Protein AF-0000000073374929 (afdb_homodimer)

Structure (mmCIF, N/CA/C/O backbone):
data_AF-0000000073374929-model_v1
#
loop_
_entity.id
_entity.type
_entity.pdbx_description
1 polymer 'UDP-glucose 6-dehydrogenase'
#
loop_
_atom_site.group_PDB
_atom_site.id
_atom_site.type_symbol
_atom_site.label_atom_id
_atom_site.label_alt_id
_atom_site.label_comp_id
_atom_site.label_asym_id
_atom_site.label_entity_id
_atom_site.label_seq_id
_atom_site.pdbx_PDB_ins_code
_atom_site.Cartn_x
_atom_site.Cartn_y
_atom_site.Cartn_z
_atom_site.occupancy
_atom_site.B_iso_or_equiv
_atom_site.auth_seq_id
_atom_site.auth_comp_id
_atom_site.auth_asym_id
_atom_site.auth_atom_id
_atom_site.pdbx_PDB_model_num
ATOM 1 N N . MET A 1 1 ? -11.883 -34.406 -3.678 1 62.53 1 MET A N 1
ATOM 2 C CA . MET A 1 1 ? -11.078 -34.438 -4.895 1 62.53 1 MET A CA 1
ATOM 3 C C . MET A 1 1 ? -10.492 -33.062 -5.219 1 62.53 1 MET A C 1
ATOM 5 O O . MET A 1 1 ? -11.148 -32.062 -5.02 1 62.53 1 MET A O 1
ATOM 9 N N . VAL A 1 2 ? -9.18 -33.031 -5.332 1 60.06 2 VAL A N 1
ATOM 10 C CA . VAL A 1 2 ? -8.516 -31.828 -5.828 1 60.06 2 VAL A CA 1
ATOM 11 C C . VAL A 1 2 ? -8.133 -32 -7.293 1 60.06 2 VAL A C 1
ATOM 13 O O . VAL A 1 2 ? -7.438 -32.969 -7.641 1 60.06 2 VAL A O 1
ATOM 16 N N . ALA A 1 3 ? -8.836 -31.312 -8.32 1 54.78 3 ALA A N 1
ATOM 17 C CA . ALA A 1 3 ? -8.641 -31.453 -9.758 1 54.78 3 ALA A CA 1
ATOM 18 C C . ALA A 1 3 ? -7.633 -30.422 -10.273 1 54.78 3 ALA A C 1
ATOM 20 O O . ALA A 1 3 ? -7.688 -29.25 -9.891 1 54.78 3 ALA A O 1
ATOM 21 N N . ASN A 1 4 ? -6.879 -30.906 -11.359 1 54.06 4 ASN A N 1
ATOM 22 C CA . ASN A 1 4 ? -5.926 -30.25 -12.25 1 54.06 4 ASN A CA 1
ATOM 23 C C . ASN A 1 4 ? -4.953 -29.359 -11.484 1 54.06 4 ASN A C 1
ATOM 25 O O . ASN A 1 4 ? -5.281 -28.234 -11.141 1 54.06 4 ASN A O 1
ATOM 29 N N . LEU A 1 5 ? -3.771 -30.156 -11.102 1 54.91 5 LEU A N 1
ATOM 30 C CA . LEU A 1 5 ? -2.822 -29.734 -10.078 1 54.91 5 LEU A CA 1
ATOM 31 C C . LEU A 1 5 ? -1.786 -28.781 -10.641 1 54.91 5 LEU A C 1
ATOM 33 O O . LEU A 1 5 ? -1.072 -29.109 -11.594 1 54.91 5 LEU A O 1
ATOM 37 N N . PHE A 1 6 ? -2.154 -27.578 -10.641 1 56.44 6 PHE A N 1
ATOM 38 C CA . PHE A 1 6 ? -0.886 -26.859 -10.578 1 56.44 6 PHE A CA 1
ATOM 39 C C . PHE A 1 6 ? -0.188 -27.094 -9.25 1 56.44 6 PHE A C 1
ATOM 41 O O . PHE A 1 6 ? -0.757 -27.719 -8.344 1 56.44 6 PHE A O 1
ATOM 48 N N . ALA A 1 7 ? 1.102 -26.938 -9.164 1 60.97 7 ALA A N 1
ATOM 49 C CA . ALA A 1 7 ? 1.955 -27.125 -7.988 1 60.97 7 ALA A CA 1
ATOM 50 C C . ALA A 1 7 ? 1.206 -26.766 -6.707 1 60.97 7 ALA A C 1
ATOM 52 O O . ALA A 1 7 ? 1.24 -27.531 -5.734 1 60.97 7 ALA A O 1
ATOM 53 N N . GLN A 1 8 ? 0.268 -25.969 -6.855 1 74.12 8 GLN A N 1
ATOM 54 C CA . GLN A 1 8 ? -0.396 -25.484 -5.648 1 74.12 8 GLN A CA 1
ATOM 55 C C . GLN A 1 8 ? -1.536 -26.422 -5.242 1 74.12 8 GLN A C 1
ATOM 57 O O . GLN A 1 8 ? -1.802 -26.594 -4.051 1 74.12 8 GLN A O 1
ATOM 62 N N . GLY A 1 9 ? -2.096 -27.078 -6.215 1 85 9 GLY A N 1
ATOM 63 C CA . GLY A 1 9 ? -3.162 -28.016 -5.906 1 85 9 GLY A CA 1
ATOM 64 C C . GLY A 1 9 ? -2.688 -29.219 -5.117 1 85 9 GLY A C 1
ATOM 65 O O . GLY A 1 9 ? -3.363 -29.656 -4.188 1 85 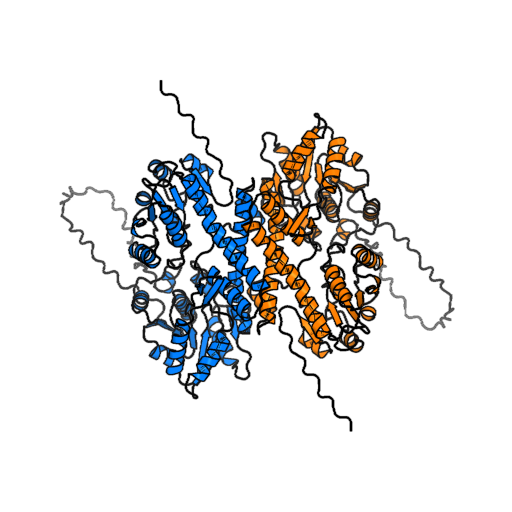9 GLY A O 1
ATOM 66 N N . GLY A 1 10 ? -1.527 -29.688 -5.484 1 88.06 10 GLY A N 1
ATOM 67 C CA . GLY A 1 10 ? -0.944 -30.797 -4.762 1 88.06 10 GLY A CA 1
ATOM 68 C C . GLY A 1 10 ? -0.639 -30.484 -3.311 1 88.06 10 GLY A C 1
ATOM 69 O O . GLY A 1 10 ? -0.947 -31.266 -2.414 1 88.06 10 GLY A O 1
ATOM 70 N N . LEU A 1 11 ? -0.112 -29.328 -3.1 1 90 11 LEU A N 1
ATOM 71 C CA . LEU A 1 11 ? 0.235 -28.906 -1.747 1 90 11 LEU A CA 1
ATOM 72 C C . LEU A 1 11 ? -1.017 -28.75 -0.891 1 90 11 LEU A C 1
ATOM 74 O O . LEU A 1 11 ? -1.04 -29.172 0.268 1 90 11 LEU A O 1
ATOM 78 N N . THR A 1 12 ? -2.029 -28.172 -1.515 1 92.25 12 THR A N 1
ATOM 79 C CA . THR A 1 12 ? -3.295 -27.984 -0.814 1 92.25 12 THR A CA 1
ATOM 80 C C . THR A 1 12 ? -3.893 -29.344 -0.413 1 92.25 12 THR A C 1
ATOM 82 O O . THR A 1 12 ? -4.316 -29.516 0.73 1 92.25 12 THR A O 1
ATOM 85 N N . ALA A 1 13 ? -3.887 -30.281 -1.309 1 93.19 13 ALA A N 1
ATOM 86 C CA . ALA A 1 13 ? -4.434 -31.609 -1.049 1 93.19 13 ALA A CA 1
ATOM 87 C C . ALA A 1 13 ? -3.672 -32.312 0.077 1 93.19 13 ALA A C 1
ATOM 89 O O . ALA A 1 13 ? -4.277 -32.938 0.95 1 93.19 13 ALA A O 1
ATOM 90 N N . LEU A 1 14 ? -2.389 -32.156 0.057 1 93.31 14 LEU A N 1
ATOM 91 C CA . LEU A 1 14 ? -1.547 -32.844 1.046 1 93.31 14 LEU A CA 1
ATOM 92 C C . LEU A 1 14 ? -1.808 -32.281 2.441 1 93.31 14 LEU A C 1
ATOM 94 O O . LEU A 1 14 ? -1.926 -33.031 3.404 1 93.31 14 LEU A O 1
ATOM 98 N N . VAL A 1 15 ? -1.903 -30.969 2.535 1 94.44 15 VAL A N 1
ATOM 99 C CA . VAL A 1 15 ? -2.131 -30.344 3.84 1 94.44 15 VAL A CA 1
ATOM 100 C C . VAL A 1 15 ? -3.537 -30.688 4.332 1 94.44 15 VAL A C 1
ATOM 102 O O . VAL A 1 15 ? -3.723 -31.062 5.492 1 94.44 15 VAL A O 1
ATOM 105 N N . LEU A 1 16 ? -4.547 -30.625 3.465 1 95.25 16 LEU A N 1
ATOM 106 C CA . LEU A 1 16 ? -5.906 -31 3.84 1 95.25 16 LEU A CA 1
ATOM 107 C C . LEU A 1 16 ? -5.973 -32.469 4.289 1 95.25 16 LEU A C 1
ATOM 109 O O . LEU A 1 16 ? -6.613 -32.781 5.293 1 95.25 16 LEU A O 1
ATOM 113 N N . ALA A 1 17 ? -5.32 -33.312 3.594 1 95.12 17 ALA A N 1
ATOM 114 C CA . ALA A 1 17 ? -5.312 -34.719 3.91 1 95.12 17 ALA A CA 1
ATOM 115 C C . ALA A 1 17 ? -4.648 -34.969 5.258 1 95.12 17 ALA A C 1
ATOM 117 O O . ALA A 1 17 ? -5.113 -35.812 6.039 1 95.12 17 ALA A O 1
ATOM 118 N N . SER A 1 18 ? -3.533 -34.25 5.477 1 95.62 18 SER A N 1
ATOM 119 C CA . SER A 1 18 ? -2.807 -34.438 6.73 1 95.62 18 SER A CA 1
ATOM 120 C C . SER A 1 18 ? -3.656 -34.031 7.926 1 95.62 18 SER A C 1
ATOM 122 O O . SER A 1 18 ? -3.504 -34.594 9.016 1 95.62 18 SER A O 1
ATOM 124 N N . GLN A 1 19 ? -4.578 -33.125 7.719 1 95.94 19 GLN A N 1
ATOM 125 C CA . GLN A 1 19 ? -5.398 -32.594 8.812 1 95.94 19 GLN A CA 1
ATOM 126 C C . GLN A 1 19 ? -6.738 -33.344 8.891 1 95.94 19 GLN A C 1
ATOM 128 O O . GLN A 1 19 ? -7.484 -33.188 9.852 1 95.94 19 GLN A O 1
ATOM 133 N N . ASN A 1 20 ? -7.043 -34.125 7.852 1 96.31 20 ASN A N 1
ATOM 134 C CA . ASN A 1 20 ? -8.281 -34.906 7.789 1 96.31 20 ASN A CA 1
ATOM 135 C C . ASN A 1 20 ? -8.008 -36.375 7.43 1 96.31 20 ASN A C 1
ATOM 137 O O . ASN A 1 20 ? -8.383 -36.812 6.352 1 96.31 20 ASN A O 1
ATOM 141 N N . PRO A 1 21 ? -7.551 -37.156 8.391 1 94.62 21 PRO A N 1
ATOM 142 C CA . PRO A 1 21 ? -7.129 -38.531 8.078 1 94.62 21 PRO A CA 1
ATOM 143 C C . PRO A 1 21 ? -8.297 -39.438 7.691 1 94.62 21 PRO A C 1
ATOM 145 O O . PRO A 1 21 ? -8.094 -40.469 7.047 1 94.62 21 PRO A O 1
ATOM 148 N N . HIS A 1 22 ? -9.492 -39.031 8 1 94.56 22 HIS A N 1
ATOM 149 C CA . HIS A 1 22 ? -10.656 -39.875 7.746 1 94.56 22 HIS A CA 1
ATOM 150 C C . HIS A 1 22 ? -11.266 -39.562 6.383 1 94.56 22 HIS A C 1
ATOM 152 O O . HIS A 1 22 ? -12.188 -40.25 5.945 1 94.56 22 HIS A O 1
ATOM 158 N N . ILE A 1 23 ? -10.797 -38.594 5.695 1 95.12 23 ILE A N 1
ATOM 159 C CA . ILE A 1 23 ? -11.312 -38.188 4.391 1 95.12 23 ILE A CA 1
ATOM 160 C C . ILE A 1 23 ? -10.344 -38.625 3.297 1 95.12 23 ILE A C 1
ATOM 162 O O . ILE A 1 23 ? -9.125 -38.5 3.451 1 95.12 23 ILE A O 1
ATOM 166 N N . GLN A 1 24 ? -10.852 -39.125 2.188 1 94.62 24 GLN A N 1
ATOM 167 C CA . GLN A 1 24 ? -10.031 -39.562 1.055 1 94.62 24 GLN A CA 1
ATOM 168 C C . GLN A 1 24 ? -9.844 -38.406 0.06 1 94.62 24 GLN A C 1
ATOM 170 O O . GLN A 1 24 ? -10.812 -37.719 -0.293 1 94.62 24 GLN A O 1
ATOM 175 N N . PHE A 1 25 ? -8.617 -38.219 -0.296 1 94.31 25 PHE A N 1
ATOM 176 C CA . PHE A 1 25 ? -8.297 -37.156 -1.255 1 94.31 25 PHE A CA 1
ATOM 177 C C . PHE A 1 25 ? -7.715 -37.75 -2.535 1 94.31 25 PHE A C 1
ATOM 179 O O . PHE A 1 25 ? -6.82 -38.594 -2.484 1 94.31 25 PHE A O 1
ATOM 186 N N . SER A 1 26 ? -8.266 -37.406 -3.65 1 92.81 26 SER A N 1
ATOM 187 C CA . SER A 1 26 ? -7.746 -37.781 -4.961 1 92.81 26 SER A CA 1
ATOM 188 C C . SER A 1 26 ? -7.246 -36.562 -5.727 1 92.81 26 SER A C 1
ATOM 190 O O . SER A 1 26 ? -8 -35.625 -5.965 1 92.81 26 SER A O 1
ATOM 192 N N . VAL A 1 27 ? -5.98 -36.594 -6.039 1 92.62 27 VAL A N 1
ATOM 193 C CA . VAL A 1 27 ? -5.383 -35.531 -6.816 1 92.62 27 VAL A CA 1
ATOM 194 C C . VAL A 1 27 ? -5.23 -35.969 -8.273 1 92.62 27 VAL A C 1
ATOM 196 O O . VAL A 1 27 ? -4.574 -36.969 -8.562 1 92.62 27 VAL A O 1
ATOM 199 N N . VAL A 1 28 ? -5.82 -35.188 -9.18 1 90.19 28 VAL A N 1
ATOM 200 C CA . VAL A 1 28 ? -5.836 -35.625 -10.57 1 90.19 28 VAL A CA 1
ATOM 201 C C . VAL A 1 28 ? -5.277 -34.531 -11.469 1 90.19 28 VAL A C 1
ATOM 203 O O . VAL A 1 28 ? -5.488 -33.344 -11.211 1 90.19 28 VAL A O 1
ATOM 206 N N . ASP A 1 29 ? -4.488 -34.906 -12.414 1 85.88 29 ASP A N 1
ATOM 207 C CA . ASP A 1 29 ? -3.943 -34.031 -13.461 1 85.88 29 ASP A CA 1
ATOM 208 C C . ASP A 1 29 ? -3.771 -34.812 -14.766 1 85.88 29 ASP A C 1
ATOM 210 O O . ASP A 1 29 ? -3.508 -36 -14.766 1 85.88 29 ASP A O 1
ATOM 214 N N . SER A 1 30 ? -3.934 -34.031 -15.867 1 82.44 30 SER A N 1
ATOM 215 C CA . SER A 1 30 ? -3.805 -34.688 -17.172 1 82.44 30 SER A CA 1
ATOM 216 C C . SER A 1 30 ? -2.346 -34.969 -17.5 1 82.44 30 SER A C 1
ATOM 218 O O . SER A 1 30 ? -2.051 -35.812 -18.359 1 82.44 30 SER A O 1
ATOM 220 N N . ASP A 1 31 ? -1.438 -34.344 -16.859 1 82.75 31 ASP A N 1
ATOM 221 C CA . ASP A 1 31 ? -0.01 -34.531 -17.094 1 82.75 31 ASP A CA 1
ATOM 222 C C . ASP A 1 31 ? 0.519 -35.75 -16.391 1 82.75 31 ASP A C 1
ATOM 224 O O . ASP A 1 31 ? 0.814 -35.719 -15.195 1 82.75 31 ASP A O 1
ATOM 228 N N . ALA A 1 32 ? 0.815 -36.781 -17.172 1 87.62 32 ALA A N 1
ATOM 229 C CA . ALA A 1 32 ? 1.256 -38.062 -16.625 1 87.62 32 ALA A CA 1
ATOM 230 C C . ALA A 1 32 ? 2.621 -37.938 -15.961 1 87.62 32 ALA A C 1
ATOM 232 O O . ALA A 1 32 ? 2.9 -38.594 -14.969 1 87.62 32 ALA A O 1
ATOM 233 N N . ARG A 1 33 ? 3.416 -37.062 -16.453 1 84.44 33 ARG A N 1
ATOM 234 C CA . ARG A 1 33 ? 4.746 -36.875 -15.883 1 84.44 33 ARG A CA 1
ATOM 235 C C . ARG A 1 33 ? 4.664 -36.25 -14.492 1 84.44 33 ARG A C 1
ATOM 237 O O . ARG A 1 33 ? 5.398 -36.656 -13.586 1 84.44 33 ARG A O 1
ATOM 244 N N . LEU A 1 34 ? 3.816 -35.344 -14.438 1 84.38 34 LEU A N 1
ATOM 245 C CA . LEU A 1 34 ? 3.625 -34.719 -13.148 1 84.38 34 LEU A CA 1
ATOM 246 C C . LEU A 1 34 ? 3.117 -35.688 -12.102 1 84.38 34 LEU A C 1
ATOM 248 O O . LEU A 1 34 ? 3.617 -35.719 -10.977 1 84.38 34 LEU A O 1
ATOM 252 N N . ILE A 1 35 ? 2.178 -36.5 -12.477 1 89.5 35 ILE A N 1
ATOM 253 C CA . ILE A 1 35 ? 1.595 -37.5 -11.57 1 89.5 35 ILE A CA 1
ATOM 254 C C . ILE A 1 35 ? 2.645 -38.531 -11.195 1 89.5 35 ILE A C 1
ATOM 256 O O . ILE A 1 35 ? 2.732 -38.938 -10.031 1 89.5 35 ILE A O 1
ATOM 260 N N . ALA A 1 36 ? 3.441 -38.875 -12.133 1 90.25 36 ALA A N 1
ATOM 261 C CA . ALA A 1 36 ? 4.512 -39.844 -11.859 1 90.25 36 ALA A CA 1
ATOM 262 C C . ALA A 1 36 ? 5.508 -39.281 -10.852 1 90.25 36 ALA A C 1
ATOM 264 O O . ALA A 1 36 ? 5.992 -40 -9.977 1 90.25 36 ALA A O 1
ATOM 265 N N . ALA A 1 37 ? 5.75 -38.031 -10.984 1 87 37 ALA A N 1
ATOM 266 C CA . ALA A 1 37 ? 6.664 -37.375 -10.062 1 87 37 ALA A CA 1
ATOM 267 C C . ALA A 1 37 ? 6.094 -37.344 -8.648 1 87 37 ALA A C 1
ATOM 269 O O . ALA A 1 37 ? 6.805 -37.625 -7.68 1 87 37 ALA A O 1
ATOM 270 N N . TRP A 1 38 ? 4.836 -37.125 -8.555 1 89 38 TRP A N 1
ATOM 271 C CA . TRP A 1 38 ? 4.18 -37.094 -7.254 1 89 38 TRP A CA 1
ATOM 272 C C . TRP A 1 38 ? 4.184 -38.469 -6.605 1 89 38 TRP A C 1
ATOM 274 O O . TRP A 1 38 ? 4.219 -38.594 -5.375 1 89 38 TRP A O 1
ATOM 284 N N . ASN A 1 39 ? 4.16 -39.469 -7.441 1 90.31 39 ASN A N 1
ATOM 285 C CA . ASN A 1 39 ? 4.145 -40.844 -6.941 1 90.31 39 ASN A CA 1
ATOM 286 C C . ASN A 1 39 ? 5.555 -41.375 -6.73 1 90.31 39 ASN A C 1
ATOM 288 O O . ASN A 1 39 ? 5.734 -42.5 -6.258 1 90.31 39 ASN A O 1
ATOM 292 N N . SER A 1 40 ? 6.52 -40.531 -7.004 1 90.31 40 SER A N 1
ATOM 293 C CA . SER A 1 40 ? 7.914 -40.938 -6.863 1 90.31 40 SER A CA 1
ATOM 294 C C . SER A 1 40 ? 8.508 -40.438 -5.555 1 90.31 40 SER A C 1
ATOM 296 O O . SER A 1 40 ? 7.816 -39.812 -4.762 1 90.31 40 SER A O 1
ATOM 298 N N . ASP A 1 41 ? 9.789 -40.75 -5.344 1 88.69 41 ASP A N 1
ATOM 299 C CA . ASP A 1 41 ? 10.508 -40.281 -4.16 1 88.69 41 ASP A CA 1
ATOM 300 C C . ASP A 1 41 ? 11.055 -38.875 -4.359 1 88.69 41 ASP A C 1
ATOM 302 O O . ASP A 1 41 ? 11.664 -38.312 -3.451 1 88.69 41 ASP A O 1
ATOM 306 N N . ARG A 1 42 ? 10.781 -38.406 -5.5 1 84.44 42 ARG A N 1
ATOM 307 C CA . ARG A 1 42 ? 11.203 -37.062 -5.832 1 84.44 42 ARG A CA 1
ATOM 308 C C . ARG A 1 42 ? 10.023 -36.188 -6.277 1 84.44 42 ARG A C 1
ATOM 310 O O . ARG A 1 42 ? 9.695 -36.156 -7.465 1 84.44 42 ARG A O 1
ATOM 317 N N . PRO A 1 43 ? 9.547 -35.469 -5.375 1 85.62 43 PRO A N 1
ATOM 318 C CA . PRO A 1 43 ? 8.375 -34.656 -5.719 1 85.62 43 PRO A CA 1
ATOM 319 C C . PRO A 1 43 ? 8.68 -33.594 -6.777 1 85.62 43 PRO A C 1
ATOM 321 O O . PRO A 1 43 ? 9.828 -33.188 -6.914 1 85.62 43 PRO A O 1
ATOM 324 N N . PRO A 1 44 ? 7.727 -33.219 -7.531 1 80 44 PRO A N 1
ATOM 325 C CA . PRO A 1 44 ? 7.922 -32.312 -8.664 1 80 44 PRO A CA 1
ATOM 326 C C . PRO A 1 44 ? 8.117 -30.844 -8.234 1 80 44 PRO A C 1
ATOM 328 O O . PRO A 1 44 ? 8.477 -30 -9.055 1 80 44 PRO A O 1
ATOM 331 N N . VAL A 1 45 ? 7.852 -30.5 -7.008 1 77.69 45 VAL A N 1
ATOM 332 C CA . VAL A 1 45 ? 7.992 -29.125 -6.551 1 77.69 45 VAL A CA 1
ATOM 333 C C . VAL A 1 45 ? 8.891 -29.078 -5.316 1 77.69 45 VAL A C 1
ATOM 335 O O . VAL A 1 45 ? 8.938 -30.031 -4.539 1 77.69 45 VAL A O 1
ATOM 338 N N . PHE A 1 46 ? 9.586 -27.969 -5.375 1 78 46 PHE A N 1
ATOM 339 C CA . PHE A 1 46 ? 10.375 -27.719 -4.172 1 78 46 PHE A CA 1
ATOM 340 C C . PHE A 1 46 ? 9.641 -26.75 -3.242 1 78 46 PHE A C 1
ATOM 342 O O . PHE A 1 46 ? 9.312 -25.625 -3.635 1 78 46 PHE A O 1
ATOM 349 N N . GLU A 1 47 ? 9.336 -27.203 -2.08 1 84.19 47 GLU A N 1
ATOM 350 C CA . GLU A 1 47 ? 8.672 -26.422 -1.043 1 84.19 47 GLU A CA 1
ATOM 351 C C . GLU A 1 47 ? 9.141 -26.828 0.349 1 84.19 47 GLU A C 1
ATOM 353 O O . GLU A 1 47 ? 9.102 -28.016 0.7 1 84.19 47 GLU A O 1
ATOM 358 N N . PRO A 1 48 ? 9.641 -25.797 1.039 1 86.12 48 PRO A N 1
ATOM 359 C CA . PRO A 1 48 ? 10.039 -26.156 2.404 1 86.12 48 PRO A CA 1
ATOM 360 C C . PRO A 1 48 ? 8.93 -26.859 3.176 1 86.12 48 PRO A C 1
ATOM 362 O O . PRO A 1 48 ? 7.793 -26.375 3.217 1 86.12 48 PRO A O 1
ATOM 365 N N . GLY A 1 49 ? 9.266 -28.078 3.717 1 89.94 49 GLY A N 1
ATOM 366 C CA . GLY A 1 49 ? 8.305 -28.812 4.516 1 89.94 49 GLY A CA 1
ATOM 367 C C . GLY A 1 49 ? 7.602 -29.906 3.742 1 89.94 49 GLY A C 1
ATOM 368 O O . GLY A 1 49 ? 6.922 -30.75 4.332 1 89.94 49 GLY A O 1
ATOM 369 N N . LEU A 1 50 ? 7.758 -29.953 2.486 1 90.31 50 LEU A N 1
ATOM 370 C CA . LEU A 1 50 ? 7.055 -30.922 1.646 1 90.31 50 LEU A CA 1
ATOM 371 C C . LEU A 1 50 ? 7.543 -32.344 1.925 1 90.31 50 LEU A C 1
ATOM 373 O O . LEU A 1 50 ? 6.734 -33.25 2.08 1 90.31 50 LEU A O 1
ATOM 377 N N . GLU A 1 51 ? 8.828 -32.469 2.059 1 88.69 51 GLU A N 1
ATOM 378 C CA . GLU A 1 51 ? 9.391 -33.812 2.309 1 88.69 51 GLU A CA 1
ATOM 379 C C . GLU A 1 51 ? 8.898 -34.375 3.633 1 88.69 51 GLU A C 1
ATOM 381 O O . GLU A 1 51 ? 8.562 -35.562 3.715 1 88.69 51 GLU A O 1
ATOM 386 N N . ASN A 1 52 ? 8.797 -33.469 4.574 1 90.5 52 ASN A N 1
ATOM 387 C CA . ASN A 1 52 ? 8.312 -33.906 5.887 1 90.5 52 ASN A CA 1
ATOM 388 C C . ASN A 1 52 ? 6.836 -34.281 5.852 1 90.5 52 ASN A C 1
ATOM 390 O O . ASN A 1 52 ? 6.383 -35.125 6.641 1 90.5 52 ASN A O 1
ATOM 394 N N . LEU A 1 53 ? 6.148 -33.75 4.945 1 91.19 53 LEU A N 1
ATOM 395 C CA . LEU A 1 53 ? 4.719 -34 4.816 1 91.19 53 LEU A CA 1
ATOM 396 C C . LEU A 1 53 ? 4.477 -35.312 4.055 1 91.19 53 LEU A C 1
ATOM 398 O O . LEU A 1 53 ? 3.516 -36.031 4.336 1 91.19 53 LEU A O 1
ATOM 402 N N . LEU A 1 54 ? 5.379 -35.656 3.16 1 91 54 LEU A N 1
ATOM 403 C CA . LEU A 1 54 ? 5.168 -36.75 2.238 1 91 54 LEU A CA 1
ATOM 404 C C . LEU A 1 54 ? 5.781 -38.031 2.785 1 91 54 LEU A C 1
ATOM 406 O O . LEU A 1 54 ? 5.242 -39.125 2.574 1 91 54 LEU A O 1
ATOM 410 N N . PHE A 1 55 ? 6.977 -37.875 3.467 1 92.12 55 PHE A N 1
ATOM 411 C CA . PHE A 1 55 ? 7.754 -39.094 3.764 1 92.12 55 PHE A CA 1
ATOM 412 C C . PHE A 1 55 ? 8 -39.219 5.262 1 92.12 55 PHE A C 1
ATOM 414 O O . PHE A 1 55 ? 8.078 -38.219 5.973 1 92.12 55 PHE A O 1
ATOM 421 N N . GLU A 1 56 ? 8.055 -40.438 5.695 1 89.06 56 GLU A N 1
ATOM 422 C CA . GLU A 1 56 ? 8.461 -40.719 7.066 1 89.06 56 GLU A CA 1
ATOM 423 C C . GLU A 1 56 ? 9.961 -40.5 7.258 1 89.06 56 GLU A C 1
ATOM 425 O O . GLU A 1 56 ? 10.742 -40.625 6.312 1 89.06 56 GLU A O 1
ATOM 430 N N . PRO A 1 57 ? 10.32 -39.938 8.43 1 79.12 57 PRO A N 1
ATOM 431 C CA . PRO A 1 57 ? 11.75 -39.75 8.672 1 79.12 57 PRO A CA 1
ATOM 432 C C . PRO A 1 57 ? 12.57 -41 8.508 1 79.12 57 PRO A C 1
ATOM 434 O O . PRO A 1 57 ? 12.086 -42.094 8.781 1 79.12 57 PRO A O 1
ATOM 437 N N . ASN A 1 58 ? 13.633 -41.031 7.645 1 61.75 58 ASN A N 1
ATOM 438 C CA . ASN A 1 58 ? 14.547 -42.156 7.535 1 61.75 58 ASN A CA 1
ATOM 439 C C . ASN A 1 58 ? 15.25 -42.438 8.859 1 61.75 58 ASN A C 1
ATOM 441 O O . ASN A 1 58 ? 16.125 -41.688 9.281 1 61.75 58 ASN A O 1
ATOM 445 N N . ASP A 1 59 ? 14.656 -42.594 9.875 1 53.03 59 ASP A N 1
ATOM 446 C CA . ASP A 1 59 ? 15.438 -42.906 11.07 1 53.03 59 ASP A CA 1
ATOM 447 C C . ASP A 1 59 ? 16.344 -44.125 10.812 1 53.03 59 ASP A C 1
ATOM 449 O O . ASP A 1 59 ? 15.875 -45.188 10.43 1 53.03 59 ASP A O 1
ATOM 453 N N . PRO A 1 60 ? 17.531 -43.969 10.438 1 46.94 60 PRO A N 1
ATOM 454 C CA . PRO A 1 60 ? 18.344 -45.188 10.586 1 46.94 60 PRO A CA 1
ATOM 455 C C . PRO A 1 60 ? 18.078 -45.906 11.891 1 46.94 60 PRO A C 1
ATOM 457 O O . PRO A 1 60 ? 17.688 -45.281 12.883 1 46.94 60 PRO A O 1
ATOM 460 N N . PRO A 1 61 ? 17.688 -47.188 11.891 1 37.16 61 PRO A N 1
ATOM 461 C CA . PRO A 1 61 ? 17.609 -47.812 13.219 1 37.16 61 PRO A CA 1
ATOM 462 C C . PRO A 1 61 ? 18.734 -47.344 14.141 1 37.16 61 PRO A C 1
ATOM 464 O O . PRO A 1 61 ? 19.844 -47.062 13.68 1 37.16 61 PRO A O 1
ATOM 467 N N . ALA A 1 62 ? 18.297 -46.688 15.227 1 39.59 62 ALA A N 1
ATOM 468 C CA . ALA A 1 62 ? 19.344 -46.438 16.219 1 39.59 62 ALA A CA 1
ATOM 469 C C . ALA A 1 62 ? 20.344 -47.594 16.297 1 39.59 62 ALA A C 1
ATOM 471 O O . ALA A 1 62 ? 19.969 -48.719 16.594 1 39.59 62 ALA A O 1
ATOM 472 N N . LEU A 1 63 ? 21.344 -47.562 15.438 1 36.22 63 LEU A N 1
ATOM 473 C CA . LEU A 1 63 ? 22.359 -48.562 15.719 1 36.22 63 LEU A CA 1
ATOM 474 C C . LEU A 1 63 ? 22.562 -48.719 17.219 1 36.22 63 LEU A C 1
ATOM 476 O O . LEU A 1 63 ? 22.609 -47.75 17.953 1 36.22 63 LEU A O 1
ATOM 480 N N . PRO A 1 64 ? 22.156 -49.844 17.812 1 37.72 64 PRO A N 1
ATOM 481 C CA . PRO A 1 64 ? 22.469 -50 19.234 1 37.72 64 PRO A CA 1
ATOM 482 C C . PRO A 1 64 ? 23.875 -49.531 19.594 1 37.72 64 PRO A C 1
ATOM 484 O O . PRO A 1 64 ? 24.812 -49.719 18.812 1 37.72 64 PRO A O 1
ATOM 487 N N . THR A 1 65 ? 23.844 -48.312 20.219 1 38.91 65 THR A N 1
ATOM 488 C CA . THR A 1 65 ? 25.141 -47.844 20.734 1 38.91 65 THR A CA 1
ATOM 489 C C . THR A 1 65 ? 25.953 -49 21.281 1 38.91 65 THR A C 1
ATOM 491 O O . THR A 1 65 ? 25.484 -49.719 22.172 1 38.91 65 THR A O 1
ATOM 494 N N . PRO A 1 66 ? 26.781 -49.531 20.5 1 35.19 66 PRO A N 1
ATOM 495 C CA . PRO A 1 66 ? 27.594 -50.625 21.078 1 35.19 66 PRO A CA 1
ATOM 496 C C . PRO A 1 66 ? 28.094 -50.281 22.484 1 35.19 66 PRO A C 1
ATOM 498 O O . PRO A 1 66 ? 28.297 -49.125 22.812 1 35.19 66 PRO A O 1
ATOM 501 N N . SER A 1 67 ? 27.609 -51 23.5 1 35.47 67 SER A N 1
ATOM 502 C CA . SER A 1 67 ? 28.141 -50.906 24.859 1 35.47 67 SER A CA 1
ATOM 503 C C . SER A 1 67 ? 29.656 -50.688 24.844 1 35.47 67 SER A C 1
ATOM 505 O O . SER A 1 67 ? 30.359 -51.344 24.094 1 35.47 67 SER A O 1
ATOM 507 N N . PRO A 1 68 ? 30.031 -49.438 25.344 1 33.78 68 PRO A N 1
ATOM 508 C CA . PRO A 1 68 ? 31.469 -49.125 25.328 1 33.78 68 PRO A CA 1
ATOM 509 C C . PRO A 1 68 ? 32.312 -50.281 25.859 1 33.78 68 PRO A C 1
ATOM 511 O O . PRO A 1 68 ? 32.094 -50.75 26.984 1 33.78 68 PRO A O 1
ATOM 514 N N . SER A 1 69 ? 32.594 -51.219 25.062 1 31.73 69 SER A N 1
ATOM 515 C CA . SER A 1 69 ? 33.5 -52.25 25.547 1 31.73 69 SER A CA 1
ATOM 516 C C . SER A 1 69 ? 34.688 -51.656 26.281 1 31.73 69 SER A C 1
ATOM 518 O O . SER A 1 69 ? 35.188 -50.594 25.906 1 31.73 69 SER A O 1
ATOM 520 N N . PRO A 1 70 ? 34.938 -52.062 27.562 1 31.08 70 PRO A N 1
ATOM 521 C CA . PRO A 1 70 ? 36.062 -51.625 28.406 1 31.08 70 PRO A CA 1
ATOM 522 C C . PRO A 1 70 ? 37.375 -51.469 27.625 1 31.08 70 PRO A C 1
ATOM 524 O O . PRO A 1 70 ? 37.562 -52.156 26.609 1 31.08 70 PRO A O 1
ATOM 527 N N . LYS A 1 71 ? 38.031 -50.281 27.969 1 29.5 71 LYS A N 1
ATOM 528 C CA . LYS A 1 71 ? 39.281 -49.844 27.359 1 29.5 71 LYS A CA 1
ATOM 529 C C . LYS A 1 71 ? 40.344 -50.938 27.359 1 29.5 71 LYS A C 1
ATOM 531 O O . LYS A 1 71 ? 40.75 -51.406 28.422 1 29.5 71 LYS A O 1
ATOM 536 N N . PRO A 1 72 ? 40.281 -51.938 26.438 1 26.42 72 PRO A N 1
ATOM 537 C CA . PRO A 1 72 ? 41.344 -52.906 26.688 1 26.42 72 PRO A CA 1
ATOM 538 C C . PRO A 1 72 ? 42.719 -52.25 26.719 1 26.42 72 PRO A C 1
ATOM 540 O O . PRO A 1 72 ? 42.938 -51.188 26.125 1 26.42 72 PRO A O 1
ATOM 543 N N . GLU A 1 73 ? 43.438 -52.312 27.922 1 27.31 73 GLU A N 1
ATOM 544 C CA . GLU A 1 73 ? 44.844 -51.969 28.094 1 27.31 73 GLU A CA 1
ATOM 545 C C . GLU A 1 73 ? 45.656 -52.312 26.828 1 27.31 73 GLU A C 1
ATOM 547 O O . GLU A 1 73 ? 45.375 -53.312 26.172 1 27.31 73 GLU A O 1
ATOM 552 N N . ALA A 1 74 ? 46.438 -51.312 26.5 1 26.42 74 ALA A N 1
ATOM 553 C CA . ALA A 1 74 ? 47.219 -51.125 25.266 1 26.42 74 ALA A CA 1
ATOM 554 C C . ALA A 1 74 ? 48.156 -52.312 25.031 1 26.42 74 ALA A C 1
ATOM 556 O O . ALA A 1 74 ? 49.25 -52.375 25.594 1 26.42 74 ALA A O 1
ATOM 557 N N . SER A 1 75 ? 47.719 -53.594 25.391 1 21.34 75 SER A N 1
ATOM 558 C CA . SER A 1 75 ? 48.875 -54.469 25.219 1 21.34 75 SER A CA 1
ATOM 559 C C . SER A 1 75 ? 49.531 -54.25 23.859 1 21.34 75 SER A C 1
ATOM 561 O O . SER A 1 75 ? 49 -53.562 23 1 21.34 75 SER A O 1
ATOM 563 N N . GLN A 1 76 ? 50.281 -55.281 23.375 1 23.36 76 GLN A N 1
ATOM 564 C CA . GLN A 1 76 ? 51.406 -55.938 22.75 1 23.36 76 GLN A CA 1
ATOM 565 C C . GLN A 1 76 ? 51.281 -55.969 21.219 1 23.36 76 GLN A C 1
ATOM 567 O O . GLN A 1 76 ? 52.156 -56.469 20.516 1 23.36 76 GLN A O 1
ATOM 572 N N . ASP A 1 77 ? 50.094 -55.656 20.578 1 21.44 77 ASP A N 1
ATOM 573 C CA . ASP A 1 77 ? 49.75 -56.594 19.516 1 21.44 77 ASP A CA 1
ATOM 574 C C . ASP A 1 77 ? 50.656 -56.406 18.297 1 21.44 77 ASP A C 1
ATOM 576 O O . ASP A 1 77 ? 51.281 -55.344 18.141 1 21.44 77 ASP A O 1
ATOM 580 N N . GLU A 1 78 ? 50.562 -57.406 17.297 1 22.19 78 GLU A N 1
ATOM 581 C CA . GLU A 1 78 ? 50.969 -58.219 16.141 1 22.19 78 GLU A CA 1
ATOM 582 C C . GLU A 1 78 ? 51.031 -57.375 14.875 1 22.19 78 GLU A C 1
ATOM 584 O O . GLU A 1 78 ? 50.25 -56.406 14.734 1 22.19 78 GLU A O 1
ATOM 589 N N . ASP A 1 79 ? 52.188 -57.406 14.211 1 24.59 79 ASP A N 1
ATOM 590 C CA . ASP A 1 79 ? 52.75 -56.938 12.953 1 24.59 79 ASP A CA 1
ATOM 591 C C . ASP A 1 79 ? 51.75 -57.031 11.82 1 24.59 79 ASP A C 1
ATOM 593 O O . ASP A 1 79 ? 51.5 -58.125 11.297 1 24.59 79 ASP A O 1
ATOM 597 N N . CYS A 1 80 ? 50.469 -56.5 12.102 1 21.59 80 CYS A N 1
ATOM 598 C CA . CYS A 1 80 ? 49.406 -56.781 11.117 1 21.59 80 CYS A CA 1
ATOM 599 C C . CYS A 1 80 ? 49.844 -56.344 9.719 1 21.59 80 CYS A C 1
ATOM 601 O O . CYS A 1 80 ? 50.188 -55.156 9.516 1 21.59 80 CYS A O 1
ATOM 603 N N . LEU A 1 81 ? 50.625 -57.281 9.086 1 22.45 81 LEU A N 1
ATOM 604 C CA . LEU A 1 81 ? 50.906 -57.219 7.656 1 22.45 81 LEU A CA 1
ATOM 605 C C . LEU A 1 81 ? 49.656 -56.812 6.879 1 22.45 81 LEU A C 1
ATOM 607 O O . LEU A 1 81 ? 48.625 -57.469 6.941 1 22.45 81 LEU A O 1
ATOM 611 N N . GLU A 1 82 ? 49.375 -55.5 6.965 1 24.69 82 GLU A N 1
ATOM 612 C CA . GLU A 1 82 ? 48.219 -54.938 6.293 1 24.69 82 GLU A CA 1
ATOM 613 C C . GLU A 1 82 ? 48.125 -55.375 4.836 1 24.69 82 GLU A C 1
ATOM 615 O O . GLU A 1 82 ? 49.062 -55.094 4.051 1 24.69 82 GLU A O 1
ATOM 620 N N . ASN A 1 83 ? 47.812 -56.719 4.668 1 21.47 83 ASN A N 1
ATOM 621 C CA . ASN A 1 83 ? 47.5 -57.156 3.309 1 21.47 83 ASN A CA 1
ATOM 622 C C . ASN A 1 83 ? 46.562 -56.156 2.615 1 21.47 83 ASN A C 1
ATOM 624 O O . ASN A 1 83 ? 45.625 -55.656 3.234 1 21.47 83 ASN A O 1
ATOM 628 N N . SER A 1 84 ? 47.094 -55.469 1.643 1 24.27 84 SER A N 1
ATOM 629 C CA . SER A 1 84 ? 46.531 -54.562 0.643 1 24.27 84 SER A CA 1
ATOM 630 C C . SER A 1 84 ? 45.25 -55.125 0.029 1 24.27 84 SER A C 1
ATOM 632 O O . SER A 1 84 ? 45.156 -55.219 -1.194 1 24.27 84 SER A O 1
ATOM 634 N N . SER A 1 85 ? 44.438 -55.969 0.861 1 23.72 85 SER A N 1
ATOM 635 C CA . SER A 1 85 ? 43.375 -56.5 0.04 1 23.72 85 SER A CA 1
ATOM 636 C C . SER A 1 85 ? 42.594 -55.375 -0.632 1 23.72 85 SER A C 1
ATOM 638 O O . SER A 1 85 ? 42.438 -54.312 -0.071 1 23.72 85 SER A O 1
ATOM 640 N N . ASN A 1 86 ? 42.562 -55.438 -1.928 1 25.42 86 ASN A N 1
ATOM 641 C CA . ASN A 1 86 ? 41.781 -54.812 -2.98 1 25.42 86 ASN A CA 1
ATOM 642 C C . ASN A 1 86 ? 40.281 -54.719 -2.609 1 25.42 86 ASN A C 1
ATOM 644 O O . ASN A 1 86 ? 39.562 -55.719 -2.734 1 25.42 86 ASN A O 1
ATOM 648 N N . SER A 1 87 ? 39.969 -54.281 -1.353 1 26.62 87 SER A N 1
ATOM 649 C CA . SER A 1 87 ? 38.531 -54.219 -1.068 1 26.62 87 SER A CA 1
ATOM 650 C C . SER A 1 87 ? 37.781 -53.5 -2.172 1 26.62 87 SER A C 1
ATOM 652 O O . SER A 1 87 ? 38.094 -52.312 -2.465 1 26.62 87 SER A O 1
ATOM 654 N N . THR A 1 88 ? 37.438 -54.281 -3.184 1 27.66 88 THR A N 1
ATOM 655 C CA . THR A 1 88 ? 36.406 -53.875 -4.129 1 27.66 88 THR A CA 1
ATOM 656 C C . THR A 1 88 ? 35.25 -53.188 -3.412 1 27.66 88 THR A C 1
ATOM 658 O O . THR A 1 88 ? 34.625 -53.719 -2.5 1 27.66 88 THR A O 1
ATOM 661 N N . ASN A 1 89 ? 35.469 -51.938 -3.104 1 27.44 89 ASN A N 1
ATOM 662 C CA . ASN A 1 89 ? 34.438 -51.031 -2.658 1 27.44 89 ASN A CA 1
ATOM 663 C C . ASN A 1 89 ? 33.125 -51.281 -3.379 1 27.44 89 ASN A C 1
ATOM 665 O O . ASN A 1 89 ? 32.969 -50.938 -4.559 1 27.44 89 ASN A O 1
ATOM 669 N N . HIS A 1 90 ? 32.656 -52.562 -3.275 1 26.8 90 HIS A N 1
ATOM 670 C CA . HIS A 1 90 ? 31.266 -52.656 -3.688 1 26.8 90 HIS A CA 1
ATOM 671 C C . HIS A 1 90 ? 30.422 -51.531 -3.102 1 26.8 90 HIS A C 1
ATOM 673 O O . HIS A 1 90 ? 30.109 -51.531 -1.908 1 26.8 90 HIS A O 1
ATOM 679 N N . GLY A 1 91 ? 30.781 -50.312 -3.385 1 30.42 91 GLY A N 1
ATOM 680 C CA . GLY A 1 91 ? 29.75 -49.312 -3.137 1 30.42 91 GLY A CA 1
ATOM 681 C C . GLY A 1 91 ? 28.344 -49.875 -3.252 1 30.42 91 GLY A C 1
ATOM 682 O O . GLY A 1 91 ? 27.922 -50.281 -4.34 1 30.42 91 GLY A O 1
ATOM 683 N N . GLU A 1 92 ? 28.031 -50.812 -2.332 1 31.94 92 GLU A N 1
ATOM 684 C CA . GLU A 1 92 ? 26.688 -51.344 -2.195 1 31.94 92 GLU A CA 1
ATOM 685 C C . GLU A 1 92 ? 25.641 -50.344 -2.65 1 31.94 92 GLU A C 1
ATOM 687 O O . GLU A 1 92 ? 25.703 -49.156 -2.285 1 31.94 92 GLU A O 1
ATOM 692 N N . LEU A 1 93 ? 25.219 -50.562 -3.809 1 35.09 93 LEU A N 1
ATOM 693 C CA . LEU A 1 93 ? 23.922 -50.125 -4.285 1 35.09 93 LEU A CA 1
ATOM 694 C C . LEU A 1 93 ? 22.891 -50.125 -3.152 1 35.09 93 LEU A C 1
ATOM 696 O O . LEU A 1 93 ? 22.375 -51.188 -2.789 1 35.09 93 LEU A O 1
ATOM 700 N N . ILE A 1 94 ? 23.219 -49.719 -2.047 1 35.12 94 ILE A N 1
ATOM 701 C CA . ILE A 1 94 ? 22.047 -49.594 -1.18 1 35.12 94 ILE A CA 1
ATOM 702 C C . ILE A 1 94 ? 20.844 -49.125 -2.002 1 35.12 94 ILE A C 1
ATOM 704 O O . ILE A 1 94 ? 20.844 -48.031 -2.553 1 35.12 94 ILE A O 1
ATOM 708 N N . ALA A 1 95 ? 20.328 -50 -2.721 1 39.06 95 ALA A N 1
ATOM 709 C CA . ALA A 1 95 ? 19 -49.781 -3.273 1 39.06 95 ALA A CA 1
ATOM 710 C C . ALA A 1 95 ? 18.156 -48.875 -2.385 1 39.06 95 ALA A C 1
ATOM 712 O O . ALA A 1 95 ? 17.875 -49.188 -1.229 1 39.06 95 ALA A O 1
ATOM 713 N N . LEU A 1 96 ? 18.297 -47.594 -2.465 1 45.38 96 LEU A N 1
ATOM 714 C CA . LEU A 1 96 ? 17.469 -46.625 -1.742 1 45.38 96 LEU A CA 1
ATOM 715 C C . LEU A 1 96 ? 16.047 -47.156 -1.564 1 45.38 96 LEU A C 1
ATOM 717 O O . LEU A 1 96 ? 15.367 -47.438 -2.547 1 45.38 96 LEU A O 1
ATOM 721 N N . LEU A 1 97 ? 15.812 -48 -0.66 1 51.12 97 LEU A N 1
ATOM 722 C CA . LEU A 1 97 ? 14.453 -48.406 -0.295 1 51.12 97 LEU A CA 1
ATOM 723 C C . LEU A 1 97 ? 13.477 -47.25 -0.511 1 51.12 97 LEU A C 1
ATOM 725 O O . LEU A 1 97 ? 13.805 -46.094 -0.231 1 51.12 97 LEU A O 1
ATOM 729 N N . PRO A 1 98 ? 12.484 -47.625 -1.364 1 69.12 98 PRO A N 1
ATOM 730 C CA . PRO A 1 98 ? 11.461 -46.594 -1.579 1 69.12 98 PRO A CA 1
ATOM 731 C C . PRO A 1 98 ? 11.023 -45.938 -0.283 1 69.12 98 PRO A C 1
ATOM 733 O O . PRO A 1 98 ? 10.891 -46.594 0.751 1 69.12 98 PRO A O 1
ATOM 736 N N . ARG A 1 99 ? 11.141 -44.625 -0.184 1 80.25 99 ARG A N 1
ATOM 737 C CA . ARG A 1 99 ? 10.711 -43.844 0.965 1 80.25 99 ARG A CA 1
ATOM 738 C C . ARG A 1 99 ? 9.258 -44.156 1.321 1 80.25 99 ARG A C 1
ATOM 740 O O . ARG A 1 99 ? 8.414 -44.312 0.435 1 80.25 99 ARG A O 1
ATOM 747 N N . ARG A 1 100 ? 9.055 -44.5 2.559 1 85.19 100 ARG A N 1
ATOM 748 C CA . ARG A 1 100 ? 7.691 -44.75 3.01 1 85.19 100 ARG A CA 1
ATOM 749 C C . ARG A 1 100 ? 6.883 -43.469 3.059 1 85.19 100 ARG A C 1
ATOM 751 O O . ARG A 1 100 ? 7.324 -42.469 3.637 1 85.19 100 ARG A O 1
ATOM 758 N N . ARG A 1 101 ? 5.664 -43.5 2.48 1 90.06 101 ARG A N 1
ATOM 759 C CA . ARG A 1 101 ? 4.797 -42.344 2.428 1 90.06 101 ARG A CA 1
ATOM 760 C C . ARG A 1 101 ? 3.961 -42.219 3.697 1 90.06 101 ARG A C 1
ATOM 762 O O . ARG A 1 101 ? 3.502 -43.219 4.242 1 90.06 101 ARG A O 1
ATOM 769 N N . LYS A 1 102 ? 3.791 -41.031 4.176 1 89.56 102 LYS A N 1
ATOM 770 C CA . LYS A 1 102 ? 3.08 -40.75 5.422 1 89.56 102 LYS A CA 1
ATOM 771 C C . LYS A 1 102 ? 1.569 -40.75 5.199 1 89.56 102 LYS A C 1
ATOM 773 O O . LYS A 1 102 ? 0.807 -41.25 6.031 1 89.56 102 LYS A O 1
ATOM 778 N N . LEU A 1 103 ? 1.074 -40.25 4.094 1 92.44 103 LEU A N 1
ATOM 779 C CA . LEU A 1 103 ? -0.35 -40 3.896 1 92.44 103 LEU A CA 1
ATOM 780 C C . LEU A 1 103 ? -0.986 -41.125 3.061 1 92.44 103 LEU A C 1
ATOM 782 O O . LEU A 1 103 ? -0.86 -41.125 1.833 1 92.44 103 LEU A O 1
ATOM 786 N N . ALA A 1 104 ? -1.7 -41.969 3.703 1 91.88 104 ALA A N 1
ATOM 787 C CA . ALA A 1 104 ? -2.326 -43.094 3.033 1 91.88 104 ALA A CA 1
ATOM 788 C C . ALA A 1 104 ? -3.641 -42.688 2.377 1 91.88 104 ALA A C 1
ATOM 790 O O . ALA A 1 104 ? -4.176 -43.438 1.54 1 91.88 104 ALA A O 1
ATOM 791 N N . ASN A 1 105 ? -4.133 -41.562 2.779 1 94.88 105 ASN A N 1
ATOM 792 C CA . ASN A 1 105 ? -5.449 -41.156 2.299 1 94.88 105 ASN A CA 1
ATOM 793 C C . ASN A 1 105 ? -5.344 -40.25 1.089 1 94.88 105 ASN A C 1
ATOM 795 O O . ASN A 1 105 ? -6.305 -39.562 0.75 1 94.88 105 ASN A O 1
ATOM 799 N N . VAL A 1 106 ? -4.184 -40.156 0.452 1 93.5 106 VAL A N 1
ATOM 800 C CA . VAL A 1 106 ? -4.016 -39.312 -0.745 1 93.5 106 VAL A CA 1
ATOM 801 C C . VAL A 1 106 ? -3.605 -40.219 -1.921 1 93.5 106 VAL A C 1
ATOM 803 O O . VAL A 1 106 ? -2.717 -41.062 -1.79 1 93.5 106 VAL A O 1
ATOM 806 N N . ASN A 1 107 ? -4.258 -40 -3.004 1 92.12 107 ASN A N 1
ATOM 807 C CA . ASN A 1 107 ? -3.934 -40.719 -4.234 1 92.12 107 ASN A CA 1
ATOM 808 C C . ASN A 1 107 ? -3.742 -39.75 -5.406 1 92.12 107 ASN A C 1
ATOM 810 O O . ASN A 1 107 ? -4.484 -38.781 -5.539 1 92.12 107 ASN A O 1
ATOM 814 N N . PHE A 1 108 ? -2.707 -40.031 -6.18 1 92.62 108 PHE A N 1
ATOM 815 C CA . PHE A 1 108 ? -2.441 -39.25 -7.383 1 92.62 108 PHE A CA 1
ATOM 816 C C . PHE A 1 108 ? -2.758 -40.062 -8.633 1 92.62 108 PHE A C 1
ATOM 818 O O . PHE A 1 108 ? -2.309 -41.219 -8.773 1 92.62 108 PHE A O 1
ATOM 825 N N . SER A 1 109 ? -3.537 -39.469 -9.531 1 91.88 109 SER A N 1
ATOM 826 C CA . SER A 1 109 ? -3.959 -40.219 -10.711 1 91.88 109 SER A CA 1
ATOM 827 C C . SER A 1 109 ? -4.152 -39.281 -11.906 1 91.88 109 SER A C 1
ATOM 829 O O . SER A 1 109 ? -4.191 -38.062 -11.758 1 91.88 109 SER A O 1
ATOM 831 N N . THR A 1 110 ? -4.207 -39.875 -13.062 1 90.75 110 THR A N 1
ATOM 832 C CA . THR A 1 110 ? -4.492 -39.125 -14.281 1 90.75 110 THR A CA 1
ATOM 833 C C . THR A 1 110 ? -5.953 -39.281 -14.688 1 90.75 110 THR A C 1
ATOM 835 O O . THR A 1 110 ? -6.414 -38.656 -15.641 1 90.75 110 THR A O 1
ATOM 838 N N . ASN A 1 111 ? -6.637 -40.094 -13.953 1 88.81 111 ASN A N 1
ATOM 839 C CA . ASN A 1 111 ? -8.016 -40.438 -14.305 1 88.81 111 ASN A CA 1
ATOM 840 C C . ASN A 1 111 ? -8.992 -39.438 -13.695 1 88.81 111 ASN A C 1
ATOM 842 O O . ASN A 1 111 ? -9.523 -39.656 -12.609 1 88.81 111 ASN A O 1
ATOM 846 N N . MET A 1 112 ? -9.375 -38.531 -14.469 1 86.94 112 MET A N 1
ATOM 847 C CA . MET A 1 112 ? -10.25 -37.438 -14.016 1 86.94 112 MET A CA 1
ATOM 848 C C . MET A 1 112 ? -11.68 -37.938 -13.828 1 86.94 112 MET A C 1
ATOM 850 O O . MET A 1 112 ? -12.336 -37.625 -12.836 1 86.94 112 MET A O 1
ATOM 854 N N . HIS A 1 113 ? -12.148 -38.75 -14.664 1 87.62 113 HIS A N 1
ATOM 855 C CA . HIS A 1 113 ? -13.531 -39.219 -14.656 1 87.62 113 HIS A CA 1
ATOM 856 C C . HIS A 1 113 ? -13.836 -40.031 -13.406 1 87.62 113 HIS A C 1
ATOM 858 O O . HIS A 1 113 ? -14.836 -39.781 -12.727 1 87.62 113 HIS A O 1
ATOM 864 N N . GLU A 1 114 ? -12.977 -40.875 -13.148 1 89.5 114 GLU A N 1
ATOM 865 C CA . GLU A 1 114 ? -13.18 -41.75 -11.984 1 89.5 114 GLU A CA 1
ATOM 866 C C . GLU A 1 114 ? -13.133 -40.938 -10.688 1 89.5 114 GLU A C 1
ATOM 868 O O . GLU A 1 114 ? -13.945 -41.156 -9.789 1 89.5 114 GLU A O 1
ATOM 873 N N . ALA A 1 115 ? -12.227 -40.062 -10.609 1 90.12 115 ALA A N 1
ATOM 874 C CA . ALA A 1 115 ? -12.047 -39.25 -9.398 1 90.12 115 ALA A CA 1
ATOM 875 C C . ALA A 1 115 ? -13.234 -38.344 -9.172 1 90.12 115 ALA A C 1
ATOM 877 O O . ALA A 1 115 ? -13.719 -38.219 -8.039 1 90.12 115 ALA A O 1
ATOM 878 N N . VAL A 1 116 ? -13.734 -37.75 -10.219 1 89.94 116 VAL A N 1
ATOM 879 C CA . VAL A 1 116 ? -14.852 -36.812 -10.109 1 89.94 116 VAL A CA 1
ATOM 880 C C . VAL A 1 116 ? -16.125 -37.562 -9.727 1 89.94 116 VAL A C 1
ATOM 882 O O . VAL A 1 116 ? -16.906 -37.094 -8.883 1 89.94 116 VAL A O 1
ATOM 885 N N . ALA A 1 117 ? -16.312 -38.688 -10.312 1 89.12 117 ALA A N 1
ATOM 886 C CA . ALA A 1 117 ? -17.5 -39.469 -10.039 1 89.12 117 ALA A CA 1
ATOM 887 C C . ALA A 1 117 ? -17.578 -39.844 -8.562 1 89.12 117 ALA A C 1
ATOM 889 O O . ALA A 1 117 ? -18.656 -39.844 -7.969 1 89.12 117 ALA A O 1
ATOM 890 N N . ALA A 1 118 ? -16.5 -40.062 -8 1 90.12 118 ALA A N 1
ATOM 891 C CA . ALA A 1 118 ? -16.453 -40.562 -6.629 1 90.12 118 ALA A CA 1
ATOM 892 C C . ALA A 1 118 ? -16.469 -39.406 -5.629 1 90.12 118 ALA A C 1
ATOM 894 O O . ALA A 1 118 ? -16.797 -39.594 -4.457 1 90.12 118 ALA A O 1
ATOM 895 N N . ALA A 1 119 ? -16.203 -38.219 -6.035 1 92.5 119 ALA A N 1
ATOM 896 C CA . ALA A 1 119 ? -15.953 -37.125 -5.125 1 92.5 119 ALA A CA 1
ATOM 897 C C . ALA A 1 119 ? -17.25 -36.438 -4.719 1 92.5 119 ALA A C 1
ATOM 899 O O . ALA A 1 119 ? -18.156 -36.281 -5.539 1 92.5 119 ALA A O 1
ATOM 900 N N . ASP A 1 120 ? -17.344 -36.031 -3.439 1 92.75 120 ASP A N 1
ATOM 901 C CA . ASP A 1 120 ? -18.422 -35.188 -2.945 1 92.75 120 ASP A CA 1
ATOM 902 C C . ASP A 1 120 ? -18.094 -33.688 -3.127 1 92.75 120 ASP A C 1
ATOM 904 O O . ASP A 1 120 ? -19 -32.875 -3.271 1 92.75 120 ASP A O 1
ATOM 908 N N . MET A 1 121 ? -16.828 -33.5 -3.094 1 94.25 121 MET A N 1
ATOM 909 C CA . MET A 1 121 ? -16.312 -32.125 -3.229 1 94.25 121 MET A CA 1
ATOM 910 C C . MET A 1 121 ? -15.133 -32.094 -4.195 1 94.25 121 MET A C 1
ATOM 912 O O . MET A 1 121 ? -14.266 -32.969 -4.172 1 94.25 121 MET A O 1
ATOM 916 N N . VAL A 1 122 ? -15.164 -31.109 -5.086 1 93.62 122 VAL A N 1
ATOM 917 C CA . VAL A 1 122 ? -14.117 -30.984 -6.098 1 93.62 122 VAL A CA 1
ATOM 918 C C . VAL A 1 122 ? -13.461 -29.609 -6.004 1 93.62 122 VAL A C 1
ATOM 920 O O . VAL A 1 122 ? -14.117 -28.578 -6.191 1 93.62 122 VAL A O 1
ATOM 923 N N . PHE A 1 123 ? -12.148 -29.578 -5.676 1 94.25 123 PHE A N 1
ATOM 924 C CA . PHE A 1 123 ? -11.352 -28.359 -5.688 1 94.25 123 PHE A CA 1
ATOM 925 C C . PHE A 1 123 ? -10.773 -28.094 -7.074 1 94.25 123 PHE A C 1
ATOM 927 O O . PHE A 1 123 ? -10.078 -28.953 -7.629 1 94.25 123 PHE A O 1
ATOM 934 N N . LEU A 1 124 ? -11.094 -26.969 -7.602 1 91.31 124 LEU A N 1
ATOM 935 C CA . LEU A 1 124 ? -10.523 -26.578 -8.891 1 91.31 124 LEU A CA 1
ATOM 936 C C . LEU A 1 124 ? -9.273 -25.734 -8.695 1 91.31 124 LEU A C 1
ATOM 938 O O . LEU A 1 124 ? -9.352 -24.578 -8.25 1 91.31 124 LEU A O 1
ATOM 942 N N . CYS A 1 125 ? -8.133 -26.281 -8.953 1 88.75 125 CYS A N 1
ATOM 943 C CA . CYS A 1 125 ? -6.844 -25.594 -8.844 1 88.75 125 CYS A CA 1
ATOM 944 C C . CYS A 1 125 ? -6.188 -25.453 -10.219 1 88.75 125 CYS A C 1
ATOM 946 O O . CYS A 1 125 ? -5.098 -25.969 -10.445 1 88.75 125 CYS A O 1
ATOM 948 N N . VAL A 1 126 ? -6.875 -24.75 -11.094 1 79.19 126 VAL A N 1
ATOM 949 C CA . VAL A 1 126 ? -6.398 -24.578 -12.461 1 79.19 126 VAL A CA 1
ATOM 950 C C . VAL A 1 126 ? -5.98 -23.125 -12.688 1 79.19 126 VAL A C 1
ATOM 952 O O . VAL A 1 126 ? -6.684 -22.203 -12.281 1 79.19 126 VAL A O 1
ATOM 955 N N . ASP A 1 127 ? -4.824 -22.938 -13.203 1 70.81 127 ASP A N 1
ATOM 956 C CA . ASP A 1 127 ? -4.328 -21.578 -13.469 1 70.81 127 ASP A CA 1
ATOM 957 C C . ASP A 1 127 ? -5.055 -20.953 -14.656 1 70.81 127 ASP A C 1
ATOM 959 O O . ASP A 1 127 ? -5.445 -21.656 -15.594 1 70.81 127 ASP A O 1
ATOM 963 N N . ALA A 1 128 ? -5.363 -19.781 -14.492 1 72.25 128 ALA A N 1
ATOM 964 C CA . ALA A 1 128 ? -5.863 -18.984 -15.602 1 72.25 128 ALA A CA 1
ATOM 965 C C . ALA A 1 128 ? -4.844 -17.922 -16.016 1 72.25 128 ALA A C 1
ATOM 967 O O . ALA A 1 128 ? -4.926 -16.766 -15.586 1 72.25 128 ALA A O 1
ATOM 968 N N . PRO A 1 129 ? -3.871 -18.359 -16.844 1 69.44 129 PRO A N 1
ATOM 969 C CA . PRO A 1 129 ? -2.834 -17.391 -17.219 1 69.44 129 PRO A CA 1
ATOM 970 C C . PRO A 1 129 ? -3.393 -16.188 -17.984 1 69.44 129 PRO A C 1
ATOM 972 O O . PRO A 1 129 ? -4.395 -16.312 -18.688 1 69.44 129 PRO A O 1
ATOM 975 N N . SER A 1 130 ? -2.898 -15.031 -17.562 1 64.88 130 SER A N 1
ATOM 976 C CA . SER A 1 130 ? -3.293 -13.812 -18.25 1 64.88 130 SER A CA 1
ATOM 977 C C . SER A 1 130 ? -2.168 -13.281 -19.125 1 64.88 130 SER A C 1
ATOM 979 O O . SER A 1 130 ? -0.989 -13.477 -18.828 1 64.88 130 SER A O 1
ATOM 981 N N . SER A 1 131 ? -2.496 -13.031 -20.406 1 58.91 131 SER A N 1
ATOM 982 C CA . SER A 1 131 ? -1.492 -12.445 -21.297 1 58.91 131 SER A CA 1
ATOM 983 C C . SER A 1 131 ? -1.891 -11.047 -21.75 1 58.91 131 SER A C 1
ATOM 985 O O . SER A 1 131 ? -3.078 -10.719 -21.797 1 58.91 131 SER A O 1
ATOM 987 N N . ILE A 1 132 ? -0.865 -10.109 -21.625 1 54 132 ILE A N 1
ATOM 988 C CA . ILE A 1 132 ? -1.078 -8.797 -22.219 1 54 132 ILE A CA 1
ATOM 989 C C . ILE A 1 132 ? -0.981 -8.891 -23.734 1 54 132 ILE A C 1
ATOM 991 O O . ILE A 1 132 ? -0.017 -9.445 -24.266 1 54 132 ILE A O 1
ATOM 995 N N . MET A 1 133 ? -2.115 -8.867 -24.391 1 48.56 133 MET A N 1
ATOM 996 C CA . MET A 1 133 ? -2.018 -8.82 -25.844 1 48.56 133 MET A CA 1
ATOM 997 C C . MET A 1 133 ? -1.625 -7.426 -26.328 1 48.56 133 MET A C 1
ATOM 999 O O . MET A 1 133 ? -1.606 -6.477 -25.547 1 48.56 133 MET A O 1
ATOM 1003 N N . ASN A 1 134 ? -1.322 -7.312 -27.641 1 48.91 134 ASN A N 1
ATOM 1004 C CA . ASN A 1 134 ? -1.014 -6.047 -28.297 1 48.91 134 ASN A CA 1
ATOM 1005 C C . ASN A 1 134 ? -2.059 -4.98 -27.969 1 48.91 134 ASN A C 1
ATOM 1007 O O . ASN A 1 134 ? -3.26 -5.258 -28 1 48.91 134 ASN A O 1
ATOM 1011 N N . GLY A 1 135 ? -1.698 -3.658 -27.578 1 44.75 135 GLY A N 1
ATOM 1012 C CA . GLY A 1 135 ? -2.516 -2.467 -27.406 1 44.75 135 GLY A CA 1
ATOM 1013 C C . GLY A 1 135 ? -3.262 -2.443 -26.094 1 44.75 135 GLY A C 1
ATOM 1014 O O . GLY A 1 135 ? -4.422 -2.025 -26.031 1 44.75 135 GLY A O 1
ATOM 1015 N N . ASP A 1 136 ? -2.746 -2.967 -24.922 1 55.41 136 ASP A N 1
ATOM 1016 C CA . ASP A 1 136 ? -3.242 -2.803 -23.562 1 55.41 136 ASP A CA 1
ATOM 1017 C C . ASP A 1 136 ? -4.398 -3.76 -23.281 1 55.41 136 ASP A C 1
ATOM 1019 O O . ASP A 1 136 ? -5.121 -3.598 -22.297 1 55.41 136 ASP A O 1
ATOM 1023 N N . LYS A 1 137 ? -4.707 -4.555 -24.375 1 56.88 137 LYS A N 1
ATOM 1024 C CA . LYS A 1 137 ? -5.812 -5.48 -24.141 1 56.88 137 LYS A CA 1
ATOM 1025 C C . LYS A 1 137 ? -5.34 -6.742 -23.438 1 56.88 137 LYS A C 1
ATOM 1027 O O . LYS A 1 137 ? -4.258 -7.254 -23.719 1 56.88 137 LYS A O 1
ATOM 1032 N N . SER A 1 138 ? -5.934 -6.961 -22.25 1 62.62 138 SER A N 1
ATOM 1033 C CA . SER A 1 138 ? -5.613 -8.148 -21.453 1 62.62 138 SER A CA 1
ATOM 1034 C C . SER A 1 138 ? -6.562 -9.297 -21.766 1 62.62 138 SER A C 1
ATOM 1036 O O . SER A 1 138 ? -7.746 -9.078 -22.031 1 62.62 138 SER A O 1
ATOM 1038 N N . ASP A 1 139 ? -5.91 -10.445 -22.188 1 69.12 139 ASP A N 1
ATOM 1039 C CA . ASP A 1 139 ? -6.73 -11.641 -22.359 1 69.12 139 ASP A CA 1
ATOM 1040 C C . ASP A 1 139 ? -6.43 -12.68 -21.281 1 69.12 139 ASP A C 1
ATOM 1042 O O . ASP A 1 139 ? -5.293 -12.789 -20.812 1 69.12 139 ASP A O 1
ATOM 1046 N N . ILE A 1 140 ? -7.523 -13.18 -20.656 1 73 140 ILE A N 1
ATOM 1047 C CA . ILE A 1 140 ? -7.406 -14.242 -19.672 1 73 140 ILE A CA 1
ATOM 1048 C C . ILE A 1 140 ? -7.789 -15.578 -20.312 1 73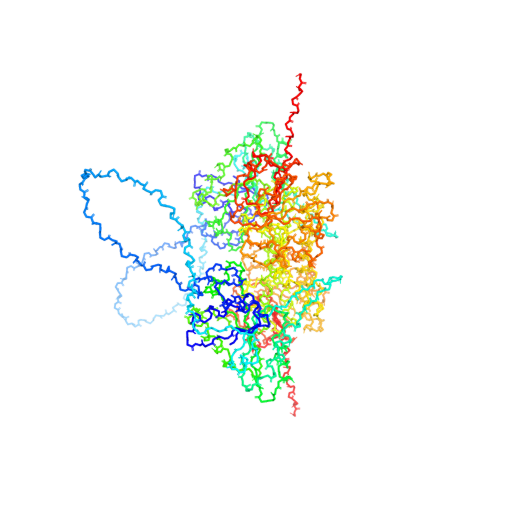 140 ILE A C 1
ATOM 1050 O O . ILE A 1 140 ? -8.852 -15.703 -20.922 1 73 140 ILE A O 1
ATOM 1054 N N . ASP A 1 141 ? -6.863 -16.531 -20.25 1 78.5 141 ASP A N 1
ATOM 1055 C CA . ASP A 1 141 ? -7.094 -17.859 -20.812 1 78.5 141 ASP A CA 1
ATOM 1056 C C . ASP A 1 141 ? -7.84 -18.75 -19.812 1 78.5 141 ASP A C 1
ATOM 1058 O O . ASP A 1 141 ? -7.254 -19.219 -18.844 1 78.5 141 ASP A O 1
ATOM 1062 N N . LEU A 1 142 ? -9.148 -19.016 -20.188 1 80.69 142 LEU A N 1
ATOM 1063 C CA . LEU A 1 142 ? -9.969 -19.828 -19.297 1 80.69 142 LEU A CA 1
ATOM 1064 C C . LEU A 1 142 ? -10.164 -21.234 -19.859 1 80.69 142 LEU A C 1
ATOM 1066 O O . LEU A 1 142 ? -10.984 -22 -19.359 1 80.69 142 LEU A O 1
ATOM 1070 N N . SER A 1 143 ? -9.375 -21.578 -20.828 1 82.75 143 SER A N 1
ATOM 1071 C CA . SER A 1 143 ? -9.586 -22.844 -21.531 1 82.75 143 SER A CA 1
ATOM 1072 C C . SER A 1 143 ? -9.43 -24.031 -20.594 1 82.75 143 SER A C 1
ATOM 1074 O O . SER A 1 143 ? -10.234 -24.969 -20.625 1 82.75 143 SER A O 1
ATOM 1076 N N . ARG A 1 144 ? -8.445 -23.984 -19.766 1 80.56 144 ARG A N 1
ATOM 1077 C CA . ARG A 1 144 ? -8.203 -25.109 -18.859 1 80.56 144 ARG A CA 1
ATOM 1078 C C . ARG A 1 144 ? -9.336 -25.25 -17.859 1 80.56 144 ARG A C 1
ATOM 1080 O O . ARG A 1 144 ? -9.719 -26.375 -17.5 1 80.56 144 ARG A O 1
ATOM 1087 N N . LEU A 1 145 ? -9.836 -24.188 -17.422 1 84.81 145 LEU A N 1
ATOM 1088 C CA . LEU A 1 145 ? -10.961 -24.219 -16.5 1 84.81 145 LEU A CA 1
ATOM 1089 C C . LEU A 1 145 ? -12.219 -24.75 -17.172 1 84.81 145 LEU A C 1
ATOM 1091 O O . LEU A 1 145 ? -12.961 -25.531 -16.594 1 84.81 145 LEU A O 1
ATOM 1095 N N . GLU A 1 146 ? -12.414 -24.391 -18.375 1 84.44 146 GLU A N 1
ATOM 1096 C CA . GLU A 1 146 ? -13.578 -24.859 -19.125 1 84.44 146 GLU A CA 1
ATOM 1097 C C . GLU A 1 146 ? -13.516 -26.359 -19.359 1 84.44 146 GLU A C 1
ATOM 1099 O O . GLU A 1 146 ? -14.539 -27.047 -19.266 1 84.44 146 GLU A O 1
ATOM 1104 N N . ILE A 1 147 ? -12.375 -26.797 -19.594 1 84.06 147 ILE A N 1
ATOM 1105 C CA . ILE A 1 147 ? -12.188 -28.234 -19.797 1 84.06 147 ILE A CA 1
ATOM 1106 C C . ILE A 1 147 ? -12.508 -28.984 -18.516 1 84.06 147 ILE A C 1
ATOM 1108 O O . ILE A 1 147 ? -13.18 -30.016 -18.547 1 84.06 147 ILE A O 1
ATOM 1112 N N . ALA A 1 148 ? -12.062 -28.5 -17.484 1 85.62 148 ALA A N 1
ATOM 1113 C CA . ALA A 1 148 ? -12.328 -29.125 -16.188 1 85.62 148 ALA A CA 1
ATOM 1114 C C . ALA A 1 148 ? -13.82 -29.141 -15.883 1 85.62 148 ALA A C 1
ATOM 1116 O O . ALA A 1 148 ? -14.359 -30.156 -15.422 1 85.62 148 ALA A O 1
ATOM 1117 N N . ILE A 1 149 ? -14.484 -28.109 -16.172 1 88.81 149 ILE A N 1
ATOM 1118 C CA . ILE A 1 149 ? -15.914 -27.969 -15.898 1 88.81 149 ILE A CA 1
ATOM 1119 C C . ILE A 1 149 ? -16.703 -28.938 -16.766 1 88.81 149 ILE A C 1
ATOM 1121 O O . ILE A 1 149 ? -17.672 -29.547 -16.312 1 88.81 149 ILE A O 1
ATOM 1125 N N . GLN A 1 150 ? -16.297 -29.047 -17.984 1 88.31 150 GLN A N 1
ATOM 1126 C CA . GLN A 1 150 ? -16.953 -29.984 -18.891 1 88.31 150 GLN A CA 1
ATOM 1127 C C . GLN A 1 150 ? -16.797 -31.422 -18.406 1 88.31 150 GLN A C 1
ATOM 1129 O O . GLN A 1 150 ? -17.75 -32.188 -18.453 1 88.31 150 GLN A O 1
ATOM 1134 N N . ALA A 1 151 ? -15.656 -31.688 -17.969 1 87.19 151 ALA A N 1
ATOM 1135 C CA . ALA A 1 151 ? -15.398 -33.031 -17.453 1 87.19 151 ALA A CA 1
ATOM 1136 C C . ALA A 1 151 ? -16.25 -33.312 -16.234 1 87.19 151 ALA A C 1
ATOM 1138 O O . ALA A 1 151 ? -16.797 -34.438 -16.078 1 87.19 151 ALA A O 1
ATOM 1139 N N . ILE A 1 152 ? -16.422 -32.375 -15.398 1 91.31 152 ILE A N 1
ATOM 1140 C CA . ILE A 1 152 ? -17.203 -32.531 -14.18 1 91.31 152 ILE A CA 1
ATOM 1141 C C . ILE A 1 152 ? -18.672 -32.719 -14.539 1 91.31 152 ILE A C 1
ATOM 1143 O O . ILE A 1 152 ? -19.359 -33.594 -14.008 1 91.31 152 ILE A O 1
ATOM 1147 N N . ALA A 1 153 ? -19.125 -31.891 -15.406 1 91.38 153 ALA A N 1
ATOM 1148 C CA . ALA A 1 153 ? -20.516 -31.922 -15.812 1 91.38 153 ALA A CA 1
ATOM 1149 C C . ALA A 1 153 ? -20.875 -33.281 -16.438 1 91.38 153 ALA A C 1
ATOM 1151 O O . ALA A 1 153 ? -21.969 -33.781 -16.203 1 91.38 153 ALA A O 1
ATOM 1152 N N . GLN A 1 154 ? -19.984 -33.812 -17.125 1 88.31 154 GLN A N 1
ATOM 1153 C CA . GLN A 1 154 ? -20.25 -35.031 -17.875 1 88.31 154 GLN A CA 1
ATOM 1154 C C . GLN A 1 154 ? -20.375 -36.25 -16.953 1 88.31 154 GLN A C 1
ATOM 1156 O O . GLN A 1 154 ? -21.156 -37.156 -17.219 1 88.31 154 GLN A O 1
ATOM 1161 N N . VAL A 1 155 ? -19.719 -36.156 -15.914 1 88.56 155 VAL A N 1
ATOM 1162 C CA . VAL A 1 155 ? -19.609 -37.375 -15.117 1 88.56 155 VAL A CA 1
ATOM 1163 C C . VAL A 1 155 ? -20.469 -37.25 -13.859 1 88.56 155 VAL A C 1
ATOM 1165 O O . VAL A 1 155 ? -20.766 -38.25 -13.211 1 88.56 155 VAL A O 1
ATOM 1168 N N . SER A 1 156 ? -20.812 -36.094 -13.531 1 88 156 SER A N 1
ATOM 1169 C CA . SER A 1 156 ? -21.5 -35.875 -12.258 1 88 156 SER A CA 1
ATOM 1170 C C . SER A 1 156 ? -22.938 -36.375 -12.312 1 88 156 SER A C 1
ATOM 1172 O O . SER A 1 156 ? -23.641 -36.156 -13.289 1 88 156 SER A O 1
ATOM 1174 N N . THR A 1 157 ? -23.109 -37.281 -11.18 1 84.5 157 THR A N 1
ATOM 1175 C CA . THR A 1 157 ? -24.469 -37.719 -10.906 1 84.5 157 THR A CA 1
ATOM 1176 C C . THR A 1 157 ? -24.906 -37.312 -9.5 1 84.5 157 THR A C 1
ATOM 1178 O O . THR A 1 157 ? -24.141 -37.438 -8.547 1 84.5 157 THR A O 1
ATOM 1181 N N . GLY A 1 158 ? -25.875 -36.469 -9.336 1 88.25 158 GLY A N 1
ATOM 1182 C CA . GLY A 1 158 ? -26.328 -36.031 -8.031 1 88.25 158 GLY A CA 1
ATOM 1183 C C . GLY A 1 158 ? -25.781 -34.656 -7.637 1 88.25 158 GLY A C 1
ATOM 1184 O O . GLY A 1 158 ? -25.5 -33.812 -8.5 1 88.25 158 GLY A O 1
ATOM 1185 N N . HIS A 1 159 ? -25.594 -34.594 -6.262 1 91.25 159 HIS A N 1
ATOM 1186 C CA . HIS A 1 159 ? -25.156 -33.281 -5.754 1 91.25 159 HIS A CA 1
ATOM 1187 C C . HIS A 1 159 ? -23.641 -33.281 -5.52 1 91.25 159 HIS A C 1
ATOM 1189 O O . HIS A 1 159 ? -23.094 -34.219 -4.961 1 91.25 159 HIS A O 1
ATOM 1195 N N . LYS A 1 160 ? -22.953 -32.219 -5.988 1 92.56 160 LYS A N 1
ATOM 1196 C CA . LYS A 1 160 ? -21.531 -32.031 -5.766 1 92.56 160 LYS A CA 1
ATOM 1197 C C . LYS A 1 160 ? -21.219 -30.594 -5.375 1 92.56 160 LYS A C 1
ATOM 1199 O O . LYS A 1 160 ? -21.891 -29.672 -5.812 1 92.56 160 LYS A O 1
ATOM 1204 N N . ILE A 1 161 ? -20.234 -30.453 -4.539 1 94.06 161 ILE A N 1
ATOM 1205 C CA . ILE A 1 161 ? -19.734 -29.141 -4.156 1 94.06 161 ILE A CA 1
ATOM 1206 C C . ILE A 1 161 ? -18.453 -28.828 -4.934 1 94.06 161 ILE A C 1
ATOM 1208 O O . ILE A 1 161 ? -17.484 -29.578 -4.859 1 94.06 161 ILE A O 1
ATOM 1212 N N . ILE A 1 162 ? -18.531 -27.766 -5.703 1 93.94 162 ILE A N 1
ATOM 1213 C CA . ILE A 1 162 ? -17.375 -27.328 -6.473 1 93.94 162 ILE A CA 1
ATOM 1214 C C . ILE A 1 162 ? -16.703 -26.141 -5.77 1 93.94 162 ILE A C 1
ATOM 1216 O O . ILE A 1 162 ? -17.375 -25.156 -5.449 1 93.94 162 ILE A O 1
ATOM 1220 N N . VAL A 1 163 ? -15.406 -26.281 -5.488 1 94.75 163 VAL A N 1
ATOM 1221 C CA . VAL A 1 163 ? -14.672 -25.219 -4.805 1 94.75 163 VAL A CA 1
ATOM 1222 C C . VAL A 1 163 ? -13.633 -24.625 -5.75 1 94.75 163 VAL A C 1
ATOM 1224 O O . VAL A 1 163 ? -12.656 -25.281 -6.105 1 94.75 163 VAL A O 1
ATOM 1227 N N . GLN A 1 164 ? -13.875 -23.422 -6.141 1 93.31 164 GLN A N 1
ATOM 1228 C CA . GLN A 1 164 ? -12.906 -22.703 -6.969 1 93.31 164 GLN A CA 1
ATOM 1229 C C . GLN A 1 164 ? -11.766 -22.156 -6.125 1 93.31 164 GLN A C 1
ATOM 1231 O O . GLN A 1 164 ? -11.961 -21.219 -5.344 1 93.31 164 GLN A O 1
ATOM 1236 N N . LYS A 1 165 ? -10.578 -22.641 -6.359 1 91.5 165 LYS A N 1
ATOM 1237 C CA . LYS A 1 165 ? -9.438 -22.328 -5.508 1 91.5 165 LYS A CA 1
ATOM 1238 C C . LYS A 1 165 ? -8.469 -21.391 -6.223 1 91.5 165 LYS A C 1
ATOM 1240 O O . LYS A 1 165 ? -7.91 -20.469 -5.613 1 91.5 165 LYS A O 1
ATOM 1245 N N . SER A 1 166 ? -8.273 -21.594 -7.441 1 83 166 SER A N 1
ATOM 1246 C CA . SER A 1 166 ? -7.285 -20.828 -8.203 1 83 166 SER A CA 1
ATOM 1247 C C . SER A 1 166 ? -7.812 -19.438 -8.555 1 83 166 SER A C 1
ATOM 1249 O O . SER A 1 166 ? -9.023 -19.219 -8.578 1 83 166 SER A O 1
ATOM 1251 N N . THR A 1 167 ? -6.867 -18.594 -8.742 1 78.81 167 THR A N 1
ATOM 1252 C CA . THR A 1 167 ? -7.25 -17.234 -9.117 1 78.81 167 THR A CA 1
ATOM 1253 C C . THR A 1 167 ? -7.824 -17.203 -10.531 1 78.81 167 THR A C 1
ATOM 1255 O O . THR A 1 167 ? -7.312 -17.875 -11.43 1 78.81 167 THR A O 1
ATOM 1258 N N . ALA A 1 168 ? -8.93 -16.578 -10.688 1 82.12 168 ALA A N 1
ATOM 1259 C CA . ALA A 1 168 ? -9.633 -16.359 -11.953 1 82.12 168 ALA A CA 1
ATOM 1260 C C . ALA A 1 168 ? -10.289 -14.984 -11.984 1 82.12 168 ALA A C 1
ATOM 1262 O O . ALA A 1 168 ? -10.328 -14.281 -10.969 1 82.12 168 ALA A O 1
ATOM 1263 N N . PRO A 1 169 ? -10.633 -14.609 -13.203 1 83.5 169 PRO A N 1
ATOM 1264 C CA . PRO A 1 169 ? -11.289 -13.297 -13.258 1 83.5 169 PRO A CA 1
ATOM 1265 C C . PRO A 1 169 ? -12.531 -13.227 -12.367 1 83.5 169 PRO A C 1
ATOM 1267 O O . PRO A 1 169 ? -13.234 -14.227 -12.203 1 83.5 169 PRO A O 1
ATOM 1270 N N . CYS A 1 170 ? -12.727 -12.07 -11.867 1 88 170 CYS A N 1
ATOM 1271 C CA . CYS A 1 170 ? -13.875 -11.859 -11 1 88 170 CYS A CA 1
ATOM 1272 C C . CYS A 1 170 ? -15.172 -12.219 -11.711 1 88 170 CYS A C 1
ATOM 1274 O O . CYS A 1 170 ? -15.344 -11.914 -12.891 1 88 170 CYS A O 1
ATOM 1276 N N . GLY A 1 171 ? -16.047 -12.891 -10.969 1 88.88 171 GLY A N 1
ATOM 1277 C CA . GLY A 1 171 ? -17.312 -13.344 -11.539 1 88.88 171 GLY A CA 1
ATOM 1278 C C . GLY A 1 171 ? -17.266 -14.781 -12.031 1 88.88 171 GLY A C 1
ATOM 1279 O O . GLY A 1 171 ? -18.25 -15.305 -12.539 1 88.88 171 GLY A O 1
ATOM 1280 N N . ILE A 1 172 ? -16.219 -15.406 -11.805 1 89 172 ILE A N 1
ATOM 1281 C CA . ILE A 1 172 ? -16.016 -16.75 -12.344 1 89 172 ILE A CA 1
ATOM 1282 C C . ILE A 1 172 ? -16.938 -17.734 -11.625 1 89 172 ILE A C 1
ATOM 1284 O O . ILE A 1 172 ? -17.453 -18.672 -12.242 1 89 172 ILE A O 1
ATOM 1288 N N . VAL A 1 173 ? -17.156 -17.547 -10.383 1 91.94 173 VAL A N 1
ATOM 1289 C CA . VAL A 1 173 ? -17.953 -18.484 -9.594 1 91.94 173 VAL A CA 1
ATOM 1290 C C . VAL A 1 173 ? -19.391 -18.516 -10.109 1 91.94 173 VAL A C 1
ATOM 1292 O O . VAL A 1 173 ? -19.922 -19.578 -10.438 1 91.94 173 VAL A O 1
ATOM 1295 N N . PRO A 1 174 ? -20.047 -17.359 -10.195 1 89.56 174 PRO A N 1
ATOM 1296 C CA . PRO A 1 174 ? -21.375 -17.406 -10.789 1 89.56 174 PRO A CA 1
ATOM 1297 C C . PRO A 1 174 ? -21.375 -17.953 -12.211 1 89.56 174 PRO A C 1
ATOM 1299 O O . PRO A 1 174 ? -22.312 -18.641 -12.617 1 89.56 174 PRO A O 1
ATOM 1302 N N . ARG A 1 175 ? -20.359 -17.703 -12.938 1 89.06 175 ARG A N 1
ATOM 1303 C CA . ARG A 1 175 ? -20.25 -18.203 -14.305 1 89.06 175 ARG A CA 1
ATOM 1304 C C . ARG A 1 175 ? -20.141 -19.719 -14.312 1 89.06 175 ARG A C 1
ATOM 1306 O O . ARG A 1 175 ? -20.781 -20.406 -15.125 1 89.06 175 ARG A O 1
ATOM 1313 N N . LEU A 1 176 ? -19.344 -20.234 -13.445 1 90.69 176 LEU A N 1
ATOM 1314 C CA . LEU A 1 176 ? -19.172 -21.688 -13.336 1 90.69 176 LEU A CA 1
ATOM 1315 C C . LEU A 1 176 ? -20.484 -22.359 -12.938 1 90.69 176 LEU A C 1
ATOM 1317 O O . LEU A 1 176 ? -20.828 -23.422 -13.469 1 90.69 176 LEU A O 1
ATOM 1321 N N . LYS A 1 177 ? -21.125 -21.75 -12.016 1 90.5 177 LYS A N 1
ATOM 1322 C CA . LYS A 1 177 ? -22.406 -22.297 -11.586 1 90.5 177 LYS A CA 1
ATOM 1323 C C . LYS A 1 177 ? -23.391 -22.375 -12.75 1 90.5 177 LYS A C 1
ATOM 1325 O O . LYS A 1 177 ? -24.062 -23.406 -12.938 1 90.5 177 LYS A O 1
ATOM 1330 N N . LYS A 1 178 ? -23.469 -21.375 -13.508 1 89.94 178 LYS A N 1
ATOM 1331 C CA . LYS A 1 178 ? -24.359 -21.328 -14.672 1 89.94 178 LYS A CA 1
ATOM 1332 C C . LYS A 1 178 ? -23.953 -22.359 -15.711 1 89.94 178 LYS A C 1
ATOM 1334 O O . LYS A 1 178 ? -24.797 -23.078 -16.25 1 89.94 178 LYS A O 1
ATOM 1339 N N . LEU A 1 179 ? -22.672 -22.484 -15.992 1 90.75 179 LEU A N 1
ATOM 1340 C CA . LEU A 1 179 ? -22.156 -23.422 -17 1 90.75 179 LEU A CA 1
ATOM 1341 C C . LEU A 1 179 ? -22.438 -24.859 -16.594 1 90.75 179 LEU A C 1
ATOM 1343 O O . LEU A 1 179 ? -22.812 -25.688 -17.422 1 90.75 179 LEU A O 1
ATOM 1347 N N . LEU A 1 180 ? -22.266 -25.125 -15.32 1 92.31 180 LEU A N 1
ATOM 1348 C CA . LEU A 1 180 ? -22.516 -26.469 -14.82 1 92.31 180 LEU A CA 1
ATOM 1349 C C . LEU A 1 180 ? -24 -26.828 -14.914 1 92.31 180 LEU A C 1
ATOM 1351 O O . LEU A 1 180 ? -24.344 -27.938 -15.297 1 92.31 180 LEU A O 1
ATOM 1355 N N . LYS A 1 181 ? -24.812 -25.859 -14.586 1 88.75 181 LYS A N 1
ATOM 1356 C CA . LYS A 1 181 ? -26.25 -26.078 -14.656 1 88.75 181 LYS A CA 1
ATOM 1357 C C . LYS A 1 181 ? -26.703 -26.344 -16.094 1 88.75 181 LYS A C 1
ATOM 1359 O O . LYS A 1 181 ? -27.578 -27.172 -16.328 1 88.75 181 LYS A O 1
ATOM 1364 N N . GLU A 1 182 ? -26.062 -25.734 -17.031 1 90.62 182 GLU A N 1
ATOM 1365 C CA . GLU A 1 182 ? -26.453 -25.828 -18.422 1 90.62 182 GLU A CA 1
ATOM 1366 C C . GLU A 1 182 ? -25.906 -27.094 -19.078 1 90.62 182 GLU A C 1
ATOM 1368 O O . GLU A 1 182 ? -26.5 -27.641 -20.016 1 90.62 182 GLU A O 1
ATOM 1373 N N . THR A 1 183 ? -24.797 -27.562 -18.609 1 90.75 183 THR A N 1
ATOM 1374 C CA . THR A 1 183 ? -24.078 -28.625 -19.297 1 90.75 183 THR A CA 1
ATOM 1375 C C . THR A 1 183 ? -24.344 -29.969 -18.656 1 90.75 183 THR A C 1
ATOM 1377 O O . THR A 1 183 ? -24.359 -31 -19.328 1 90.75 183 THR A O 1
ATOM 1380 N N . ALA A 1 184 ? -24.609 -29.953 -17.375 1 91.06 184 ALA A N 1
ATOM 1381 C CA . ALA A 1 184 ? -24.734 -31.219 -16.656 1 91.06 184 ALA A CA 1
ATOM 1382 C C . ALA A 1 184 ? -26.141 -31.797 -16.781 1 91.06 184 ALA A C 1
ATOM 1384 O O . ALA A 1 184 ? -27.047 -31.125 -17.266 1 91.06 184 ALA A O 1
ATOM 1385 N N . SER A 1 185 ? -26.203 -33.062 -16.438 1 88.56 185 SER A N 1
ATOM 1386 C CA . SER A 1 185 ? -27.484 -33.75 -16.422 1 88.56 185 SER A CA 1
ATOM 1387 C C . SER A 1 185 ? -28.469 -33.062 -15.461 1 88.56 185 SER A C 1
ATOM 1389 O O . SER A 1 185 ? -28.047 -32.531 -14.438 1 88.56 185 SER A O 1
ATOM 1391 N N . PRO A 1 186 ? -29.734 -33.062 -15.727 1 87 186 PRO A N 1
ATOM 1392 C CA . PRO A 1 186 ? -30.734 -32.469 -14.836 1 87 186 PRO A CA 1
ATOM 1393 C C . PRO A 1 186 ? -30.75 -33.125 -13.453 1 87 186 PRO A C 1
ATOM 1395 O O . PRO A 1 186 ? -31.281 -32.562 -12.508 1 87 186 PRO A O 1
ATOM 1398 N N . SER A 1 187 ? -30.219 -34.312 -13.438 1 87.88 187 SER A N 1
ATOM 1399 C CA . SER A 1 187 ? -30.188 -35 -12.164 1 87.88 187 SER A CA 1
ATOM 1400 C C . SER A 1 187 ? -29.047 -34.531 -11.281 1 87.88 187 SER A C 1
ATOM 1402 O O . SER A 1 187 ? -29 -34.844 -10.094 1 87.88 187 SER A O 1
ATOM 1404 N N . ALA A 1 188 ? -28.203 -33.75 -11.898 1 90.12 188 ALA A N 1
ATOM 1405 C CA . ALA A 1 188 ? -27.047 -33.281 -11.156 1 90.12 188 ALA A CA 1
ATOM 1406 C C . ALA A 1 188 ? -27.297 -31.875 -10.594 1 90.12 188 ALA A C 1
ATOM 1408 O O . ALA A 1 188 ? -28.031 -31.078 -11.195 1 90.12 188 ALA A O 1
ATOM 1409 N N . SER A 1 189 ? -26.844 -31.594 -9.375 1 90.56 189 SER A N 1
ATOM 1410 C CA . SER A 1 189 ? -26.906 -30.266 -8.766 1 90.56 189 SER A CA 1
ATOM 1411 C C . SER A 1 189 ? -25.547 -29.859 -8.188 1 90.56 189 SER A C 1
ATOM 1413 O O . SER A 1 189 ? -24.781 -30.719 -7.738 1 90.56 189 SER A O 1
ATOM 1415 N N . PHE A 1 190 ? -25.328 -28.578 -8.25 1 92.06 190 PHE A N 1
ATOM 1416 C CA . PHE A 1 190 ? -24 -28.125 -7.875 1 92.06 190 PHE A CA 1
ATOM 1417 C C . PHE A 1 190 ? -24.078 -26.891 -6.977 1 92.06 190 PHE A C 1
ATOM 1419 O O . PHE A 1 190 ? -24.891 -26 -7.211 1 92.06 190 PHE A O 1
ATOM 1426 N N . ASP A 1 191 ? -23.312 -26.891 -5.926 1 92.88 191 ASP A N 1
ATOM 1427 C CA . ASP A 1 191 ? -22.938 -25.672 -5.223 1 92.88 191 ASP A CA 1
ATOM 1428 C C . ASP A 1 191 ? -21.516 -25.25 -5.578 1 92.88 191 ASP A C 1
ATOM 1430 O O . ASP A 1 191 ? -20.594 -26.094 -5.598 1 92.88 191 ASP A O 1
ATOM 1434 N N . VAL A 1 192 ? -21.422 -24.047 -5.984 1 93.75 192 VAL A N 1
ATOM 1435 C CA . VAL A 1 192 ? -20.094 -23.547 -6.344 1 93.75 192 VAL A CA 1
ATOM 1436 C C . VAL A 1 192 ? -19.641 -22.5 -5.332 1 93.75 192 VAL A C 1
ATOM 1438 O O . VAL A 1 192 ? -20.344 -21.516 -5.082 1 93.75 192 VAL A O 1
ATOM 1441 N N . LEU A 1 193 ? -18.484 -22.766 -4.691 1 95.19 193 LEU A N 1
ATOM 1442 C CA . LEU A 1 193 ? -17.922 -21.891 -3.668 1 95.19 193 LEU A CA 1
ATOM 1443 C C . LEU A 1 193 ? -16.578 -21.328 -4.113 1 95.19 193 LEU A C 1
ATOM 1445 O O . LEU A 1 193 ? -15.867 -21.953 -4.902 1 95.19 193 LEU A O 1
ATOM 1449 N N . SER A 1 194 ? -16.297 -20.109 -3.691 1 95.62 194 SER A N 1
ATOM 1450 C CA . SER A 1 194 ? -14.969 -19.531 -3.85 1 95.62 194 SER A CA 1
ATOM 1451 C C . SER A 1 194 ? -14.117 -19.75 -2.605 1 95.62 194 SER A C 1
ATOM 1453 O O . SER A 1 194 ? -14.586 -19.562 -1.481 1 95.62 194 SER A O 1
ATOM 1455 N N . ASN A 1 195 ? -12.898 -20.203 -2.789 1 95.81 195 ASN A N 1
ATOM 1456 C CA . ASN A 1 195 ? -11.945 -20.406 -1.699 1 95.81 195 ASN A CA 1
ATOM 1457 C C . ASN A 1 195 ? -10.523 -20.031 -2.113 1 95.81 195 ASN A C 1
ATOM 1459 O O . ASN A 1 195 ? -9.656 -20.891 -2.203 1 95.81 195 ASN A O 1
ATOM 1463 N N . PRO A 1 196 ? -10.367 -18.734 -2.244 1 93 196 PRO A N 1
ATOM 1464 C CA . PRO A 1 196 ? -9.062 -18.297 -2.742 1 93 196 PRO A CA 1
ATOM 1465 C C . PRO A 1 196 ? -7.926 -18.578 -1.76 1 93 196 PRO A C 1
ATOM 1467 O O . PRO A 1 196 ? -8.156 -18.641 -0.549 1 93 196 PRO A O 1
ATOM 1470 N N . ASP A 1 197 ? -6.754 -18.766 -2.332 1 85.38 197 ASP A N 1
ATOM 1471 C CA . ASP A 1 197 ? -5.578 -18.969 -1.489 1 85.38 197 ASP A CA 1
ATOM 1472 C C . ASP A 1 197 ? -4.645 -17.766 -1.547 1 85.38 197 ASP A C 1
ATOM 1474 O O . ASP A 1 197 ? -4.586 -17.062 -2.561 1 85.38 197 ASP A O 1
ATOM 1478 N N . PHE A 1 198 ? -4.016 -17.516 -0.486 1 86.62 198 PHE A N 1
ATOM 1479 C CA . PHE A 1 198 ? -3.047 -16.438 -0.369 1 86.62 198 PHE A CA 1
ATOM 1480 C C . PHE A 1 198 ? -1.646 -16.984 -0.125 1 86.62 198 PHE A C 1
ATOM 1482 O O . PHE A 1 198 ? -0.928 -16.5 0.752 1 86.62 198 PHE A O 1
ATOM 1489 N N . LEU A 1 199 ? -1.314 -17.969 -0.97 1 84.88 199 LEU A N 1
ATOM 1490 C CA . LEU A 1 199 ? -0.06 -18.672 -0.739 1 84.88 199 LEU A CA 1
ATOM 1491 C C . LEU A 1 199 ? 1.114 -17.922 -1.34 1 84.88 199 LEU A C 1
ATOM 1493 O O . LEU A 1 199 ? 0.993 -17.328 -2.418 1 84.88 199 LEU A O 1
ATOM 1497 N N . VAL A 1 200 ? 2.152 -17.906 -0.641 1 79.31 200 VAL A N 1
ATOM 1498 C CA . VAL A 1 200 ? 3.422 -17.391 -1.136 1 79.31 200 VAL A CA 1
ATOM 1499 C C . VAL A 1 200 ? 4.355 -18.547 -1.475 1 79.31 200 VAL A C 1
ATOM 1501 O O . VAL A 1 200 ? 4.672 -19.375 -0.611 1 79.31 200 VAL A O 1
ATOM 1504 N N . PRO A 1 201 ? 4.68 -18.594 -2.758 1 76.62 201 PRO A N 1
ATOM 1505 C CA . PRO A 1 201 ? 5.637 -19.641 -3.088 1 76.62 201 PRO A CA 1
ATOM 1506 C C . PRO A 1 201 ? 6.887 -19.609 -2.209 1 76.62 201 PRO A C 1
ATOM 1508 O O . PRO A 1 201 ? 7.43 -18.531 -1.952 1 76.62 201 PRO A O 1
ATOM 1511 N N . GLY A 1 202 ? 7.336 -20.719 -1.7 1 78.06 202 GLY A N 1
ATOM 1512 C CA . GLY A 1 202 ? 8.43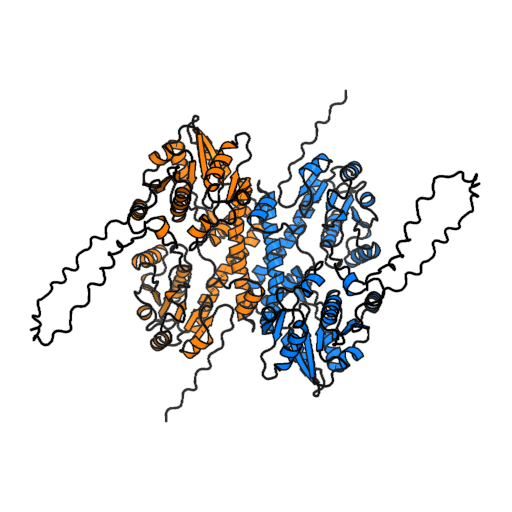8 -20.812 -0.761 1 78.06 202 GLY A CA 1
ATOM 1513 C C . GLY A 1 202 ? 7.988 -20.906 0.685 1 78.06 202 GLY A C 1
ATOM 1514 O O . GLY A 1 202 ? 8.766 -21.297 1.558 1 78.06 202 GLY A O 1
ATOM 1515 N N . ALA A 1 203 ? 6.746 -20.547 0.824 1 85.69 203 ALA A N 1
ATOM 1516 C CA . ALA A 1 203 ? 6.156 -20.625 2.158 1 85.69 203 ALA A CA 1
ATOM 1517 C C . ALA A 1 203 ? 4.738 -21.188 2.096 1 85.69 203 ALA A C 1
ATOM 1519 O O . ALA A 1 203 ? 3.922 -20.922 2.984 1 85.69 203 ALA A O 1
ATOM 1520 N N . ALA A 1 204 ? 4.484 -21.906 1.06 1 88.19 204 ALA A N 1
ATOM 1521 C CA . ALA A 1 204 ? 3.119 -22.344 0.787 1 88.19 204 ALA A CA 1
ATOM 1522 C C . ALA A 1 204 ? 2.619 -23.281 1.871 1 88.19 204 ALA A C 1
ATOM 1524 O O . ALA A 1 204 ? 1.49 -23.156 2.348 1 88.19 204 ALA A O 1
ATOM 1525 N N . ILE A 1 205 ? 3.414 -24.266 2.279 1 91.81 205 ILE A N 1
ATOM 1526 C CA . ILE A 1 205 ? 3.004 -25.234 3.285 1 91.81 205 ILE A CA 1
ATOM 1527 C C . ILE A 1 205 ? 2.746 -24.531 4.613 1 91.81 205 ILE A C 1
ATOM 1529 O O . ILE A 1 205 ? 1.739 -24.797 5.277 1 91.81 205 ILE A O 1
ATOM 1533 N N . ARG A 1 206 ? 3.645 -23.641 4.918 1 92.94 206 ARG A N 1
ATOM 1534 C CA . ARG A 1 206 ? 3.445 -22.859 6.133 1 92.94 206 ARG A CA 1
ATOM 1535 C C . ARG A 1 206 ? 2.148 -22.062 6.059 1 92.94 206 ARG A C 1
ATOM 1537 O O . ARG A 1 206 ? 1.378 -22.031 7.023 1 92.94 206 ARG A O 1
ATOM 1544 N N . ASP A 1 207 ? 1.906 -21.469 4.918 1 92.81 207 ASP A N 1
ATOM 1545 C CA . ASP A 1 207 ? 0.716 -20.656 4.73 1 92.81 207 ASP A CA 1
ATOM 1546 C C . ASP A 1 207 ? -0.555 -21.5 4.824 1 92.81 207 ASP A C 1
ATOM 1548 O O . ASP A 1 207 ? -1.594 -21.016 5.281 1 92.81 207 ASP A O 1
ATOM 1552 N N . LEU A 1 208 ? -0.463 -22.672 4.387 1 93.69 208 LEU A N 1
ATOM 1553 C CA . LEU A 1 208 ? -1.616 -23.578 4.426 1 93.69 208 LEU A CA 1
ATOM 1554 C C . LEU A 1 208 ? -1.855 -24.094 5.84 1 93.69 208 LEU A C 1
ATOM 1556 O O . LEU A 1 208 ? -3.004 -24.266 6.254 1 93.69 208 LEU A O 1
ATOM 1560 N N . LEU A 1 209 ? -0.798 -24.312 6.562 1 94.88 209 LEU A N 1
ATOM 1561 C CA . LEU A 1 209 ? -0.904 -24.859 7.914 1 94.88 209 LEU A CA 1
ATOM 1562 C C . LEU A 1 209 ? -1.297 -23.766 8.898 1 94.88 209 LEU A C 1
ATOM 1564 O O . LEU A 1 209 ? -1.979 -24.031 9.891 1 94.88 209 LEU A O 1
ATOM 1568 N N . TYR A 1 210 ? -0.813 -22.578 8.594 1 94.31 210 TYR A N 1
ATOM 1569 C CA . TYR A 1 210 ? -1.091 -21.469 9.484 1 94.31 210 TYR A CA 1
ATOM 1570 C C . TYR A 1 210 ? -1.648 -20.266 8.711 1 94.31 210 TYR A C 1
ATOM 1572 O O . TYR A 1 210 ? -1.067 -19.188 8.734 1 94.31 210 TYR A O 1
ATOM 1580 N N . PRO A 1 211 ? -2.822 -20.484 8.148 1 93.56 211 PRO A N 1
ATOM 1581 C CA . PRO A 1 211 ? -3.389 -19.375 7.387 1 93.56 211 PRO A CA 1
ATOM 1582 C C . PRO A 1 211 ? -3.891 -18.234 8.281 1 93.56 211 PRO A C 1
ATOM 1584 O O . PRO A 1 211 ? -4.539 -18.5 9.305 1 93.56 211 PRO A O 1
ATOM 1587 N N . PRO A 1 212 ? -3.557 -17 7.973 1 90.31 212 PRO A N 1
ATOM 1588 C CA . PRO A 1 212 ? -4.121 -15.891 8.75 1 90.31 212 PRO A CA 1
ATOM 1589 C C . PRO A 1 212 ? -5.645 -15.812 8.641 1 90.31 212 PRO A C 1
ATOM 1591 O O . PRO A 1 212 ? -6.312 -15.391 9.586 1 90.31 212 PRO A O 1
ATOM 1594 N N . ARG A 1 213 ? -6.105 -16.234 7.469 1 92.81 213 ARG A N 1
ATOM 1595 C CA . ARG A 1 213 ? -7.547 -16.297 7.238 1 92.81 213 ARG A CA 1
ATOM 1596 C C . ARG A 1 213 ? -7.879 -17.281 6.117 1 92.81 213 ARG A C 1
ATOM 1598 O O . ARG A 1 213 ? -7.086 -17.469 5.195 1 92.81 213 ARG A O 1
ATOM 1605 N N . VAL A 1 214 ? -9.062 -17.906 6.254 1 95.81 214 VAL A N 1
ATOM 1606 C CA . VAL A 1 214 ? -9.648 -18.734 5.207 1 95.81 214 VAL A CA 1
ATOM 1607 C C . VAL A 1 214 ? -10.961 -18.125 4.73 1 95.81 214 VAL A C 1
ATOM 1609 O O . VAL A 1 214 ? -11.891 -17.953 5.52 1 95.81 214 VAL A O 1
ATOM 1612 N N . ILE A 1 215 ? -11.008 -17.797 3.451 1 96.44 215 ILE A N 1
ATOM 1613 C CA . ILE A 1 215 ? -12.18 -17.109 2.914 1 96.44 215 ILE A CA 1
ATOM 1614 C C . ILE A 1 215 ? -13.039 -18.109 2.133 1 96.44 215 ILE A C 1
ATOM 1616 O O . ILE A 1 215 ? -12.531 -18.875 1.317 1 96.44 215 ILE A O 1
ATOM 1620 N N . ILE A 1 216 ? -14.273 -18.109 2.438 1 96.25 216 ILE A N 1
ATOM 1621 C CA . ILE A 1 216 ? -15.25 -18.906 1.697 1 96.25 216 ILE A CA 1
ATOM 1622 C C . ILE A 1 216 ? -16.328 -17.984 1.122 1 96.25 216 ILE A C 1
ATOM 1624 O O . ILE A 1 216 ? -17.062 -17.344 1.869 1 96.25 216 ILE A O 1
ATOM 1628 N N . GLY A 1 217 ? -16.312 -17.922 -0.213 1 95.31 217 GLY A N 1
ATOM 1629 C CA . GLY A 1 217 ? -17.312 -17.125 -0.912 1 95.31 217 GLY A CA 1
ATOM 1630 C C . GLY A 1 217 ? -18.438 -17.953 -1.498 1 95.31 217 GLY A C 1
ATOM 1631 O O . GLY A 1 217 ? -18.203 -19.047 -2.012 1 95.31 217 GLY A O 1
ATOM 1632 N N . HIS A 1 218 ? -19.672 -17.438 -1.349 1 93 218 HIS A N 1
ATOM 1633 C CA . HIS A 1 218 ? -20.828 -18.172 -1.881 1 93 218 HIS A CA 1
ATOM 1634 C C . HIS A 1 218 ? -21.766 -17.234 -2.629 1 93 218 HIS A C 1
ATOM 1636 O O . HIS A 1 218 ? -21.703 -16.016 -2.453 1 93 218 HIS A O 1
ATOM 1642 N N . VAL A 1 219 ? -22.469 -17.766 -3.586 1 88.12 219 VAL A N 1
ATOM 1643 C CA . VAL A 1 219 ? -23.484 -17 -4.305 1 88.12 219 VAL A CA 1
ATOM 1644 C C . VAL A 1 219 ? -24.797 -17.031 -3.525 1 88.12 219 VAL A C 1
ATOM 1646 O O . VAL A 1 219 ? -25.312 -18.109 -3.193 1 88.12 219 VAL A O 1
ATOM 1649 N N . PHE A 1 220 ? -25.203 -15.82 -3.156 1 75.94 220 PHE A N 1
ATOM 1650 C CA . PHE A 1 220 ? -26.484 -15.758 -2.467 1 75.94 220 PHE A CA 1
ATOM 1651 C C . PHE A 1 220 ? -27.641 -15.992 -3.439 1 75.94 220 PHE A C 1
ATOM 1653 O O . PHE A 1 220 ? -27.875 -15.18 -4.344 1 75.94 220 PHE A O 1
ATOM 1660 N N . SER A 1 221 ? -27.984 -17.188 -3.631 1 71.62 221 SER A N 1
ATOM 1661 C CA . SER A 1 221 ? -29.125 -17.516 -4.465 1 71.62 221 SER A CA 1
ATOM 1662 C C . SER A 1 221 ? -30.125 -18.406 -3.709 1 71.62 221 SER A C 1
ATOM 1664 O O . SER A 1 221 ? -29.797 -18.938 -2.641 1 71.62 221 SER A O 1
ATOM 1666 N N . GLU A 1 222 ? -31.281 -18.312 -4.223 1 61.75 222 GLU A N 1
ATOM 1667 C CA . GLU A 1 222 ? -32.344 -19.125 -3.615 1 61.75 222 GLU A CA 1
ATOM 1668 C C . GLU A 1 222 ? -31.922 -20.594 -3.553 1 61.75 222 GLU A C 1
ATOM 1670 O O . GLU A 1 222 ? -32.312 -21.328 -2.631 1 61.75 222 GLU A O 1
ATOM 1675 N N . ASP A 1 223 ? -31.078 -20.969 -4.418 1 65.81 223 ASP A N 1
ATOM 1676 C CA . ASP A 1 223 ? -30.734 -22.375 -4.512 1 65.81 223 ASP A CA 1
ATOM 1677 C C . ASP A 1 223 ? -29.453 -22.672 -3.734 1 65.81 223 ASP A C 1
ATOM 1679 O O . ASP A 1 223 ? -28.922 -23.797 -3.795 1 65.81 223 ASP A O 1
ATOM 1683 N N . MET A 1 224 ? -29.094 -21.656 -3.031 1 68.44 224 MET A N 1
ATOM 1684 C CA . MET A 1 224 ? -27.875 -21.906 -2.268 1 68.44 224 MET A CA 1
ATOM 1685 C C . MET A 1 224 ? -28.156 -22.766 -1.044 1 68.44 224 MET A C 1
ATOM 1687 O O . MET A 1 224 ? -29.172 -22.578 -0.37 1 68.44 224 MET A O 1
ATOM 1691 N N . SER A 1 225 ? -27.281 -23.812 -0.888 1 73.31 225 SER A N 1
ATOM 1692 C CA . SER A 1 225 ? -27.406 -24.688 0.266 1 73.31 225 SER A CA 1
ATOM 1693 C C . SER A 1 225 ? -26.422 -24.328 1.361 1 73.31 225 SER A C 1
ATOM 1695 O O . SER A 1 225 ? -25.203 -24.312 1.128 1 73.31 225 SER A O 1
ATOM 1697 N N . PRO A 1 226 ? -26.844 -23.953 2.465 1 86.5 226 PRO A N 1
ATOM 1698 C CA . PRO A 1 226 ? -25.953 -23.719 3.602 1 86.5 226 PRO A CA 1
ATOM 1699 C C . PRO A 1 226 ? -25.078 -24.922 3.922 1 86.5 226 PRO A C 1
ATOM 1701 O O . PRO A 1 226 ? -24.031 -24.781 4.551 1 86.5 226 PRO A O 1
ATOM 1704 N N . GLU A 1 227 ? -25.547 -26.031 3.369 1 89.88 227 GLU A N 1
ATOM 1705 C CA . GLU A 1 227 ? -24.828 -27.266 3.646 1 89.88 227 GLU A CA 1
ATOM 1706 C C . GLU A 1 227 ? -23.453 -27.281 2.979 1 89.88 227 GLU A C 1
ATOM 1708 O O . GLU A 1 227 ? -22.5 -27.812 3.533 1 89.88 227 GLU A O 1
ATOM 1713 N N . ALA A 1 228 ? -23.391 -26.734 1.823 1 92.69 228 ALA A N 1
ATOM 1714 C CA . ALA A 1 228 ? -22.125 -26.688 1.105 1 92.69 228 ALA A CA 1
ATOM 1715 C C . ALA A 1 228 ? -21.094 -25.859 1.866 1 92.69 228 ALA A C 1
ATOM 1717 O O . ALA A 1 228 ? -19.938 -26.25 1.977 1 92.69 228 ALA A O 1
ATOM 1718 N N . LEU A 1 229 ? -21.547 -24.781 2.463 1 93.25 229 LEU A N 1
ATOM 1719 C CA . LEU A 1 229 ? -20.688 -23.906 3.262 1 93.25 229 LEU A CA 1
ATOM 1720 C C . LEU A 1 229 ? -20.188 -24.641 4.504 1 93.25 229 LEU A C 1
ATOM 1722 O O . LEU A 1 229 ? -19 -24.578 4.824 1 93.25 229 LEU A O 1
ATOM 1726 N N . THR A 1 230 ? -21.062 -25.281 5.074 1 94.44 230 THR A N 1
ATOM 1727 C CA . THR A 1 230 ? -20.734 -26.016 6.297 1 94.44 230 THR A CA 1
ATOM 1728 C C . THR A 1 230 ? -19.734 -27.125 6.008 1 94.44 230 THR A C 1
ATOM 1730 O O . THR A 1 230 ? -18.812 -27.359 6.785 1 94.44 230 THR A O 1
ATOM 1733 N N . ALA A 1 231 ? -20.016 -27.797 4.906 1 94.88 231 ALA A N 1
ATOM 1734 C CA . ALA A 1 231 ? -19.125 -28.906 4.527 1 94.88 231 ALA A CA 1
ATOM 1735 C C . ALA A 1 231 ? -17.703 -28.406 4.293 1 94.88 231 ALA A C 1
ATOM 1737 O O . ALA A 1 231 ? -16.75 -29.016 4.77 1 94.88 231 ALA A O 1
ATOM 1738 N N . LEU A 1 232 ? -17.562 -27.328 3.584 1 95.88 232 LEU A N 1
ATOM 1739 C CA . LEU A 1 232 ? -16.234 -26.781 3.318 1 95.88 232 LEU A CA 1
ATOM 1740 C C . LEU A 1 232 ? -15.586 -26.281 4.602 1 95.88 232 LEU A C 1
ATOM 1742 O O . LEU A 1 232 ? -14.391 -26.484 4.824 1 95.88 232 LEU A O 1
ATOM 1746 N N . LYS A 1 233 ? -16.328 -25.656 5.453 1 95.81 233 LYS A N 1
ATOM 1747 C CA . LYS A 1 233 ? -15.812 -25.188 6.738 1 95.81 233 LYS A CA 1
ATOM 1748 C C . LYS A 1 233 ? -15.281 -26.344 7.578 1 95.81 233 LYS A C 1
ATOM 1750 O O . LYS A 1 233 ? -14.242 -26.219 8.227 1 95.81 233 LYS A O 1
ATOM 1755 N N . ARG A 1 234 ? -15.984 -27.438 7.523 1 95.5 234 ARG A N 1
ATOM 1756 C CA . ARG A 1 234 ? -15.617 -28.609 8.305 1 95.5 234 ARG A CA 1
ATOM 1757 C C . ARG A 1 234 ? -14.273 -29.172 7.852 1 95.5 234 ARG A C 1
ATOM 1759 O O . ARG A 1 234 ? -13.531 -29.75 8.648 1 95.5 234 ARG A O 1
ATOM 1766 N N . LEU A 1 235 ? -14.008 -28.969 6.648 1 95.56 235 LEU A N 1
ATOM 1767 C CA . LEU A 1 235 ? -12.727 -29.453 6.125 1 95.56 235 LEU A CA 1
ATOM 1768 C C . LEU A 1 235 ? -11.57 -28.688 6.746 1 95.56 235 LEU A C 1
ATOM 1770 O O . LEU A 1 235 ? -10.477 -29.234 6.926 1 95.56 235 LEU A O 1
ATOM 1774 N N . TYR A 1 236 ? -11.742 -27.359 7.125 1 96.94 236 TYR A N 1
ATOM 1775 C CA . TYR A 1 236 ? -10.672 -26.531 7.648 1 96.94 236 TYR A CA 1
ATOM 1776 C C . TYR A 1 236 ? -10.688 -26.516 9.172 1 96.94 236 TYR A C 1
ATOM 1778 O O . TYR A 1 236 ? -9.664 -26.234 9.805 1 96.94 236 TYR A O 1
ATOM 1786 N N . SER A 1 237 ? -11.703 -26.875 9.805 1 96.25 237 SER A N 1
ATOM 1787 C CA . SER A 1 237 ? -11.961 -26.672 11.227 1 96.25 237 SER A CA 1
ATOM 1788 C C . SER A 1 237 ? -10.992 -27.484 12.086 1 96.25 237 SER A C 1
ATOM 1790 O O . SER A 1 237 ? -10.742 -27.125 13.242 1 96.25 237 SER A O 1
ATOM 1792 N N . PRO A 1 238 ? -10.508 -28.625 11.602 1 96.38 238 PRO A N 1
ATOM 1793 C CA . PRO A 1 238 ? -9.617 -29.406 12.453 1 96.38 238 PRO A CA 1
ATOM 1794 C C . PRO A 1 238 ? -8.391 -28.625 12.906 1 96.38 238 PRO A C 1
ATOM 1796 O O . PRO A 1 238 ? -7.848 -28.875 13.984 1 96.38 238 PRO A O 1
ATOM 1799 N N . TRP A 1 239 ? -7.891 -27.625 12.086 1 96.56 239 TRP A N 1
ATOM 1800 C CA . TRP A 1 239 ? -6.645 -26.984 12.492 1 96.56 239 TRP A CA 1
ATOM 1801 C C . TRP A 1 239 ? -6.754 -25.453 12.391 1 96.56 239 TRP A C 1
ATOM 1803 O O . TRP A 1 239 ? -5.914 -24.734 12.93 1 96.56 239 TRP A O 1
ATOM 1813 N N . VAL A 1 240 ? -7.762 -24.969 11.703 1 96.75 240 VAL A N 1
ATOM 1814 C CA . VAL A 1 240 ? -7.941 -23.531 11.57 1 96.75 240 VAL A CA 1
ATOM 1815 C C . VAL A 1 240 ? -9 -23.047 12.547 1 96.75 240 VAL A C 1
ATOM 1817 O O . VAL A 1 240 ? -10.141 -23.516 12.523 1 96.75 240 VAL A O 1
ATOM 1820 N N . PRO A 1 241 ? -8.648 -22.125 13.375 1 96.06 241 PRO A N 1
ATOM 1821 C CA . PRO A 1 241 ? -9.641 -21.562 14.289 1 96.06 241 PRO A CA 1
ATOM 1822 C C . PRO A 1 241 ? -10.844 -20.969 13.555 1 96.06 241 PRO A C 1
ATOM 1824 O O . PRO A 1 241 ? -10.68 -20.359 12.5 1 96.06 241 PRO A O 1
ATOM 1827 N N . ASP A 1 242 ? -12 -21.078 14.164 1 94.38 242 ASP A N 1
ATOM 1828 C CA . ASP A 1 242 ? -13.258 -20.672 13.555 1 94.38 242 ASP A CA 1
ATOM 1829 C C . ASP A 1 242 ? -13.258 -19.188 13.234 1 94.38 242 ASP A C 1
ATOM 1831 O O . ASP A 1 242 ? -13.836 -18.766 12.227 1 94.38 242 ASP A O 1
ATOM 1835 N N . ASP A 1 243 ? -12.602 -18.422 14.055 1 92.81 243 ASP A N 1
ATOM 1836 C CA . ASP A 1 243 ? -12.625 -16.984 13.883 1 92.81 243 ASP A CA 1
ATOM 1837 C C . ASP A 1 243 ? -11.773 -16.562 12.688 1 92.81 243 ASP A C 1
ATOM 1839 O O . ASP A 1 243 ? -11.852 -15.414 12.242 1 92.81 243 ASP A O 1
ATOM 1843 N N . ARG A 1 244 ? -11.023 -17.469 12.133 1 94.56 244 ARG A N 1
ATOM 1844 C CA . ARG A 1 244 ? -10.188 -17.172 10.977 1 94.56 244 ARG A CA 1
ATOM 1845 C C . ARG A 1 244 ? -10.844 -17.656 9.688 1 94.56 244 ARG A C 1
ATOM 1847 O O . ARG A 1 244 ? -10.336 -17.391 8.594 1 94.56 244 ARG A O 1
ATOM 1854 N N . ILE A 1 245 ? -11.977 -18.312 9.852 1 95.69 245 ILE A N 1
ATOM 1855 C CA . ILE A 1 245 ? -12.742 -18.734 8.688 1 95.69 245 ILE A CA 1
ATOM 1856 C C . ILE A 1 245 ? -13.852 -17.719 8.406 1 95.69 245 ILE A C 1
ATOM 1858 O O . ILE A 1 245 ? -14.82 -17.625 9.156 1 95.69 245 ILE A O 1
ATOM 1862 N N . VAL A 1 246 ? -13.688 -16.984 7.363 1 94.31 246 VAL A N 1
ATOM 1863 C CA . VAL A 1 246 ? -14.578 -15.867 7.055 1 94.31 246 VAL A CA 1
ATOM 1864 C C . VAL A 1 246 ? -15.453 -16.219 5.855 1 94.31 246 VAL A C 1
ATOM 1866 O O . VAL A 1 246 ? -14.945 -16.641 4.812 1 94.31 246 VAL A O 1
ATOM 1869 N N . THR A 1 247 ? -16.75 -16.078 6.023 1 94.12 247 THR A N 1
ATOM 1870 C CA . THR A 1 247 ? -17.688 -16.312 4.93 1 94.12 247 THR A CA 1
ATOM 1871 C C . THR A 1 247 ? -18.188 -15 4.348 1 94.12 247 THR A C 1
ATOM 1873 O O . THR A 1 247 ? -18.422 -14.039 5.078 1 94.12 247 THR A O 1
ATOM 1876 N N . MET A 1 248 ? -18.344 -14.977 3.016 1 94.56 248 MET A N 1
ATOM 1877 C CA . MET A 1 248 ? -18.812 -13.789 2.318 1 94.56 248 MET A CA 1
ATOM 1878 C C . MET A 1 248 ? -19.391 -14.148 0.95 1 94.56 248 MET A C 1
ATOM 1880 O O . MET A 1 248 ? -19.484 -15.328 0.604 1 94.56 248 MET A O 1
ATOM 1884 N N . ASP A 1 249 ? -19.844 -13.117 0.258 1 93.69 249 ASP A N 1
ATOM 1885 C CA . ASP A 1 249 ? -20.328 -13.367 -1.099 1 93.69 249 ASP A CA 1
ATOM 1886 C C . ASP A 1 249 ? -19.156 -13.703 -2.033 1 93.69 249 ASP A C 1
ATOM 1888 O O . ASP A 1 249 ? -18.031 -13.258 -1.812 1 93.69 249 ASP A O 1
ATOM 1892 N N . ALA A 1 250 ? -19.469 -14.43 -3.1 1 94.5 250 ALA A N 1
ATOM 1893 C CA . ALA A 1 250 ? -18.453 -14.922 -4.02 1 94.5 250 ALA A CA 1
ATOM 1894 C C . ALA A 1 250 ? -17.719 -13.773 -4.711 1 94.5 250 ALA A C 1
ATOM 1896 O O . ALA A 1 250 ? -16.516 -13.828 -4.926 1 94.5 250 ALA A O 1
ATOM 1897 N N . TRP A 1 251 ? -18.453 -12.75 -5.039 1 94.38 251 TRP A N 1
ATOM 1898 C CA . TRP A 1 251 ? -17.859 -11.602 -5.723 1 94.38 251 TRP A CA 1
ATOM 1899 C C . TRP A 1 251 ? -16.797 -10.938 -4.855 1 94.38 251 TRP A C 1
ATOM 1901 O O . TRP A 1 251 ? -15.688 -10.656 -5.324 1 94.38 251 TRP A O 1
ATOM 1911 N N . SER A 1 252 ? -17.109 -10.734 -3.605 1 95.88 252 SER A N 1
ATOM 1912 C CA . SER A 1 252 ? -16.172 -10.117 -2.674 1 95.88 252 SER A CA 1
ATOM 1913 C C . SER A 1 252 ? -14.953 -11.016 -2.441 1 95.88 252 SER A C 1
ATOM 1915 O O . SER A 1 252 ? -13.82 -10.523 -2.348 1 95.88 252 SER A O 1
ATOM 1917 N N . SER A 1 253 ? -15.227 -12.258 -2.35 1 95.94 253 SER A N 1
ATOM 1918 C CA . SER A 1 253 ? -14.156 -13.227 -2.158 1 95.94 253 SER A CA 1
ATOM 1919 C C . SER A 1 253 ? -13.164 -13.195 -3.32 1 95.94 253 SER A C 1
ATOM 1921 O O . SER A 1 253 ? -11.953 -13.094 -3.109 1 95.94 253 SER A O 1
ATOM 1923 N N . GLU A 1 254 ? -13.703 -13.242 -4.504 1 94.81 254 GLU A N 1
ATOM 1924 C CA . GLU A 1 254 ? -12.875 -13.25 -5.707 1 94.81 254 GLU A CA 1
ATOM 1925 C C . GLU A 1 254 ? -12.125 -11.93 -5.863 1 94.81 254 GLU A C 1
ATOM 1927 O O . GLU A 1 254 ? -10.914 -11.914 -6.102 1 94.81 254 GLU A O 1
ATOM 1932 N N . LEU A 1 255 ? -12.836 -10.859 -5.684 1 95.56 255 LEU A N 1
ATOM 1933 C CA . LEU A 1 255 ? -12.227 -9.539 -5.84 1 95.56 255 LEU A CA 1
ATOM 1934 C C . LEU A 1 255 ? -11.18 -9.289 -4.758 1 95.56 255 LEU A C 1
ATOM 1936 O O . LEU A 1 255 ? -10.141 -8.68 -5.02 1 95.56 255 LEU A O 1
ATOM 1940 N N . GLY A 1 256 ? -11.461 -9.75 -3.557 1 95.06 256 GLY A N 1
ATOM 1941 C CA . GLY A 1 256 ? -10.516 -9.594 -2.463 1 95.06 256 GLY A CA 1
ATOM 1942 C C . GLY A 1 256 ? -9.164 -10.234 -2.748 1 95.06 256 GLY A C 1
ATOM 1943 O O . GLY A 1 256 ? -8.125 -9.648 -2.455 1 95.06 256 GLY A O 1
ATOM 1944 N N . LYS A 1 257 ? -9.172 -11.383 -3.312 1 93.56 257 LYS A N 1
ATOM 1945 C CA . LYS A 1 257 ? -7.938 -12.078 -3.654 1 93.56 257 LYS A CA 1
ATOM 1946 C C . LYS A 1 257 ? -7.152 -11.312 -4.719 1 93.56 257 LYS A C 1
ATOM 1948 O O . LYS A 1 257 ? -5.945 -11.109 -4.574 1 93.56 257 LYS A O 1
ATOM 1953 N N . ILE A 1 258 ? -7.859 -10.977 -5.762 1 93.25 258 ILE A N 1
ATOM 1954 C CA . ILE A 1 258 ? -7.223 -10.242 -6.848 1 93.25 258 ILE A CA 1
ATOM 1955 C C . ILE A 1 258 ? -6.668 -8.922 -6.316 1 93.25 258 ILE A C 1
ATOM 1957 O O . ILE A 1 258 ? -5.535 -8.547 -6.625 1 93.25 258 ILE A O 1
ATOM 1961 N N . ALA A 1 259 ? -7.43 -8.281 -5.477 1 95.5 259 ALA A N 1
ATOM 1962 C CA . ALA A 1 259 ? -7.035 -6.996 -4.906 1 95.5 259 ALA A CA 1
ATOM 1963 C C . ALA A 1 259 ? -5.805 -7.145 -4.016 1 95.5 259 ALA A C 1
ATOM 1965 O O . ALA A 1 259 ? -4.934 -6.273 -3.996 1 95.5 259 ALA A O 1
ATOM 1966 N N . ALA A 1 260 ? -5.734 -8.203 -3.271 1 93.75 260 ALA A N 1
ATOM 1967 C CA . ALA A 1 260 ? -4.586 -8.438 -2.396 1 93.75 260 ALA A CA 1
ATOM 1968 C C . ALA A 1 260 ? -3.285 -8.461 -3.193 1 93.75 260 ALA A C 1
ATOM 1970 O O . ALA A 1 260 ? -2.322 -7.777 -2.842 1 93.75 260 ALA A O 1
ATOM 1971 N N . ASN A 1 261 ? -3.268 -9.18 -4.242 1 91.25 261 ASN A N 1
ATOM 1972 C CA . ASN A 1 261 ? -2.076 -9.266 -5.078 1 91.25 261 ASN A CA 1
ATOM 1973 C C . ASN A 1 261 ? -1.829 -7.965 -5.836 1 91.25 261 ASN A C 1
ATOM 1975 O O . ASN A 1 261 ? -0.68 -7.574 -6.043 1 91.25 261 ASN A O 1
ATOM 1979 N N . ALA A 1 262 ? -2.891 -7.367 -6.242 1 94 262 ALA A N 1
ATOM 198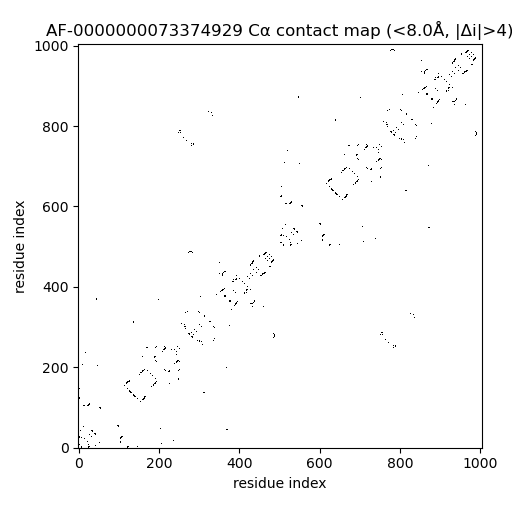0 C CA . ALA A 1 262 ? -2.748 -6.098 -6.949 1 94 262 ALA A CA 1
ATOM 1981 C C . ALA A 1 262 ? -2.133 -5.031 -6.047 1 94 262 ALA A C 1
ATOM 1983 O O . ALA A 1 262 ? -1.311 -4.227 -6.496 1 94 262 ALA A O 1
ATOM 1984 N N . LEU A 1 263 ? -2.541 -4.984 -4.801 1 94.5 263 LEU A N 1
ATOM 1985 C CA . LEU A 1 263 ? -1.982 -4.02 -3.861 1 94.5 263 LEU A CA 1
ATOM 1986 C C . LEU A 1 263 ? -0.507 -4.305 -3.6 1 94.5 263 LEU A C 1
ATOM 1988 O O . LEU A 1 263 ? 0.286 -3.381 -3.416 1 94.5 263 LEU A O 1
ATOM 1992 N N . LEU A 1 264 ? -0.131 -5.578 -3.559 1 91.25 264 LEU A N 1
ATOM 1993 C CA . LEU A 1 264 ? 1.277 -5.934 -3.426 1 91.25 264 LEU A CA 1
ATOM 1994 C C . LEU A 1 264 ? 2.078 -5.453 -4.629 1 91.25 264 LEU A C 1
ATOM 1996 O O . LEU A 1 264 ? 3.166 -4.895 -4.477 1 91.25 264 LEU A O 1
ATOM 2000 N N . ALA A 1 265 ? 1.536 -5.723 -5.805 1 92.56 265 ALA A N 1
ATOM 2001 C CA . ALA A 1 265 ? 2.166 -5.219 -7.023 1 92.56 265 ALA A CA 1
ATOM 2002 C C . ALA A 1 265 ? 2.322 -3.703 -6.973 1 92.56 265 ALA A C 1
ATOM 2004 O O . ALA A 1 265 ? 3.365 -3.166 -7.355 1 92.56 265 ALA A O 1
ATOM 2005 N N . GLN A 1 266 ? 1.289 -3.045 -6.539 1 94.69 266 GLN A N 1
ATOM 2006 C CA . GLN A 1 266 ? 1.294 -1.592 -6.414 1 94.69 266 GLN A CA 1
ATOM 2007 C C . GLN A 1 266 ? 2.377 -1.127 -5.445 1 94.69 266 GLN A C 1
ATOM 2009 O O . GLN A 1 266 ? 3.064 -0.137 -5.703 1 94.69 266 GLN A O 1
ATOM 2014 N N . GLN A 1 267 ? 2.51 -1.742 -4.359 1 92.94 267 GLN A N 1
ATOM 2015 C CA . GLN A 1 267 ? 3.545 -1.406 -3.387 1 92.94 267 GLN A CA 1
ATOM 2016 C C . GLN A 1 267 ? 4.938 -1.521 -4.004 1 92.94 267 GLN A C 1
ATOM 2018 O O . GLN A 1 267 ? 5.789 -0.654 -3.791 1 92.94 267 GLN A O 1
ATOM 2023 N N . ILE A 1 268 ? 5.172 -2.568 -4.719 1 91.94 268 ILE A N 1
ATOM 2024 C CA . ILE A 1 268 ? 6.453 -2.775 -5.387 1 91.94 268 ILE A CA 1
ATOM 2025 C C . ILE A 1 268 ? 6.707 -1.646 -6.383 1 91.94 268 ILE A C 1
ATOM 2027 O O . ILE A 1 268 ? 7.797 -1.073 -6.414 1 91.94 268 ILE A O 1
ATOM 2031 N N . SER A 1 269 ? 5.699 -1.326 -7.156 1 95 269 SER A N 1
ATOM 2032 C CA . SER A 1 269 ? 5.84 -0.262 -8.141 1 95 269 SER A CA 1
ATOM 2033 C C . SER A 1 269 ? 6.098 1.084 -7.477 1 95 269 SER A C 1
ATOM 2035 O O . SER A 1 269 ? 6.844 1.912 -8 1 95 269 SER A O 1
ATOM 2037 N N . SER A 1 270 ? 5.43 1.311 -6.344 1 95.31 270 SER A N 1
ATOM 2038 C CA . SER A 1 270 ? 5.691 2.533 -5.594 1 95.31 270 SER A CA 1
ATOM 2039 C C . SER A 1 270 ? 7.141 2.59 -5.121 1 95.31 270 SER A C 1
ATOM 2041 O O . SER A 1 270 ? 7.797 3.629 -5.234 1 95.31 270 SER A O 1
ATOM 2043 N N . LEU A 1 271 ? 7.613 1.51 -4.609 1 93.5 271 LEU A N 1
ATOM 2044 C CA . LEU A 1 271 ? 9.008 1.453 -4.184 1 93.5 271 LEU A CA 1
ATOM 2045 C C . LEU A 1 271 ? 9.945 1.659 -5.363 1 93.5 271 LEU A C 1
ATOM 2047 O O . LEU A 1 271 ? 10.984 2.312 -5.23 1 93.5 271 LEU A O 1
ATOM 2051 N N . ASN A 1 272 ? 9.562 1.071 -6.531 1 93.69 272 ASN A N 1
ATOM 2052 C CA . ASN A 1 272 ? 10.344 1.294 -7.742 1 93.69 272 ASN A CA 1
ATOM 2053 C C . ASN A 1 272 ? 10.414 2.777 -8.094 1 93.69 272 ASN A C 1
ATOM 2055 O O . ASN A 1 272 ? 11.484 3.283 -8.438 1 93.69 272 ASN A O 1
ATOM 2059 N N . SER A 1 273 ? 9.32 3.416 -7.988 1 96.06 273 SER A N 1
ATOM 2060 C CA . SER A 1 273 ? 9.281 4.848 -8.273 1 96.06 273 SER A CA 1
ATOM 2061 C C . SER A 1 273 ? 10.18 5.625 -7.316 1 96.06 273 SER A C 1
ATOM 2063 O O . SER A 1 273 ? 10.883 6.547 -7.734 1 96.06 273 SER A O 1
ATOM 2065 N N . LEU A 1 274 ? 10.18 5.25 -6.066 1 95.56 274 LEU A N 1
ATOM 2066 C CA . LEU A 1 274 ? 11.016 5.914 -5.066 1 95.56 274 LEU A CA 1
ATOM 2067 C C . LEU A 1 274 ? 12.484 5.605 -5.293 1 95.56 274 LEU A C 1
ATOM 2069 O O . LEU A 1 274 ? 13.344 6.457 -5.055 1 95.56 274 LEU A O 1
ATOM 2073 N N . SER A 1 275 ? 12.719 4.363 -5.766 1 94.06 275 SER A N 1
ATOM 2074 C CA . SER A 1 275 ? 14.102 3.994 -6.051 1 94.06 275 SER A CA 1
ATOM 2075 C C . SER A 1 275 ? 14.695 4.879 -7.145 1 94.06 275 SER A C 1
ATOM 2077 O O . SER A 1 275 ? 15.859 5.262 -7.078 1 94.06 275 SER A O 1
ATOM 2079 N N . VAL A 1 276 ? 13.914 5.207 -8.141 1 94.62 276 VAL A N 1
ATOM 2080 C CA . VAL A 1 276 ? 14.344 6.086 -9.219 1 94.62 276 VAL A CA 1
ATOM 2081 C C . VAL A 1 276 ? 14.68 7.469 -8.664 1 94.62 276 VAL A C 1
ATOM 2083 O O . VAL A 1 276 ? 15.703 8.055 -9.023 1 94.62 276 VAL A O 1
ATOM 2086 N N . LEU A 1 277 ? 13.867 7.926 -7.766 1 95.38 277 LEU A N 1
ATOM 2087 C CA . LEU A 1 277 ? 14.094 9.227 -7.145 1 95.38 277 LEU A CA 1
ATOM 2088 C C . LEU A 1 277 ? 15.375 9.219 -6.316 1 95.38 277 LEU A C 1
ATOM 2090 O O . LEU A 1 277 ? 16.156 10.172 -6.371 1 95.38 277 LEU A O 1
ATOM 2094 N N . CYS A 1 278 ? 15.562 8.148 -5.602 1 94.38 278 CYS A N 1
ATOM 2095 C CA . CYS A 1 278 ? 16.766 8.031 -4.785 1 94.38 278 CYS A CA 1
ATOM 2096 C C . CYS A 1 278 ? 18.016 8.047 -5.652 1 94.38 278 CYS A C 1
ATOM 2098 O O . CYS A 1 278 ? 19 8.719 -5.324 1 94.38 278 CYS A O 1
ATOM 2100 N N . GLU A 1 279 ? 18 7.352 -6.734 1 93.06 279 GLU A N 1
ATOM 2101 C CA . GLU A 1 279 ? 19.156 7.285 -7.637 1 93.06 279 GLU A CA 1
ATOM 2102 C C . GLU A 1 279 ? 19.469 8.648 -8.234 1 93.06 279 GLU A C 1
ATOM 2104 O O . GLU A 1 279 ? 20.609 8.922 -8.617 1 93.06 279 GLU A O 1
ATOM 2109 N N . SER A 1 280 ? 18.453 9.438 -8.344 1 93.62 280 SER A N 1
ATOM 2110 C CA . SER A 1 280 ? 18.594 10.75 -8.977 1 93.62 280 SER A CA 1
ATOM 2111 C C . SER A 1 280 ? 18.844 11.836 -7.938 1 93.62 280 SER A C 1
ATOM 2113 O O . SER A 1 280 ? 18.953 13.016 -8.281 1 93.62 280 SER A O 1
ATOM 2115 N N . THR A 1 281 ? 18.891 11.453 -6.711 1 93.12 281 THR A N 1
ATOM 2116 C CA . THR A 1 281 ? 19.203 12.336 -5.594 1 93.12 281 THR A CA 1
ATOM 2117 C C . THR A 1 281 ? 20.266 11.711 -4.695 1 93.12 281 THR A C 1
ATOM 2119 O O . THR A 1 281 ? 20.953 10.766 -5.098 1 93.12 281 THR A O 1
ATOM 2122 N N . ASN A 1 282 ? 20.484 12.266 -3.498 1 90.56 282 ASN A N 1
ATOM 2123 C CA . ASN A 1 282 ? 21.453 11.695 -2.566 1 90.56 282 ASN A CA 1
ATOM 2124 C C . ASN A 1 282 ? 20.781 10.828 -1.512 1 90.56 282 ASN A C 1
ATOM 2126 O O . ASN A 1 282 ? 21.391 10.508 -0.484 1 90.56 282 ASN A O 1
ATOM 2130 N N . ALA A 1 283 ? 19.547 10.492 -1.861 1 94.06 283 ALA A N 1
ATOM 2131 C CA . ALA A 1 283 ? 18.812 9.617 -0.94 1 94.06 283 ALA A CA 1
ATOM 2132 C C . ALA A 1 283 ? 19.188 8.156 -1.161 1 94.06 283 ALA A C 1
ATOM 2134 O O . ALA A 1 283 ? 19.828 7.816 -2.152 1 94.06 283 ALA A O 1
ATOM 2135 N N . ASN A 1 284 ? 18.906 7.395 -0.182 1 92.69 284 ASN A N 1
ATOM 2136 C CA . ASN A 1 284 ? 19.156 5.957 -0.159 1 92.69 284 ASN A CA 1
ATOM 2137 C C . ASN A 1 284 ? 17.859 5.172 0.085 1 92.69 284 ASN A C 1
ATOM 2139 O O . ASN A 1 284 ? 17.234 5.316 1.133 1 92.69 284 ASN A O 1
ATOM 2143 N N . ILE A 1 285 ? 17.516 4.266 -0.855 1 93.38 285 ILE A N 1
ATOM 2144 C CA . ILE A 1 285 ? 16.234 3.559 -0.817 1 93.38 285 ILE A CA 1
ATOM 2145 C C . ILE A 1 285 ? 16.172 2.688 0.434 1 93.38 285 ILE A C 1
ATOM 2147 O O . ILE A 1 285 ? 15.086 2.439 0.966 1 93.38 285 ILE A O 1
ATOM 2151 N N . ASN A 1 286 ? 17.297 2.221 0.923 1 90.94 286 ASN A N 1
ATOM 2152 C CA . ASN A 1 286 ? 17.312 1.387 2.121 1 90.94 286 ASN A CA 1
ATOM 2153 C C . ASN A 1 286 ? 16.812 2.156 3.342 1 90.94 286 ASN A C 1
ATOM 2155 O O . ASN A 1 286 ? 16.031 1.626 4.141 1 90.94 286 ASN A O 1
ATOM 2159 N N . TYR A 1 287 ? 17.234 3.398 3.434 1 92.69 287 TYR A N 1
ATOM 2160 C CA . TYR A 1 287 ? 16.781 4.238 4.535 1 92.69 287 TYR A CA 1
ATOM 2161 C C . TYR A 1 287 ? 15.312 4.609 4.367 1 92.69 287 TYR A C 1
ATOM 2163 O O . TYR A 1 287 ? 14.547 4.602 5.332 1 92.69 287 TYR A O 1
ATOM 2171 N N . VAL A 1 288 ? 14.953 4.906 3.135 1 94 288 VAL A N 1
ATOM 2172 C CA . VAL A 1 288 ? 13.57 5.27 2.852 1 94 288 VAL A CA 1
ATOM 2173 C C . VAL A 1 288 ? 12.648 4.09 3.172 1 94 288 VAL A C 1
ATOM 2175 O O . VAL A 1 288 ? 11.633 4.254 3.846 1 94 288 VAL A O 1
ATOM 2178 N N . SER A 1 289 ? 13.031 2.896 2.705 1 92.5 289 SER A N 1
ATOM 2179 C CA . SER A 1 289 ? 12.234 1.701 2.957 1 92.5 289 SER A CA 1
ATOM 2180 C C . SER A 1 289 ? 12.141 1.4 4.449 1 92.5 289 SER A C 1
ATOM 2182 O O . SER A 1 289 ? 11.102 0.935 4.93 1 92.5 289 SER A O 1
ATOM 2184 N N . GLU A 1 290 ? 13.211 1.637 5.121 1 90.19 290 GLU A N 1
ATOM 2185 C CA . GLU A 1 290 ? 13.211 1.468 6.574 1 90.19 290 GLU A CA 1
ATOM 2186 C C . GLU A 1 290 ? 12.203 2.396 7.238 1 90.19 290 GLU A C 1
ATOM 2188 O O . GLU A 1 290 ? 11.445 1.974 8.117 1 90.19 290 GLU A O 1
ATOM 2193 N N . THR A 1 291 ? 12.195 3.592 6.801 1 91.62 291 THR A N 1
ATOM 2194 C CA . THR A 1 291 ? 11.25 4.574 7.316 1 91.62 291 THR A CA 1
ATOM 2195 C C . THR A 1 291 ? 9.812 4.133 7.062 1 91.62 291 THR A C 1
ATOM 2197 O O . THR A 1 291 ? 8.945 4.309 7.918 1 91.62 291 THR A O 1
ATOM 2200 N N . LEU A 1 292 ? 9.617 3.475 5.965 1 91.44 292 LEU A N 1
ATOM 2201 C CA . LEU A 1 292 ? 8.281 3.072 5.543 1 91.44 292 LEU A CA 1
ATOM 2202 C C . LEU A 1 292 ? 7.895 1.735 6.164 1 91.44 292 LEU A C 1
ATOM 2204 O O . LEU A 1 292 ? 6.723 1.351 6.133 1 91.44 292 LEU A O 1
ATOM 2208 N N . GLY A 1 293 ? 8.859 1.02 6.711 1 87.12 293 GLY A N 1
ATOM 2209 C CA . GLY A 1 293 ? 8.602 -0.312 7.234 1 87.12 293 GLY A CA 1
ATOM 2210 C C . GLY A 1 293 ? 8.375 -1.347 6.145 1 87.12 293 GLY A C 1
ATOM 2211 O O . GLY A 1 293 ? 7.582 -2.271 6.316 1 87.12 293 GLY A O 1
ATOM 2212 N N . LEU A 1 294 ? 8.945 -1.116 5.027 1 85.5 294 LEU A N 1
ATOM 2213 C CA . LEU A 1 294 ? 8.789 -2.021 3.895 1 85.5 294 LEU A CA 1
ATOM 2214 C C . LEU A 1 294 ? 10.109 -2.727 3.58 1 85.5 294 LEU A C 1
ATOM 2216 O O . LEU A 1 294 ? 11.18 -2.172 3.807 1 85.5 294 LEU A O 1
ATOM 2220 N N . SER A 1 295 ? 10.016 -3.967 3.35 1 72.19 295 SER A N 1
ATOM 2221 C CA . SER A 1 295 ? 11.211 -4.703 2.965 1 72.19 295 SER A CA 1
ATOM 2222 C C . SER A 1 295 ? 11.555 -4.473 1.496 1 72.19 295 SER A C 1
ATOM 2224 O O . SER A 1 295 ? 10.664 -4.289 0.667 1 72.19 295 SER A O 1
ATOM 2226 N N . GLN A 1 296 ? 12.836 -4.012 1.136 1 61.44 296 GLN A N 1
ATOM 2227 C CA . GLN A 1 296 ? 13.305 -3.658 -0.2 1 61.44 296 GLN A CA 1
ATOM 2228 C C . GLN A 1 296 ? 13.25 -4.863 -1.137 1 61.44 296 GLN A C 1
ATOM 2230 O O . GLN A 1 296 ? 14.039 -5.801 -0.996 1 61.44 296 GLN A O 1
ATOM 2235 N N . ARG A 1 297 ? 12.008 -5.379 -1.625 1 57.31 297 ARG A N 1
ATOM 2236 C CA . ARG A 1 297 ? 12.062 -6.582 -2.451 1 57.31 297 ARG A CA 1
ATOM 2237 C C . ARG A 1 297 ? 11.859 -6.242 -3.924 1 57.31 297 ARG A C 1
ATOM 2239 O O . ARG A 1 297 ? 11.766 -7.137 -4.766 1 57.31 297 ARG A O 1
ATOM 2246 N N . SER A 1 298 ? 12.328 -5.109 -4.445 1 63 298 SER A N 1
ATOM 2247 C CA . SER A 1 298 ? 11.688 -5.234 -5.746 1 63 298 SER A CA 1
ATOM 2248 C C . SER A 1 298 ? 12.711 -5.434 -6.859 1 63 298 SER A C 1
ATOM 2250 O O . SER A 1 298 ? 12.367 -5.414 -8.039 1 63 298 SER A O 1
ATOM 2252 N N . GLY A 1 299 ? 13.906 -5.84 -6.582 1 71.31 299 GLY A N 1
ATOM 2253 C CA . GLY A 1 299 ? 14.844 -6.203 -7.633 1 71.31 299 GLY A CA 1
ATOM 2254 C C . GLY A 1 299 ? 14.477 -5.629 -8.984 1 71.31 299 GLY A C 1
ATOM 2255 O O . GLY A 1 299 ? 14.406 -4.41 -9.148 1 71.31 299 GLY A O 1
ATOM 2256 N N . LEU A 1 300 ? 14.195 -6.391 -9.992 1 78.12 300 LEU A N 1
ATOM 2257 C CA . LEU A 1 300 ? 13.844 -6.039 -11.359 1 78.12 300 LEU A CA 1
ATOM 2258 C C . LEU A 1 300 ? 12.328 -5.891 -11.516 1 78.12 300 LEU A C 1
ATOM 2260 O O . LEU A 1 300 ? 11.828 -5.762 -12.633 1 78.12 300 LEU A O 1
ATOM 2264 N N . GLY A 1 301 ? 11.672 -5.707 -10.352 1 79.88 301 GLY A N 1
ATOM 2265 C CA . GLY A 1 301 ? 10.227 -5.621 -10.422 1 79.88 301 GLY A CA 1
ATOM 2266 C C . GLY A 1 301 ? 9.539 -6.965 -10.281 1 79.88 301 GLY A C 1
ATOM 2267 O O . GLY A 1 301 ? 10.18 -7.969 -9.969 1 79.88 301 GLY A O 1
ATOM 2268 N N . PHE A 1 302 ? 8.227 -6.922 -10.367 1 77.69 302 PHE A N 1
ATOM 2269 C CA . PHE A 1 302 ? 7.484 -8.172 -10.258 1 77.69 302 PHE A CA 1
ATOM 2270 C C . PHE A 1 302 ? 7.188 -8.742 -11.641 1 77.69 302 PHE A C 1
ATOM 2272 O O . PHE A 1 302 ? 7.051 -7.996 -12.609 1 77.69 302 PHE A O 1
ATOM 2279 N N . GLY A 1 303 ? 7.566 -10 -11.906 1 64.75 303 GLY A N 1
ATOM 2280 C CA . GLY A 1 303 ? 7.375 -10.625 -13.203 1 64.75 303 GLY A CA 1
ATOM 2281 C C . GLY A 1 303 ? 6.352 -11.742 -13.188 1 64.75 303 GLY A C 1
ATOM 2282 O O . GLY A 1 303 ? 6.094 -12.336 -12.141 1 64.75 303 GLY A O 1
ATOM 2283 N N . GLY A 1 304 ? 5.754 -11.883 -14.562 1 57.59 304 GLY A N 1
ATOM 2284 C CA . GLY A 1 304 ? 4.941 -13 -15.023 1 57.59 304 GLY A CA 1
ATOM 2285 C C . GLY A 1 304 ? 4.258 -13.742 -13.891 1 57.59 304 GLY A C 1
ATOM 2286 O O . GLY A 1 304 ? 3.59 -14.758 -14.117 1 57.59 304 GLY A O 1
ATOM 2287 N N . SER A 1 305 ? 4.375 -13.055 -12.688 1 61 305 SER A N 1
ATOM 2288 C CA . SER A 1 305 ? 3.91 -13.672 -11.445 1 61 305 SER A CA 1
ATOM 2289 C C . SER A 1 305 ? 2.41 -13.469 -11.258 1 61 305 SER A C 1
ATOM 2291 O O . SER A 1 305 ? 1.743 -12.891 -12.117 1 61 305 SER A O 1
ATOM 2293 N N . SER A 1 306 ? 1.963 -14.148 -10.484 1 74.62 306 SER A N 1
ATOM 2294 C CA . SER A 1 306 ? 0.586 -14 -10.023 1 74.62 306 SER A CA 1
ATOM 2295 C C . SER A 1 306 ? 0.244 -12.539 -9.766 1 74.62 306 SER A C 1
ATOM 2297 O O . SER A 1 306 ? -0.906 -12.125 -9.93 1 74.62 306 SER A O 1
ATOM 2299 N N . LEU A 1 307 ? 1.295 -11.695 -9.711 1 84.56 307 LEU A N 1
ATOM 2300 C CA . LEU A 1 307 ? 1.001 -10.305 -9.383 1 84.56 307 LEU A CA 1
ATOM 2301 C C . LEU A 1 307 ? 0.568 -9.539 -10.625 1 84.56 307 LEU A C 1
ATOM 2303 O O . LEU A 1 307 ? -0.448 -8.836 -10.609 1 84.56 307 LEU A O 1
ATOM 2307 N N . GLN A 1 308 ? 1.362 -9.734 -11.688 1 85.69 308 GLN A N 1
ATOM 2308 C CA . GLN A 1 308 ? 1.014 -9.047 -12.93 1 85.69 308 GLN A CA 1
ATOM 2309 C C . GLN A 1 308 ? -0.334 -9.523 -13.461 1 85.69 308 GLN A C 1
ATOM 2311 O O . GLN A 1 308 ? -1.157 -8.719 -13.898 1 85.69 308 GLN A O 1
ATOM 2316 N N . SER A 1 309 ? -0.508 -10.766 -13.414 1 83.19 309 SER A N 1
ATOM 2317 C CA . SER A 1 309 ? -1.75 -11.352 -13.898 1 83.19 309 SER A CA 1
ATOM 2318 C C . SER A 1 309 ? -2.955 -10.82 -13.133 1 83.19 309 SER A C 1
ATOM 2320 O O . SER A 1 309 ? -3.992 -10.516 -13.727 1 83.19 309 SER A O 1
ATOM 2322 N N . ASP A 1 310 ? -2.859 -10.727 -11.844 1 88.25 310 ASP A N 1
ATOM 2323 C CA . ASP A 1 310 ? -3.982 -10.273 -11.031 1 88.25 310 ASP A CA 1
ATOM 2324 C C . ASP A 1 310 ? -4.281 -8.797 -11.273 1 88.25 310 ASP A C 1
ATOM 2326 O O . ASP A 1 310 ? -5.441 -8.383 -11.258 1 88.25 310 ASP A O 1
ATOM 2330 N N . VAL A 1 311 ? -3.242 -7.973 -11.484 1 92.12 311 VAL A N 1
ATOM 2331 C CA . VAL A 1 311 ? -3.479 -6.578 -11.852 1 92.12 311 VAL A CA 1
ATOM 2332 C C . VAL A 1 311 ? -4.215 -6.512 -13.188 1 92.12 311 VAL A C 1
ATOM 2334 O O . VAL A 1 311 ? -5.148 -5.723 -13.344 1 92.12 311 VAL A O 1
ATOM 2337 N N . LEU A 1 312 ? -3.797 -7.352 -14.078 1 88.44 312 LEU A N 1
ATOM 2338 C CA . LEU A 1 312 ? -4.434 -7.379 -15.391 1 88.44 312 LEU A CA 1
ATOM 2339 C C . LEU A 1 312 ? -5.887 -7.832 -15.281 1 88.44 312 LEU A C 1
ATOM 2341 O O . LEU A 1 312 ? -6.742 -7.371 -16.047 1 88.44 312 LEU A O 1
ATOM 2345 N N . CYS A 1 313 ? -6.156 -8.711 -14.328 1 88.19 313 CYS A N 1
ATOM 2346 C CA . CYS A 1 313 ? -7.531 -9.125 -14.078 1 88.19 313 CYS A CA 1
ATOM 2347 C C . CYS A 1 313 ? -8.391 -7.941 -13.656 1 88.19 313 CYS A C 1
ATOM 2349 O O . CYS A 1 313 ? -9.539 -7.816 -14.078 1 88.19 313 CYS A O 1
ATOM 2351 N N . LEU A 1 314 ? -7.875 -7.051 -12.836 1 92.44 314 LEU A N 1
ATOM 2352 C CA . LEU A 1 314 ? -8.602 -5.852 -12.43 1 92.44 314 LEU A CA 1
ATOM 2353 C C . LEU A 1 314 ? -8.836 -4.93 -13.625 1 92.44 314 LEU A C 1
ATOM 2355 O O . LEU A 1 314 ? -9.938 -4.391 -13.781 1 92.44 314 LEU A O 1
ATOM 2359 N N . VAL A 1 315 ? -7.785 -4.809 -14.422 1 92.88 315 VAL A N 1
ATOM 2360 C CA . VAL A 1 315 ? -7.883 -3.949 -15.594 1 92.88 315 VAL A CA 1
ATOM 2361 C C . VAL A 1 315 ? -8.953 -4.488 -16.547 1 92.88 315 VAL A C 1
ATOM 2363 O O . VAL A 1 315 ? -9.781 -3.73 -17.047 1 92.88 315 VAL A O 1
ATOM 2366 N N . TYR A 1 316 ? -8.898 -5.773 -16.688 1 87.94 316 TYR A N 1
ATOM 2367 C CA . TYR A 1 316 ? -9.883 -6.43 -17.547 1 87.94 316 TYR A CA 1
ATOM 2368 C C . TYR A 1 316 ? -11.297 -6.176 -17.047 1 87.94 316 TYR A C 1
ATOM 2370 O O . TYR A 1 316 ? -12.172 -5.77 -17.812 1 87.94 316 TYR A O 1
ATOM 2378 N N . LEU A 1 317 ? -11.516 -6.422 -15.789 1 90.69 317 LEU A N 1
ATOM 2379 C CA . LEU A 1 317 ? -12.836 -6.215 -15.195 1 90.69 317 LEU A CA 1
ATOM 2380 C C . LEU A 1 317 ? -13.273 -4.762 -15.344 1 90.69 317 LEU A C 1
ATOM 2382 O O . LEU A 1 317 ? -14.414 -4.488 -15.734 1 90.69 317 LEU A O 1
ATOM 2386 N N . ALA A 1 318 ? -12.406 -3.836 -15.062 1 95.31 318 ALA A N 1
ATOM 2387 C CA . ALA A 1 318 ? -12.719 -2.412 -15.156 1 95.31 318 ALA A CA 1
ATOM 2388 C C . ALA A 1 318 ? -13.094 -2.025 -16.578 1 95.31 318 ALA A C 1
ATOM 2390 O O . ALA A 1 318 ? -14.023 -1.241 -16.797 1 95.31 318 ALA A O 1
ATOM 2391 N N . ARG A 1 319 ? -12.406 -2.562 -17.531 1 92.06 319 ARG A N 1
ATOM 2392 C CA . ARG A 1 319 ? -12.695 -2.285 -18.938 1 92.06 319 ARG A CA 1
ATOM 2393 C C . ARG A 1 319 ? -14.07 -2.814 -19.328 1 92.06 319 ARG A C 1
ATOM 2395 O O . ARG A 1 319 ? -14.844 -2.125 -20 1 92.06 319 ARG A O 1
ATOM 2402 N N . GLU A 1 320 ? -14.344 -4.012 -18.906 1 89.31 320 GLU A N 1
ATOM 2403 C CA . GLU A 1 320 ? -15.641 -4.613 -19.203 1 89.31 320 GLU A CA 1
ATOM 2404 C C . GLU A 1 320 ? -16.781 -3.781 -18.609 1 89.31 320 GLU A C 1
ATOM 2406 O O . GLU A 1 320 ? -17.875 -3.721 -19.188 1 89.31 320 GLU A O 1
ATOM 2411 N N . LEU A 1 321 ? -16.531 -3.127 -17.547 1 94 321 LEU A N 1
ATOM 2412 C CA . LEU A 1 321 ? -17.547 -2.357 -16.844 1 94 321 LEU A CA 1
ATOM 2413 C C . LEU A 1 321 ? -17.547 -0.906 -17.312 1 94 321 LEU A C 1
ATOM 2415 O O . LEU A 1 321 ? -18.359 -0.098 -16.844 1 94 321 LEU A O 1
ATOM 2419 N N . GLY A 1 322 ? -16.625 -0.536 -18.203 1 95.25 322 GLY A N 1
ATOM 2420 C CA . GLY A 1 322 ? -16.547 0.81 -18.75 1 95.25 322 GLY A CA 1
ATOM 2421 C C . GLY A 1 322 ? -15.992 1.825 -17.781 1 95.25 322 GLY A C 1
ATOM 2422 O O . GLY A 1 322 ? -16.344 3.004 -17.828 1 95.25 322 GLY A O 1
ATOM 2423 N N . LEU A 1 323 ? -15.203 1.419 -16.859 1 96.56 323 LEU A N 1
ATOM 2424 C CA . LEU A 1 323 ? -14.625 2.285 -15.844 1 96.56 323 LEU A CA 1
ATOM 2425 C C . LEU A 1 323 ? -13.211 2.703 -16.219 1 96.56 323 LEU A C 1
ATOM 2427 O O . LEU A 1 323 ? -12.234 2.221 -15.641 1 96.56 323 LEU A O 1
ATOM 2431 N N . GLN A 1 324 ? -13.047 3.707 -17.016 1 96.75 324 GLN A N 1
ATOM 2432 C CA . GLN A 1 324 ? -11.781 4.082 -17.625 1 96.75 324 GLN A CA 1
ATOM 2433 C C . GLN A 1 324 ? -10.797 4.609 -16.594 1 96.75 324 GLN A C 1
ATOM 2435 O O . GLN A 1 324 ? -9.594 4.344 -16.672 1 96.75 324 GLN A O 1
ATOM 2440 N N . GLU A 1 325 ? -11.273 5.383 -15.625 1 96.62 325 GLU A N 1
ATOM 2441 C CA . GLU A 1 325 ? -10.383 5.926 -14.609 1 96.62 325 GLU A CA 1
ATOM 2442 C C . GLU A 1 325 ? -9.719 4.812 -13.805 1 96.62 325 GLU A C 1
ATOM 2444 O O . GLU A 1 325 ? -8.547 4.922 -13.438 1 96.62 325 GLU A O 1
ATOM 2449 N N . VAL A 1 326 ? -10.477 3.746 -13.562 1 97.31 326 VAL A N 1
ATOM 2450 C CA . VAL A 1 326 ? -9.953 2.604 -12.828 1 97.31 326 VAL A CA 1
ATOM 2451 C C . VAL A 1 326 ? -8.938 1.855 -13.68 1 97.31 326 VAL A C 1
ATOM 2453 O O . VAL A 1 326 ? -7.891 1.434 -13.188 1 97.31 326 VAL A O 1
ATOM 2456 N N . VAL A 1 327 ? -9.203 1.752 -14.992 1 96.5 327 VAL A N 1
ATOM 2457 C CA . VAL A 1 327 ? -8.273 1.128 -15.93 1 96.5 327 VAL A CA 1
ATOM 2458 C C . VAL A 1 327 ? -6.941 1.87 -15.906 1 96.5 327 VAL A C 1
ATOM 2460 O O . VAL A 1 327 ? -5.887 1.261 -15.711 1 96.5 327 VAL A O 1
ATOM 2463 N N . ASP A 1 328 ? -7.008 3.174 -16.031 1 96.94 328 ASP A N 1
ATOM 2464 C CA . ASP A 1 328 ? -5.809 4 -16.094 1 96.94 328 ASP A CA 1
ATOM 2465 C C . ASP A 1 328 ? -5 3.896 -14.797 1 96.94 328 ASP A C 1
ATOM 2467 O O . ASP A 1 328 ? -3.768 3.859 -14.836 1 96.94 328 ASP A O 1
ATOM 2471 N N . TYR A 1 329 ? -5.648 3.857 -13.758 1 97.56 329 TYR A N 1
ATOM 2472 C CA . TYR A 1 329 ? -5 3.791 -12.453 1 97.56 329 TYR A CA 1
ATOM 2473 C C . TYR A 1 329 ? -4.168 2.521 -12.32 1 97.56 329 TYR A C 1
ATOM 2475 O O . TYR A 1 329 ? -2.977 2.58 -12 1 97.56 329 TYR A O 1
ATOM 2483 N N . TRP A 1 330 ? -4.75 1.372 -12.617 1 97.38 330 TRP A N 1
ATOM 2484 C CA . TRP A 1 330 ? -4.062 0.099 -12.43 1 97.38 330 TRP A CA 1
ATOM 2485 C C . TRP A 1 330 ? -3.047 -0.14 -13.539 1 97.38 330 TRP A C 1
ATOM 2487 O O . TRP A 1 330 ? -2.016 -0.78 -13.32 1 97.38 330 TRP A O 1
ATOM 2497 N N . MET A 1 331 ? -3.281 0.417 -14.727 1 96 331 MET A N 1
ATOM 2498 C CA . MET A 1 331 ? -2.295 0.325 -15.797 1 96 331 MET A CA 1
ATOM 2499 C C . MET A 1 331 ? -1.019 1.073 -15.43 1 96 331 MET A C 1
ATOM 2501 O O . MET A 1 331 ? 0.076 0.688 -15.844 1 96 331 MET A O 1
ATOM 2505 N N . ALA A 1 332 ? -1.154 2.18 -14.672 1 97.06 332 ALA A N 1
ATOM 2506 C CA . ALA A 1 332 ? 0.016 2.932 -14.227 1 97.06 332 ALA A CA 1
ATOM 2507 C C . ALA A 1 332 ? 0.947 2.055 -13.391 1 97.06 332 ALA A C 1
ATOM 2509 O O . ALA A 1 332 ? 2.17 2.201 -13.453 1 97.06 332 ALA A O 1
ATOM 2510 N N . VAL A 1 333 ? 0.4 1.109 -12.602 1 96.12 333 VAL A N 1
ATOM 2511 C CA . VAL A 1 333 ? 1.181 0.182 -11.789 1 96.12 333 VAL A CA 1
ATOM 2512 C C . VAL A 1 333 ? 2.037 -0.701 -12.695 1 96.12 333 VAL A C 1
ATOM 2514 O O . VAL A 1 333 ? 3.234 -0.872 -12.453 1 96.12 333 VAL A O 1
ATOM 2517 N N . LEU A 1 334 ? 1.431 -1.204 -13.781 1 93 334 LEU A N 1
ATOM 2518 C CA . LEU A 1 334 ? 2.125 -2.08 -14.719 1 93 334 LEU A CA 1
ATOM 2519 C C . LEU A 1 334 ? 3.191 -1.313 -15.492 1 93 334 LEU A C 1
ATOM 2521 O O . LEU A 1 334 ? 4.301 -1.814 -15.695 1 93 334 LEU A O 1
ATOM 2525 N N . ARG A 1 335 ? 2.895 -0.091 -15.883 1 95.19 335 ARG A N 1
ATOM 2526 C CA . ARG A 1 335 ? 3.842 0.725 -16.625 1 95.19 335 ARG A CA 1
ATOM 2527 C C . ARG A 1 335 ? 5.07 1.053 -15.789 1 95.19 335 ARG A C 1
ATOM 2529 O O . ARG A 1 335 ? 6.195 1.036 -16.297 1 95.19 335 ARG A O 1
ATOM 2536 N N . MET A 1 336 ? 4.844 1.363 -14.523 1 95.5 336 MET A N 1
ATOM 2537 C CA . MET A 1 336 ? 5.961 1.66 -13.633 1 95.5 336 MET A CA 1
ATOM 2538 C C . MET A 1 336 ? 6.863 0.44 -13.461 1 95.5 336 MET A C 1
ATOM 2540 O O . MET A 1 336 ? 8.086 0.571 -13.406 1 95.5 336 MET A O 1
ATOM 2544 N N . ASN A 1 337 ? 6.258 -0.721 -13.375 1 92.38 337 ASN A N 1
ATOM 2545 C CA . ASN A 1 337 ? 7.023 -1.959 -13.266 1 92.38 337 ASN A CA 1
ATOM 2546 C C . ASN A 1 337 ? 7.848 -2.227 -14.523 1 92.38 337 ASN A C 1
ATOM 2548 O O . ASN A 1 337 ? 9.008 -2.621 -14.43 1 92.38 337 ASN A O 1
ATOM 2552 N N . GLU A 1 338 ? 7.215 -2.039 -15.625 1 90.69 338 GLU A N 1
ATOM 2553 C CA . GLU A 1 338 ? 7.922 -2.201 -16.891 1 90.69 338 GLU A CA 1
ATOM 2554 C C . GLU A 1 338 ? 9.078 -1.211 -17.016 1 90.69 338 GLU A C 1
ATOM 2556 O O . GLU A 1 338 ? 10.172 -1.571 -17.453 1 90.69 338 GLU A O 1
ATOM 2561 N N . TYR A 1 339 ? 8.82 -0.018 -16.641 1 93.44 339 TYR A N 1
ATOM 2562 C CA . TYR A 1 339 ? 9.852 1.012 -16.641 1 93.44 339 TYR A CA 1
ATOM 2563 C C . TYR A 1 339 ? 11.047 0.588 -15.789 1 93.44 339 TYR A C 1
ATOM 2565 O O . TYR A 1 339 ? 12.195 0.751 -16.188 1 93.44 339 TYR A O 1
ATOM 2573 N N . GLN A 1 340 ? 10.75 0.081 -14.594 1 92.19 340 GLN A N 1
ATOM 2574 C CA . GLN A 1 340 ? 11.797 -0.383 -13.688 1 92.19 340 GLN A CA 1
ATOM 2575 C C . GLN A 1 340 ? 12.664 -1.451 -14.352 1 92.19 340 GLN A C 1
ATOM 2577 O O . GLN A 1 340 ? 13.898 -1.39 -14.281 1 92.19 340 GLN A O 1
ATOM 2582 N N . ARG A 1 341 ? 12.07 -2.377 -14.977 1 88.62 341 ARG A N 1
ATOM 2583 C CA . ARG A 1 341 ? 12.789 -3.467 -15.625 1 88.62 341 ARG A CA 1
ATOM 2584 C C . ARG A 1 341 ? 13.734 -2.934 -16.703 1 88.62 341 ARG A C 1
ATOM 2586 O O . ARG A 1 341 ? 14.906 -3.297 -16.734 1 88.62 341 ARG A O 1
ATOM 2593 N N . HIS A 1 342 ? 13.25 -2.041 -17.438 1 90.06 342 HIS A N 1
ATOM 2594 C CA . HIS A 1 342 ? 14.023 -1.495 -18.547 1 90.06 342 HIS A CA 1
ATOM 2595 C C . HIS A 1 342 ? 15.141 -0.59 -18.047 1 90.06 342 HIS A C 1
ATOM 2597 O O . HIS A 1 342 ? 16.281 -0.674 -18.531 1 90.06 342 HIS A O 1
ATOM 2603 N N . ARG A 1 343 ? 14.805 0.179 -17.109 1 91.06 343 ARG A N 1
ATOM 2604 C CA . ARG A 1 343 ? 15.766 1.172 -16.656 1 91.06 343 ARG A CA 1
ATOM 2605 C C . ARG A 1 343 ? 16.969 0.502 -15.984 1 91.06 343 ARG A C 1
ATOM 2607 O O . ARG A 1 343 ? 18.109 0.932 -16.172 1 91.06 343 ARG A O 1
ATOM 2614 N N . VAL A 1 344 ? 16.719 -0.494 -15.234 1 91.62 344 VAL A N 1
ATOM 2615 C CA . VAL A 1 344 ? 17.797 -1.164 -14.508 1 91.62 344 VAL A CA 1
ATOM 2616 C C . VAL A 1 344 ? 18.75 -1.832 -15.5 1 91.62 344 VAL A C 1
ATOM 2618 O O . VAL A 1 344 ? 19.969 -1.705 -15.375 1 91.62 344 VAL A O 1
ATOM 2621 N N . VAL A 1 345 ? 18.234 -2.477 -16.484 1 91.38 345 VAL A N 1
ATOM 2622 C CA . VAL A 1 345 ? 19.062 -3.143 -17.484 1 91.38 345 VAL A CA 1
ATOM 2623 C C . VAL A 1 345 ? 19.812 -2.102 -18.312 1 91.38 345 VAL A C 1
ATOM 2625 O O . VAL A 1 345 ? 20.969 -2.293 -18.656 1 91.38 345 VAL A O 1
ATOM 2628 N N . LYS A 1 346 ? 19.125 -1.033 -18.594 1 91.38 346 LYS A N 1
ATOM 2629 C CA . LYS A 1 346 ? 19.766 0.049 -19.344 1 91.38 346 LYS A CA 1
ATOM 2630 C C . LYS A 1 346 ? 20.953 0.619 -18.578 1 91.38 346 LYS A C 1
ATOM 2632 O O . LYS A 1 346 ? 21.984 0.954 -19.188 1 91.38 346 LYS A O 1
ATOM 2637 N N . ARG A 1 347 ? 20.828 0.74 -17.328 1 91 347 ARG A N 1
ATOM 2638 C CA . ARG A 1 347 ? 21.938 1.211 -16.5 1 91 347 ARG A CA 1
ATOM 2639 C C . ARG A 1 347 ? 23.125 0.273 -16.594 1 91 347 ARG A C 1
ATOM 2641 O O . ARG A 1 347 ? 24.281 0.726 -16.656 1 91 347 ARG A O 1
ATOM 2648 N N . LEU A 1 348 ? 22.859 -0.983 -16.609 1 93.56 348 LEU A N 1
ATOM 2649 C CA . LEU A 1 348 ? 23.922 -1.98 -16.75 1 93.56 348 LEU A CA 1
ATOM 2650 C C . LEU A 1 348 ? 24.594 -1.858 -18.109 1 93.56 348 LEU A C 1
ATOM 2652 O O . LEU A 1 348 ? 25.828 -1.802 -18.188 1 93.56 348 LEU A O 1
ATOM 2656 N N . ILE A 1 349 ? 23.828 -1.727 -19.125 1 93.69 349 ILE A N 1
ATOM 2657 C CA . ILE A 1 349 ? 24.344 -1.653 -20.484 1 93.69 349 ILE A CA 1
ATOM 2658 C C . ILE A 1 349 ? 25.188 -0.391 -20.656 1 93.69 349 ILE A C 1
ATOM 2660 O O . ILE A 1 349 ? 26.25 -0.423 -21.281 1 93.69 349 ILE A O 1
ATOM 2664 N N . THR A 1 350 ? 24.672 0.679 -20.078 1 91.94 350 THR A N 1
ATOM 2665 C CA . THR A 1 350 ? 25.391 1.947 -20.156 1 91.94 350 THR A CA 1
ATOM 2666 C C . THR A 1 350 ? 26.766 1.832 -19.484 1 91.94 350 THR A C 1
ATOM 2668 O O . THR A 1 350 ? 27.75 2.377 -19.984 1 91.94 350 THR A O 1
ATOM 2671 N N . ARG A 1 351 ? 26.875 1.096 -18.453 1 92.12 351 ARG A N 1
ATOM 2672 C CA . ARG A 1 351 ? 28.141 0.937 -17.734 1 92.12 351 ARG A CA 1
ATOM 2673 C C . ARG A 1 351 ? 29.078 0.012 -18.484 1 92.12 351 ARG A C 1
ATOM 2675 O O . ARG A 1 351 ? 30.312 0.139 -18.359 1 92.12 351 ARG A O 1
ATOM 2682 N N . LEU A 1 352 ? 28.531 -0.881 -19.219 1 93.25 352 LEU A N 1
ATOM 2683 C CA . LEU A 1 352 ? 29.328 -1.811 -20 1 93.25 352 LEU A CA 1
ATOM 2684 C C . LEU A 1 352 ? 30.016 -1.094 -21.156 1 93.25 352 LEU A C 1
ATOM 2686 O O . LEU A 1 352 ? 31.078 -1.509 -21.609 1 93.25 352 LEU A O 1
ATOM 2690 N N . GLY A 1 353 ? 29.453 -0.008 -21.641 1 89.38 353 GLY A N 1
ATOM 2691 C CA . GLY A 1 353 ? 30 0.703 -22.781 1 89.38 353 GLY A CA 1
ATOM 2692 C C . GLY A 1 353 ? 29.734 0 -24.109 1 89.38 353 GLY A C 1
ATOM 2693 O O . GLY A 1 353 ? 28.594 -0.304 -24.438 1 89.38 353 GLY A O 1
ATOM 2694 N N . ASP A 1 354 ? 30.844 -0.263 -24.812 1 87 354 ASP A N 1
ATOM 2695 C CA . ASP A 1 354 ? 30.719 -1.02 -26.062 1 87 354 ASP A CA 1
ATOM 2696 C C . ASP A 1 354 ? 30.406 -2.486 -25.781 1 87 354 ASP A C 1
ATOM 2698 O O . ASP A 1 354 ? 31.25 -3.223 -25.266 1 87 354 ASP A O 1
ATOM 2702 N N . VAL A 1 355 ? 29.25 -2.863 -26.172 1 85.38 355 VAL A N 1
ATOM 2703 C CA . VAL A 1 355 ? 28.719 -4.148 -25.734 1 85.38 355 VAL A CA 1
ATOM 2704 C C . VAL A 1 355 ? 29.109 -5.238 -26.719 1 85.38 355 VAL A C 1
ATOM 2706 O O . VAL A 1 355 ? 28.875 -6.426 -26.484 1 85.38 355 VAL A O 1
ATOM 2709 N N . LYS A 1 356 ? 29.766 -4.789 -27.703 1 83.88 356 LYS A N 1
ATOM 2710 C CA . LYS A 1 356 ? 30.141 -5.797 -28.688 1 83.88 356 LYS A CA 1
ATOM 2711 C C . LYS A 1 356 ? 31.047 -6.859 -28.062 1 83.88 356 LYS A C 1
ATOM 2713 O O . LYS A 1 356 ? 32.062 -6.535 -27.438 1 83.88 356 LYS A O 1
ATOM 2718 N N . GLU A 1 357 ? 30.719 -8.086 -28.094 1 83.06 357 GLU A N 1
ATOM 2719 C CA . GLU A 1 357 ? 31.453 -9.281 -27.672 1 83.06 357 GLU A CA 1
ATOM 2720 C C . GLU A 1 357 ? 31.531 -9.367 -26.141 1 83.06 357 GLU A C 1
ATOM 2722 O O . GLU A 1 357 ? 32.344 -10.117 -25.609 1 83.06 357 GLU A O 1
ATOM 2727 N N . LYS A 1 358 ? 30.859 -8.539 -25.422 1 94.19 358 LYS A N 1
ATOM 2728 C CA . LYS A 1 358 ? 30.875 -8.633 -23.953 1 94.19 358 LYS A CA 1
ATOM 2729 C C . LYS A 1 358 ? 29.922 -9.719 -23.469 1 94.19 358 LYS A C 1
ATOM 2731 O O . LYS A 1 358 ? 28.938 -10.039 -24.141 1 94.19 358 LYS A O 1
ATOM 2736 N N . ARG A 1 359 ? 30.328 -10.25 -22.328 1 96.94 359 ARG A N 1
ATOM 2737 C CA . ARG A 1 359 ? 29.531 -11.297 -21.688 1 96.94 359 ARG A CA 1
ATOM 2738 C C . ARG A 1 359 ? 29.047 -10.852 -20.312 1 96.94 359 ARG A C 1
ATOM 2740 O O . ARG A 1 359 ? 29.781 -10.195 -19.578 1 96.94 359 ARG A O 1
ATOM 2747 N N . VAL A 1 360 ? 27.859 -11.211 -20.047 1 98.12 360 VAL A N 1
ATOM 2748 C CA . VAL A 1 360 ? 27.266 -10.914 -18.75 1 98.12 360 VAL A CA 1
ATOM 2749 C C . VAL A 1 360 ? 26.797 -12.211 -18.094 1 98.12 360 VAL A C 1
ATOM 2751 O O . VAL A 1 360 ? 26.156 -13.047 -18.734 1 98.12 360 VAL A O 1
ATOM 2754 N N . ALA A 1 361 ? 27.156 -12.398 -16.844 1 98.44 361 ALA A N 1
ATOM 2755 C CA . ALA A 1 361 ? 26.688 -13.547 -16.078 1 98.44 361 ALA A CA 1
ATOM 2756 C C . ALA A 1 361 ? 25.406 -13.219 -15.328 1 98.44 361 ALA A C 1
ATOM 2758 O O . ALA A 1 361 ? 25.297 -12.172 -14.68 1 98.44 361 ALA A O 1
ATOM 2759 N N . VAL A 1 362 ? 24.406 -14.062 -15.477 1 97.62 362 VAL A N 1
ATOM 2760 C CA . VAL A 1 362 ? 23.156 -13.945 -14.734 1 97.62 362 VAL A CA 1
ATOM 2761 C C . VAL A 1 362 ? 23.078 -15.07 -13.703 1 97.62 362 VAL A C 1
ATOM 2763 O O . VAL A 1 362 ? 22.969 -16.25 -14.062 1 97.62 362 VAL A O 1
ATOM 2766 N N . LEU A 1 363 ? 23.125 -14.672 -12.469 1 97.06 363 LEU A N 1
ATOM 2767 C CA . LEU A 1 363 ? 23.047 -15.641 -11.383 1 97.06 363 LEU A CA 1
ATOM 2768 C C . LEU A 1 363 ? 21.609 -15.797 -10.891 1 97.06 363 LEU A C 1
ATOM 2770 O O . LEU A 1 363 ? 21.062 -14.883 -10.266 1 97.06 363 LEU A O 1
ATOM 2774 N N . GLY A 1 364 ? 21.109 -16.938 -11.18 1 94.5 364 GLY A N 1
ATOM 2775 C CA . GLY A 1 364 ? 19.703 -17.203 -10.883 1 94.5 364 GLY A CA 1
ATOM 2776 C C . GLY A 1 364 ? 18.797 -17.047 -12.094 1 94.5 364 GLY A C 1
ATOM 2777 O O . GLY A 1 364 ? 18.938 -16.094 -12.867 1 94.5 364 GLY A O 1
ATOM 2778 N N . PHE A 1 365 ? 17.875 -17.984 -12.25 1 92.06 365 PHE A N 1
ATOM 2779 C CA . PHE A 1 365 ? 17 -17.984 -13.406 1 92.06 365 PHE A CA 1
ATOM 2780 C C . PHE A 1 365 ? 15.539 -17.812 -12.984 1 92.06 365 PHE A C 1
ATOM 2782 O O . PHE A 1 365 ? 14.719 -17.297 -13.734 1 92.06 365 PHE A O 1
ATOM 2789 N N . VAL A 1 366 ? 15.273 -18.203 -11.75 1 86.06 366 VAL A N 1
ATOM 2790 C CA . VAL A 1 366 ? 13.914 -18.031 -11.234 1 86.06 366 VAL A CA 1
ATOM 2791 C C . VAL A 1 366 ? 13.781 -16.656 -10.594 1 86.06 366 VAL A C 1
ATOM 2793 O O . VAL A 1 366 ? 14.781 -15.984 -10.328 1 86.06 366 VAL A O 1
ATOM 2796 N N . SER A 1 367 ? 12.562 -16.266 -10.352 1 79.31 367 SER A N 1
ATOM 2797 C CA . SER A 1 367 ? 12.32 -14.883 -9.938 1 79.31 367 SER A CA 1
ATOM 2798 C C . SER A 1 367 ? 12.75 -14.648 -8.492 1 79.31 367 SER A C 1
ATOM 2800 O O . SER A 1 367 ? 13.164 -13.547 -8.133 1 79.31 367 SER A O 1
ATOM 2802 N N . LYS A 1 368 ? 12.492 -15.562 -7.691 1 78.94 368 LYS A N 1
ATOM 2803 C CA . LYS A 1 368 ? 12.82 -15.461 -6.27 1 78.94 368 LYS A CA 1
ATOM 2804 C C . LYS A 1 368 ? 13.281 -16.812 -5.719 1 78.94 368 LYS A C 1
ATOM 2806 O O . LYS A 1 368 ? 12.906 -17.859 -6.238 1 78.94 368 LYS A O 1
ATOM 2811 N N . GLY A 1 369 ? 14.094 -16.656 -4.703 1 75.94 369 GLY A N 1
ATOM 2812 C CA . GLY A 1 369 ? 14.508 -17.891 -4.051 1 75.94 369 GLY A CA 1
ATOM 2813 C C . GLY A 1 369 ? 13.352 -18.766 -3.635 1 75.94 369 GLY A C 1
ATOM 2814 O O . GLY A 1 369 ? 12.32 -18.266 -3.17 1 75.94 369 GLY A O 1
ATOM 2815 N N . ASN A 1 370 ? 13.422 -20.016 -3.971 1 72.69 370 ASN A N 1
ATOM 2816 C CA . ASN A 1 370 ? 12.484 -21.047 -3.555 1 72.69 370 ASN A CA 1
ATOM 2817 C C . ASN A 1 370 ? 11.211 -21.016 -4.402 1 72.69 370 ASN A C 1
ATOM 2819 O O . ASN A 1 370 ? 10.203 -21.641 -4.043 1 72.69 370 ASN A O 1
ATOM 2823 N N . VAL A 1 371 ? 11.234 -20.203 -5.43 1 71.75 371 VAL A N 1
ATOM 2824 C CA . VAL A 1 371 ? 10.156 -20.219 -6.414 1 71.75 371 VAL A CA 1
ATOM 2825 C C . VAL A 1 371 ? 10.648 -20.875 -7.703 1 71.75 371 VAL A C 1
ATOM 2827 O O . VAL A 1 371 ? 11.5 -20.328 -8.406 1 71.75 371 VAL A O 1
ATOM 2830 N N . MET A 1 372 ? 10.102 -21.938 -8.039 1 70.62 372 MET A N 1
ATOM 2831 C CA . MET A 1 372 ? 10.695 -22.766 -9.086 1 70.62 372 MET A CA 1
ATOM 2832 C C . MET A 1 372 ? 9.992 -22.531 -10.422 1 70.62 372 MET A C 1
ATOM 2834 O O . MET A 1 372 ? 10.32 -23.188 -11.414 1 70.62 372 MET A O 1
ATOM 2838 N N . ASP A 1 373 ? 9.219 -21.531 -10.492 1 72.94 373 ASP A N 1
ATOM 2839 C CA . ASP A 1 373 ? 8.539 -21.25 -11.75 1 72.94 373 ASP A CA 1
ATOM 2840 C C . ASP A 1 373 ? 9.461 -20.516 -12.719 1 72.94 373 ASP A C 1
ATOM 2842 O O . ASP A 1 373 ? 9.906 -19.391 -12.438 1 72.94 373 ASP A O 1
ATOM 2846 N N . THR A 1 374 ? 9.75 -21.156 -13.867 1 76.44 374 THR A N 1
ATOM 2847 C CA . THR A 1 374 ? 10.664 -20.562 -14.836 1 76.44 374 THR A CA 1
ATOM 2848 C C . THR A 1 374 ? 9.891 -19.891 -15.969 1 76.44 374 THR A C 1
ATOM 2850 O O . THR A 1 374 ? 10.469 -19.156 -16.781 1 76.44 374 THR A O 1
ATOM 2853 N N . ARG A 1 375 ? 8.648 -20.047 -15.992 1 70.19 375 ARG A N 1
ATOM 2854 C CA . ARG A 1 375 ? 7.859 -19.562 -17.125 1 70.19 375 ARG A CA 1
ATOM 2855 C C . ARG A 1 375 ? 7.559 -18.078 -17 1 70.19 375 ARG A C 1
ATOM 2857 O O . ARG A 1 375 ? 7.387 -17.375 -18 1 70.19 375 ARG A O 1
ATOM 2864 N N . THR A 1 376 ? 7.523 -17.609 -15.836 1 73.75 376 THR A N 1
ATOM 2865 C CA . THR A 1 376 ? 7.133 -16.219 -15.617 1 73.75 376 THR A CA 1
ATOM 2866 C C . THR A 1 376 ? 8.258 -15.453 -14.93 1 73.75 376 THR A C 1
ATOM 2868 O O . THR A 1 376 ? 8.008 -14.43 -14.281 1 73.75 376 THR A O 1
ATOM 2871 N N . THR A 1 377 ? 9.414 -15.945 -15.141 1 80.62 377 THR A N 1
ATOM 2872 C CA . THR A 1 377 ? 10.547 -15.32 -14.469 1 80.62 377 THR A CA 1
ATOM 2873 C C . THR A 1 377 ? 10.938 -14.016 -15.156 1 80.62 377 THR A C 1
ATOM 2875 O O . THR A 1 377 ? 10.844 -13.906 -16.375 1 80.62 377 THR A O 1
ATOM 2878 N N . THR A 1 378 ? 11.391 -13.07 -14.375 1 84.81 378 THR A N 1
ATOM 2879 C CA . THR A 1 378 ? 11.859 -11.789 -14.891 1 84.81 378 THR A CA 1
ATOM 2880 C C . THR A 1 378 ? 13.203 -11.953 -15.586 1 84.81 378 THR A C 1
ATOM 2882 O O . THR A 1 378 ? 13.641 -11.062 -16.328 1 84.81 378 THR A O 1
ATOM 2885 N N . ALA A 1 379 ? 13.859 -13.102 -15.43 1 89.81 379 ALA A N 1
ATOM 2886 C CA . ALA A 1 379 ? 15.133 -13.367 -16.094 1 89.81 379 ALA A CA 1
ATOM 2887 C C . ALA A 1 379 ? 14.977 -13.359 -17.609 1 89.81 379 ALA A C 1
ATOM 2889 O O . ALA A 1 379 ? 15.898 -12.984 -18.328 1 89.81 379 ALA A O 1
ATOM 2890 N N . LEU A 1 380 ? 13.836 -13.766 -18.047 1 88.75 380 LEU A N 1
ATOM 2891 C CA . LEU A 1 380 ? 13.594 -13.828 -19.484 1 88.75 380 LEU A CA 1
ATOM 2892 C C . LEU A 1 380 ? 13.68 -12.445 -20.109 1 88.75 380 LEU A C 1
ATOM 2894 O O . LEU A 1 380 ? 14.344 -12.258 -21.141 1 88.75 380 LEU A O 1
ATOM 2898 N N . GLY A 1 381 ? 13.023 -11.5 -19.438 1 87.31 381 GLY A N 1
ATOM 2899 C CA . GLY A 1 381 ? 13.109 -10.141 -19.922 1 87.31 381 GLY A CA 1
ATOM 2900 C C . GLY A 1 381 ? 14.516 -9.57 -19.875 1 87.31 381 GLY A C 1
ATOM 2901 O O . GLY A 1 381 ? 14.938 -8.867 -20.797 1 87.31 381 GLY A O 1
ATOM 2902 N N . LEU A 1 382 ? 15.203 -9.875 -18.844 1 92.62 382 LEU A N 1
ATOM 2903 C CA . LEU A 1 382 ? 16.578 -9.438 -18.688 1 92.62 382 LEU A CA 1
ATOM 2904 C C . LEU A 1 382 ? 17.469 -9.992 -19.797 1 92.62 382 LEU A C 1
ATOM 2906 O O . LEU A 1 382 ? 18.188 -9.234 -20.469 1 92.62 382 LEU A O 1
ATOM 2910 N N . VAL A 1 383 ? 17.391 -11.289 -20.031 1 94.19 383 VAL A N 1
ATOM 2911 C CA . VAL A 1 383 ? 18.203 -11.969 -21.031 1 94.19 383 VAL A CA 1
ATOM 2912 C C . VAL A 1 383 ? 17.875 -11.438 -22.422 1 94.19 383 VAL A C 1
ATOM 2914 O O . VAL A 1 383 ? 18.766 -11.141 -23.219 1 94.19 383 VAL A O 1
ATOM 2917 N N . ARG A 1 384 ? 16.625 -11.281 -22.641 1 92.56 384 ARG A N 1
ATOM 2918 C CA . ARG A 1 384 ? 16.188 -10.789 -23.953 1 92.56 384 ARG A CA 1
ATOM 2919 C C . ARG A 1 384 ? 16.734 -9.398 -24.219 1 92.56 384 ARG A C 1
ATOM 2921 O O . ARG A 1 384 ? 17.203 -9.117 -25.328 1 92.56 384 ARG A O 1
ATOM 2928 N N . THR A 1 385 ? 16.656 -8.547 -23.234 1 91.12 385 THR A N 1
ATOM 2929 C CA . THR A 1 385 ? 17.141 -7.18 -23.406 1 91.12 385 THR A CA 1
ATOM 2930 C C . THR A 1 385 ? 18.656 -7.168 -23.625 1 91.12 385 THR A C 1
ATOM 2932 O O . THR A 1 385 ? 19.156 -6.453 -24.5 1 91.12 385 THR A O 1
ATOM 2935 N N . LEU A 1 386 ? 19.375 -7.945 -22.938 1 94.19 386 LEU A N 1
ATOM 2936 C CA . LEU A 1 386 ? 20.828 -8.008 -23.062 1 94.19 386 LEU A CA 1
ATOM 2937 C C . LEU A 1 386 ? 21.234 -8.555 -24.422 1 94.19 386 LEU A C 1
ATOM 2939 O O . LEU A 1 386 ? 22.047 -7.957 -25.125 1 94.19 386 LEU A O 1
ATOM 2943 N N . THR A 1 387 ? 20.594 -9.656 -24.812 1 94 387 THR A N 1
ATOM 2944 C CA . THR A 1 387 ? 20.969 -10.305 -26.062 1 94 387 THR A CA 1
ATOM 2945 C C . THR A 1 387 ? 20.562 -9.453 -27.266 1 94 387 THR A C 1
ATOM 2947 O O . THR A 1 387 ? 21.266 -9.43 -28.281 1 94 387 THR A O 1
ATOM 2950 N N . SER A 1 388 ? 19.469 -8.75 -27.125 1 91.88 388 SER A N 1
ATOM 2951 C CA . SER A 1 388 ? 19.016 -7.863 -28.188 1 91.88 388 SER A CA 1
ATOM 2952 C C . SER A 1 388 ? 20 -6.707 -28.391 1 91.88 388 SER A C 1
ATOM 2954 O O . SER A 1 388 ? 20.031 -6.105 -29.469 1 91.88 388 SER A O 1
ATOM 2956 N N . ASN A 1 389 ? 20.75 -6.43 -27.422 1 91.94 389 ASN A N 1
ATOM 2957 C CA . ASN A 1 389 ? 21.75 -5.379 -27.516 1 91.94 389 ASN A CA 1
ATOM 2958 C C . ASN A 1 389 ? 23.125 -5.941 -27.875 1 91.94 389 ASN A C 1
ATOM 2960 O O . ASN A 1 389 ? 24.125 -5.23 -27.812 1 91.94 389 ASN A O 1
ATOM 2964 N N . GLY A 1 390 ? 23.156 -7.215 -28.156 1 91.75 390 GLY A N 1
ATOM 2965 C CA . GLY A 1 390 ? 24.375 -7.836 -28.641 1 91.75 390 GLY A CA 1
ATOM 2966 C C . GLY A 1 390 ? 25.25 -8.414 -27.547 1 91.75 390 GLY A C 1
ATOM 2967 O O . GLY A 1 390 ? 26.391 -8.812 -27.781 1 91.75 390 GLY A O 1
ATOM 2968 N N . VAL A 1 391 ? 24.781 -8.516 -26.344 1 95.06 391 VAL A N 1
ATOM 2969 C CA . VAL A 1 391 ? 25.516 -9.039 -25.219 1 95.06 391 VAL A CA 1
ATOM 2970 C C . VAL A 1 391 ? 25.297 -10.547 -25.109 1 95.06 391 VAL A C 1
ATOM 2972 O O . VAL A 1 391 ? 24.188 -11.031 -25.281 1 95.06 391 VAL A O 1
ATOM 2975 N N . ARG A 1 392 ? 26.375 -11.266 -24.938 1 96.38 392 ARG A N 1
ATOM 2976 C CA . ARG A 1 392 ? 26.25 -12.695 -24.641 1 96.38 392 ARG A CA 1
ATOM 2977 C C . ARG A 1 392 ? 25.984 -12.93 -23.156 1 96.38 392 ARG A C 1
ATOM 2979 O O . ARG A 1 392 ? 26.469 -12.195 -22.312 1 96.38 392 ARG A O 1
ATOM 2986 N N . VAL A 1 393 ? 25.188 -13.992 -22.906 1 97.56 393 VAL A N 1
ATOM 2987 C CA . VAL A 1 393 ? 24.734 -14.172 -21.531 1 97.56 393 VAL A CA 1
ATOM 2988 C C . VAL A 1 393 ? 25.078 -15.578 -21.047 1 97.56 393 VAL A C 1
ATOM 2990 O O . VAL A 1 393 ? 24.859 -16.562 -21.766 1 97.56 393 VAL A O 1
ATOM 2993 N N . ASN A 1 394 ? 25.734 -15.672 -19.875 1 97.94 394 ASN A N 1
ATOM 2994 C CA . ASN A 1 394 ? 25.891 -16.922 -19.141 1 97.94 394 ASN A CA 1
ATOM 2995 C C . ASN A 1 394 ? 24.906 -17 -17.969 1 97.94 394 ASN A C 1
ATOM 2997 O O . ASN A 1 394 ? 24.766 -16.047 -17.203 1 97.94 394 ASN A O 1
ATOM 3001 N N . ILE A 1 395 ? 24.203 -18.125 -17.875 1 97.69 395 ILE A N 1
ATOM 3002 C CA . ILE A 1 395 ? 23.219 -18.281 -16.812 1 97.69 395 ILE A CA 1
ATOM 3003 C C . ILE A 1 395 ? 23.641 -19.438 -15.898 1 97.69 395 ILE A C 1
ATOM 3005 O O . ILE A 1 395 ? 24.062 -20.5 -16.375 1 97.69 395 ILE A O 1
ATOM 3009 N N . TYR A 1 396 ? 23.594 -19.141 -14.641 1 97.06 396 TYR A N 1
ATOM 3010 C CA . TYR A 1 396 ? 23.75 -20.203 -13.648 1 97.06 396 TYR A CA 1
ATOM 3011 C C . TYR A 1 396 ? 22.672 -20.125 -12.578 1 97.06 396 TYR A C 1
ATOM 3013 O O . TYR A 1 396 ? 22.484 -19.078 -11.969 1 97.06 396 TYR A O 1
ATOM 3021 N N . ASP A 1 397 ? 21.984 -21.172 -12.422 1 94.5 397 ASP A N 1
ATOM 3022 C CA . ASP A 1 397 ? 21.047 -21.359 -11.32 1 94.5 397 ASP A CA 1
ATOM 3023 C C . ASP A 1 397 ? 21.266 -22.688 -10.617 1 94.5 397 ASP A C 1
ATOM 3025 O O . ASP A 1 397 ? 21.156 -23.75 -11.242 1 94.5 397 ASP A O 1
ATOM 3029 N N . PRO A 1 398 ? 21.5 -22.672 -9.32 1 91.75 398 PRO A N 1
ATOM 3030 C CA . PRO A 1 398 ? 21.844 -23.906 -8.625 1 91.75 398 PRO A CA 1
ATOM 3031 C C . PRO A 1 398 ? 20.656 -24.859 -8.484 1 91.75 398 PRO A C 1
ATOM 3033 O O . PRO A 1 398 ? 20.844 -26.047 -8.234 1 91.75 398 PRO A O 1
ATOM 3036 N N . HIS A 1 399 ? 19.5 -24.359 -8.633 1 85.94 399 HIS A N 1
ATOM 3037 C CA . HIS A 1 399 ? 18.344 -25.188 -8.328 1 85.94 399 HIS A CA 1
ATOM 3038 C C . HIS A 1 399 ? 17.5 -25.453 -9.57 1 85.94 399 HIS A C 1
ATOM 3040 O O . HIS A 1 399 ? 16.469 -26.125 -9.5 1 85.94 399 HIS A O 1
ATOM 3046 N N . VAL A 1 400 ? 17.844 -24.938 -10.68 1 87.69 400 VAL A N 1
ATOM 3047 C CA . VAL A 1 400 ? 17.125 -25.172 -11.93 1 87.69 400 VAL A CA 1
ATOM 3048 C C . VAL A 1 400 ? 18 -26 -12.875 1 87.69 400 VAL A C 1
ATOM 3050 O O . VAL A 1 400 ? 19.141 -25.625 -13.156 1 87.69 400 VAL A O 1
ATOM 3053 N N . GLN A 1 401 ? 17.453 -27.047 -13.305 1 85 401 GLN A N 1
ATOM 3054 C CA . GLN A 1 401 ? 18.188 -27.906 -14.227 1 85 401 GLN A CA 1
ATOM 3055 C C . GLN A 1 401 ? 18.469 -27.188 -15.539 1 85 401 GLN A C 1
ATOM 3057 O O . GLN A 1 401 ? 17.641 -26.422 -16.031 1 85 401 GLN A O 1
ATOM 3062 N N . ALA A 1 402 ? 19.594 -27.516 -16.078 1 89.56 402 ALA A N 1
ATOM 3063 C CA . ALA A 1 402 ? 20.047 -26.859 -17.312 1 89.56 402 ALA A CA 1
ATOM 3064 C C . ALA A 1 402 ? 19.047 -27.078 -18.438 1 89.56 402 ALA A C 1
ATOM 3066 O O . ALA A 1 402 ? 18.734 -26.141 -19.188 1 89.56 402 ALA A O 1
ATOM 3067 N N . ASP A 1 403 ? 18.547 -28.25 -18.484 1 87.12 403 ASP A N 1
ATOM 3068 C CA . ASP A 1 403 ? 17.609 -28.578 -19.562 1 87.12 403 ASP A CA 1
ATOM 3069 C C . ASP A 1 403 ? 16.344 -27.734 -19.469 1 87.12 403 ASP A C 1
ATOM 3071 O O . ASP A 1 403 ? 15.797 -27.312 -20.5 1 87.12 403 ASP A O 1
ATOM 3075 N N . ARG A 1 404 ? 15.914 -27.547 -18.312 1 84.56 404 ARG A N 1
ATOM 3076 C CA . ARG A 1 404 ? 14.711 -26.734 -18.094 1 84.56 404 ARG A CA 1
ATOM 3077 C C . ARG A 1 404 ? 14.945 -25.281 -18.484 1 84.56 404 ARG A C 1
ATOM 3079 O O . ARG A 1 404 ? 14.094 -24.656 -19.125 1 84.56 404 ARG A O 1
ATOM 3086 N N . SER A 1 405 ? 16.062 -24.766 -18.078 1 89.94 405 SER A N 1
ATOM 3087 C CA . SER A 1 405 ? 16.406 -23.391 -18.438 1 89.94 405 SER A CA 1
ATOM 3088 C C . SER A 1 405 ? 16.516 -23.219 -19.953 1 89.94 405 SER A C 1
ATOM 3090 O O . SER A 1 405 ? 15.969 -22.281 -20.516 1 89.94 405 SER A O 1
ATOM 3092 N N . GLU A 1 406 ? 17.141 -24.188 -20.594 1 91.12 406 GLU A N 1
ATOM 3093 C CA . GLU A 1 406 ? 17.328 -24.125 -22.031 1 91.12 406 GLU A CA 1
ATOM 3094 C C . GLU A 1 406 ? 16 -24.219 -22.781 1 91.12 406 GLU A C 1
ATOM 3096 O O . GLU A 1 406 ? 15.773 -23.484 -23.734 1 91.12 406 GLU A O 1
ATOM 3101 N N . SER A 1 407 ? 15.25 -25.094 -22.281 1 87.81 407 SER A N 1
ATOM 3102 C CA . SER A 1 407 ? 13.938 -25.266 -22.906 1 87.81 407 SER A CA 1
ATOM 3103 C C . SER A 1 407 ? 13.102 -23.984 -22.781 1 87.81 407 SER A C 1
ATOM 3105 O O . SER A 1 407 ? 12.43 -23.594 -23.734 1 87.81 407 SER A O 1
ATOM 3107 N N . THR A 1 408 ? 13.156 -23.406 -21.625 1 86.31 408 THR A N 1
ATOM 3108 C CA . THR A 1 408 ? 12.398 -22.188 -21.391 1 86.31 408 THR A CA 1
ATOM 3109 C C . THR A 1 408 ? 12.914 -21.047 -22.266 1 86.31 408 THR A C 1
ATOM 3111 O O . THR A 1 408 ? 12.133 -20.297 -22.859 1 86.31 408 THR A O 1
ATOM 3114 N N . LEU A 1 409 ? 14.148 -20.938 -22.406 1 90.25 409 LEU A N 1
ATOM 3115 C CA . LEU A 1 409 ? 14.773 -19.906 -23.219 1 90.25 409 LEU A CA 1
ATOM 3116 C C . LEU A 1 409 ? 14.391 -20.062 -24.688 1 90.25 409 LEU A C 1
ATOM 3118 O O . LEU A 1 409 ? 14.164 -19.062 -25.375 1 90.25 409 LEU A O 1
ATOM 3122 N N . ARG A 1 410 ? 14.32 -21.266 -25.109 1 88.06 410 ARG A N 1
ATOM 3123 C CA . ARG A 1 410 ? 13.922 -21.547 -26.484 1 88.06 410 ARG A CA 1
ATOM 3124 C C . ARG A 1 410 ? 12.453 -21.203 -26.703 1 88.06 410 ARG A C 1
ATOM 3126 O O . ARG A 1 410 ? 12.094 -20.578 -27.703 1 88.06 410 ARG A O 1
ATOM 3133 N N . LEU A 1 411 ? 11.703 -21.562 -25.766 1 80.75 411 LEU A N 1
ATOM 3134 C CA . LEU A 1 411 ? 10.258 -21.375 -25.844 1 80.75 411 LEU A CA 1
ATOM 3135 C C . LEU A 1 411 ? 9.922 -19.891 -25.922 1 80.75 411 LEU A C 1
ATOM 3137 O O . LEU A 1 411 ? 8.969 -19.5 -26.609 1 80.75 411 LEU A O 1
ATOM 3141 N N . TYR A 1 412 ? 10.664 -19.094 -25.281 1 81 412 TYR A N 1
ATOM 3142 C CA . TYR A 1 412 ? 10.32 -17.672 -25.188 1 81 412 TYR A CA 1
ATOM 3143 C C . TYR A 1 412 ? 11.211 -16.828 -26.078 1 81 412 TYR A C 1
ATOM 3145 O O . TYR A 1 412 ? 11.258 -15.609 -25.953 1 81 412 TYR A O 1
ATOM 3153 N N . ASP A 1 413 ? 11.891 -17.359 -26.938 1 81.81 413 ASP A N 1
ATOM 3154 C CA . ASP A 1 413 ? 12.695 -16.734 -27.984 1 81.81 413 ASP A CA 1
ATOM 3155 C C . ASP A 1 413 ? 13.648 -15.695 -27.406 1 81.81 413 ASP A C 1
ATOM 3157 O O . ASP A 1 413 ? 13.648 -14.539 -27.812 1 81.81 413 ASP A O 1
ATOM 3161 N N . CYS A 1 414 ? 14.414 -16.125 -26.484 1 86.56 414 CYS A N 1
ATOM 3162 C CA . CYS A 1 414 ? 15.414 -15.266 -25.859 1 86.56 414 CYS A CA 1
ATOM 3163 C C . CYS A 1 414 ? 16.781 -15.445 -26.531 1 86.56 414 CYS A C 1
ATOM 3165 O O . CYS A 1 414 ? 17.797 -15.578 -25.844 1 86.56 414 CYS A O 1
ATOM 3167 N N . HIS A 1 415 ? 16.844 -15.578 -27.859 1 89.12 415 HIS A N 1
ATOM 3168 C CA . HIS A 1 415 ? 18.078 -15.758 -28.625 1 89.12 415 HIS A CA 1
ATOM 3169 C C . HIS A 1 415 ? 18.938 -16.859 -28 1 89.12 415 HIS A C 1
ATOM 3171 O O . HIS A 1 415 ? 20.078 -16.594 -27.594 1 89.12 415 HIS A O 1
ATOM 3177 N N . PRO A 1 416 ? 18.484 -18.016 -27.984 1 89.69 416 PRO A N 1
ATOM 3178 C CA . PRO A 1 416 ? 19.172 -19.109 -27.297 1 89.69 416 PRO A CA 1
ATOM 3179 C C . PRO A 1 416 ? 20.609 -19.297 -27.781 1 89.69 416 PRO A C 1
ATOM 3181 O O . PRO A 1 416 ? 21.453 -19.812 -27.031 1 89.69 416 PRO A O 1
ATOM 3184 N N . GLU A 1 417 ? 20.969 -18.828 -28.938 1 91.88 417 GLU A N 1
ATOM 3185 C CA . GLU A 1 417 ? 22.312 -18.969 -29.469 1 91.88 417 GLU A CA 1
ATOM 3186 C C . GLU A 1 417 ? 23.297 -18.062 -28.734 1 91.88 417 GLU A C 1
ATOM 3188 O O . GLU A 1 417 ? 24.5 -18.297 -28.75 1 91.88 417 GLU A O 1
ATOM 3193 N N . MET A 1 418 ? 22.828 -17.047 -28.125 1 95 418 MET A N 1
ATOM 3194 C CA . MET A 1 418 ? 23.672 -16.078 -27.406 1 95 418 MET A CA 1
ATOM 3195 C C . MET A 1 418 ? 23.703 -16.391 -25.922 1 95 418 MET A C 1
ATOM 3197 O O . MET A 1 418 ? 24.312 -15.641 -25.141 1 95 418 MET A O 1
ATOM 3201 N N . VAL A 1 419 ? 23.062 -17.453 -25.516 1 96.44 419 VAL A N 1
ATOM 3202 C CA . VAL A 1 419 ? 22.938 -17.75 -24.094 1 96.44 419 VAL A CA 1
ATOM 3203 C C . VAL A 1 419 ? 23.578 -19.109 -23.797 1 96.44 419 VAL A C 1
ATOM 3205 O O . VAL A 1 419 ? 23.406 -20.062 -24.562 1 96.44 419 VAL A O 1
ATOM 3208 N N . THR A 1 420 ? 24.375 -19.203 -22.781 1 96.31 420 THR A N 1
ATOM 3209 C CA . THR A 1 420 ? 24.969 -20.453 -22.312 1 96.31 420 THR A CA 1
ATOM 3210 C C . THR A 1 420 ? 24.578 -20.734 -20.875 1 96.31 420 THR A C 1
ATOM 3212 O O . THR A 1 420 ? 24.75 -19.891 -20 1 96.31 420 THR A O 1
ATOM 3215 N N . VAL A 1 421 ? 24 -21.891 -20.641 1 96.75 421 VAL A N 1
ATOM 3216 C CA . VAL A 1 421 ? 23.688 -22.328 -19.281 1 96.75 421 VAL A CA 1
ATOM 3217 C C . VAL A 1 421 ? 24.891 -23.062 -18.688 1 96.75 421 VAL A C 1
ATOM 3219 O O . VAL A 1 421 ? 25.406 -24 -19.312 1 96.75 421 VAL A O 1
ATOM 3222 N N . THR A 1 422 ? 25.328 -22.594 -17.531 1 96.38 422 THR A N 1
ATOM 3223 C CA . THR A 1 422 ? 26.562 -23.125 -16.969 1 96.38 422 THR A CA 1
ATOM 3224 C C . THR A 1 422 ? 26.266 -23.969 -15.727 1 96.38 422 THR A C 1
ATOM 3226 O O . THR A 1 422 ? 25.141 -24 -15.242 1 96.38 422 THR A O 1
ATOM 3229 N N . GLU A 1 423 ? 27.344 -24.625 -15.18 1 93.62 423 GLU A N 1
ATOM 3230 C CA . GLU A 1 423 ? 27.141 -25.578 -14.102 1 93.62 423 GLU A CA 1
ATOM 3231 C C . GLU A 1 423 ? 27.672 -25.047 -12.773 1 93.62 423 GLU A C 1
ATOM 3233 O O . GLU A 1 423 ? 27.469 -25.656 -11.727 1 93.62 423 GLU A O 1
ATOM 3238 N N . SER A 1 424 ? 28.328 -23.953 -12.828 1 95.5 424 SER A N 1
ATOM 3239 C CA . SER A 1 424 ? 28.859 -23.375 -11.602 1 95.5 424 SER A CA 1
ATOM 3240 C C . SER A 1 424 ? 28.922 -21.859 -11.688 1 95.5 424 SER A C 1
ATOM 3242 O O . SER A 1 424 ? 28.828 -21.281 -12.773 1 95.5 424 SER A O 1
ATOM 3244 N N . ILE A 1 425 ? 29.109 -21.25 -10.523 1 96.62 425 ILE A N 1
ATOM 3245 C CA . ILE A 1 425 ? 29.172 -19.797 -10.461 1 96.62 425 ILE A CA 1
ATOM 3246 C C . ILE A 1 425 ? 30.453 -19.312 -11.141 1 96.62 425 ILE A C 1
ATOM 3248 O O . ILE A 1 425 ? 30.438 -18.281 -11.828 1 96.62 425 ILE A O 1
ATOM 3252 N N . GLU A 1 426 ? 31.578 -20.031 -11.023 1 96.69 426 GLU A N 1
ATOM 3253 C CA . GLU A 1 426 ? 32.844 -19.656 -11.625 1 96.69 426 GLU A CA 1
ATOM 3254 C C . GLU A 1 426 ? 32.781 -19.672 -13.148 1 96.69 426 GLU A C 1
ATOM 3256 O O . GLU A 1 426 ? 33.156 -18.703 -13.805 1 96.69 426 GLU A O 1
ATOM 3261 N N . THR A 1 427 ? 32.219 -20.766 -13.609 1 96.75 427 THR A N 1
ATOM 3262 C CA . THR A 1 427 ? 32.125 -20.891 -15.062 1 96.75 427 THR A CA 1
ATOM 3263 C C . THR A 1 427 ? 31.188 -19.828 -15.633 1 96.75 427 THR A C 1
ATOM 3265 O O . THR A 1 427 ? 31.359 -19.391 -16.766 1 96.75 427 THR A O 1
ATOM 3268 N N . ALA A 1 428 ? 30.234 -19.406 -14.859 1 97.81 428 ALA A N 1
ATOM 3269 C CA . ALA A 1 428 ? 29.297 -18.391 -15.305 1 97.81 428 ALA A CA 1
ATOM 3270 C C . ALA A 1 428 ? 29.938 -17.016 -15.352 1 97.81 428 ALA A C 1
ATOM 3272 O O . ALA A 1 428 ? 29.688 -16.219 -16.266 1 97.81 428 ALA A O 1
ATOM 3273 N N . CYS A 1 429 ? 30.812 -16.719 -14.43 1 97.88 429 CYS A N 1
ATOM 3274 C CA . CYS A 1 429 ? 31.266 -15.359 -14.211 1 97.88 429 CYS A CA 1
ATOM 3275 C C . CYS A 1 429 ? 32.625 -15.109 -14.883 1 97.88 429 CYS A C 1
ATOM 3277 O O . CYS A 1 429 ? 32.938 -13.977 -15.25 1 97.88 429 CYS A O 1
ATOM 3279 N N . PHE A 1 430 ? 33.438 -16.188 -14.992 1 96.75 430 PHE A N 1
ATOM 3280 C CA . PHE A 1 430 ? 34.781 -16 -15.516 1 96.75 430 PHE A CA 1
ATOM 3281 C C . PHE A 1 430 ? 34.719 -15.453 -16.938 1 96.75 430 PHE A C 1
ATOM 3283 O O . PHE A 1 430 ? 34.031 -16 -17.797 1 96.75 430 PHE A O 1
ATOM 3290 N N . GLY A 1 431 ? 35.438 -14.375 -17.125 1 96.56 431 GLY A N 1
ATOM 3291 C CA . GLY A 1 431 ? 35.562 -13.758 -18.438 1 96.56 431 GLY A CA 1
ATOM 3292 C C . GLY A 1 431 ? 34.406 -12.797 -18.734 1 96.56 431 GLY A C 1
ATOM 3293 O O . GLY A 1 431 ? 34.406 -12.117 -19.75 1 96.56 431 GLY A O 1
ATOM 3294 N N . CYS A 1 432 ? 33.469 -12.664 -17.844 1 97.88 432 CYS A N 1
ATOM 3295 C CA . CYS A 1 432 ? 32.344 -11.773 -18.047 1 97.88 432 CYS A CA 1
ATOM 3296 C C . CYS A 1 432 ? 32.688 -10.352 -17.625 1 97.88 432 CYS A C 1
ATOM 3298 O O . CYS A 1 432 ? 33.5 -10.141 -16.75 1 97.88 432 CYS A O 1
ATOM 3300 N N . SER A 1 433 ? 32.094 -9.453 -18.281 1 97.62 433 SER A N 1
ATOM 3301 C CA . SER A 1 433 ? 32.312 -8.039 -17.984 1 97.62 433 SER A CA 1
ATOM 3302 C C . SER A 1 433 ? 31.391 -7.551 -16.891 1 97.62 433 SER A C 1
ATOM 3304 O O . SER A 1 433 ? 31.609 -6.5 -16.281 1 97.62 433 SER A O 1
ATOM 3306 N N . ALA A 1 434 ? 30.328 -8.289 -16.688 1 98 434 ALA A N 1
ATOM 3307 C CA . ALA A 1 434 ? 29.359 -7.938 -15.648 1 98 434 ALA A CA 1
ATOM 3308 C C . ALA A 1 434 ? 28.672 -9.18 -15.094 1 98 434 ALA A C 1
ATOM 3310 O O . ALA A 1 434 ? 28.703 -10.242 -15.711 1 98 434 ALA A O 1
ATOM 3311 N N . LEU A 1 435 ? 28.203 -8.984 -13.93 1 97.5 435 LEU A N 1
ATOM 3312 C CA . LEU A 1 435 ? 27.438 -10.016 -13.242 1 97.5 435 LEU A CA 1
ATOM 3313 C C . LEU A 1 435 ? 26.172 -9.438 -12.641 1 97.5 435 LEU A C 1
ATOM 3315 O O . LEU A 1 435 ? 26.172 -8.328 -12.102 1 97.5 435 LEU A O 1
ATOM 3319 N N . VAL A 1 436 ? 25.031 -10.188 -12.859 1 97.06 436 VAL A N 1
ATOM 3320 C CA . VAL A 1 436 ? 23.734 -9.773 -12.312 1 97.06 436 VAL A CA 1
ATOM 3321 C C . VAL A 1 436 ? 23.25 -10.805 -11.297 1 97.06 436 VAL A C 1
ATOM 3323 O O . VAL A 1 436 ? 23.094 -11.984 -11.625 1 97.06 436 VAL A O 1
ATOM 3326 N N . LEU A 1 437 ? 23.062 -10.375 -10.086 1 95.5 437 LEU A N 1
ATOM 3327 C CA . LEU A 1 437 ? 22.391 -11.234 -9.125 1 95.5 437 LEU A CA 1
ATOM 3328 C C . LEU A 1 437 ? 20.875 -11.172 -9.305 1 95.5 437 LEU A C 1
ATOM 3330 O O . LEU A 1 437 ? 20.203 -10.336 -8.695 1 95.5 437 LEU A O 1
ATOM 3334 N N . HIS A 1 438 ? 20.375 -12.07 -10.055 1 93.44 438 HIS A N 1
ATOM 3335 C CA . HIS A 1 438 ? 18.969 -12.023 -10.414 1 93.44 438 HIS A CA 1
ATOM 3336 C C . HIS A 1 438 ? 18.094 -12.656 -9.328 1 93.44 438 HIS A C 1
ATOM 3338 O O . HIS A 1 438 ? 17.062 -12.117 -8.961 1 93.44 438 HIS A O 1
ATOM 3344 N N . THR A 1 439 ? 18.484 -13.828 -8.898 1 90.94 439 THR A N 1
ATOM 3345 C CA . THR A 1 439 ? 17.734 -14.523 -7.863 1 90.94 439 THR A CA 1
ATOM 3346 C C . THR A 1 439 ? 18.484 -14.492 -6.531 1 90.94 439 THR A C 1
ATOM 3348 O O . THR A 1 439 ? 19.688 -14.766 -6.484 1 90.94 439 THR A O 1
ATOM 3351 N N . ASP A 1 440 ? 17.797 -14.203 -5.449 1 88.06 440 ASP A N 1
ATOM 3352 C CA . ASP A 1 440 ? 18.438 -14.078 -4.137 1 88.06 440 ASP A CA 1
ATOM 3353 C C . ASP A 1 440 ? 18.531 -15.438 -3.439 1 88.06 440 ASP A C 1
ATOM 3355 O O . ASP A 1 440 ? 18.125 -15.57 -2.283 1 88.06 440 ASP A O 1
ATOM 3359 N N . TRP A 1 441 ? 19.219 -16.359 -4.078 1 89.25 441 TRP A N 1
ATOM 3360 C CA . TRP A 1 441 ? 19.469 -17.656 -3.461 1 89.25 441 TRP A CA 1
ATOM 3361 C C . TRP A 1 441 ? 20.453 -17.531 -2.301 1 89.25 441 TRP A C 1
ATOM 3363 O O . TRP A 1 441 ? 21.391 -16.734 -2.363 1 89.25 441 TRP A O 1
ATOM 3373 N N . GLU A 1 442 ? 20.266 -18.375 -1.283 1 88.06 442 GLU A N 1
ATOM 3374 C CA . GLU A 1 442 ? 21.203 -18.406 -0.164 1 88.06 442 GLU A CA 1
ATOM 3375 C C . GLU A 1 442 ? 22.609 -18.734 -0.634 1 88.06 442 GLU A C 1
ATOM 3377 O O . GLU A 1 442 ? 23.594 -18.234 -0.073 1 88.06 442 GLU A O 1
ATOM 3382 N N . GLU A 1 443 ? 22.734 -19.453 -1.684 1 91.94 443 GLU A N 1
ATOM 3383 C CA . GLU A 1 443 ? 24 -19.906 -2.248 1 91.94 443 GLU A CA 1
ATOM 3384 C C . GLU A 1 443 ? 24.797 -18.734 -2.812 1 91.94 443 GLU A C 1
ATOM 3386 O O . GLU A 1 443 ? 26.016 -18.828 -3.002 1 91.94 443 GLU A O 1
ATOM 3391 N N . PHE A 1 444 ? 24.156 -17.609 -3.09 1 94.44 444 PHE A N 1
ATOM 3392 C CA . PHE A 1 444 ? 24.828 -16.484 -3.717 1 94.44 444 PHE A CA 1
ATOM 3393 C C . PHE A 1 444 ? 25.172 -15.406 -2.686 1 94.44 444 PHE A C 1
ATOM 3395 O O . PHE A 1 444 ? 25.703 -14.352 -3.029 1 94.44 444 PHE A O 1
ATOM 3402 N N . ARG A 1 445 ? 24.906 -15.641 -1.436 1 92.06 445 ARG A N 1
ATOM 3403 C CA . ARG A 1 445 ? 25.156 -14.648 -0.39 1 92.06 445 ARG A CA 1
ATOM 3404 C C . ARG A 1 445 ? 26.625 -14.289 -0.307 1 92.06 445 ARG A C 1
ATOM 3406 O O . ARG A 1 445 ? 27.484 -15.047 -0.764 1 92.06 445 ARG A O 1
ATOM 3413 N N . GLN A 1 446 ? 26.906 -13.211 0.25 1 89.75 446 GLN A N 1
ATOM 3414 C CA . GLN A 1 446 ? 28.234 -12.617 0.286 1 89.75 446 GLN A CA 1
ATOM 3415 C C . GLN A 1 446 ? 29.219 -13.547 0.986 1 89.75 446 GLN A C 1
ATOM 3417 O O . GLN A 1 446 ? 30.406 -13.594 0.618 1 89.75 446 GLN A O 1
ATOM 3422 N N . ASP A 1 447 ? 28.719 -14.344 1.941 1 90.94 447 ASP A N 1
ATOM 3423 C CA . ASP A 1 447 ? 29.594 -15.188 2.738 1 90.94 447 ASP A CA 1
ATOM 3424 C C . ASP A 1 447 ? 29.672 -16.609 2.17 1 90.94 447 ASP A C 1
ATOM 3426 O O . ASP A 1 447 ? 30.438 -17.438 2.66 1 90.94 447 ASP A O 1
ATOM 3430 N N . GLN A 1 448 ? 28.984 -16.891 1.085 1 92.31 448 GLN A N 1
ATOM 3431 C CA . GLN A 1 448 ? 28.891 -18.25 0.561 1 92.31 448 GLN A CA 1
ATOM 3432 C C . GLN A 1 448 ? 29.766 -18.422 -0.684 1 92.31 448 GLN A C 1
ATOM 3434 O O . GLN A 1 448 ? 30.016 -19.547 -1.124 1 92.31 448 GLN A O 1
ATOM 3439 N N . VAL A 1 449 ? 30.188 -17.281 -1.24 1 94.88 449 VAL A N 1
ATOM 3440 C CA . VAL A 1 449 ? 30.953 -17.312 -2.479 1 94.88 449 VAL A CA 1
ATOM 3441 C C . VAL A 1 449 ? 32.25 -16.516 -2.299 1 94.88 449 VAL A C 1
ATOM 3443 O O . VAL A 1 449 ? 32.281 -15.5 -1.594 1 94.88 449 VAL A O 1
ATOM 3446 N N . ARG A 1 450 ? 33.344 -16.969 -2.887 1 95.44 450 ARG A N 1
ATOM 3447 C CA . ARG A 1 450 ? 34.594 -16.219 -2.9 1 95.44 450 ARG A CA 1
ATOM 3448 C C . ARG A 1 450 ? 34.562 -15.117 -3.957 1 95.44 450 ARG A C 1
ATOM 3450 O O . ARG A 1 450 ? 35.219 -15.219 -4.98 1 95.44 450 ARG A O 1
ATOM 3457 N N . TRP A 1 451 ? 33.938 -14.07 -3.676 1 97 451 TRP A N 1
ATOM 3458 C CA . TRP A 1 451 ? 33.656 -13 -4.617 1 97 451 TRP A CA 1
ATOM 3459 C C . TRP A 1 451 ? 34.938 -12.305 -5.082 1 97 451 TRP A C 1
ATOM 3461 O O . TRP A 1 451 ? 35 -11.852 -6.227 1 97 451 TRP A O 1
ATOM 3471 N N . GLN A 1 452 ? 35.875 -12.203 -4.25 1 95.81 452 GLN A N 1
ATOM 3472 C CA . GLN A 1 452 ? 37.156 -11.586 -4.648 1 95.81 452 GLN A CA 1
ATOM 3473 C C . GLN A 1 452 ? 37.781 -12.367 -5.785 1 95.81 452 GLN A C 1
ATOM 3475 O O . GLN A 1 452 ? 38.344 -11.773 -6.719 1 95.81 452 GLN A O 1
ATOM 3480 N N . ARG A 1 453 ? 37.75 -13.672 -5.668 1 96.25 453 ARG A N 1
ATOM 3481 C CA . ARG A 1 453 ? 38.281 -14.523 -6.727 1 96.25 453 ARG A CA 1
ATOM 3482 C C . ARG A 1 453 ? 37.5 -14.352 -8.016 1 96.25 453 ARG A C 1
ATOM 3484 O O . ARG A 1 453 ? 38.062 -14.297 -9.102 1 96.25 453 ARG A O 1
ATOM 3491 N N . ILE A 1 454 ? 36.25 -14.273 -7.859 1 97.5 454 ILE A N 1
ATOM 3492 C CA . ILE A 1 454 ? 35.375 -14.109 -9.023 1 97.5 454 ILE A CA 1
ATOM 3493 C C . ILE A 1 454 ? 35.719 -12.812 -9.75 1 97.5 454 ILE A C 1
ATOM 3495 O O . ILE A 1 454 ? 36 -12.82 -10.953 1 97.5 454 ILE A O 1
ATOM 3499 N N . SER A 1 455 ? 35.75 -11.734 -9 1 97.12 455 SER A N 1
ATOM 3500 C CA . SER A 1 455 ? 36.062 -10.438 -9.594 1 97.12 455 SER A CA 1
ATOM 3501 C C . SER A 1 455 ? 37.438 -10.453 -10.281 1 97.12 455 SER A C 1
ATOM 3503 O O . SER A 1 455 ? 37.625 -9.836 -11.336 1 97.12 455 SER A O 1
ATOM 3505 N N . GLY A 1 456 ? 38.344 -11.172 -9.75 1 96.62 456 GLY A N 1
ATOM 3506 C CA . GLY A 1 456 ? 39.688 -11.25 -10.297 1 96.62 456 GLY A CA 1
ATOM 3507 C C . GLY A 1 456 ? 39.75 -11.93 -11.648 1 96.62 456 GLY A C 1
ATOM 3508 O O . GLY A 1 456 ? 40.719 -11.727 -12.406 1 96.62 456 GLY A O 1
ATOM 3509 N N . HIS A 1 457 ? 38.781 -12.75 -11.922 1 97.75 457 HIS A N 1
ATOM 3510 C CA . HIS A 1 457 ? 38.812 -13.5 -13.172 1 97.75 457 HIS A CA 1
ATOM 3511 C C . HIS A 1 457 ? 37.781 -12.93 -14.164 1 97.75 457 HIS A C 1
ATOM 3513 O O . HIS A 1 457 ? 37.594 -13.5 -15.242 1 97.75 457 HIS A O 1
ATOM 3519 N N . MET A 1 458 ? 37.156 -11.82 -13.789 1 97.56 458 MET A N 1
ATOM 3520 C CA . MET A 1 458 ? 36.188 -11.164 -14.688 1 97.56 458 MET A CA 1
ATOM 3521 C C . MET A 1 458 ? 36.906 -10.164 -15.594 1 97.56 458 MET A C 1
ATOM 3523 O O . MET A 1 458 ? 38.031 -9.766 -15.32 1 97.56 458 MET A O 1
ATOM 3527 N N . ALA A 1 459 ? 36.344 -9.891 -16.656 1 96 459 ALA A N 1
ATOM 3528 C CA . ALA A 1 459 ? 36.844 -8.852 -17.547 1 96 459 ALA A CA 1
ATOM 3529 C C . ALA A 1 459 ? 36.344 -7.473 -17.109 1 96 459 ALA A C 1
ATOM 3531 O O . ALA A 1 459 ? 35.312 -7.355 -16.453 1 96 459 ALA A O 1
ATOM 3532 N N . SER A 1 460 ? 37.094 -6.461 -17.438 1 93.38 460 SER A N 1
ATOM 3533 C CA . SER A 1 460 ? 36.688 -5.094 -17.172 1 93.38 460 SER A CA 1
ATOM 3534 C C . SER A 1 460 ? 35.344 -4.781 -17.859 1 93.38 460 SER A C 1
ATOM 3536 O O . SER A 1 460 ? 35.094 -5.25 -18.969 1 93.38 460 SER A O 1
ATOM 3538 N N . PRO A 1 461 ? 34.438 -4.07 -17.188 1 94.75 461 PRO A N 1
ATOM 3539 C CA . PRO A 1 461 ? 34.625 -3.205 -16.031 1 94.75 461 PRO A CA 1
ATOM 3540 C C . PRO A 1 461 ? 34.188 -3.883 -14.727 1 94.75 461 PRO A C 1
ATOM 3542 O O . PRO A 1 461 ? 34.219 -3.252 -13.664 1 94.75 461 PRO A O 1
ATOM 3545 N N . ARG A 1 462 ? 33.812 -5.137 -14.742 1 96.81 462 ARG A N 1
ATOM 3546 C CA . ARG A 1 462 ? 33.469 -5.961 -13.586 1 96.81 462 ARG A CA 1
ATOM 3547 C C . ARG A 1 462 ? 32.281 -5.383 -12.828 1 96.81 462 ARG A C 1
ATOM 3549 O O . ARG A 1 462 ? 32.344 -5.215 -11.609 1 96.81 462 ARG A O 1
ATOM 3556 N N . VAL A 1 463 ? 31.281 -5.09 -13.578 1 96.69 463 VAL A N 1
ATOM 3557 C CA . VAL A 1 463 ? 30.078 -4.488 -13 1 96.69 463 VAL A CA 1
ATOM 3558 C C . VAL A 1 463 ? 29.266 -5.559 -12.273 1 96.69 463 VAL A C 1
ATOM 3560 O O . VAL A 1 463 ? 29.031 -6.645 -12.812 1 96.69 463 VAL A O 1
ATOM 3563 N N . LEU A 1 464 ? 28.938 -5.297 -11.055 1 96.81 464 LEU A N 1
ATOM 3564 C CA . LEU A 1 464 ? 28.016 -6.129 -10.289 1 96.81 464 LEU A CA 1
ATOM 3565 C C . LEU A 1 464 ? 26.672 -5.426 -10.109 1 96.81 464 LEU A C 1
ATOM 3567 O O . LEU A 1 464 ? 26.594 -4.426 -9.391 1 96.81 464 LEU A O 1
ATOM 3571 N N . LEU A 1 465 ? 25.703 -5.945 -10.773 1 95.69 465 LEU A N 1
ATOM 3572 C CA . LEU A 1 465 ? 24.359 -5.445 -10.586 1 95.69 465 LEU A CA 1
ATOM 3573 C C . LEU A 1 465 ? 23.625 -6.238 -9.508 1 95.69 465 LEU A C 1
ATOM 3575 O O . LEU A 1 465 ? 23.391 -7.438 -9.664 1 95.69 465 LEU A O 1
ATOM 3579 N N . ASP A 1 466 ? 23.266 -5.551 -8.445 1 92.75 466 ASP A N 1
ATOM 3580 C CA . ASP A 1 466 ? 22.562 -6.121 -7.305 1 92.75 466 ASP A CA 1
ATOM 3581 C C . ASP A 1 466 ? 21.172 -5.5 -7.148 1 92.75 466 ASP A C 1
ATOM 3583 O O . ASP A 1 466 ? 20.984 -4.602 -6.328 1 92.75 466 ASP A O 1
ATOM 3587 N N . PRO A 1 467 ? 20.234 -6.07 -7.891 1 90.38 467 PRO A N 1
ATOM 3588 C CA . PRO A 1 467 ? 18.906 -5.449 -7.871 1 90.38 467 PRO A CA 1
ATOM 3589 C C . PRO A 1 467 ? 18.219 -5.586 -6.516 1 90.38 467 PRO A C 1
ATOM 3591 O O . PRO A 1 467 ? 17.312 -4.805 -6.199 1 90.38 467 PRO A O 1
ATOM 3594 N N . HIS A 1 468 ? 18.625 -6.512 -5.648 1 87.25 468 HIS A N 1
ATOM 3595 C CA . HIS A 1 468 ? 17.969 -6.773 -4.375 1 87.25 468 HIS A CA 1
ATOM 3596 C C . HIS A 1 468 ? 18.641 -6.02 -3.238 1 87.25 468 HIS A C 1
ATOM 3598 O O . HIS A 1 468 ? 18.094 -5.922 -2.137 1 87.25 468 HIS A O 1
ATOM 3604 N N . GLY A 1 469 ? 19.781 -5.574 -3.463 1 86.56 469 GLY A N 1
ATOM 3605 C CA . GLY A 1 469 ? 20.547 -4.875 -2.436 1 86.56 469 GLY A CA 1
ATOM 3606 C C . GLY A 1 469 ? 21.016 -5.789 -1.317 1 86.56 469 GLY A C 1
ATOM 3607 O O . GLY A 1 469 ? 21.031 -5.387 -0.152 1 86.56 469 GLY A O 1
ATOM 3608 N N . VAL A 1 470 ? 21.391 -6.93 -1.661 1 86.81 470 VAL A N 1
ATOM 3609 C CA . VAL A 1 470 ? 21.719 -7.91 -0.63 1 86.81 470 VAL A CA 1
ATOM 3610 C C . VAL A 1 470 ? 23.203 -7.805 -0.27 1 86.81 470 VAL A C 1
ATOM 3612 O O . VAL A 1 470 ? 23.609 -8.234 0.809 1 86.81 470 VAL A O 1
ATOM 3615 N N . PHE A 1 471 ? 23.984 -7.191 -1.13 1 91.75 471 PHE A N 1
ATOM 3616 C CA . PHE A 1 471 ? 25.422 -7.121 -0.9 1 91.75 471 PHE A CA 1
ATOM 3617 C C . PHE A 1 471 ? 25.781 -5.844 -0.15 1 91.75 471 PHE A C 1
ATOM 3619 O O . PHE A 1 471 ? 25.109 -4.82 -0.288 1 91.75 471 PHE A O 1
ATOM 3626 N N . ASP A 1 472 ? 26.828 -6.012 0.629 1 91.62 472 ASP A N 1
ATOM 3627 C CA . ASP A 1 472 ? 27.5 -4.82 1.138 1 91.62 472 ASP A CA 1
ATOM 3628 C C . ASP A 1 472 ? 28.281 -4.117 0.03 1 91.62 472 ASP A C 1
ATOM 3630 O O . ASP A 1 472 ? 29.344 -4.59 -0.383 1 91.62 472 ASP A O 1
ATOM 3634 N N . GLY A 1 473 ? 27.812 -3.055 -0.403 1 89.5 473 GLY A N 1
ATOM 3635 C CA . GLY A 1 473 ? 28.375 -2.344 -1.541 1 89.5 473 GLY A CA 1
ATOM 3636 C C . GLY A 1 473 ? 29.828 -1.964 -1.352 1 89.5 473 GLY A C 1
ATOM 3637 O O . GLY A 1 473 ? 30.641 -2.098 -2.273 1 89.5 473 GLY A O 1
ATOM 3638 N N . PHE A 1 474 ? 30.172 -1.525 -0.21 1 89.12 474 PHE A N 1
ATOM 3639 C CA . PHE A 1 474 ? 31.531 -1.093 0.076 1 89.12 474 PHE A CA 1
ATOM 3640 C C . PHE A 1 474 ? 32.5 -2.275 0.037 1 89.12 474 PHE A C 1
ATOM 3642 O O . PHE A 1 474 ? 33.562 -2.186 -0.553 1 89.12 474 PHE A O 1
ATOM 3649 N N . LYS A 1 475 ? 32.125 -3.324 0.562 1 92.75 475 LYS A N 1
ATOM 3650 C CA . LYS A 1 475 ? 32.969 -4.52 0.578 1 92.75 475 LYS A CA 1
ATOM 3651 C C . LYS A 1 475 ? 33.156 -5.074 -0.83 1 92.75 475 LYS A C 1
ATOM 3653 O O . LYS A 1 475 ? 34.25 -5.473 -1.198 1 92.75 475 LYS A O 1
ATOM 3658 N N . MET A 1 476 ? 32.094 -5.07 -1.563 1 94.69 476 MET A N 1
ATOM 3659 C CA . MET A 1 476 ? 32.188 -5.586 -2.928 1 94.69 476 MET A CA 1
ATOM 3660 C C . MET A 1 476 ? 33.094 -4.707 -3.785 1 94.69 476 MET A C 1
ATOM 3662 O O . MET A 1 476 ? 33.812 -5.211 -4.641 1 94.69 476 MET A O 1
ATOM 3666 N N . GLN A 1 477 ? 33.062 -3.439 -3.486 1 93.62 477 GLN A N 1
ATOM 3667 C CA . GLN A 1 477 ? 33.938 -2.516 -4.195 1 93.62 477 GLN A CA 1
ATOM 3668 C C . GLN A 1 477 ? 35.406 -2.768 -3.844 1 93.62 477 GLN A C 1
ATOM 3670 O O . GLN A 1 477 ? 36.281 -2.717 -4.715 1 93.62 477 GLN A O 1
ATOM 3675 N N . GLN A 1 478 ? 35.594 -3.09 -2.637 1 93.88 478 GLN A N 1
ATOM 3676 C CA . GLN A 1 478 ? 36.938 -3.406 -2.189 1 93.88 478 GLN A CA 1
ATOM 3677 C C . GLN A 1 478 ? 37.469 -4.664 -2.873 1 93.88 478 GLN A C 1
ATOM 3679 O O . GLN A 1 478 ? 38.656 -4.801 -3.1 1 93.88 478 GLN A O 1
ATOM 3684 N N . TRP A 1 479 ? 36.562 -5.465 -3.227 1 94.88 479 TRP A N 1
ATOM 3685 C CA . TRP A 1 479 ? 36.938 -6.723 -3.863 1 94.88 479 TRP A CA 1
ATOM 3686 C C . TRP A 1 479 ? 37.094 -6.547 -5.375 1 94.88 479 TRP A C 1
ATOM 3688 O O . TRP A 1 479 ? 37.344 -7.516 -6.098 1 94.88 479 TRP A O 1
ATOM 3698 N N . GLY A 1 480 ? 36.812 -5.316 -5.875 1 94.31 480 GLY A N 1
ATOM 3699 C CA . GLY A 1 480 ? 37.156 -5.016 -7.258 1 94.31 480 GLY A CA 1
ATOM 3700 C C . GLY A 1 480 ? 35.938 -4.844 -8.148 1 94.31 480 GLY A C 1
ATOM 3701 O O . GLY A 1 480 ? 36.062 -4.605 -9.344 1 94.31 480 GLY A O 1
ATOM 3702 N N . PHE A 1 481 ? 34.781 -4.867 -7.59 1 96.38 481 PHE A N 1
ATOM 3703 C CA . PHE A 1 481 ? 33.562 -4.723 -8.391 1 96.38 481 PHE A CA 1
ATOM 3704 C C . PHE A 1 481 ? 33.188 -3.256 -8.531 1 96.38 481 PHE A C 1
ATOM 3706 O O . PHE A 1 481 ? 33.438 -2.451 -7.637 1 96.38 481 PHE A O 1
ATOM 3713 N N . GLU A 1 482 ? 32.656 -2.932 -9.641 1 95.25 482 GLU A N 1
ATOM 3714 C CA . GLU A 1 482 ? 31.812 -1.754 -9.734 1 95.25 482 GLU A CA 1
ATOM 3715 C C . GLU A 1 482 ? 30.359 -2.098 -9.398 1 95.25 482 GLU A C 1
ATOM 3717 O O . GLU A 1 482 ? 29.656 -2.73 -10.195 1 95.25 482 GLU A O 1
ATOM 3722 N N . VAL A 1 483 ? 29.938 -1.59 -8.312 1 94.69 483 VAL A N 1
ATOM 3723 C CA . VAL A 1 483 ? 28.656 -2.068 -7.781 1 94.69 483 VAL A CA 1
ATOM 3724 C C . VAL A 1 483 ? 27.531 -1.141 -8.227 1 94.69 483 VAL A C 1
ATOM 3726 O O . VAL A 1 483 ? 27.625 0.079 -8.07 1 94.69 483 VAL A O 1
ATOM 3729 N N . LEU A 1 484 ? 26.562 -1.726 -8.82 1 93.25 484 LEU A N 1
ATOM 3730 C CA . LEU A 1 484 ? 25.312 -1.053 -9.156 1 93.25 484 LEU A CA 1
ATOM 3731 C C . LEU A 1 484 ? 24.156 -1.612 -8.336 1 93.25 484 LEU A C 1
ATOM 3733 O O . LEU A 1 484 ? 23.828 -2.795 -8.445 1 93.25 484 LEU A O 1
ATOM 3737 N N . GLN A 1 485 ? 23.625 -0.771 -7.492 1 91.81 485 GLN A N 1
ATOM 3738 C CA . GLN A 1 485 ? 22.469 -1.146 -6.691 1 91.81 485 GLN A CA 1
ATOM 3739 C C . GLN A 1 485 ? 21.266 -0.257 -7.012 1 91.81 485 GLN A C 1
ATOM 3741 O O . GLN A 1 485 ? 21.422 0.935 -7.285 1 91.81 485 GLN A O 1
ATOM 3746 N N . VAL A 1 486 ? 20.141 -0.884 -6.926 1 91.25 486 VAL A N 1
ATOM 3747 C CA . VAL A 1 486 ? 18.906 -0.152 -7.211 1 91.25 486 VAL A CA 1
ATOM 3748 C C . VAL A 1 486 ? 18.594 0.797 -6.059 1 91.25 486 VAL A C 1
ATOM 3750 O O . VAL A 1 486 ? 18.656 0.409 -4.891 1 91.25 486 VAL A O 1
ATOM 3753 N N . GLY A 1 487 ? 18.266 2.043 -6.359 1 91.75 487 GLY A N 1
ATOM 3754 C CA . GLY A 1 487 ? 17.828 3.012 -5.367 1 91.75 487 GLY A CA 1
ATOM 3755 C C . GLY A 1 487 ? 18.984 3.709 -4.664 1 91.75 487 GLY A C 1
ATOM 3756 O O . GLY A 1 487 ? 18.781 4.395 -3.662 1 91.75 487 GLY A O 1
ATOM 3757 N N . ILE A 1 488 ? 20.172 3.463 -5.152 1 90.12 488 ILE A N 1
ATOM 3758 C CA . ILE A 1 488 ? 21.359 4.129 -4.633 1 90.12 488 ILE A CA 1
ATOM 3759 C C . ILE A 1 488 ? 22.141 4.773 -5.781 1 90.12 488 ILE A C 1
ATOM 3761 O O . ILE A 1 488 ? 22.344 4.152 -6.824 1 90.12 488 ILE A O 1
ATOM 3765 N N . ARG A 1 489 ? 22.5 6.008 -5.594 1 87.25 489 ARG A N 1
ATOM 3766 C CA . ARG A 1 489 ? 23.266 6.707 -6.621 1 87.25 489 ARG A CA 1
ATOM 3767 C C . ARG A 1 489 ? 24.641 6.07 -6.797 1 87.25 489 ARG A C 1
ATOM 3769 O O . ARG A 1 489 ? 25.297 5.707 -5.816 1 87.25 489 ARG A O 1
ATOM 3776 N N . SER A 1 490 ? 25.031 5.805 -8.086 1 77.56 490 SER A N 1
ATOM 3777 C CA . SER A 1 490 ? 26.297 5.16 -8.375 1 77.56 490 SER A CA 1
ATOM 3778 C C . SER A 1 490 ? 27.469 6.117 -8.172 1 77.56 490 SER A C 1
ATOM 3780 O O . SER A 1 490 ? 27.391 7.289 -8.555 1 77.56 490 SER A O 1
ATOM 3782 N N . THR A 1 491 ? 28.359 5.789 -7.203 1 63.12 491 THR A N 1
ATOM 3783 C CA . THR A 1 491 ? 29.578 6.586 -7.059 1 63.12 491 THR A CA 1
ATOM 3784 C C . THR A 1 491 ? 30.594 6.223 -8.141 1 63.12 491 THR A C 1
ATOM 3786 O O . THR A 1 491 ? 30.781 5.043 -8.453 1 63.12 491 THR A O 1
ATOM 3789 N N . LYS A 1 492 ? 30.859 7.039 -9.203 1 54.34 492 LYS A N 1
ATOM 3790 C CA . LYS A 1 492 ? 31.938 6.719 -10.141 1 54.34 492 LYS A CA 1
ATOM 3791 C C . LYS A 1 492 ? 33.219 6.352 -9.406 1 54.34 492 LYS A C 1
ATOM 3793 O O . LYS A 1 492 ? 33.625 7.055 -8.484 1 54.34 492 LYS A O 1
ATOM 3798 N N . VAL A 1 493 ? 33.562 5.137 -9.383 1 46.28 493 VAL A N 1
ATOM 3799 C CA . VAL A 1 493 ? 34.906 4.801 -8.922 1 46.28 493 VAL A CA 1
ATOM 3800 C C . VAL A 1 493 ? 35.938 5.594 -9.719 1 46.28 493 VAL A C 1
ATOM 3802 O O . VAL A 1 493 ? 35.938 5.57 -10.945 1 46.28 493 VAL A O 1
ATOM 3805 N N . LEU A 1 494 ? 36.469 6.664 -9.258 1 38.12 494 LEU A N 1
ATOM 3806 C CA . LEU A 1 494 ? 37.656 7.281 -9.844 1 38.12 494 LEU A CA 1
ATOM 3807 C C . LEU A 1 494 ? 38.688 6.23 -10.195 1 38.12 494 LEU A C 1
ATOM 3809 O O . LEU A 1 494 ? 39 5.355 -9.383 1 38.12 494 LEU A O 1
ATOM 3813 N N . SER A 1 495 ? 38.844 5.879 -11.43 1 41.19 495 SER A N 1
ATOM 3814 C CA . SER A 1 495 ? 39.969 5.082 -11.922 1 41.19 495 SER A CA 1
ATOM 3815 C C . SER A 1 495 ? 41.25 5.406 -11.164 1 41.19 495 SER A C 1
ATOM 3817 O O . SER A 1 495 ? 41.531 6.57 -10.867 1 41.19 495 SER A O 1
ATOM 3819 N N . ALA A 1 496 ? 41.969 4.492 -10.547 1 36.94 496 ALA A N 1
ATOM 3820 C CA . ALA A 1 496 ? 43.344 4.695 -10.07 1 36.94 496 ALA A CA 1
ATOM 3821 C C . ALA A 1 496 ? 44.188 5.398 -11.125 1 36.94 496 ALA A C 1
ATOM 3823 O O . ALA A 1 496 ? 44.094 5.094 -12.32 1 36.94 496 ALA A O 1
ATOM 3824 N N . PRO A 1 497 ? 44.906 6.449 -10.812 1 35.38 497 PRO A N 1
ATOM 3825 C CA . PRO A 1 497 ? 45.844 7.02 -11.789 1 35.38 497 PRO A CA 1
ATOM 3826 C C . PRO A 1 497 ? 46.719 5.961 -12.445 1 35.38 497 PRO A C 1
ATOM 3828 O O . PRO A 1 497 ? 47.094 4.965 -11.812 1 35.38 497 PRO A O 1
ATOM 3831 N N . LYS A 1 498 ? 46.719 5.785 -13.727 1 35.78 498 LYS A N 1
ATOM 3832 C CA . LYS A 1 498 ? 47.75 5.082 -14.469 1 35.78 498 LYS A CA 1
ATOM 3833 C C . LYS A 1 498 ? 49.156 5.504 -14.008 1 35.78 498 LYS A C 1
ATOM 3835 O O . LYS A 1 498 ? 49.5 6.684 -14.094 1 35.78 498 LYS A O 1
ATOM 3840 N N . GLY A 1 499 ? 49.781 4.895 -12.984 1 30.45 499 GLY A N 1
ATOM 3841 C CA . GLY A 1 499 ? 51.219 5.082 -12.797 1 30.45 499 GLY A CA 1
ATOM 3842 C C . GLY A 1 499 ? 52 5.039 -14.102 1 30.45 499 GLY A C 1
ATOM 3843 O O . GLY A 1 499 ? 51.688 4.223 -14.977 1 30.45 499 GLY A O 1
ATOM 3844 N N . HIS A 1 500 ? 52.438 6.211 -14.648 1 33.34 500 HIS A N 1
ATOM 3845 C CA . HIS A 1 500 ? 53.5 6.375 -15.664 1 33.34 500 HIS A CA 1
ATOM 3846 C C . HIS A 1 500 ? 54.625 5.391 -15.445 1 33.34 500 HIS A C 1
ATOM 3848 O O . HIS A 1 500 ? 55.25 5.379 -14.375 1 33.34 500 HIS A O 1
ATOM 3854 N N . GLY A 1 501 ? 54.625 4.156 -15.859 1 24.39 501 GLY A N 1
ATOM 3855 C CA . GLY A 1 501 ? 55.906 3.453 -16.047 1 24.39 501 GLY A CA 1
ATOM 3856 C C . GLY A 1 501 ? 56.969 4.301 -16.719 1 24.39 501 GLY A C 1
ATOM 3857 O O . GLY A 1 501 ? 56.719 4.863 -17.797 1 24.39 501 GLY A O 1
ATOM 3858 N N . GLN A 1 502 ? 57.969 4.906 -15.914 1 21.41 502 GLN A N 1
ATOM 3859 C CA . GLN A 1 502 ? 59.344 4.914 -16.375 1 21.41 502 GLN A CA 1
ATOM 3860 C C . GLN A 1 502 ? 59.844 3.496 -16.656 1 21.41 502 GLN A C 1
ATOM 3862 O O . GLN A 1 502 ? 59.562 2.572 -15.891 1 21.41 502 GLN A O 1
ATOM 3867 N N . MET B 1 1 ? 14.117 26.375 21.094 1 66.69 1 MET B N 1
ATOM 3868 C CA . MET B 1 1 ? 13.094 27.234 20.5 1 66.69 1 MET B CA 1
ATOM 3869 C C . MET B 1 1 ? 12.344 26.531 19.391 1 66.69 1 MET B C 1
ATOM 3871 O O . MET B 1 1 ? 12.945 25.766 18.625 1 66.69 1 MET B O 1
ATOM 3875 N N . VAL B 1 2 ? 11.039 26.484 19.5 1 62.97 2 VAL B N 1
ATOM 3876 C CA . VAL B 1 2 ? 10.195 26 18.422 1 62.97 2 VAL B CA 1
ATOM 3877 C C . VAL B 1 2 ? 9.555 27.188 17.703 1 62.97 2 VAL B C 1
ATOM 3879 O O . VAL B 1 2 ? 8.891 28.016 18.328 1 62.97 2 VAL B O 1
ATOM 3882 N N . ALA B 1 3 ? 9.992 27.531 16.406 1 54.81 3 ALA B N 1
ATOM 3883 C CA . ALA B 1 3 ? 9.539 28.688 15.633 1 54.81 3 ALA B CA 1
ATOM 3884 C C . ALA B 1 3 ? 8.383 28.297 14.719 1 54.81 3 ALA B C 1
ATOM 3886 O O . ALA B 1 3 ? 8.422 27.266 14.055 1 54.81 3 ALA B O 1
ATOM 3887 N N . ASN B 1 4 ? 7.477 29.344 14.547 1 54.28 4 ASN B N 1
ATOM 3888 C CA . ASN B 1 4 ? 6.332 29.5 13.656 1 54.28 4 ASN B CA 1
ATOM 3889 C C . ASN B 1 4 ? 5.449 28.266 13.656 1 54.28 4 ASN B C 1
ATOM 3891 O O . ASN B 1 4 ? 5.742 27.281 12.961 1 54.28 4 ASN B O 1
ATOM 3895 N N . LEU B 1 5 ? 4.434 28.406 14.688 1 55.06 5 LEU B N 1
ATOM 3896 C CA . LEU B 1 5 ? 3.639 27.297 15.203 1 55.06 5 LEU B CA 1
ATOM 3897 C C . LEU B 1 5 ? 2.455 27 14.289 1 55.06 5 LEU B C 1
ATOM 3899 O O . LEU B 1 5 ? 1.646 27.891 14.008 1 55.06 5 LEU B O 1
ATOM 3903 N N . PHE B 1 6 ? 2.729 26.234 13.336 1 56.5 6 PHE B N 1
ATOM 3904 C CA . PHE B 1 6 ? 1.43 25.609 13.086 1 56.5 6 PHE B CA 1
ATOM 3905 C C . PHE B 1 6 ? 1.021 24.719 14.25 1 56.5 6 PHE B C 1
ATOM 3907 O O . PHE B 1 6 ? 1.798 24.516 15.18 1 56.5 6 PHE B O 1
ATOM 3914 N N . ALA B 1 7 ? -0.234 24.438 14.422 1 60.81 7 ALA B N 1
ATOM 3915 C CA . ALA B 1 7 ? -0.83 23.594 15.469 1 60.81 7 ALA B CA 1
ATOM 3916 C C . ALA B 1 7 ? 0.118 22.484 15.883 1 60.81 7 ALA B C 1
ATOM 3918 O O . ALA B 1 7 ? 0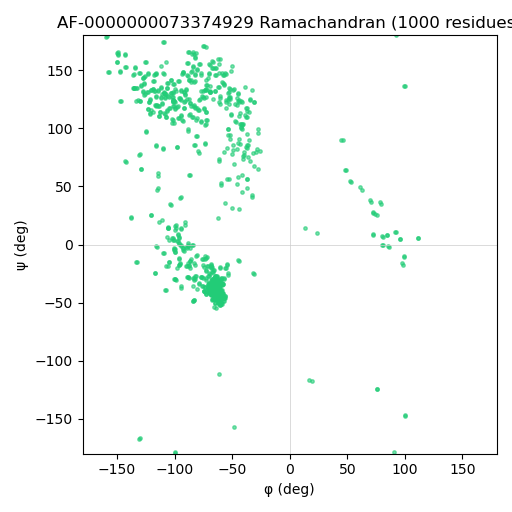.333 22.25 17.078 1 60.81 7 ALA B O 1
ATOM 3919 N N . GLN B 1 8 ? 0.947 22.141 15.016 1 74 8 GLN B N 1
ATOM 3920 C CA . GLN B 1 8 ? 1.782 20.984 15.305 1 74 8 GLN B CA 1
ATOM 3921 C C . GLN B 1 8 ? 3.049 21.391 16.047 1 74 8 GLN B C 1
ATOM 3923 O O . GLN B 1 8 ? 3.543 20.641 16.891 1 74 8 GLN B O 1
ATOM 3928 N N . GLY B 1 9 ? 3.465 22.594 15.812 1 84.88 9 GLY B N 1
ATOM 3929 C CA . GLY B 1 9 ? 4.645 23.062 16.516 1 84.88 9 GLY B CA 1
ATOM 3930 C C . GLY B 1 9 ? 4.426 23.219 18.016 1 84.88 9 GLY B C 1
ATOM 3931 O O . GLY B 1 9 ? 5.293 22.875 18.812 1 84.88 9 GLY B O 1
ATOM 3932 N N . GLY B 1 10 ? 3.258 23.719 18.344 1 87.88 10 GLY B N 1
ATOM 3933 C CA . GLY B 1 10 ? 2.912 23.875 19.734 1 87.88 10 GLY B CA 1
ATOM 3934 C C . GLY B 1 10 ? 2.85 22.547 20.484 1 87.88 10 GLY B C 1
ATOM 3935 O O . GLY B 1 10 ? 3.383 22.422 21.578 1 87.88 10 GLY B O 1
ATOM 3936 N N . LEU B 1 11 ? 2.287 21.578 19.844 1 89.88 11 LEU B N 1
ATOM 3937 C CA . LEU B 1 11 ? 2.158 20.266 20.453 1 89.88 11 LEU B CA 1
ATOM 3938 C C . LEU B 1 11 ? 3.527 19.625 20.656 1 89.88 11 LEU B C 1
ATOM 3940 O O . LEU B 1 11 ? 3.795 19.031 21.703 1 89.88 11 LEU B O 1
ATOM 3944 N N . THR B 1 12 ? 4.352 19.797 19.641 1 92.19 12 THR B N 1
ATOM 3945 C CA . THR B 1 12 ? 5.703 19.266 19.719 1 92.19 12 THR B CA 1
ATOM 3946 C C . THR B 1 12 ? 6.473 19.906 20.875 1 92.19 12 THR B C 1
ATOM 3948 O O . THR B 1 12 ? 7.113 19.203 21.672 1 92.19 12 THR B O 1
ATOM 3951 N N . ALA B 1 13 ? 6.387 21.188 21.016 1 93.12 13 ALA B N 1
ATOM 3952 C CA . ALA B 1 13 ? 7.078 21.922 22.078 1 93.12 13 ALA B CA 1
ATOM 3953 C C . ALA B 1 13 ? 6.594 21.469 23.453 1 93.12 13 ALA B C 1
ATOM 3955 O O . ALA B 1 13 ? 7.398 21.281 24.375 1 93.12 13 ALA B O 1
ATOM 3956 N N . LEU B 1 14 ? 5.324 21.281 23.578 1 93.31 14 LEU B N 1
ATOM 3957 C CA . LEU B 1 14 ? 4.734 20.906 24.859 1 93.31 14 LEU B CA 1
ATOM 3958 C C . LEU B 1 14 ? 5.199 19.516 25.297 1 93.31 14 LEU B C 1
ATOM 3960 O O . LEU B 1 14 ? 5.551 19.312 26.453 1 93.31 14 LEU B O 1
ATOM 3964 N N . VAL B 1 15 ? 5.203 18.594 24.344 1 94.5 15 VAL B N 1
ATOM 3965 C CA . VAL B 1 15 ? 5.609 17.234 24.688 1 94.5 15 VAL B CA 1
ATOM 3966 C C . VAL B 1 15 ? 7.105 17.203 25 1 94.5 15 VAL B C 1
ATOM 3968 O O . VAL B 1 15 ? 7.531 16.594 25.984 1 94.5 15 VAL B O 1
ATOM 3971 N N . LEU B 1 16 ? 7.926 17.891 24.203 1 95.25 16 LEU B N 1
ATOM 3972 C CA . LEU B 1 16 ? 9.359 17.969 24.469 1 95.25 16 LEU B CA 1
ATOM 3973 C C . LEU B 1 16 ? 9.617 18.594 25.844 1 95.25 16 LEU B C 1
ATOM 3975 O O . LEU B 1 16 ? 10.461 18.109 26.594 1 95.25 16 LEU B O 1
ATOM 3979 N N . ALA B 1 17 ? 8.93 19.625 26.156 1 95.19 17 ALA B N 1
ATOM 3980 C CA . ALA B 1 17 ? 9.094 20.328 27.422 1 95.19 17 ALA B CA 1
ATOM 3981 C C . ALA B 1 17 ? 8.711 19.438 28.594 1 95.19 17 ALA B C 1
ATOM 3983 O O . ALA B 1 17 ? 9.375 19.438 29.625 1 95.19 17 ALA B O 1
ATOM 3984 N N . SER B 1 18 ? 7.602 18.688 28.391 1 95.62 18 SER B N 1
ATOM 3985 C CA . SER B 1 18 ? 7.133 17.812 29.453 1 95.62 18 SER B CA 1
ATOM 3986 C C . SER B 1 18 ? 8.148 16.719 29.766 1 95.62 18 SER B C 1
ATOM 3988 O O . SER B 1 18 ? 8.242 16.266 30.906 1 95.62 18 SER B O 1
ATOM 3990 N N . GLN B 1 19 ? 8.945 16.359 28.781 1 95.94 19 GLN B N 1
ATOM 3991 C CA . GLN B 1 19 ? 9.898 15.273 28.938 1 95.94 19 GLN B CA 1
ATOM 3992 C C . GLN B 1 19 ? 11.289 15.812 29.297 1 95.94 19 GLN B C 1
ATOM 3994 O O . GLN B 1 19 ? 12.18 15.039 29.656 1 95.94 19 GLN B O 1
ATOM 3999 N N . ASN B 1 20 ? 11.453 17.141 29.172 1 96.25 20 ASN B N 1
ATOM 4000 C CA . ASN B 1 20 ? 12.719 17.797 29.484 1 96.25 20 ASN B CA 1
ATOM 4001 C C . ASN B 1 20 ? 12.516 19 30.391 1 96.25 20 ASN B C 1
ATOM 4003 O O . ASN B 1 20 ? 12.719 20.141 29.984 1 96.25 20 ASN B O 1
ATOM 4007 N N . PRO B 1 21 ? 12.297 18.766 31.688 1 94.69 21 PRO B N 1
ATOM 4008 C CA . PRO B 1 21 ? 11.945 19.859 32.594 1 94.69 21 PRO B CA 1
ATOM 4009 C C . PRO B 1 21 ? 13.094 20.844 32.812 1 94.69 21 PRO B C 1
ATOM 4011 O O . PRO B 1 21 ? 12.859 21.984 33.188 1 94.69 21 PRO B O 1
ATOM 4014 N N . HIS B 1 22 ? 14.297 20.453 32.5 1 94.62 22 HIS B N 1
ATOM 4015 C CA . HIS B 1 22 ? 15.461 21.297 32.75 1 94.62 22 HIS B CA 1
ATOM 4016 C C . HIS B 1 22 ? 15.781 22.172 31.531 1 94.62 22 HIS B C 1
ATOM 4018 O O . HIS B 1 22 ? 16.672 23.031 31.609 1 94.62 22 HIS B O 1
ATOM 4024 N N . ILE B 1 23 ? 15.102 22 30.453 1 95.12 23 ILE B N 1
ATOM 4025 C CA . ILE B 1 23 ? 15.344 22.75 29.234 1 95.12 23 ILE B CA 1
ATOM 4026 C C . ILE B 1 23 ? 14.227 23.781 29.031 1 95.12 23 ILE B C 1
ATOM 4028 O O . ILE B 1 23 ? 13.047 23.469 29.25 1 95.12 23 ILE B O 1
ATOM 4032 N N . GLN B 1 24 ? 14.57 24.984 28.609 1 94.69 24 GLN B N 1
ATOM 4033 C CA . GLN B 1 24 ? 13.586 26.031 28.359 1 94.69 24 GLN B CA 1
ATOM 4034 C C . GLN B 1 24 ? 13.133 26.016 26.891 1 94.69 24 GLN B C 1
ATOM 4036 O O . GLN B 1 24 ? 13.961 25.906 25.984 1 94.69 24 GLN B O 1
ATOM 4041 N N . PHE B 1 25 ? 11.852 26.047 26.75 1 94.38 25 PHE B N 1
ATOM 4042 C CA . PHE B 1 25 ? 11.273 26.047 25.406 1 94.38 25 PHE B CA 1
ATOM 4043 C C . PHE B 1 25 ? 10.523 27.344 25.141 1 94.38 25 PHE B C 1
ATOM 4045 O O . PHE B 1 25 ? 9.727 27.797 25.969 1 94.38 25 PHE B O 1
ATOM 4052 N N . SER B 1 26 ? 10.828 28 24.047 1 92.88 26 SER B N 1
ATOM 4053 C CA . SER B 1 26 ? 10.109 29.188 23.594 1 92.88 26 SER B CA 1
ATOM 4054 C C . SER B 1 26 ? 9.383 28.922 22.281 1 92.88 26 SER B C 1
ATOM 4056 O O . SER B 1 26 ? 10.008 28.547 21.281 1 92.88 26 SER B O 1
ATOM 4058 N N . VAL B 1 27 ? 8.086 29.062 22.328 1 92.62 27 VAL B N 1
ATOM 4059 C CA . VAL B 1 27 ? 7.27 28.875 21.141 1 92.62 27 VAL B CA 1
ATOM 4060 C C . VAL B 1 27 ? 6.887 30.234 20.562 1 92.62 27 VAL B C 1
ATOM 4062 O O . VAL B 1 27 ? 6.266 31.062 21.25 1 92.62 27 VAL B O 1
ATOM 4065 N N . VAL B 1 28 ? 7.246 30.453 19.297 1 90.19 28 VAL B N 1
ATOM 4066 C CA . VAL B 1 28 ? 7.043 31.797 18.734 1 90.19 28 VAL B CA 1
ATOM 4067 C C . VAL B 1 28 ? 6.238 31.703 17.438 1 90.19 28 VAL B C 1
ATOM 4069 O O . VAL B 1 28 ? 6.391 30.734 16.688 1 90.19 28 VAL B O 1
ATOM 4072 N N . ASP B 1 29 ? 5.332 32.594 17.266 1 85.81 29 ASP B N 1
ATOM 4073 C CA . ASP B 1 29 ? 4.539 32.75 16.062 1 85.81 29 ASP B CA 1
ATOM 4074 C C . ASP B 1 29 ? 4.195 34.219 15.82 1 85.81 29 ASP B C 1
ATOM 4076 O O . ASP B 1 29 ? 4.035 35 16.781 1 85.81 29 ASP B O 1
ATOM 4080 N N . SER B 1 30 ? 4.09 34.562 14.523 1 82.31 30 SER B N 1
ATOM 4081 C CA . SER B 1 30 ? 3.779 35.938 14.195 1 82.31 30 SER B CA 1
ATOM 4082 C C . SER B 1 30 ? 2.312 36.281 14.469 1 82.31 30 SER B C 1
ATOM 4084 O O . SER B 1 30 ? 1.937 37.438 14.602 1 82.31 30 SER B O 1
ATOM 4086 N N . ASP B 1 31 ? 1.499 35.281 14.57 1 82.69 31 ASP B N 1
ATOM 4087 C CA . ASP B 1 31 ? 0.07 35.469 14.812 1 82.69 31 ASP B CA 1
ATOM 4088 C C . ASP B 1 31 ? -0.216 35.719 16.297 1 82.69 31 ASP B C 1
ATOM 4090 O O . ASP B 1 31 ? -0.308 34.75 17.078 1 82.69 31 ASP B O 1
ATOM 4094 N N . ALA B 1 32 ? -0.58 36.938 16.594 1 87.5 32 ALA B N 1
ATOM 4095 C CA . ALA B 1 32 ? -0.807 37.344 17.984 1 87.5 32 ALA B CA 1
ATOM 4096 C C . ALA B 1 32 ? -2.033 36.625 18.562 1 87.5 32 ALA B C 1
ATOM 4098 O O . ALA B 1 32 ? -2.07 36.312 19.75 1 87.5 32 ALA B O 1
ATOM 4099 N N . ARG B 1 33 ? -2.967 36.375 17.734 1 84.19 33 ARG B N 1
ATOM 4100 C CA . ARG B 1 33 ? -4.184 35.688 18.203 1 84.19 33 ARG B CA 1
ATOM 4101 C C . ARG B 1 33 ? -3.898 34.25 18.625 1 84.19 33 ARG B C 1
ATOM 4103 O O . ARG B 1 33 ? -4.422 33.781 19.641 1 84.19 33 ARG B O 1
ATOM 4110 N N . LEU B 1 34 ? -3.139 33.719 17.828 1 84.31 34 LEU B N 1
ATOM 4111 C CA . LEU B 1 34 ? -2.77 32.312 18.141 1 84.31 34 LEU B CA 1
ATOM 4112 C C . LEU B 1 34 ? -2.002 32.25 19.453 1 84.31 34 LEU B C 1
ATOM 4114 O O . LEU B 1 34 ? -2.279 31.375 20.281 1 84.31 34 LEU B O 1
ATOM 4118 N N . ILE B 1 35 ? -1.072 33.125 19.641 1 89.38 35 ILE B N 1
ATOM 4119 C CA . ILE B 1 35 ? -0.253 33.156 20.859 1 89.38 35 ILE B CA 1
ATOM 4120 C C . ILE B 1 35 ? -1.126 33.469 22.062 1 89.38 35 ILE B C 1
ATOM 4122 O O . ILE B 1 35 ? -0.966 32.875 23.125 1 89.38 35 ILE B O 1
ATOM 4126 N N . ALA B 1 36 ? -2.055 34.344 21.875 1 90.12 36 ALA B N 1
ATOM 4127 C CA . ALA B 1 36 ? -2.977 34.656 22.953 1 90.12 36 ALA B CA 1
ATOM 4128 C C . ALA B 1 36 ? -3.814 33.469 23.359 1 90.12 36 ALA B C 1
ATOM 4130 O O . ALA B 1 36 ? -4.07 33.25 24.547 1 90.12 36 ALA B O 1
ATOM 4131 N N . ALA B 1 37 ? -4.176 32.719 22.406 1 86.94 37 ALA B N 1
ATOM 4132 C CA . ALA B 1 37 ? -4.961 31.531 22.672 1 86.94 37 ALA B CA 1
ATOM 4133 C C . ALA B 1 37 ? -4.145 30.5 23.453 1 86.94 37 ALA B C 1
ATOM 4135 O O . ALA B 1 37 ? -4.645 29.891 24.406 1 86.94 37 ALA B O 1
ATOM 4136 N N . TRP B 1 38 ? -2.914 30.375 23.094 1 88.81 38 TRP B N 1
ATOM 4137 C CA . TRP B 1 38 ? -2.035 29.438 23.781 1 88.81 38 TRP B CA 1
ATOM 4138 C C . TRP B 1 38 ? -1.806 29.859 25.234 1 88.81 38 TRP B C 1
ATOM 4140 O O . TRP B 1 38 ? -1.605 29.016 26.109 1 88.81 38 TRP B O 1
ATOM 4150 N N . ASN B 1 39 ? -1.853 31.141 25.438 1 90.06 39 ASN B N 1
ATOM 4151 C CA . ASN B 1 39 ? -1.632 31.688 26.781 1 90.06 39 ASN B CA 1
ATOM 4152 C C . ASN B 1 39 ? -2.932 31.766 27.578 1 90.06 39 ASN B C 1
ATOM 4154 O O . ASN B 1 39 ? -2.926 32.125 28.75 1 90.06 39 ASN B O 1
ATOM 4158 N N . SER B 1 40 ? -4.004 31.344 26.953 1 90.12 40 SER B N 1
ATOM 4159 C CA . SER B 1 40 ? -5.309 31.391 27.609 1 90.12 40 SER B CA 1
ATOM 4160 C C . SER B 1 40 ? -5.695 30.031 28.172 1 90.12 40 SER B C 1
ATOM 4162 O O . SER B 1 40 ? -4.922 29.078 28.078 1 90.12 40 SER B O 1
ATOM 4164 N N . ASP B 1 41 ? -6.879 29.953 28.766 1 88.56 41 ASP B N 1
ATOM 4165 C CA . ASP B 1 41 ? -7.402 28.703 29.312 1 88.56 41 ASP B CA 1
ATOM 4166 C C . ASP B 1 41 ? -8.094 27.875 28.234 1 88.56 41 ASP B C 1
ATOM 4168 O O . ASP B 1 41 ? -8.578 26.781 28.5 1 88.56 41 ASP B O 1
ATOM 4172 N N . ARG B 1 42 ? -8.07 28.453 27.094 1 84.44 42 ARG B N 1
ATOM 4173 C CA . ARG B 1 42 ? -8.664 27.766 25.938 1 84.44 42 ARG B CA 1
ATOM 4174 C C . ARG B 1 42 ? -7.656 27.641 24.812 1 84.44 42 ARG B C 1
ATOM 4176 O O . ARG B 1 42 ? -7.566 28.516 23.953 1 84.44 42 ARG B O 1
ATOM 4183 N N . PRO B 1 43 ? -7.078 26.531 24.75 1 85.5 43 PRO B N 1
ATOM 4184 C CA . PRO B 1 43 ? -6.062 26.344 23.719 1 85.5 43 PRO B CA 1
ATOM 4185 C C . PRO B 1 43 ? -6.645 26.422 22.297 1 85.5 43 PRO B C 1
ATOM 4187 O O . PRO B 1 43 ? -7.832 26.141 22.109 1 85.5 43 PRO B O 1
ATOM 4190 N N . PRO B 1 44 ? -5.883 26.812 21.344 1 79.88 44 PRO B N 1
ATOM 4191 C CA . PRO B 1 44 ? -6.359 27.031 19.984 1 79.88 44 PRO B CA 1
ATOM 4192 C C . PRO B 1 44 ? -6.59 25.734 19.219 1 79.88 44 PRO B C 1
ATOM 4194 O O . PRO B 1 44 ? -7.164 25.766 18.125 1 79.88 44 PRO B O 1
ATOM 4197 N N . VAL B 1 45 ? -6.141 24.609 19.688 1 77.69 45 VAL B N 1
ATOM 4198 C CA . VAL B 1 45 ? -6.301 23.344 18.969 1 77.69 45 VAL B CA 1
ATOM 4199 C C . VAL B 1 45 ? -6.961 22.312 19.891 1 77.69 45 VAL B C 1
ATOM 4201 O O . VAL B 1 45 ? -6.785 22.359 21.109 1 77.69 45 VAL B O 1
ATOM 4204 N N . PHE B 1 46 ? -7.742 21.578 19.156 1 77.94 46 PHE B N 1
ATOM 4205 C CA . PHE B 1 46 ? -8.312 20.438 19.875 1 77.94 46 PHE B CA 1
ATOM 4206 C C . PHE B 1 46 ? -7.504 19.172 19.609 1 77.94 46 PHE B C 1
ATOM 4208 O O . PHE B 1 46 ? -7.352 18.75 18.453 1 77.94 46 PHE B O 1
ATOM 4215 N N . GLU B 1 47 ? -6.965 18.625 20.641 1 84 47 GLU B N 1
ATOM 4216 C CA . GLU B 1 47 ? -6.191 17.391 20.594 1 84 47 GLU B CA 1
ATOM 4217 C C . GLU B 1 47 ? -6.363 16.578 21.875 1 84 47 GLU B C 1
ATOM 4219 O O . GLU B 1 47 ? -6.156 17.094 22.969 1 84 47 GLU B O 1
ATOM 4224 N N . PRO B 1 48 ? -6.805 15.352 21.625 1 86.06 48 PRO B N 1
ATOM 4225 C CA . PRO B 1 48 ? -6.918 14.531 22.844 1 86.06 48 PRO B CA 1
ATOM 4226 C C . PRO B 1 48 ? -5.629 14.508 23.656 1 86.06 48 PRO B C 1
ATOM 4228 O O . PRO B 1 48 ? -4.551 14.25 23.125 1 86.06 48 PRO B O 1
ATOM 4231 N N . GLY B 1 49 ? -5.766 14.875 24.969 1 89.75 49 GLY B N 1
ATOM 4232 C CA . GLY B 1 49 ? -4.613 14.836 25.859 1 89.75 49 GLY B CA 1
ATOM 4233 C C . GLY B 1 49 ? -3.977 16.203 26.062 1 89.75 49 GLY B C 1
ATOM 4234 O O . GLY B 1 49 ? -3.135 16.375 26.953 1 89.75 49 GLY B O 1
ATOM 4235 N N . LEU B 1 50 ? -4.352 17.156 25.312 1 90.25 50 LEU B N 1
ATOM 4236 C CA . LEU B 1 50 ? -3.738 18.484 25.375 1 90.25 50 LEU B CA 1
ATOM 4237 C C . LEU B 1 50 ? -4.047 19.172 26.703 1 90.25 50 LEU B C 1
ATOM 4239 O O . LEU B 1 50 ? -3.152 19.719 27.344 1 90.25 50 LEU B O 1
ATOM 4243 N N . GLU B 1 51 ? -5.262 19.047 27.125 1 88.62 51 GLU B N 1
ATOM 4244 C CA . GLU B 1 51 ? -5.668 19.672 28.375 1 88.62 51 GLU B CA 1
ATOM 4245 C C . GLU B 1 51 ? -4.891 19.109 29.562 1 88.62 51 GLU B C 1
ATOM 4247 O O . GLU B 1 51 ? -4.449 19.859 30.438 1 88.62 51 GLU B O 1
ATOM 4252 N N . ASN B 1 52 ? -4.699 17.828 29.469 1 90.44 52 ASN B N 1
ATOM 4253 C CA . ASN B 1 52 ? -3.955 17.156 30.547 1 90.44 52 ASN B CA 1
ATOM 4254 C C . ASN B 1 52 ? -2.482 17.562 30.531 1 90.44 52 ASN B C 1
ATOM 4256 O O . ASN B 1 52 ? -1.827 17.562 31.578 1 90.44 52 ASN B O 1
ATOM 4260 N N . LEU B 1 53 ? -2.023 17.938 29.422 1 91.19 53 LEU B N 1
ATOM 4261 C CA . LEU B 1 53 ? -0.626 18.328 29.281 1 91.19 53 LEU B CA 1
ATOM 4262 C C . LEU B 1 53 ? -0.418 19.766 29.719 1 91.19 53 LEU B C 1
ATOM 4264 O O . LEU B 1 53 ? 0.635 20.109 30.266 1 91.19 53 LEU B O 1
ATOM 4268 N N . LEU B 1 54 ? -1.436 20.594 29.562 1 90.94 54 LEU B N 1
ATOM 4269 C CA . LEU B 1 54 ? -1.301 22.031 29.766 1 90.94 54 LEU B CA 1
ATOM 4270 C C . LEU B 1 54 ? -1.698 22.422 31.188 1 90.94 54 LEU B C 1
ATOM 4272 O O . LEU B 1 54 ? -1.12 23.344 31.766 1 90.94 54 LEU B O 1
ATOM 4276 N N . PHE B 1 55 ? -2.75 21.703 31.734 1 92.06 55 PHE B N 1
ATOM 4277 C CA . PHE B 1 55 ? -3.361 22.203 32.938 1 92.06 55 PHE B CA 1
ATOM 4278 C C . PHE B 1 55 ? -3.33 21.156 34.062 1 92.06 55 PHE B C 1
ATOM 4280 O O . PHE B 1 55 ? -3.361 19.953 33.75 1 92.06 55 PHE B O 1
ATOM 4287 N N . GLU B 1 56 ? -3.209 21.641 35.25 1 89.06 56 GLU B N 1
ATOM 4288 C CA . GLU B 1 56 ? -3.344 20.766 36.438 1 89.06 56 GLU B CA 1
ATOM 4289 C C . GLU B 1 56 ? -4.793 20.344 36.625 1 89.06 56 GLU B C 1
ATOM 4291 O O . GLU B 1 56 ? -5.719 21.078 36.281 1 89.06 56 GLU B O 1
ATOM 4296 N N . PRO B 1 57 ? -4.984 19.078 37.062 1 79.19 57 PRO B N 1
ATOM 4297 C CA . PRO B 1 57 ? -6.359 18.641 37.312 1 79.19 57 PRO B CA 1
ATOM 4298 C C . PRO B 1 57 ? -7.094 19.547 38.281 1 79.19 57 PRO B C 1
ATOM 4300 O O . PRO B 1 57 ? -6.469 20.094 39.219 1 79.19 57 PRO B O 1
ATOM 4303 N N . ASN B 1 58 ? -8.273 20.125 37.938 1 61.62 58 ASN B N 1
ATOM 4304 C CA . ASN B 1 58 ? -9.094 20.875 38.875 1 61.62 58 ASN B CA 1
ATOM 4305 C C . ASN B 1 58 ? -9.516 20.016 40.062 1 61.62 58 ASN B C 1
ATOM 4307 O O . ASN B 1 58 ? -10.391 19.156 39.938 1 61.62 58 ASN B O 1
ATOM 4311 N N . ASP B 1 59 ? -8.742 19.375 40.719 1 52.91 59 ASP B N 1
ATOM 4312 C CA . ASP B 1 59 ? -9.258 18.656 41.875 1 52.91 59 ASP B CA 1
ATOM 4313 C C . ASP B 1 59 ? -10.07 19.578 42.781 1 52.91 59 ASP B C 1
ATOM 4315 O O . ASP B 1 59 ? -9.562 20.594 43.25 1 52.91 59 ASP B O 1
ATOM 4319 N N . PRO B 1 60 ? -11.328 19.656 42.656 1 46.94 60 PRO B N 1
ATOM 4320 C CA . PRO B 1 60 ? -11.969 20.312 43.812 1 46.94 60 PRO B CA 1
ATOM 4321 C C . PRO B 1 60 ? -11.367 19.875 45.156 1 46.94 60 PRO B C 1
ATOM 4323 O O . PRO B 1 60 ? -10.852 18.75 45.25 1 46.94 60 PRO B O 1
ATOM 4326 N N . PRO B 1 61 ? -10.852 20.781 46 1 36.84 61 PRO B N 1
ATOM 4327 C CA . PRO B 1 61 ? -10.445 20.234 47.281 1 36.84 61 PRO B CA 1
ATOM 4328 C C . PRO B 1 61 ? -11.391 19.141 47.781 1 36.84 61 PRO B C 1
ATOM 4330 O O . PRO B 1 61 ? -12.602 19.203 47.531 1 36.84 61 PRO B O 1
ATOM 4333 N N . ALA B 1 62 ? -10.805 17.953 47.906 1 40.31 62 ALA B N 1
ATOM 4334 C CA . ALA B 1 62 ? -11.633 16.953 48.562 1 40.31 62 ALA B CA 1
ATOM 4335 C C . ALA B 1 62 ? -12.461 17.578 49.688 1 40.31 62 ALA B C 1
ATOM 4337 O O . ALA B 1 62 ? -11.914 18.141 50.625 1 40.31 62 ALA B O 1
ATOM 4338 N N . LEU B 1 63 ? -13.633 18.125 49.312 1 36 63 LEU B N 1
ATOM 4339 C CA . LEU B 1 63 ? -14.445 18.531 50.438 1 36 63 LEU B CA 1
ATOM 4340 C C . LEU B 1 63 ? -14.305 17.531 51.594 1 36 63 LEU B C 1
ATOM 4342 O O . LEU B 1 63 ? -14.328 16.328 51.375 1 36 63 LEU B O 1
ATOM 4346 N N . PRO B 1 64 ? -13.633 17.938 52.688 1 37.97 64 PRO B N 1
ATOM 4347 C CA . PRO B 1 64 ? -13.609 17 53.781 1 37.97 64 PRO B CA 1
ATOM 4348 C C . PRO B 1 64 ? -14.953 16.297 54 1 37.97 64 PRO B C 1
ATOM 4350 O O . PRO B 1 64 ? -16 16.922 53.844 1 37.97 64 PRO B O 1
ATOM 4353 N N . THR B 1 65 ? -14.938 15.055 53.531 1 39.25 65 THR B N 1
ATOM 4354 C CA . THR B 1 65 ? -16.125 14.25 53.812 1 39.25 65 THR B CA 1
ATOM 4355 C C . THR B 1 65 ? -16.703 14.586 55.188 1 39.25 65 THR B C 1
ATOM 4357 O O . THR B 1 65 ? -16 14.492 56.188 1 39.25 65 THR B O 1
ATOM 4360 N N . PRO B 1 66 ? -17.594 15.555 55.156 1 35.12 66 PRO B N 1
ATOM 4361 C CA . PRO B 1 66 ? -18.156 15.867 56.469 1 35.12 66 PRO B CA 1
ATOM 4362 C C . PRO B 1 66 ? -18.406 14.617 57.312 1 35.12 66 PRO B C 1
ATOM 4364 O O . PRO B 1 66 ? -18.656 13.539 56.781 1 35.12 66 PRO B O 1
ATOM 4367 N N . SER B 1 67 ? -17.625 14.469 58.375 1 35.06 67 SER B N 1
ATOM 4368 C CA . SER B 1 67 ? -17.875 13.406 59.344 1 35.06 67 SER B CA 1
ATOM 4369 C C . SER B 1 67 ? -19.359 13.172 59.562 1 35.06 67 SER B C 1
ATOM 4371 O O . SER B 1 67 ? -20.141 14.125 59.625 1 35.06 67 SER B O 1
ATOM 4373 N N . PRO B 1 68 ? -19.828 11.961 59.156 1 35.88 68 PRO B N 1
ATOM 4374 C CA . PRO B 1 68 ? -21.234 11.617 59.25 1 35.88 68 PRO B CA 1
ATOM 4375 C C . PRO B 1 68 ? -21.891 12.102 60.562 1 35.88 68 PRO B C 1
ATOM 4377 O O . PRO B 1 68 ? -21.453 11.711 61.625 1 35.88 68 PRO B O 1
ATOM 4380 N N . SER B 1 69 ? -22.125 13.453 60.625 1 32.06 69 SER B N 1
ATOM 4381 C CA . SER B 1 69 ? -22.766 13.867 61.875 1 32.06 69 SER B CA 1
ATOM 4382 C C . SER B 1 69 ? -23.938 12.945 62.25 1 32.06 69 SER B C 1
ATOM 4384 O O . SER B 1 69 ? -24.656 12.492 61.344 1 32.06 69 SER B O 1
ATOM 4386 N N . PRO B 1 70 ? -23.875 12.406 63.5 1 32.5 70 PRO B N 1
ATOM 4387 C CA . PRO B 1 70 ? -24.906 11.469 63.938 1 32.5 70 PRO B CA 1
ATOM 4388 C C . PRO B 1 70 ? -26.312 12.008 63.719 1 32.5 70 PRO B C 1
ATOM 4390 O O . PRO B 1 70 ? -26.578 13.18 64 1 32.5 70 PRO B O 1
ATOM 4393 N N . LYS B 1 71 ? -27.047 11.391 62.781 1 31.33 71 LYS B N 1
ATOM 4394 C CA . LYS B 1 71 ? -28.391 11.773 62.344 1 31.33 71 LYS B CA 1
ATOM 4395 C C . LYS B 1 71 ? -29.328 11.93 63.531 1 31.33 71 LYS B C 1
ATOM 4397 O O . LYS B 1 71 ? -29.516 11 64.312 1 31.33 71 LYS B O 1
ATOM 4402 N N . PRO B 1 72 ? -29.359 13.297 64.062 1 28.23 72 PRO B N 1
ATOM 4403 C CA . PRO B 1 72 ? -30.312 13.453 65.125 1 28.23 72 PRO B CA 1
ATOM 4404 C C . PRO B 1 72 ? -31.703 12.938 64.812 1 28.23 72 PRO B C 1
ATOM 4406 O O . PRO B 1 72 ? -32.062 12.828 63.625 1 28.23 72 PRO B O 1
ATOM 4409 N N . GLU B 1 73 ? -32.438 12.539 65.938 1 24.41 73 GLU B N 1
ATOM 4410 C CA . GLU B 1 73 ? -33.781 11.961 66.062 1 24.41 73 GLU B CA 1
ATOM 4411 C C . GLU B 1 73 ? -34.812 12.781 65.312 1 24.41 73 GLU B C 1
ATOM 4413 O O . GLU B 1 73 ? -34.656 13.992 65.188 1 24.41 73 GLU B O 1
ATOM 4418 N N . ALA B 1 74 ? -35.875 12.07 64.812 1 26.69 74 ALA B N 1
ATOM 4419 C CA . ALA B 1 74 ? -36.969 12.219 63.844 1 26.69 74 ALA B CA 1
ATOM 4420 C C . ALA B 1 74 ? -37.906 13.367 64.25 1 26.69 74 ALA B C 1
ATOM 4422 O O . ALA B 1 74 ? -39 13.469 63.719 1 26.69 74 ALA B O 1
ATOM 4423 N N . SER B 1 75 ? -37.438 14.445 65.125 1 22.94 75 SER B N 1
ATOM 4424 C CA . SER B 1 75 ? -38.656 15.047 65.625 1 22.94 75 SER B CA 1
ATOM 4425 C C . SER B 1 75 ? -39.5 15.625 64.5 1 22.94 75 SER B C 1
ATOM 4427 O O . SER B 1 75 ? -39 15.953 63.438 1 22.94 75 SER B O 1
ATOM 4429 N N . GLN B 1 76 ? -40.875 15.711 64.812 1 22.14 76 GLN B N 1
ATOM 4430 C CA . GLN B 1 76 ? -42.156 15.742 64.188 1 22.14 76 GLN B CA 1
ATOM 4431 C C . GLN B 1 76 ? -42.281 16.969 63.25 1 22.14 76 GLN B C 1
ATOM 4433 O O . GLN B 1 76 ? -42.594 16.844 62.062 1 22.14 76 GLN B O 1
ATOM 4438 N N . ASP B 1 77 ? -43.125 17.875 63.656 1 22.73 77 ASP B N 1
ATOM 4439 C CA . ASP B 1 77 ? -44.344 18.375 63.031 1 22.73 77 ASP B CA 1
ATOM 4440 C C . ASP B 1 77 ? -44.094 19.672 62.281 1 22.73 77 ASP B C 1
ATOM 4442 O O . ASP B 1 77 ? -45 20.266 61.688 1 22.73 77 ASP B O 1
ATOM 4446 N N . GLU B 1 78 ? -42.969 20.406 62.625 1 22.52 78 GLU B N 1
ATOM 4447 C CA . GLU B 1 78 ? -43.344 21.812 62.562 1 22.52 78 GLU B CA 1
ATOM 4448 C C . GLU B 1 78 ? -43.594 22.25 61.125 1 22.52 78 GLU B C 1
ATOM 4450 O O . GLU B 1 78 ? -43.031 21.688 60.188 1 22.52 78 GLU B O 1
ATOM 4455 N N . ASP B 1 79 ? -44.688 23.016 60.938 1 24.55 79 ASP B N 1
ATOM 4456 C CA . ASP B 1 79 ? -45.469 23.688 59.906 1 24.55 79 ASP B CA 1
ATOM 4457 C C . ASP B 1 79 ? -44.625 24.625 59.062 1 24.55 79 ASP B C 1
ATOM 4459 O O . ASP B 1 79 ? -44.188 25.672 59.562 1 24.55 79 ASP B O 1
ATOM 4463 N N . CYS B 1 80 ? -43.531 24.016 58.438 1 21.8 80 CYS B N 1
ATOM 4464 C CA . CYS B 1 80 ? -42.531 24.875 57.844 1 21.8 80 CYS B CA 1
ATOM 4465 C C . CYS B 1 80 ? -43.156 25.797 56.812 1 21.8 80 CYS B C 1
ATOM 4467 O O . CYS B 1 80 ? -43.75 25.344 55.844 1 21.8 80 CYS B O 1
ATOM 4469 N N . LEU B 1 81 ? -43.812 26.922 57.375 1 22.5 81 LEU B N 1
ATOM 4470 C CA . LEU B 1 81 ? -44.25 28.047 56.531 1 22.5 81 LEU B CA 1
ATOM 4471 C C . LEU B 1 81 ? -43.156 28.422 55.531 1 22.5 81 LEU B C 1
ATOM 4473 O O . LEU B 1 81 ? -42.031 28.688 55.906 1 22.5 81 LEU B O 1
ATOM 4477 N N . GLU B 1 82 ? -43.219 27.781 54.344 1 24 82 GLU B N 1
ATOM 4478 C CA . GLU B 1 82 ? -42.344 27.891 53.188 1 24 82 GLU B CA 1
ATOM 4479 C C . GLU B 1 82 ? -42.188 29.328 52.75 1 24 82 GLU B C 1
ATOM 4481 O O . GLU B 1 82 ? -43.156 29.922 52.25 1 24 82 GLU B O 1
ATOM 4486 N N . ASN B 1 83 ? -41.719 30.219 53.719 1 22.17 83 ASN B N 1
ATOM 4487 C CA . ASN B 1 83 ? -41.531 31.562 53.156 1 22.17 83 ASN B CA 1
ATOM 4488 C C . ASN B 1 83 ? -40.688 31.516 51.875 1 22.17 83 ASN B C 1
ATOM 4490 O O . ASN B 1 83 ? -39.719 30.781 51.812 1 22.17 83 ASN B O 1
ATOM 4494 N N . SER B 1 84 ? -41.344 31.828 50.781 1 24.5 84 SER B N 1
ATOM 4495 C CA . SER B 1 84 ? -40.938 31.984 49.375 1 24.5 84 SER B CA 1
ATOM 4496 C C . SER B 1 84 ? -39.719 32.906 49.25 1 24.5 84 SER B C 1
ATOM 4498 O O . SER B 1 84 ? -39.844 34.031 48.75 1 24.5 84 SER B O 1
ATOM 4500 N N . SER B 1 85 ? -38.812 32.906 50.312 1 24.17 85 SER B N 1
ATOM 4501 C CA . SER B 1 85 ? -37.781 33.938 50.062 1 24.17 85 SER B CA 1
ATOM 4502 C C . SER B 1 85 ? -37.156 33.75 48.656 1 24.17 85 SER B C 1
ATOM 4504 O O . SER B 1 85 ? -37 32.625 48.188 1 24.17 85 SER B O 1
ATOM 4506 N N . ASN B 1 86 ? -37.281 34.781 47.875 1 25.53 86 ASN B N 1
ATOM 4507 C CA . ASN B 1 86 ? -36.688 35.188 46.594 1 25.53 86 ASN B CA 1
ATOM 4508 C C . ASN B 1 86 ? -35.188 34.969 46.594 1 25.53 86 ASN B C 1
ATOM 4510 O O . ASN B 1 86 ? -34.438 35.688 47.219 1 25.53 86 ASN B O 1
ATOM 4514 N N . SER B 1 87 ? -34.75 33.75 46.938 1 27.12 87 SER B N 1
ATOM 4515 C CA . SER B 1 87 ? -33.281 33.531 46.844 1 27.12 87 SER B CA 1
ATOM 4516 C C . SER B 1 87 ? -32.75 34 45.5 1 27.12 87 SER B C 1
ATOM 4518 O O . SER B 1 87 ? -33.188 33.5 44.438 1 27.12 87 SER B O 1
ATOM 4520 N N . THR B 1 88 ? -32.531 35.312 45.438 1 28.11 88 THR B N 1
ATOM 4521 C CA . THR B 1 88 ? -31.688 35.844 44.375 1 28.11 88 THR B CA 1
ATOM 4522 C C . THR B 1 88 ? -30.484 34.938 44.125 1 28.11 88 THR B C 1
ATOM 4524 O O . THR B 1 88 ? -29.688 34.688 45.062 1 28.11 88 THR B O 1
ATOM 4527 N N . ASN B 1 89 ? -30.703 33.875 43.469 1 27.8 89 ASN B N 1
ATOM 4528 C CA . ASN B 1 89 ? -29.656 33 42.938 1 27.8 89 ASN B CA 1
ATOM 4529 C C . ASN B 1 89 ? -28.469 33.812 42.438 1 27.8 89 ASN B C 1
ATOM 4531 O O . ASN B 1 89 ? -28.562 34.469 41.375 1 27.8 89 ASN B O 1
ATOM 4535 N N . HIS B 1 90 ? -27.875 34.656 43.344 1 27.44 90 HIS B N 1
ATOM 4536 C CA . HIS B 1 90 ? -26.562 35.125 42.938 1 27.44 90 HIS B CA 1
ATOM 4537 C C . HIS B 1 90 ? -25.75 33.969 42.312 1 27.44 90 HIS B C 1
ATOM 4539 O O . HIS B 1 90 ? -25.25 33.094 43 1 27.44 90 HIS B O 1
ATOM 4545 N N . GLY B 1 91 ? -26.25 33.406 41.25 1 30.44 91 GLY B N 1
ATOM 4546 C CA . GLY B 1 91 ? -25.297 32.625 40.5 1 30.44 91 GLY B CA 1
ATOM 4547 C C . GLY B 1 91 ? -23.875 33.156 40.594 1 30.44 91 GLY B C 1
ATOM 4548 O O . GLY B 1 91 ? -23.609 34.25 40.125 1 30.44 91 GLY B O 1
ATOM 4549 N N . GLU B 1 92 ? -23.297 33.062 41.781 1 32.19 92 GLU B N 1
ATOM 4550 C CA . GLU B 1 92 ? -21.891 33.344 42 1 32.19 92 GLU B CA 1
ATOM 4551 C C . GLU B 1 92 ? -21.062 33.094 40.75 1 32.19 92 GLU B C 1
ATOM 4553 O O . GLU B 1 92 ? -21.188 32.062 40.125 1 32.19 92 GLU B O 1
ATOM 4558 N N . LEU B 1 93 ? -20.859 34.125 40.062 1 35.19 93 LEU B N 1
ATOM 4559 C CA . LEU B 1 93 ? -19.734 34.281 39.156 1 35.19 93 LEU B CA 1
ATOM 4560 C C . LEU B 1 93 ? -18.516 33.531 39.688 1 35.19 93 LEU B C 1
ATOM 4562 O O . LEU B 1 93 ? -17.828 34 40.594 1 35.19 93 LEU B O 1
ATOM 4566 N N . ILE B 1 94 ? -18.625 32.438 40.156 1 34.91 94 ILE B N 1
ATOM 4567 C CA . ILE B 1 94 ? -17.328 31.766 40.375 1 34.91 94 ILE B CA 1
ATOM 4568 C C . ILE B 1 94 ? -16.359 32.156 39.281 1 34.91 94 ILE B C 1
ATOM 4570 O O . ILE B 1 94 ? -16.578 31.828 38.094 1 34.91 94 ILE B O 1
ATOM 4574 N N . ALA B 1 95 ? -15.898 33.312 39.281 1 37.91 95 ALA B N 1
ATOM 4575 C CA . ALA B 1 95 ? -14.719 33.688 38.5 1 37.91 95 ALA B CA 1
ATOM 4576 C C . ALA B 1 95 ? -13.828 32.469 38.25 1 37.91 95 ALA B C 1
ATOM 4578 O O . ALA B 1 95 ? -13.383 31.812 39.188 1 37.91 95 ALA B O 1
ATOM 4579 N N . LEU B 1 96 ? -14.125 31.641 37.312 1 45.69 96 LEU B N 1
ATOM 4580 C CA . LEU B 1 96 ? -13.281 30.531 36.906 1 45.69 96 LEU B CA 1
ATOM 4581 C C . LEU B 1 96 ? -11.812 30.844 37.156 1 45.69 96 LEU B C 1
ATOM 4583 O O . LEU B 1 96 ? -11.289 31.812 36.625 1 45.69 96 LEU B O 1
ATOM 4587 N N . LEU B 1 97 ? -11.336 30.734 38.312 1 51.59 97 LEU B N 1
ATOM 4588 C CA . LEU B 1 97 ? -9.906 30.828 38.594 1 51.59 97 LEU B CA 1
ATOM 4589 C C . LEU B 1 97 ? -9.086 30.312 37.406 1 51.59 97 LEU B C 1
ATOM 4591 O O . LEU B 1 97 ? -9.461 29.312 36.781 1 51.59 97 LEU B O 1
ATOM 4595 N N . PRO B 1 98 ? -8.234 31.266 36.969 1 68.31 98 PRO B N 1
ATOM 4596 C CA . PRO B 1 98 ? -7.352 30.844 35.875 1 68.31 98 PRO B CA 1
ATOM 4597 C C . PRO B 1 98 ? -6.746 29.469 36.094 1 68.31 98 PRO B C 1
ATOM 4599 O O . PRO B 1 98 ? -6.383 29.125 37.25 1 68.31 98 PRO B O 1
ATOM 4602 N N . ARG B 1 99 ? -6.945 28.547 35.219 1 80.19 99 ARG B N 1
ATOM 4603 C CA . ARG B 1 99 ? -6.375 27.203 35.281 1 80.19 99 ARG B CA 1
ATOM 4604 C C . ARG B 1 99 ? -4.863 27.25 35.469 1 80.19 99 ARG B C 1
ATOM 4606 O O . ARG B 1 99 ? -4.18 28.078 34.875 1 80.19 99 ARG B O 1
ATOM 4613 N N . ARG B 1 100 ? -4.414 26.562 36.469 1 85.12 100 ARG B N 1
ATOM 4614 C CA . ARG B 1 100 ? -2.977 26.5 36.719 1 85.12 100 ARG B CA 1
ATOM 4615 C C . ARG B 1 100 ? -2.279 25.688 35.625 1 85.12 100 ARG B C 1
ATOM 4617 O O . ARG B 1 100 ? -2.691 24.562 35.312 1 85.12 100 ARG B O 1
ATOM 4624 N N . ARG B 1 101 ? -1.187 26.25 35.094 1 89.94 101 ARG B N 1
ATOM 4625 C CA . ARG B 1 101 ? -0.442 25.594 34 1 89.94 101 ARG B CA 1
ATOM 4626 C C . ARG B 1 101 ? 0.596 24.625 34.594 1 89.94 101 ARG B C 1
ATOM 4628 O O . ARG B 1 101 ? 1.228 24.922 35.594 1 89.94 101 ARG B O 1
ATOM 4635 N N . LYS B 1 102 ? 0.758 23.531 33.969 1 89.56 102 LYS B N 1
ATOM 4636 C CA . LYS B 1 102 ? 1.658 22.484 34.438 1 89.56 102 LYS B CA 1
ATOM 4637 C C . LYS B 1 102 ? 3.096 22.75 34 1 89.56 102 LYS B C 1
ATOM 4639 O O . LYS B 1 102 ? 4.035 22.531 34.75 1 89.56 102 LYS B O 1
ATOM 4644 N N . LEU B 1 103 ? 3.34 23.297 32.844 1 92.44 103 LEU B N 1
ATOM 4645 C CA . LEU B 1 103 ? 4.68 23.406 32.281 1 92.44 103 LEU B CA 1
ATOM 4646 C C . LEU B 1 103 ? 5.238 24.812 32.438 1 92.44 103 LEU B C 1
ATOM 4648 O O . LEU B 1 103 ? 4.891 25.719 31.688 1 92.44 103 LEU B O 1
ATOM 4652 N N . ALA B 1 104 ? 6.125 24.953 33.344 1 91.81 104 ALA B N 1
ATOM 4653 C CA . ALA B 1 104 ? 6.711 26.25 33.656 1 91.81 104 ALA B CA 1
ATOM 4654 C C . ALA B 1 104 ? 7.844 26.594 32.688 1 91.81 104 ALA B C 1
ATOM 4656 O O . ALA B 1 104 ? 8.273 27.75 32.625 1 91.81 104 ALA B O 1
ATOM 4657 N N . ASN B 1 105 ? 8.305 25.594 32.031 1 94.81 105 ASN B N 1
ATOM 4658 C CA . ASN B 1 105 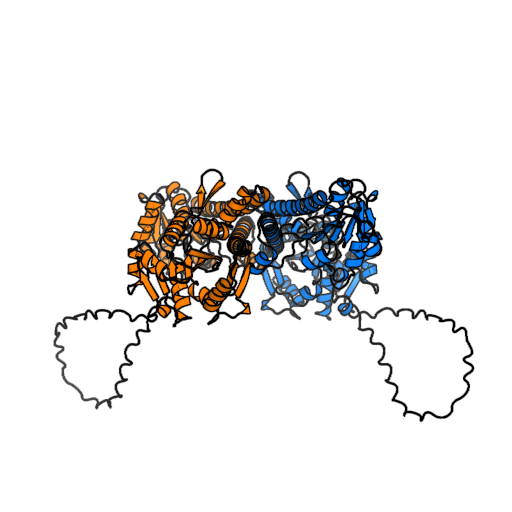? 9.477 25.797 31.172 1 94.81 105 ASN B CA 1
ATOM 4659 C C . ASN B 1 105 ? 9.07 26.078 29.734 1 94.81 105 ASN B C 1
ATOM 4661 O O . ASN B 1 105 ? 9.891 25.953 28.812 1 94.81 105 ASN B O 1
ATOM 4665 N N . VAL B 1 106 ? 7.805 26.391 29.469 1 93.44 106 VAL B N 1
ATOM 4666 C CA . VAL B 1 106 ? 7.352 26.734 28.125 1 93.44 106 VAL B CA 1
ATOM 4667 C C . VAL B 1 106 ? 6.812 28.156 28.109 1 93.44 106 VAL B C 1
ATOM 4669 O O . VAL B 1 106 ? 6.047 28.547 29 1 93.44 106 VAL B O 1
ATOM 4672 N N . ASN B 1 107 ? 7.238 28.875 27.125 1 92 107 ASN B N 1
ATOM 4673 C CA . ASN B 1 107 ? 6.754 30.234 26.938 1 92 107 ASN B CA 1
ATOM 4674 C C . ASN B 1 107 ? 6.277 30.469 25.5 1 92 107 ASN B C 1
ATOM 4676 O O . ASN B 1 107 ? 6.902 30 24.547 1 92 107 ASN B O 1
ATOM 4680 N N . PHE B 1 108 ? 5.137 31.141 25.422 1 92.56 108 PHE B N 1
ATOM 4681 C CA . PHE B 1 108 ? 4.598 31.516 24.109 1 92.56 108 PHE B CA 1
ATOM 4682 C C . PHE B 1 108 ? 4.75 33 23.859 1 92.56 108 PHE B C 1
ATOM 4684 O O . PHE B 1 108 ? 4.383 33.812 24.719 1 92.56 108 PHE B O 1
ATOM 4691 N N . SER B 1 109 ? 5.305 33.344 22.703 1 91.81 109 SER B N 1
ATOM 4692 C CA . SER B 1 109 ? 5.57 34.75 22.438 1 91.81 109 SER B CA 1
ATOM 4693 C C . SER B 1 109 ? 5.465 35.062 20.938 1 91.81 109 SER B C 1
ATOM 4695 O O . SER B 1 109 ? 5.438 34.156 20.109 1 91.81 109 SER B O 1
ATOM 4697 N N . THR B 1 110 ? 5.348 36.312 20.641 1 90.69 110 THR B N 1
ATOM 4698 C CA . THR B 1 110 ? 5.344 36.75 19.25 1 90.69 110 THR B CA 1
ATOM 4699 C C . THR B 1 110 ? 6.711 37.312 18.844 1 90.69 110 THR B C 1
ATOM 4701 O O . THR B 1 110 ? 6.934 37.656 17.688 1 90.69 110 THR B O 1
ATOM 4704 N N . ASN B 1 111 ? 7.582 37.344 19.812 1 88.69 111 ASN B N 1
ATOM 4705 C CA . ASN B 1 111 ? 8.891 37.938 19.578 1 88.69 111 ASN B CA 1
ATOM 4706 C C . ASN B 1 111 ? 9.883 36.906 19.031 1 88.69 111 ASN B C 1
ATOM 4708 O O . ASN B 1 111 ? 10.625 36.312 19.797 1 88.69 111 ASN B O 1
ATOM 4712 N N . MET B 1 112 ? 10.047 36.938 17.797 1 86.94 112 MET B N 1
ATOM 4713 C CA . MET B 1 112 ? 10.891 35.969 17.109 1 86.94 112 MET B CA 1
ATOM 4714 C C . MET B 1 112 ? 12.367 36.25 17.344 1 86.94 112 MET B C 1
ATOM 4716 O O . MET B 1 112 ? 13.156 35.375 17.609 1 86.94 112 MET B O 1
ATOM 4720 N N . HIS B 1 113 ? 12.742 37.469 17.344 1 87.62 113 HIS B N 1
ATOM 4721 C CA . HIS B 1 113 ? 14.133 37.875 17.438 1 87.62 113 HIS B CA 1
ATOM 4722 C C . HIS B 1 113 ? 14.727 37.5 18.781 1 87.62 113 HIS B C 1
ATOM 4724 O O . HIS B 1 113 ? 15.805 36.906 18.859 1 87.62 113 HIS B O 1
ATOM 4730 N N . GLU B 1 114 ? 14.008 37.781 19.75 1 89.5 114 GLU B N 1
ATOM 4731 C CA . GLU B 1 114 ? 14.484 37.5 21.094 1 89.5 114 GLU B CA 1
ATOM 4732 C C . GLU B 1 114 ? 14.602 36 21.328 1 89.5 114 GLU B C 1
ATOM 4734 O O . GLU B 1 114 ? 15.578 35.531 21.906 1 89.5 114 GLU B O 1
ATOM 4739 N N . ALA B 1 115 ? 13.664 35.281 20.875 1 90.12 115 ALA B N 1
ATOM 4740 C CA . ALA B 1 115 ? 13.641 33.844 21.078 1 90.12 115 ALA B CA 1
ATOM 4741 C C . ALA B 1 115 ? 14.773 33.156 20.312 1 90.12 115 ALA B C 1
ATOM 4743 O O . ALA B 1 115 ? 15.438 32.281 20.844 1 90.12 115 ALA B O 1
ATOM 4744 N N . VAL B 1 116 ? 15.023 33.594 19.109 1 89.88 116 VAL B N 1
ATOM 4745 C CA . VAL B 1 116 ? 16.062 33 18.281 1 89.88 116 VAL B CA 1
ATOM 4746 C C . VAL B 1 116 ? 17.438 33.312 18.875 1 89.88 116 VAL B C 1
ATOM 4748 O O . VAL B 1 116 ? 18.312 32.438 18.906 1 89.88 116 VAL B O 1
ATOM 4751 N N . ALA B 1 117 ? 17.609 34.5 19.297 1 89.19 117 ALA B N 1
ATOM 4752 C CA . ALA B 1 117 ? 18.891 34.906 19.844 1 89.19 117 ALA B CA 1
ATOM 4753 C C . ALA B 1 117 ? 19.266 34.062 21.062 1 89.19 117 ALA B C 1
ATOM 4755 O O . ALA B 1 117 ? 20.438 33.719 21.234 1 89.19 117 ALA B O 1
ATOM 4756 N N . ALA B 1 118 ? 18.328 33.688 21.797 1 90.06 118 ALA B N 1
ATOM 4757 C CA . ALA B 1 118 ? 18.562 33 23.047 1 90.06 118 ALA B CA 1
ATOM 4758 C C . ALA B 1 118 ? 18.672 31.484 22.812 1 90.06 118 ALA B C 1
ATOM 4760 O O . ALA B 1 118 ? 19.219 30.766 23.641 1 90.06 118 ALA B O 1
ATOM 4761 N N . ALA B 1 119 ? 18.234 31 21.719 1 92.56 119 ALA B N 1
ATOM 4762 C CA . ALA B 1 119 ? 18.062 29.562 21.5 1 92.56 119 ALA B CA 1
ATOM 4763 C C . ALA B 1 119 ? 19.359 28.922 21.016 1 92.56 119 ALA B C 1
ATOM 4765 O O . ALA B 1 119 ? 20.078 29.5 20.219 1 92.56 119 ALA B O 1
ATOM 4766 N N . ASP B 1 120 ? 19.641 27.688 21.5 1 92.88 120 ASP B N 1
ATOM 4767 C CA . ASP B 1 120 ? 20.719 26.859 20.984 1 92.88 120 ASP B CA 1
ATOM 4768 C C . ASP B 1 120 ? 20.234 25.984 19.828 1 92.88 120 ASP B C 1
ATOM 4770 O O . ASP B 1 120 ? 21.031 25.625 18.953 1 92.88 120 ASP B O 1
ATOM 4774 N N . MET B 1 121 ? 18.984 25.719 19.922 1 94.31 121 MET B N 1
ATOM 4775 C CA . MET B 1 121 ? 18.344 24.875 18.906 1 94.31 121 MET B CA 1
ATOM 4776 C C . MET B 1 121 ? 17.016 25.484 18.484 1 94.31 121 MET B C 1
ATOM 4778 O O . MET B 1 121 ? 16.25 25.969 19.312 1 94.31 121 MET B O 1
ATOM 4782 N N . VAL B 1 122 ? 16.797 25.5 17.172 1 93.62 122 VAL B N 1
ATOM 4783 C CA . VAL B 1 122 ? 15.578 26.094 16.625 1 93.62 122 VAL B CA 1
ATOM 4784 C C . VAL B 1 122 ? 14.836 25.062 15.781 1 93.62 122 VAL B C 1
ATOM 4786 O O . VAL B 1 122 ? 15.359 24.594 14.773 1 93.62 122 VAL B O 1
ATOM 4789 N N . PHE B 1 123 ? 13.609 24.688 16.203 1 94.25 123 PHE B N 1
ATOM 4790 C CA . PHE B 1 123 ? 12.727 23.828 15.422 1 94.25 123 PHE B CA 1
ATOM 4791 C C . PHE B 1 123 ? 11.891 24.641 14.453 1 94.25 123 PHE B C 1
ATOM 4793 O O . PHE B 1 123 ? 11.172 25.562 14.867 1 94.25 123 PHE B O 1
ATOM 4800 N N . LEU B 1 124 ? 12.016 24.328 13.211 1 91.25 124 LEU B N 1
ATOM 4801 C CA . LEU B 1 124 ? 11.195 24.969 12.195 1 91.25 124 LEU B CA 1
ATOM 4802 C C . LEU B 1 124 ? 9.93 24.172 11.922 1 91.25 124 LEU B C 1
ATOM 4804 O O . LEU B 1 124 ? 9.992 23.094 11.312 1 91.25 124 LEU B O 1
ATOM 4808 N N . CYS B 1 125 ? 8.812 24.625 12.367 1 88.62 125 CYS B N 1
ATOM 4809 C CA . CYS B 1 125 ? 7.512 23.984 12.164 1 88.62 125 CYS B CA 1
ATOM 4810 C C . CYS B 1 125 ? 6.609 24.844 11.297 1 88.62 125 CYS B C 1
ATOM 4812 O O . CYS B 1 125 ? 5.531 25.266 11.727 1 88.62 125 CYS B O 1
ATOM 4814 N N . VAL B 1 126 ? 7.066 25.125 10.094 1 79.06 126 VAL B N 1
ATOM 4815 C CA . VAL B 1 126 ? 6.332 25.984 9.18 1 79.06 126 VAL B CA 1
ATOM 4816 C C . VAL B 1 126 ? 5.766 25.156 8.023 1 79.06 126 VAL B C 1
ATOM 4818 O O . VAL B 1 126 ? 6.457 24.312 7.469 1 79.06 126 VAL B O 1
ATOM 4821 N N . ASP B 1 127 ? 4.516 25.312 7.754 1 70.75 127 ASP B N 1
ATOM 4822 C CA . ASP B 1 127 ? 3.875 24.594 6.668 1 70.75 127 ASP B CA 1
ATOM 4823 C C . ASP B 1 127 ? 4.32 25.125 5.309 1 70.75 127 ASP B C 1
ATOM 4825 O O . ASP B 1 127 ? 4.59 26.312 5.164 1 70.75 127 ASP B O 1
ATOM 4829 N N . ALA B 1 128 ? 4.555 24.25 4.48 1 72.25 128 ALA B N 1
ATOM 4830 C CA . ALA B 1 128 ? 4.773 24.594 3.078 1 72.25 128 ALA B CA 1
ATOM 4831 C C . ALA B 1 128 ? 3.611 24.125 2.209 1 72.25 128 ALA B C 1
ATOM 4833 O O . ALA B 1 128 ? 3.674 23.047 1.605 1 72.25 128 ALA B O 1
ATOM 4834 N N . PRO B 1 129 ? 2.535 24.938 2.186 1 69.19 129 PRO B N 1
ATOM 4835 C CA . PRO B 1 129 ? 1.373 24.484 1.416 1 69.19 129 PRO B CA 1
ATOM 4836 C C . PRO B 1 129 ? 1.68 24.312 -0.07 1 69.19 129 PRO B C 1
ATOM 4838 O O . PRO B 1 129 ? 2.537 25.016 -0.613 1 69.19 129 PRO B O 1
ATOM 4841 N N . SER B 1 130 ? 1.185 23.203 -0.578 1 64.75 130 SER B N 1
ATOM 4842 C CA . SER B 1 130 ? 1.342 22.938 -2.006 1 64.75 130 SER B CA 1
ATOM 4843 C C . SER B 1 130 ? 0.033 23.172 -2.756 1 64.75 130 SER B C 1
ATOM 4845 O O . SER B 1 130 ? -1.05 22.969 -2.197 1 64.75 130 SER B O 1
ATOM 4847 N N . SER B 1 131 ? 0.099 24 -3.824 1 58.59 131 SER B N 1
ATOM 4848 C CA . SER B 1 131 ? -1.097 24.188 -4.637 1 58.59 131 SER B CA 1
ATOM 4849 C C . SER B 1 131 ? -0.909 23.625 -6.043 1 58.59 131 SER B C 1
ATOM 4851 O O . SER B 1 131 ? 0.215 23.562 -6.547 1 58.59 131 SER B O 1
ATOM 4853 N N . ILE B 1 132 ? -1.973 22.844 -6.48 1 53.59 132 ILE B N 1
ATOM 4854 C CA . ILE B 1 132 ? -1.988 22.438 -7.883 1 53.59 132 ILE B CA 1
ATOM 4855 C C . ILE B 1 132 ? -2.355 23.625 -8.758 1 53.59 132 ILE B C 1
ATOM 4857 O O . ILE B 1 132 ? -3.354 24.312 -8.508 1 53.59 132 ILE B O 1
ATOM 4861 N N . MET B 1 133 ? -1.366 24.219 -9.398 1 48.19 133 MET B N 1
ATOM 4862 C CA . MET B 1 133 ? -1.739 25.266 -10.336 1 48.19 133 MET B CA 1
ATOM 4863 C C . MET B 1 133 ? -2.328 24.672 -11.609 1 48.19 133 MET B C 1
ATOM 4865 O O . MET B 1 133 ? -2.279 23.453 -11.812 1 48.19 133 MET B O 1
ATOM 4869 N N . ASN B 1 134 ? -2.885 25.547 -12.461 1 48.5 134 ASN B N 1
ATOM 4870 C CA . ASN B 1 134 ? -3.41 25.188 -13.773 1 48.5 134 ASN B CA 1
ATOM 4871 C C . ASN B 1 134 ? -2.412 24.344 -14.555 1 48.5 134 ASN B C 1
ATOM 4873 O O . ASN B 1 134 ? -1.219 24.641 -14.578 1 48.5 134 ASN B O 1
ATOM 4877 N N . GLY B 1 135 ? -2.803 23.156 -15.242 1 43.75 135 GLY B N 1
ATOM 4878 C CA . GLY B 1 135 ? -2.061 22.328 -16.172 1 43.75 135 GLY B CA 1
ATOM 4879 C C . GLY B 1 135 ? -1.066 21.406 -15.5 1 43.75 135 GLY B C 1
ATOM 4880 O O . GLY B 1 135 ? 0.045 21.219 -16 1 43.75 135 GLY B O 1
ATOM 4881 N N . ASP B 1 136 ? -1.312 20.797 -14.297 1 54.97 136 ASP B N 1
ATOM 4882 C CA . ASP B 1 136 ? -0.578 19.703 -13.656 1 54.97 136 ASP B CA 1
ATOM 4883 C C . ASP B 1 136 ? 0.677 20.234 -12.961 1 54.97 136 ASP B C 1
ATOM 4885 O O . ASP B 1 136 ? 1.555 19.453 -12.586 1 54.97 136 ASP B O 1
ATOM 4889 N N . LYS B 1 137 ? 0.841 21.578 -13.102 1 56.41 137 LYS B N 1
ATOM 4890 C CA . LYS B 1 137 ? 2.041 22.125 -12.469 1 56.41 137 LYS B CA 1
ATOM 4891 C C . LYS B 1 137 ? 1.807 22.375 -10.984 1 56.41 137 LYS B C 1
ATOM 4893 O O . LYS B 1 137 ? 0.738 22.859 -10.594 1 56.41 137 LYS B O 1
ATOM 4898 N N . SER B 1 138 ? 2.611 21.656 -10.156 1 62.28 138 SER B N 1
ATOM 4899 C CA . SER B 1 138 ? 2.535 21.828 -8.711 1 62.28 138 SER B CA 1
ATOM 4900 C C . SER B 1 138 ? 3.51 22.891 -8.219 1 62.28 138 SER B C 1
ATOM 4902 O O . SER B 1 138 ? 4.609 23.031 -8.766 1 62.28 138 SER B O 1
ATOM 4904 N N . ASP B 1 139 ? 2.898 23.922 -7.508 1 68.75 139 ASP B N 1
ATOM 4905 C CA . ASP B 1 139 ? 3.773 24.891 -6.879 1 68.75 139 ASP B CA 1
ATOM 4906 C C . ASP B 1 139 ? 3.768 24.75 -5.359 1 68.75 139 ASP B C 1
ATOM 4908 O O . ASP B 1 139 ? 2.752 24.375 -4.77 1 68.75 139 ASP B O 1
ATOM 4912 N N . ILE B 1 140 ? 4.992 24.703 -4.789 1 72.56 140 ILE B N 1
ATOM 4913 C CA . ILE B 1 140 ? 5.152 24.656 -3.338 1 72.56 140 ILE B CA 1
ATOM 4914 C C . ILE B 1 140 ? 5.516 26.047 -2.812 1 72.56 140 ILE B C 1
ATOM 4916 O O . ILE B 1 140 ? 6.449 26.672 -3.314 1 72.56 140 ILE B O 1
ATOM 4920 N N . ASP B 1 141 ? 4.703 26.547 -1.889 1 78.25 141 ASP B N 1
ATOM 4921 C CA . ASP B 1 141 ? 4.938 27.859 -1.294 1 78.25 141 ASP B CA 1
ATOM 4922 C C . ASP B 1 141 ? 5.918 27.766 -0.129 1 78.25 141 ASP B C 1
ATOM 4924 O O . ASP B 1 141 ? 5.562 27.297 0.955 1 78.25 141 ASP B O 1
ATOM 4928 N N . LEU B 1 142 ? 7.152 28.328 -0.409 1 80.56 142 LEU B N 1
ATOM 4929 C CA . LEU B 1 142 ? 8.188 28.266 0.618 1 80.56 142 LEU B CA 1
ATOM 4930 C C . LEU B 1 142 ? 8.391 29.625 1.276 1 80.56 142 LEU B C 1
ATOM 4932 O O . LEU B 1 142 ? 9.352 29.828 2.016 1 80.56 142 LEU B O 1
ATOM 4936 N N . SER B 1 143 ? 7.477 30.516 1.061 1 82.56 143 SER B N 1
ATOM 4937 C CA . SER B 1 143 ? 7.648 31.891 1.513 1 82.56 143 SER B CA 1
ATOM 4938 C C . SER B 1 143 ? 7.773 31.953 3.031 1 82.56 143 SER B C 1
ATOM 4940 O O . SER B 1 143 ? 8.633 32.656 3.557 1 82.56 143 SER B O 1
ATOM 4942 N N . ARG B 1 144 ? 6.953 31.219 3.711 1 80.44 144 ARG B N 1
ATOM 4943 C CA . ARG B 1 144 ? 6.969 31.25 5.172 1 80.44 144 ARG B CA 1
ATOM 4944 C C . ARG B 1 144 ? 8.281 30.703 5.715 1 80.44 144 ARG B C 1
ATOM 4946 O O . ARG B 1 144 ? 8.805 31.203 6.711 1 80.44 144 ARG B O 1
ATOM 4953 N N . LEU B 1 145 ? 8.758 29.734 5.094 1 84.75 145 LEU B N 1
ATOM 4954 C CA . LEU B 1 145 ? 10.031 29.141 5.496 1 84.75 145 LEU B CA 1
ATOM 4955 C C . LEU B 1 145 ? 11.18 30.109 5.234 1 84.75 145 LEU B C 1
ATOM 4957 O O . LEU B 1 145 ? 12.086 30.234 6.062 1 84.75 145 LEU B O 1
ATOM 4961 N N . GLU B 1 146 ? 11.125 30.781 4.176 1 84.38 146 GLU B N 1
ATOM 4962 C CA . GLU B 1 146 ? 12.164 31.75 3.828 1 84.38 146 GLU B CA 1
ATOM 4963 C C . GLU B 1 146 ? 12.188 32.906 4.812 1 84.38 146 GLU B C 1
ATOM 4965 O O . GLU B 1 146 ? 13.258 33.375 5.199 1 84.38 146 GLU B O 1
ATOM 4970 N N . ILE B 1 147 ? 11.07 33.281 5.207 1 84.06 147 ILE B N 1
ATOM 4971 C CA . ILE B 1 147 ? 10.961 34.375 6.176 1 84.06 147 ILE B CA 1
ATOM 4972 C C . ILE B 1 147 ? 11.578 33.938 7.504 1 84.06 147 ILE B C 1
ATOM 4974 O O . ILE B 1 147 ? 12.312 34.688 8.133 1 84.06 147 ILE B O 1
ATOM 4978 N N . ALA B 1 148 ? 11.281 32.812 7.879 1 85.56 148 ALA B N 1
ATOM 4979 C CA . ALA B 1 148 ? 11.836 32.281 9.125 1 85.56 148 ALA B CA 1
ATOM 4980 C C . ALA B 1 148 ? 13.352 32.188 9.062 1 85.56 148 ALA B C 1
ATOM 4982 O O . ALA B 1 148 ? 14.047 32.531 10.016 1 85.56 148 ALA B O 1
ATOM 4983 N N . ILE B 1 149 ? 13.867 31.766 7.977 1 88.75 149 ILE B N 1
ATOM 4984 C CA . ILE B 1 149 ? 15.305 31.578 7.797 1 88.75 149 ILE B CA 1
ATOM 4985 C C . ILE B 1 149 ? 16 32.938 7.816 1 88.75 149 ILE B C 1
ATOM 4987 O O . ILE B 1 149 ? 17.078 33.094 8.391 1 88.75 149 ILE B O 1
ATOM 4991 N N . GLN B 1 150 ? 15.398 33.875 7.199 1 88.25 150 GLN B N 1
ATOM 4992 C CA . GLN B 1 150 ? 15.953 35.219 7.191 1 88.25 150 GLN B CA 1
ATOM 4993 C C . GLN B 1 150 ? 16.016 35.812 8.602 1 88.25 150 GLN B C 1
ATOM 4995 O O . GLN B 1 150 ? 17 36.438 8.984 1 88.25 150 GLN B O 1
ATOM 5000 N N . ALA B 1 151 ? 14.992 35.562 9.297 1 87.12 151 ALA B N 1
ATOM 5001 C CA . ALA B 1 151 ? 14.945 36.062 10.68 1 87.12 151 ALA B CA 1
ATOM 5002 C C . ALA B 1 151 ? 16.031 35.406 11.523 1 87.12 151 ALA B C 1
ATOM 5004 O O . ALA B 1 151 ? 16.672 36.062 12.336 1 87.12 151 ALA B O 1
ATOM 5005 N N . ILE B 1 152 ? 16.266 34.156 11.32 1 91.19 152 ILE B N 1
ATOM 5006 C CA . ILE B 1 152 ? 17.266 33.406 12.062 1 91.19 152 ILE B CA 1
ATOM 5007 C C . ILE B 1 152 ? 18.656 33.938 11.688 1 91.19 152 ILE B C 1
ATOM 5009 O O . ILE B 1 152 ? 19.5 34.156 12.57 1 91.19 152 ILE B O 1
ATOM 5013 N N . ALA B 1 153 ? 18.859 34.062 10.445 1 91.38 153 ALA B N 1
ATOM 5014 C CA . ALA B 1 153 ? 20.172 34.5 9.953 1 91.38 153 ALA B CA 1
ATOM 5015 C C . ALA B 1 153 ? 20.516 35.906 10.5 1 91.38 153 ALA B C 1
ATOM 5017 O O . ALA B 1 153 ? 21.672 36.156 10.828 1 91.38 153 ALA B O 1
ATOM 5018 N N . GLN B 1 154 ? 19.562 36.688 10.633 1 88.31 154 GLN B N 1
ATOM 5019 C CA . GLN B 1 154 ? 19.781 38.094 11.016 1 88.31 154 GLN B CA 1
ATOM 5020 C C . GLN B 1 154 ? 20.188 38.188 12.484 1 88.31 154 GLN B C 1
ATOM 5022 O O . GLN B 1 154 ? 20.969 39.062 12.859 1 88.31 154 GLN B O 1
ATOM 5027 N N . VAL B 1 155 ? 19.719 37.312 13.211 1 88.5 155 VAL B N 1
ATOM 5028 C CA . VAL B 1 155 ? 19.844 37.5 14.648 1 88.5 155 VAL B CA 1
ATOM 5029 C C . VAL B 1 155 ? 20.906 36.562 15.203 1 88.5 155 VAL B C 1
ATOM 5031 O O . VAL B 1 155 ? 21.406 36.781 16.312 1 88.5 155 VAL B O 1
ATOM 5034 N N . SER B 1 156 ? 21.219 35.594 14.492 1 88.12 156 SER B N 1
ATOM 5035 C CA . SER B 1 156 ? 22.094 34.562 15.023 1 88.12 156 SER B CA 1
ATOM 5036 C C . SER B 1 156 ? 23.531 35.031 15.109 1 88.12 156 SER B C 1
ATOM 5038 O O . SER B 1 156 ? 24.031 35.688 14.172 1 88.12 156 SER B O 1
ATOM 5040 N N . THR B 1 157 ? 23.984 34.812 16.469 1 84.44 157 THR B N 1
ATOM 5041 C CA . THR B 1 157 ? 25.406 35 16.734 1 84.44 157 THR B CA 1
ATOM 5042 C C . THR B 1 157 ? 26.047 33.719 17.234 1 84.44 157 THR B C 1
ATOM 5044 O O . THR B 1 157 ? 25.484 33.031 18.094 1 84.44 157 THR B O 1
ATOM 5047 N N . GLY B 1 158 ? 26.953 33.094 16.531 1 88.25 158 GLY B N 1
ATOM 5048 C CA . GLY B 1 158 ? 27.609 31.875 16.938 1 88.25 158 GLY B CA 1
ATOM 5049 C C . GLY B 1 158 ? 27.031 30.641 16.281 1 88.25 158 GLY B C 1
ATOM 5050 O O . GLY B 1 158 ? 26.516 30.719 15.156 1 88.25 158 GLY B O 1
ATOM 5051 N N . HIS B 1 159 ? 27.078 29.547 17.125 1 91.25 159 HIS B N 1
ATOM 5052 C CA . HIS B 1 159 ? 26.641 28.266 16.562 1 91.25 159 HIS B CA 1
ATOM 5053 C C . HIS B 1 159 ? 25.203 27.953 16.969 1 91.25 159 HIS B C 1
ATOM 5055 O O . HIS B 1 159 ? 24.844 28.109 18.141 1 91.25 159 HIS B O 1
ATOM 5061 N N . LYS B 1 160 ? 24.359 27.562 16.016 1 92.56 160 LYS B N 1
ATOM 5062 C CA . LYS B 1 160 ? 22.984 27.156 16.281 1 92.56 160 LYS B CA 1
ATOM 5063 C C . LYS B 1 160 ? 22.641 25.891 15.508 1 92.56 160 LYS B C 1
ATOM 5065 O O . LYS B 1 160 ? 23.156 25.656 14.414 1 92.56 160 LYS B O 1
ATOM 5070 N N . ILE B 1 161 ? 21.797 25.094 16.125 1 94.06 161 ILE B N 1
ATOM 5071 C CA . ILE B 1 161 ? 21.266 23.891 15.469 1 94.06 161 ILE B CA 1
ATOM 5072 C C . ILE B 1 161 ? 19.859 24.172 14.969 1 94.06 161 ILE B C 1
ATOM 5074 O O . ILE B 1 161 ? 18.969 24.516 15.75 1 94.06 161 ILE B O 1
ATOM 5078 N N . ILE B 1 162 ? 19.703 24.062 13.672 1 94 162 ILE B N 1
ATOM 5079 C CA . ILE B 1 162 ? 18.391 24.25 13.062 1 94 162 ILE B CA 1
ATOM 5080 C C . ILE B 1 162 ? 17.781 22.891 12.742 1 94 162 ILE B C 1
ATOM 5082 O O . ILE B 1 162 ? 18.391 22.062 12.078 1 94 162 ILE B O 1
ATOM 5086 N N . VAL B 1 163 ? 16.562 22.641 13.258 1 94.81 163 VAL B N 1
ATOM 5087 C CA . VAL B 1 163 ? 15.875 21.375 13.039 1 94.81 163 VAL B CA 1
ATOM 5088 C C . VAL B 1 163 ? 14.633 21.609 12.18 1 94.81 163 VAL B C 1
ATOM 5090 O O . VAL B 1 163 ? 13.672 22.219 12.625 1 94.81 163 VAL B O 1
ATOM 5093 N N . GLN B 1 164 ? 14.703 21.125 10.984 1 93.31 164 GLN B N 1
ATOM 5094 C CA . GLN B 1 164 ? 13.547 21.188 10.102 1 93.31 164 GLN B CA 1
ATOM 5095 C C . GLN B 1 164 ? 12.539 20.094 10.43 1 93.31 164 GLN B C 1
ATOM 5097 O O . GLN B 1 164 ? 12.797 18.922 10.203 1 93.31 164 GLN B O 1
ATOM 5102 N N . LYS B 1 165 ? 11.375 20.5 10.867 1 91.44 165 LYS B N 1
ATOM 5103 C CA . LYS B 1 165 ? 10.383 19.562 11.375 1 91.44 165 LYS B CA 1
ATOM 5104 C C . LYS B 1 165 ? 9.227 19.391 10.391 1 91.44 165 LYS B C 1
ATOM 5106 O O . LYS B 1 165 ? 8.719 18.281 10.203 1 91.44 165 LYS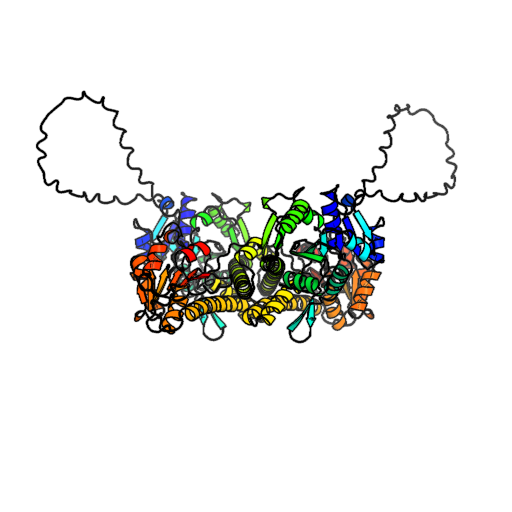 B O 1
ATOM 5111 N N . SER B 1 166 ? 8.836 20.422 9.805 1 82.94 166 SER B N 1
ATOM 5112 C CA . SER B 1 166 ? 7.664 20.406 8.938 1 82.94 166 SER B CA 1
ATOM 5113 C C . SER B 1 166 ? 8 19.812 7.574 1 82.94 166 SER B C 1
ATOM 5115 O O . SER B 1 166 ? 9.164 19.781 7.172 1 82.94 166 SER B O 1
ATOM 5117 N N . THR B 1 167 ? 6.98 19.312 6.988 1 78.88 167 THR B N 1
ATOM 5118 C CA . THR B 1 167 ? 7.172 18.734 5.664 1 78.88 167 THR B CA 1
ATOM 5119 C C . THR B 1 167 ? 7.477 19.812 4.633 1 78.88 167 THR B C 1
ATOM 5121 O O . THR B 1 167 ? 6.871 20.891 4.66 1 78.88 167 THR B O 1
ATOM 5124 N N . ALA B 1 168 ? 8.477 19.609 3.865 1 81.81 168 ALA B N 1
ATOM 5125 C CA . ALA B 1 168 ? 8.914 20.469 2.77 1 81.81 168 ALA B CA 1
ATOM 5126 C C . ALA B 1 168 ? 9.438 19.641 1.6 1 81.81 168 ALA B C 1
ATOM 5128 O O . ALA B 1 168 ? 9.602 18.422 1.716 1 81.81 168 ALA B O 1
ATOM 5129 N N . PRO B 1 169 ? 9.516 20.328 0.476 1 83.44 169 PRO B N 1
ATOM 5130 C CA . PRO B 1 169 ? 10.047 19.562 -0.658 1 83.44 169 PRO B CA 1
ATOM 5131 C C . PRO B 1 169 ? 11.414 18.953 -0.372 1 83.44 169 PRO B C 1
ATOM 5133 O O . PRO B 1 169 ? 12.219 19.547 0.353 1 83.44 169 PRO B O 1
ATOM 5136 N N . CYS B 1 170 ? 11.602 17.828 -0.953 1 87.94 170 CYS B N 1
ATOM 5137 C CA . CYS B 1 170 ? 12.867 17.125 -0.766 1 87.94 170 CYS B CA 1
ATOM 5138 C C . CYS B 1 170 ? 14.039 18.016 -1.187 1 87.94 170 CYS B C 1
ATOM 5140 O O . CYS B 1 170 ? 13.969 18.703 -2.205 1 87.94 170 CYS B O 1
ATOM 5142 N N . GLY B 1 171 ? 15.086 17.984 -0.367 1 88.88 171 GLY B N 1
ATOM 5143 C CA . GLY B 1 171 ? 16.25 18.812 -0.622 1 88.88 171 GLY B CA 1
ATOM 5144 C C . GLY B 1 171 ? 16.234 20.109 0.146 1 88.88 171 GLY B C 1
ATOM 5145 O O . GLY B 1 171 ? 17.172 20.922 0.036 1 88.88 171 GLY B O 1
ATOM 5146 N N . ILE B 1 172 ? 15.312 20.281 0.952 1 89 172 ILE B N 1
ATOM 5147 C CA . ILE B 1 172 ? 15.125 21.547 1.648 1 89 172 ILE B CA 1
ATOM 5148 C C . ILE B 1 172 ? 16.234 21.734 2.68 1 89 172 ILE B C 1
ATOM 5150 O O . ILE B 1 172 ? 16.703 22.859 2.895 1 89 172 ILE B O 1
ATOM 5154 N N . VAL B 1 173 ? 16.672 20.703 3.283 1 92.06 173 VAL B N 1
ATOM 5155 C CA . VAL B 1 173 ? 17.656 20.797 4.348 1 92.06 173 VAL B CA 1
ATOM 5156 C C . VAL B 1 173 ? 18.984 21.312 3.779 1 92.06 173 VAL B C 1
ATOM 5158 O O . VAL B 1 173 ? 19.531 22.312 4.266 1 92.06 173 VAL B O 1
ATOM 5161 N N . PRO B 1 174 ? 19.516 20.672 2.74 1 89.62 174 PRO B N 1
ATOM 5162 C CA . PRO B 1 174 ? 20.719 21.266 2.148 1 89.62 174 PRO B CA 1
ATOM 5163 C C . PRO B 1 174 ? 20.5 22.688 1.653 1 89.62 174 PRO B C 1
ATOM 5165 O O . PRO B 1 174 ? 21.406 23.516 1.735 1 89.62 174 PRO B O 1
ATOM 5168 N N . ARG B 1 175 ? 19.375 22.969 1.187 1 89.12 175 ARG B N 1
ATOM 5169 C CA . ARG B 1 175 ? 19.062 24.312 0.714 1 89.12 175 ARG B CA 1
ATOM 5170 C C . ARG B 1 175 ? 19.062 25.312 1.865 1 89.12 175 ARG B C 1
ATOM 5172 O O . ARG B 1 175 ? 19.594 26.422 1.733 1 89.12 175 ARG B O 1
ATOM 5179 N N . LEU B 1 176 ? 18.484 24.938 2.941 1 90.62 176 LEU B N 1
ATOM 5180 C CA . LEU B 1 176 ? 18.453 25.797 4.125 1 90.62 176 LEU B CA 1
ATOM 5181 C C . LEU B 1 176 ? 19.859 26.062 4.645 1 90.62 176 LEU B C 1
ATOM 5183 O O . LEU B 1 176 ? 20.188 27.172 5.035 1 90.62 176 LEU B O 1
ATOM 5187 N N . LYS B 1 177 ? 20.625 25.016 4.672 1 90.44 177 LYS B N 1
ATOM 5188 C CA . LYS B 1 177 ? 22 25.172 5.129 1 90.44 177 LYS B CA 1
ATOM 5189 C C . LYS B 1 177 ? 22.766 26.172 4.266 1 90.44 177 LYS B C 1
ATOM 5191 O O . LYS B 1 177 ? 23.469 27.031 4.785 1 90.44 177 LYS B O 1
ATOM 5196 N N . LYS B 1 178 ? 22.594 26.078 2.998 1 89.94 178 LYS B N 1
ATOM 5197 C CA . LYS B 1 178 ? 23.25 26.984 2.061 1 89.94 178 LYS B CA 1
ATOM 5198 C C . LYS B 1 178 ? 22.75 28.422 2.248 1 89.94 178 LYS B C 1
ATOM 5200 O O . LYS B 1 178 ? 23.547 29.359 2.285 1 89.94 178 LYS B O 1
ATOM 5205 N N . LEU B 1 179 ? 21.484 28.609 2.398 1 90.69 179 LEU B N 1
ATOM 5206 C CA . LEU B 1 179 ? 20.875 29.938 2.553 1 90.69 179 LEU B CA 1
ATOM 5207 C C . LEU B 1 179 ? 21.344 30.594 3.84 1 90.69 179 LEU B C 1
ATOM 5209 O O . LEU B 1 179 ? 21.625 31.797 3.855 1 90.69 179 LEU B O 1
ATOM 5213 N N . LEU B 1 180 ? 21.422 29.812 4.875 1 92.31 180 LEU B N 1
ATOM 5214 C CA . LEU B 1 180 ? 21.859 30.344 6.16 1 92.31 180 LEU B CA 1
ATOM 5215 C C . LEU B 1 180 ? 23.328 30.766 6.098 1 92.31 180 LEU B C 1
ATOM 5217 O O . LEU B 1 180 ? 23.688 31.812 6.629 1 92.31 180 LEU B O 1
ATOM 5221 N N . LYS B 1 181 ? 24.094 29.953 5.434 1 88.69 181 LYS B N 1
ATOM 5222 C CA . LYS B 1 181 ? 25.516 30.266 5.293 1 88.69 181 LYS B CA 1
ATOM 5223 C C . LYS B 1 181 ? 25.719 31.547 4.492 1 88.69 181 LYS B C 1
ATOM 5225 O O . LYS B 1 181 ? 26.609 32.344 4.809 1 88.69 181 LYS B O 1
ATOM 5230 N N . GLU B 1 182 ? 24.875 31.812 3.557 1 90.56 182 GLU B N 1
ATOM 5231 C CA . GLU B 1 182 ? 25.016 32.938 2.658 1 90.56 182 GLU B CA 1
ATOM 5232 C C . GLU B 1 182 ? 24.453 34.219 3.289 1 90.56 182 GLU B C 1
ATOM 5234 O O . GLU B 1 182 ? 24.922 35.312 2.986 1 90.56 182 GLU B O 1
ATOM 5239 N N . THR B 1 183 ? 23.5 34.094 4.133 1 90.75 183 THR B N 1
ATOM 5240 C CA . THR B 1 183 ? 22.766 35.25 4.613 1 90.75 183 THR B CA 1
ATOM 5241 C C . THR B 1 183 ? 23.25 35.688 5.988 1 90.75 183 THR B C 1
ATOM 5243 O O . THR B 1 183 ? 23.234 36.875 6.324 1 90.75 183 THR B O 1
ATOM 5246 N N . ALA B 1 184 ? 23.734 34.719 6.75 1 91.12 184 ALA B N 1
ATOM 5247 C CA . ALA B 1 184 ? 24.078 35.031 8.141 1 91.12 184 ALA B CA 1
ATOM 5248 C C . ALA B 1 184 ? 25.484 35.625 8.227 1 91.12 184 ALA B C 1
ATOM 5250 O O . ALA B 1 184 ? 26.234 35.594 7.254 1 91.12 184 ALA B O 1
ATOM 5251 N N . SER B 1 185 ? 25.719 36.188 9.375 1 88.56 185 SER B N 1
ATOM 5252 C CA . SER B 1 185 ? 27.047 36.75 9.664 1 88.56 185 SER B CA 1
ATOM 5253 C C . SER B 1 185 ? 28.109 35.656 9.609 1 88.56 185 SER B C 1
ATOM 5255 O O . SER B 1 185 ? 27.844 34.5 9.938 1 88.56 185 SER B O 1
ATOM 5257 N N . PRO B 1 186 ? 29.297 35.969 9.203 1 87 186 PRO B N 1
ATOM 5258 C CA . PRO B 1 186 ? 30.391 35 9.148 1 87 186 PRO B CA 1
ATOM 5259 C C . PRO B 1 186 ? 30.719 34.406 10.516 1 87 186 PRO B C 1
ATOM 5261 O O . PRO B 1 186 ? 31.359 33.344 10.602 1 87 186 PRO B O 1
ATOM 5264 N N . SER B 1 187 ? 30.281 35.125 11.492 1 87.81 187 SER B N 1
ATOM 5265 C CA . SER B 1 187 ? 30.547 34.625 12.844 1 87.81 187 SER B CA 1
ATOM 5266 C C . SER B 1 187 ? 29.547 33.562 13.258 1 87.81 187 SER B C 1
ATOM 5268 O O . SER B 1 187 ? 29.75 32.875 14.258 1 87.81 187 SER B O 1
ATOM 5270 N N . ALA B 1 188 ? 28.547 33.438 12.445 1 90.19 188 ALA B N 1
ATOM 5271 C CA . ALA B 1 188 ? 27.5 32.469 12.758 1 90.19 188 ALA B CA 1
ATOM 5272 C C . ALA B 1 188 ? 27.75 31.141 12.023 1 90.19 188 ALA B C 1
ATOM 5274 O O . ALA B 1 188 ? 28.281 31.141 10.914 1 90.19 188 ALA B O 1
ATOM 5275 N N . SER B 1 189 ? 27.5 30.016 12.68 1 90.5 189 SER B N 1
ATOM 5276 C CA . SER B 1 189 ? 27.562 28.688 12.062 1 90.5 189 SER B CA 1
ATOM 5277 C C . SER B 1 189 ? 26.312 27.875 12.383 1 90.5 189 SER B C 1
ATOM 5279 O O . SER B 1 189 ? 25.703 28.031 13.445 1 90.5 189 SER B O 1
ATOM 5281 N N . PHE B 1 190 ? 25.969 27.047 11.414 1 92 190 PHE B N 1
ATOM 5282 C CA . PHE B 1 190 ? 24.703 26.359 11.555 1 92 190 PHE B CA 1
ATOM 5283 C C . PHE B 1 190 ? 24.844 24.891 11.195 1 92 190 PHE B C 1
ATOM 5285 O O . PHE B 1 190 ? 25.516 24.531 10.227 1 92 190 PHE B O 1
ATOM 5292 N N . ASP B 1 191 ? 24.297 24.031 12 1 92.88 191 ASP B N 1
ATOM 5293 C CA . ASP B 1 191 ? 23.938 22.672 11.609 1 92.88 191 ASP B CA 1
ATOM 5294 C C . ASP B 1 191 ? 22.438 22.547 11.328 1 92.88 191 ASP B C 1
ATOM 5296 O O . ASP B 1 191 ? 21.625 23.047 12.102 1 92.88 191 ASP B O 1
ATOM 5300 N N . VAL B 1 192 ? 22.188 22.047 10.18 1 93.75 192 VAL B N 1
ATOM 5301 C CA . VAL B 1 192 ? 20.781 21.891 9.82 1 93.75 192 VAL B CA 1
ATOM 5302 C C . VAL B 1 192 ? 20.422 20.406 9.766 1 93.75 192 VAL B C 1
ATOM 5304 O O . VAL B 1 192 ? 21.078 19.641 9.062 1 93.75 192 VAL B O 1
ATOM 5307 N N . LEU B 1 193 ? 19.438 20 10.586 1 95.25 193 LEU B N 1
ATOM 5308 C CA . LEU B 1 193 ? 19 18.609 10.68 1 95.25 193 LEU B CA 1
ATOM 5309 C C . LEU B 1 193 ? 17.547 18.453 10.219 1 95.25 193 LEU B C 1
ATOM 5311 O O . LEU B 1 193 ? 16.766 19.406 10.32 1 95.25 193 LEU B O 1
ATOM 5315 N N . SER B 1 194 ? 17.25 17.312 9.633 1 95.62 194 SER B N 1
ATOM 5316 C CA . SER B 1 194 ? 15.883 16.938 9.336 1 95.62 194 SER B CA 1
ATOM 5317 C C . SER B 1 194 ? 15.289 16.078 10.453 1 95.62 194 SER B C 1
ATOM 5319 O O . SER B 1 194 ? 15.93 15.148 10.93 1 95.62 194 SER B O 1
ATOM 5321 N N . ASN B 1 195 ? 14.094 16.406 10.883 1 95.88 195 ASN B N 1
ATOM 5322 C CA . ASN B 1 195 ? 13.383 15.656 11.906 1 95.88 195 ASN B CA 1
ATOM 5323 C C . ASN B 1 195 ? 11.883 15.602 11.625 1 95.88 195 ASN B C 1
ATOM 5325 O O . ASN B 1 195 ? 11.078 16.156 12.375 1 95.88 195 ASN B O 1
ATOM 5329 N N . PRO B 1 196 ? 11.586 14.828 10.609 1 93 196 PRO B N 1
ATOM 5330 C CA . PRO B 1 196 ? 10.188 14.805 10.195 1 93 196 PRO B CA 1
ATOM 5331 C C . PRO B 1 196 ? 9.273 14.156 11.242 1 93 196 PRO B C 1
ATOM 5333 O O . PRO B 1 196 ? 9.727 13.312 12.023 1 93 196 PRO B O 1
ATOM 5336 N N . ASP B 1 197 ? 8.039 14.609 11.227 1 85.38 197 ASP B N 1
ATOM 5337 C CA . ASP B 1 197 ? 7.066 14.008 12.133 1 85.38 197 ASP B CA 1
ATOM 5338 C C . ASP B 1 197 ? 6.039 13.188 11.359 1 85.38 197 ASP B C 1
ATOM 5340 O O . ASP B 1 197 ? 5.738 13.484 10.203 1 85.38 197 ASP B O 1
ATOM 5344 N N . PHE B 1 198 ? 5.59 12.18 11.969 1 86.69 198 PHE B N 1
ATOM 5345 C CA . PHE B 1 198 ? 4.578 11.297 11.406 1 86.69 198 PHE B CA 1
ATOM 5346 C C . PHE B 1 198 ? 3.295 11.352 12.227 1 86.69 198 PHE B C 1
ATOM 5348 O O . PHE B 1 198 ? 2.707 10.312 12.539 1 86.69 198 PHE B O 1
ATOM 5355 N N . LEU B 1 199 ? 2.918 12.609 12.5 1 84.81 199 LEU B N 1
ATOM 5356 C CA . LEU B 1 199 ? 1.79 12.797 13.406 1 84.81 199 LEU B CA 1
ATOM 5357 C C . LEU B 1 199 ? 0.467 12.641 12.656 1 84.81 199 LEU B C 1
ATOM 5359 O O . LEU B 1 199 ? 0.341 13.078 11.508 1 84.81 199 LEU B O 1
ATOM 5363 N N . VAL B 1 200 ? -0.426 12.031 13.305 1 79.38 200 VAL B N 1
ATOM 5364 C CA . VAL B 1 200 ? -1.804 11.953 12.828 1 79.38 200 VAL B CA 1
ATOM 5365 C C . VAL B 1 200 ? -2.688 12.891 13.648 1 79.38 200 VAL B C 1
ATOM 5367 O O . VAL B 1 200 ? -2.775 12.758 14.875 1 79.38 200 VAL B O 1
ATOM 5370 N N . PRO B 1 201 ? -3.236 13.852 12.914 1 76.62 201 PRO B N 1
ATOM 5371 C CA . PRO B 1 201 ? -4.152 14.711 13.672 1 76.62 201 PRO B CA 1
ATOM 5372 C C . PRO B 1 201 ? -5.215 13.922 14.43 1 76.62 201 PRO B C 1
ATOM 5374 O O . PRO B 1 201 ? -5.789 12.977 13.883 1 76.62 201 PRO B O 1
ATOM 5377 N N . GLY B 1 202 ? -5.473 14.242 15.672 1 78.12 202 GLY B N 1
ATOM 5378 C CA . GLY B 1 202 ? -6.379 13.5 16.531 1 78.12 202 GLY B CA 1
ATOM 5379 C C . GLY B 1 202 ? -5.66 12.523 17.453 1 78.12 202 GLY B C 1
ATOM 5380 O O . GLY B 1 202 ? -6.23 12.062 18.438 1 78.12 202 GLY B O 1
ATOM 5381 N N . ALA B 1 203 ? -4.445 12.289 17.031 1 85.69 203 ALA B N 1
ATOM 5382 C CA . ALA B 1 203 ? -3.619 11.398 17.844 1 85.69 203 ALA B CA 1
ATOM 5383 C C . ALA B 1 203 ? -2.193 11.93 17.969 1 85.69 203 ALA B C 1
ATOM 5385 O O . ALA B 1 203 ? -1.254 11.164 18.188 1 85.69 203 ALA B O 1
ATOM 5386 N N . ALA B 1 204 ? -2.076 13.195 17.781 1 88.12 204 ALA B N 1
ATOM 5387 C CA . ALA B 1 204 ? -0.751 13.805 17.688 1 88.12 204 ALA B CA 1
ATOM 5388 C C . ALA B 1 204 ? 0.016 13.664 19 1 88.12 204 ALA B C 1
ATOM 5390 O O . ALA B 1 204 ? 1.199 13.312 19 1 88.12 204 ALA B O 1
ATOM 5391 N N . ILE B 1 205 ? -0.607 13.93 20.141 1 91.69 205 ILE B N 1
ATOM 5392 C CA . ILE B 1 205 ? 0.059 13.852 21.438 1 91.69 205 ILE B CA 1
ATOM 5393 C C . ILE B 1 205 ? 0.497 12.414 21.703 1 91.69 205 ILE B C 1
ATOM 5395 O O . ILE B 1 205 ? 1.626 12.18 22.141 1 91.69 205 ILE B O 1
ATOM 5399 N N . ARG B 1 206 ? -0.408 11.523 21.406 1 92.88 206 ARG B N 1
ATOM 5400 C CA . ARG B 1 206 ? -0.056 10.117 21.547 1 92.88 206 ARG B CA 1
ATOM 5401 C C . ARG B 1 206 ? 1.136 9.75 20.672 1 92.88 206 ARG B C 1
ATOM 5403 O O . ARG B 1 206 ? 2.062 9.078 21.125 1 92.88 206 ARG B O 1
ATOM 5410 N N . ASP B 1 207 ? 1.113 10.242 19.469 1 92.75 207 ASP B N 1
ATOM 5411 C CA . ASP B 1 207 ? 2.176 9.945 18.516 1 92.75 207 ASP B CA 1
ATOM 5412 C C . ASP B 1 207 ? 3.508 10.539 18.969 1 92.75 207 ASP B C 1
ATOM 5414 O O . ASP B 1 207 ? 4.566 9.961 18.719 1 92.75 207 ASP B O 1
ATOM 5418 N N . LEU B 1 208 ? 3.438 11.633 19.594 1 93.69 208 LEU B N 1
ATOM 5419 C CA . LEU B 1 208 ? 4.648 12.297 20.078 1 93.69 208 LEU B CA 1
ATOM 5420 C C . LEU B 1 208 ? 5.184 11.594 21.328 1 93.69 208 LEU B C 1
ATOM 5422 O O . LEU B 1 208 ? 6.398 11.5 21.516 1 93.69 208 LEU B O 1
ATOM 5426 N N . LEU B 1 209 ? 4.297 11.109 22.141 1 94.88 209 LEU B N 1
ATOM 5427 C CA . LEU B 1 209 ? 4.695 10.461 23.391 1 94.88 209 LEU B CA 1
ATOM 5428 C C . LEU B 1 209 ? 5.172 9.031 23.125 1 94.88 209 LEU B C 1
ATOM 5430 O O . LEU B 1 209 ? 6.039 8.523 23.844 1 94.88 209 LEU B O 1
ATOM 5434 N N . TYR B 1 210 ? 4.539 8.453 22.141 1 94.25 210 TYR B N 1
ATOM 5435 C CA . TYR B 1 210 ? 4.887 7.07 21.828 1 94.25 210 TYR B CA 1
ATOM 5436 C C . TYR B 1 210 ? 5.191 6.914 20.344 1 94.25 210 TYR B C 1
ATOM 5438 O O . TYR B 1 210 ? 4.527 6.141 19.641 1 94.25 210 TYR B O 1
ATOM 5446 N N . PRO B 1 211 ? 6.258 7.57 19.922 1 93.56 211 PRO B N 1
ATOM 5447 C CA . PRO B 1 211 ? 6.578 7.457 18.5 1 93.56 211 PRO B CA 1
ATOM 5448 C C . PRO B 1 211 ? 7.141 6.086 18.141 1 93.56 211 PRO B C 1
ATOM 5450 O O . PRO B 1 211 ? 7.988 5.547 18.859 1 93.56 211 PRO B O 1
ATOM 5453 N N . PRO B 1 212 ? 6.656 5.477 17.062 1 90.25 212 PRO B N 1
ATOM 5454 C CA . PRO B 1 212 ? 7.262 4.219 16.625 1 90.25 212 PRO B CA 1
ATOM 5455 C C . PRO B 1 212 ? 8.727 4.379 16.219 1 90.25 212 PRO B C 1
ATOM 5457 O O . PRO B 1 212 ? 9.523 3.449 16.375 1 90.25 212 PRO B O 1
ATOM 5460 N N . ARG B 1 213 ? 8.992 5.566 15.703 1 92.88 213 ARG B N 1
ATOM 5461 C CA . ARG B 1 213 ? 10.367 5.902 15.344 1 92.88 213 ARG B CA 1
ATOM 5462 C C . ARG B 1 213 ? 10.57 7.414 15.305 1 92.88 213 ARG B C 1
ATOM 5464 O O . ARG B 1 213 ? 9.633 8.164 15.008 1 92.88 213 ARG B O 1
ATOM 5471 N N . VAL B 1 214 ? 11.805 7.828 15.641 1 95.81 214 VAL B N 1
ATOM 5472 C CA . VAL B 1 214 ? 12.258 9.211 15.492 1 95.81 214 VAL B CA 1
ATOM 5473 C C . VAL B 1 214 ? 13.406 9.273 14.484 1 95.81 214 VAL B C 1
ATOM 5475 O O . VAL B 1 214 ? 14.453 8.648 14.688 1 95.81 214 VAL B O 1
ATOM 5478 N N . ILE B 1 215 ? 13.195 10.016 13.422 1 96.44 215 ILE B N 1
ATOM 5479 C CA . ILE B 1 215 ? 14.188 10.062 12.352 1 96.44 215 ILE B CA 1
ATOM 5480 C C . ILE B 1 215 ? 14.969 11.375 12.438 1 96.44 215 ILE B C 1
ATOM 5482 O O . ILE B 1 215 ? 14.383 12.445 12.586 1 96.44 215 ILE B O 1
ATOM 5486 N N . ILE B 1 216 ? 16.234 11.25 12.406 1 96.25 216 ILE B N 1
ATOM 5487 C CA . ILE B 1 216 ? 17.125 12.406 12.359 1 96.25 216 ILE B CA 1
ATOM 5488 C C . ILE B 1 216 ? 18 12.328 11.109 1 96.25 216 ILE B C 1
ATOM 5490 O O . ILE B 1 216 ? 18.797 11.406 10.969 1 96.25 216 ILE B O 1
ATOM 5494 N N . GLY B 1 217 ? 17.734 13.273 10.211 1 95.31 217 GLY B N 1
ATOM 5495 C CA . GLY B 1 217 ? 18.516 13.359 8.984 1 95.31 217 GLY B CA 1
ATOM 5496 C C . GLY B 1 217 ? 19.578 14.438 9.023 1 95.31 217 GLY B C 1
ATOM 5497 O O . GLY B 1 217 ? 19.344 15.523 9.562 1 95.31 217 GLY B O 1
ATOM 5498 N N . HIS B 1 218 ? 20.766 14.094 8.508 1 93.06 218 HIS B N 1
ATOM 5499 C CA . HIS B 1 218 ? 21.859 15.062 8.5 1 93.06 218 HIS B CA 1
ATOM 5500 C C . HIS B 1 218 ? 22.562 15.078 7.148 1 93.06 218 HIS B C 1
ATOM 5502 O O . HIS B 1 218 ? 22.438 14.133 6.363 1 93.06 218 HIS B O 1
ATOM 5508 N N . VAL B 1 219 ? 23.141 16.203 6.812 1 88.31 219 VAL B N 1
ATOM 5509 C CA . VAL B 1 219 ? 23.938 16.312 5.602 1 88.31 219 VAL B CA 1
ATOM 5510 C C . VAL B 1 219 ? 25.375 15.859 5.891 1 88.31 219 VAL B C 1
ATOM 5512 O O . VAL B 1 219 ? 26.016 16.359 6.812 1 88.31 219 VAL B O 1
ATOM 5515 N N . PHE B 1 220 ? 25.734 14.812 5.137 1 76 220 PHE B N 1
ATOM 5516 C CA . PHE B 1 220 ? 27.109 14.359 5.301 1 76 220 PHE B CA 1
ATOM 5517 C C . PHE B 1 220 ? 28.094 15.328 4.648 1 76 220 PHE B C 1
ATOM 5519 O O . PHE B 1 220 ? 28.094 15.484 3.424 1 76 220 PHE B O 1
ATOM 5526 N N . SER B 1 221 ? 28.484 16.297 5.359 1 71.62 221 SER B N 1
ATOM 5527 C CA . SER B 1 221 ? 29.484 17.234 4.871 1 71.62 221 SER B CA 1
ATOM 5528 C C . SER B 1 221 ? 30.672 17.328 5.832 1 71.62 221 SER B C 1
ATOM 5530 O O . SER B 1 221 ? 30.594 16.844 6.965 1 71.62 221 SER B O 1
ATOM 5532 N N . GLU B 1 222 ? 31.703 17.734 5.23 1 61.69 222 GLU B N 1
ATOM 5533 C CA . GLU B 1 222 ? 32.906 17.906 6.035 1 61.69 222 GLU B CA 1
ATOM 5534 C C . GLU B 1 222 ? 32.656 18.797 7.25 1 61.69 222 GLU B C 1
ATOM 5536 O O . GLU B 1 222 ? 33.25 18.609 8.305 1 61.69 222 GLU B O 1
ATOM 5541 N N . ASP B 1 223 ? 31.688 19.609 7.129 1 65.31 223 ASP B N 1
ATOM 5542 C CA . ASP B 1 223 ? 31.438 20.578 8.188 1 65.31 223 ASP B CA 1
ATOM 5543 C C . ASP B 1 223 ? 30.359 20.078 9.141 1 65.31 223 ASP B C 1
ATOM 5545 O O . ASP B 1 223 ? 29.922 20.812 10.031 1 65.31 223 ASP B O 1
ATOM 5549 N N . MET B 1 224 ? 30.047 18.859 8.883 1 68.31 224 MET B N 1
ATOM 5550 C CA . MET B 1 224 ? 29.016 18.344 9.773 1 68.31 224 MET B CA 1
ATOM 5551 C C . MET B 1 224 ? 29.594 18.031 11.148 1 68.31 224 MET B C 1
ATOM 5553 O O . MET B 1 224 ? 30.703 17.5 11.258 1 68.31 224 MET B O 1
ATOM 5557 N N . SER B 1 225 ? 28.844 18.547 12.18 1 73.12 225 SER B N 1
ATOM 5558 C CA . SER B 1 225 ? 29.25 18.281 13.555 1 73.12 225 SER B CA 1
ATOM 5559 C C . SER B 1 225 ? 28.438 17.141 14.172 1 73.12 225 SER B C 1
ATOM 5561 O O . SER B 1 225 ? 27.219 17.219 14.227 1 73.12 225 SER B O 1
ATOM 5563 N N . PRO B 1 226 ? 29.031 16.109 14.516 1 86.44 226 PRO B N 1
ATOM 5564 C CA . PRO B 1 226 ? 28.344 15.039 15.227 1 86.44 226 PRO B CA 1
ATOM 5565 C C . PRO B 1 226 ? 27.641 15.523 16.5 1 86.44 226 PRO B C 1
ATOM 5567 O O . PRO B 1 226 ? 26.719 14.867 16.984 1 86.44 226 PRO B O 1
ATOM 5570 N N . GLU B 1 227 ? 28.094 16.719 16.891 1 89.75 227 GLU B N 1
ATOM 5571 C CA . GLU B 1 227 ? 27.547 17.266 18.125 1 89.75 227 GLU B CA 1
ATOM 5572 C C . GLU B 1 227 ? 26.078 17.656 17.953 1 89.75 227 GLU B C 1
ATOM 5574 O O . GLU B 1 227 ? 25.281 17.5 18.875 1 89.75 227 GLU B O 1
ATOM 5579 N N . ALA B 1 228 ? 25.75 18.156 16.828 1 92.62 228 ALA B N 1
ATOM 5580 C CA . ALA B 1 228 ? 24.375 18.547 16.562 1 92.62 228 ALA B CA 1
ATOM 5581 C C . ALA B 1 228 ? 23.438 17.344 16.609 1 92.62 228 ALA B C 1
ATOM 5583 O O . ALA B 1 228 ? 22.344 17.422 17.188 1 92.62 228 ALA B O 1
ATOM 5584 N N . LEU B 1 229 ? 23.906 16.234 16.094 1 93.25 229 LEU B N 1
ATOM 5585 C CA . LEU B 1 229 ? 23.125 14.984 16.109 1 93.25 229 LEU B CA 1
ATOM 5586 C C . LEU B 1 229 ? 22.922 14.492 17.547 1 93.25 229 LEU B C 1
ATOM 5588 O O . LEU B 1 229 ? 21.812 14.109 17.906 1 93.25 229 LEU B O 1
ATOM 5592 N N . THR B 1 230 ? 23.953 14.562 18.219 1 94.38 230 THR B N 1
ATOM 5593 C CA . THR B 1 230 ? 23.906 14.094 19.609 1 94.38 230 THR B CA 1
ATOM 5594 C C . THR B 1 230 ? 22.984 14.969 20.438 1 94.38 230 THR B C 1
ATOM 5596 O O . THR B 1 230 ? 22.234 14.453 21.281 1 94.38 230 THR B O 1
ATOM 5599 N N . ALA B 1 231 ? 23.094 16.25 20.203 1 94.88 231 ALA B N 1
ATOM 5600 C CA . ALA B 1 231 ? 22.25 17.188 20.938 1 94.88 231 ALA B CA 1
ATOM 5601 C C . ALA B 1 231 ? 20.766 16.922 20.688 1 94.88 231 ALA B C 1
ATOM 5603 O O . ALA B 1 231 ? 19.969 16.891 21.625 1 94.88 231 ALA B O 1
ATOM 5604 N N . LEU B 1 232 ? 20.406 16.719 19.438 1 95.94 232 LEU B N 1
ATOM 5605 C CA . LEU B 1 232 ? 19.016 16.453 19.109 1 95.94 232 LEU B CA 1
ATOM 5606 C C . LEU B 1 232 ? 18.578 15.109 19.672 1 95.94 232 LEU B C 1
ATOM 5608 O O . LEU B 1 232 ? 17.469 14.984 20.188 1 95.94 232 LEU B O 1
ATOM 5612 N N . LYS B 1 233 ? 19.406 14.125 19.594 1 95.88 233 LYS B N 1
ATOM 5613 C CA . LYS B 1 233 ? 19.094 12.812 20.156 1 95.88 233 LYS B CA 1
ATOM 5614 C C . LYS B 1 233 ? 18.828 12.898 21.656 1 95.88 233 LYS B C 1
ATOM 5616 O O . LYS B 1 233 ? 17.906 12.242 22.172 1 95.88 233 LYS B O 1
ATOM 5621 N N . ARG B 1 234 ? 19.594 13.719 22.328 1 95.5 234 ARG B N 1
ATOM 5622 C CA . ARG B 1 234 ? 19.469 13.875 23.766 1 95.5 234 ARG B CA 1
ATOM 5623 C C . ARG B 1 234 ? 18.125 14.477 24.141 1 95.5 234 ARG B C 1
ATOM 5625 O O . ARG B 1 234 ? 17.594 14.203 25.219 1 95.5 234 ARG B O 1
ATOM 5632 N N . LEU B 1 235 ? 17.609 15.219 23.266 1 95.62 235 LEU B N 1
ATOM 5633 C CA . LEU B 1 235 ? 16.312 15.82 23.531 1 95.62 235 LEU B CA 1
ATOM 5634 C C . LEU B 1 235 ? 15.219 14.75 23.562 1 95.62 235 LEU B C 1
ATOM 5636 O O . LEU B 1 235 ? 14.227 14.891 24.281 1 95.62 235 LEU B O 1
ATOM 5640 N N . TYR B 1 236 ? 15.359 13.617 22.781 1 96.94 236 TYR B N 1
ATOM 5641 C CA . TYR B 1 236 ? 14.336 12.586 22.688 1 96.94 236 TYR B CA 1
ATOM 5642 C C . TYR B 1 236 ? 14.625 11.438 23.641 1 96.94 236 TYR B C 1
ATOM 5644 O O . TYR B 1 236 ? 13.719 10.695 24.031 1 96.94 236 TYR B O 1
ATOM 5652 N N . SER B 1 237 ? 15.773 11.281 24.141 1 96.25 237 SER B N 1
ATOM 5653 C CA . SER B 1 237 ? 16.266 10.109 24.844 1 96.25 237 SER B CA 1
ATOM 5654 C C . SER B 1 237 ? 15.547 9.914 26.172 1 96.25 237 SER B C 1
ATOM 5656 O O . SER B 1 237 ? 15.477 8.797 26.688 1 96.25 237 SER B O 1
ATOM 5658 N N . PRO B 1 238 ? 15.078 10.992 26.812 1 96.38 238 PRO B N 1
ATOM 5659 C CA . PRO B 1 238 ? 14.422 10.789 28.109 1 96.38 238 PRO B CA 1
ATOM 5660 C C . PRO B 1 238 ? 13.234 9.836 28.031 1 96.38 238 PRO B C 1
ATOM 5662 O O . PRO B 1 238 ? 12.93 9.148 29.016 1 96.38 238 PRO B O 1
ATOM 5665 N N . TRP B 1 239 ? 12.516 9.742 26.859 1 96.62 239 TRP B N 1
ATOM 5666 C CA . TRP B 1 239 ? 11.32 8.914 26.859 1 96.62 239 TRP B CA 1
ATOM 5667 C C . TRP B 1 239 ? 11.289 8 25.641 1 96.62 239 TRP B C 1
ATOM 5669 O O . TRP B 1 239 ? 10.508 7.043 25.594 1 96.62 239 TRP B O 1
ATOM 5679 N N . VAL B 1 240 ? 12.109 8.281 24.656 1 96.81 240 VAL B N 1
ATOM 5680 C CA . VAL B 1 240 ? 12.148 7.449 23.453 1 96.81 240 VAL B CA 1
ATOM 5681 C C . VAL B 1 240 ? 13.328 6.484 23.516 1 96.81 240 VAL B C 1
ATOM 5683 O O . VAL B 1 240 ? 14.477 6.906 23.656 1 96.81 240 VAL B O 1
ATOM 5686 N N . PRO B 1 241 ? 13.055 5.242 23.422 1 96.06 241 PRO B N 1
ATOM 5687 C CA . PRO B 1 241 ? 14.148 4.27 23.406 1 96.06 241 PRO B CA 1
ATOM 5688 C C . PRO B 1 241 ? 15.141 4.527 22.266 1 96.06 241 PRO B C 1
ATOM 5690 O O . PRO B 1 241 ? 14.742 4.906 21.172 1 96.06 241 PRO B O 1
ATOM 5693 N N . ASP B 1 242 ? 16.391 4.242 22.531 1 94.38 242 ASP B N 1
ATOM 5694 C CA . ASP B 1 242 ? 17.484 4.539 21.609 1 94.38 242 ASP B CA 1
ATOM 5695 C C . ASP B 1 242 ? 17.297 3.801 20.281 1 94.38 242 ASP B C 1
ATOM 5697 O O . ASP B 1 242 ? 17.641 4.324 19.219 1 94.38 242 ASP B O 1
ATOM 5701 N N . ASP B 1 243 ? 16.75 2.629 20.359 1 92.81 243 ASP B N 1
ATOM 5702 C CA . ASP B 1 243 ? 16.609 1.808 19.172 1 92.81 243 ASP B CA 1
ATOM 5703 C C . ASP B 1 243 ? 15.531 2.355 18.234 1 92.81 243 ASP B C 1
ATOM 5705 O O . ASP B 1 243 ? 15.43 1.947 17.078 1 92.81 243 ASP B O 1
ATOM 5709 N N . ARG B 1 244 ? 14.766 3.309 18.703 1 94.62 244 ARG B N 1
ATOM 5710 C CA . ARG B 1 244 ? 13.711 3.908 17.891 1 94.62 244 ARG B CA 1
ATOM 5711 C C . ARG B 1 244 ? 14.164 5.246 17.312 1 94.62 244 ARG B C 1
ATOM 5713 O O . ARG B 1 244 ? 13.445 5.855 16.516 1 94.62 244 ARG B O 1
ATOM 5720 N N . ILE B 1 245 ? 15.352 5.652 17.719 1 95.75 245 ILE B N 1
ATOM 5721 C CA . ILE B 1 245 ? 15.93 6.867 17.141 1 95.75 245 ILE B CA 1
ATOM 5722 C C . ILE B 1 245 ? 16.875 6.5 16 1 95.75 245 ILE B C 1
ATOM 5724 O O . ILE B 1 245 ? 17.969 5.961 16.234 1 95.75 245 ILE B O 1
ATOM 5728 N N . VAL B 1 246 ? 16.469 6.777 14.812 1 94.31 246 VAL B N 1
ATOM 5729 C CA . VAL B 1 246 ? 17.188 6.348 13.625 1 94.31 246 VAL B CA 1
ATOM 5730 C C . VAL B 1 246 ? 17.859 7.551 12.961 1 94.31 246 VAL B C 1
ATOM 5732 O O . VAL B 1 246 ? 17.203 8.562 12.703 1 94.31 246 VAL B O 1
ATOM 5735 N N . THR B 1 247 ? 19.141 7.449 12.734 1 94.06 247 THR B N 1
ATOM 5736 C CA . THR B 1 247 ? 19.875 8.508 12.047 1 94.06 247 THR B CA 1
ATOM 5737 C C . THR B 1 247 ? 20.156 8.117 10.602 1 94.06 247 THR B C 1
ATOM 5739 O O . THR B 1 247 ? 20.453 6.957 10.305 1 94.06 247 THR B O 1
ATOM 5742 N N . MET B 1 248 ? 20.062 9.102 9.703 1 94.56 248 MET B N 1
ATOM 5743 C CA . MET B 1 248 ? 20.297 8.875 8.281 1 94.56 248 MET B CA 1
ATOM 5744 C C . MET B 1 248 ? 20.625 10.188 7.57 1 94.56 248 MET B C 1
ATOM 5746 O O . MET B 1 248 ? 20.766 11.227 8.211 1 94.56 248 MET B O 1
ATOM 5750 N N . ASP B 1 249 ? 20.875 10.055 6.266 1 93.75 249 ASP B N 1
ATOM 5751 C CA . ASP B 1 249 ? 21.109 11.273 5.5 1 93.75 249 ASP B CA 1
ATOM 5752 C C . ASP B 1 249 ? 19.828 12.094 5.363 1 93.75 249 ASP B C 1
ATOM 5754 O O . ASP B 1 249 ? 18.734 11.539 5.379 1 93.75 249 ASP B O 1
ATOM 5758 N N . ALA B 1 250 ? 20 13.398 5.18 1 94.5 250 ALA B N 1
ATOM 5759 C CA . ALA B 1 250 ? 18.875 14.328 5.145 1 94.5 250 ALA B CA 1
ATOM 5760 C C . ALA B 1 250 ? 17.953 14.023 3.973 1 94.5 250 ALA B C 1
ATOM 5762 O O . ALA B 1 250 ? 16.719 14.117 4.098 1 94.5 250 ALA B O 1
ATOM 5763 N N . TRP B 1 251 ? 18.5 13.648 2.865 1 94.38 251 TRP B N 1
ATOM 5764 C CA . TRP B 1 251 ? 17.703 13.359 1.677 1 94.38 251 TRP B CA 1
ATOM 5765 C C . TRP B 1 251 ? 16.766 12.188 1.928 1 94.38 251 TRP B C 1
ATOM 5767 O O . TRP B 1 251 ? 15.578 12.258 1.62 1 94.38 251 TRP B O 1
ATOM 5777 N N . SER B 1 252 ? 17.281 11.141 2.518 1 95.88 252 SER B N 1
ATOM 5778 C CA . SER B 1 252 ? 16.469 9.961 2.822 1 95.88 252 SER B CA 1
ATOM 5779 C C . SER B 1 252 ? 15.398 10.273 3.859 1 95.88 252 SER B C 1
ATOM 5781 O O . SER B 1 252 ? 14.273 9.789 3.758 1 95.88 252 SER B O 1
ATOM 5783 N N . SER B 1 253 ? 15.797 11.055 4.801 1 95.94 253 SER B N 1
ATOM 5784 C CA . SER B 1 253 ? 14.859 11.453 5.844 1 95.94 253 SER B CA 1
ATOM 5785 C C . SER B 1 253 ? 13.672 12.219 5.262 1 95.94 253 SER B C 1
ATOM 5787 O O . SER B 1 253 ? 12.516 11.891 5.531 1 95.94 253 SER B O 1
ATOM 5789 N N . GLU B 1 254 ? 13.992 13.18 4.445 1 94.81 254 GLU B N 1
ATOM 5790 C CA . GLU B 1 254 ? 12.961 14.008 3.828 1 94.81 254 GLU B CA 1
ATOM 5791 C C . GLU B 1 254 ? 12.094 13.195 2.877 1 94.81 254 GLU B C 1
ATOM 5793 O O . GLU B 1 254 ? 10.867 13.266 2.939 1 94.81 254 GLU B O 1
ATOM 5798 N N . LEU B 1 255 ? 12.734 12.43 2.059 1 95.56 255 LEU B N 1
ATOM 5799 C CA . LEU B 1 255 ? 12 11.633 1.084 1 95.56 255 LEU B CA 1
ATOM 5800 C C . LEU B 1 255 ? 11.156 10.562 1.78 1 95.56 255 LEU B C 1
ATOM 5802 O O . LEU B 1 255 ? 10.039 10.273 1.346 1 95.56 255 LEU B O 1
ATOM 5806 N N . GLY B 1 256 ? 11.688 9.984 2.834 1 95.12 256 GLY B N 1
ATOM 5807 C CA . GLY B 1 256 ? 10.953 8.984 3.594 1 95.12 256 GLY B CA 1
ATOM 5808 C C . GLY B 1 256 ? 9.633 9.508 4.133 1 95.12 256 GLY B C 1
ATOM 5809 O O . GLY B 1 256 ? 8.617 8.812 4.074 1 95.12 256 GLY B O 1
ATOM 5810 N N . LYS B 1 257 ? 9.625 10.688 4.637 1 93.62 257 LYS B N 1
ATOM 5811 C CA . LYS B 1 257 ? 8.406 11.297 5.164 1 93.62 257 LYS B CA 1
ATOM 5812 C C . LYS B 1 257 ? 7.383 11.523 4.059 1 93.62 257 LYS B C 1
ATOM 5814 O O . LYS B 1 257 ? 6.207 11.188 4.215 1 93.62 257 LYS B O 1
ATOM 5819 N N . ILE B 1 258 ? 7.855 12.141 3.012 1 93.25 258 ILE B N 1
ATOM 5820 C CA . ILE B 1 258 ? 6.973 12.406 1.881 1 93.25 258 ILE B CA 1
ATOM 5821 C C . ILE B 1 258 ? 6.418 11.094 1.334 1 93.25 258 ILE B C 1
ATOM 5823 O O . ILE B 1 258 ? 5.215 10.984 1.069 1 93.25 258 ILE B O 1
ATOM 5827 N N . ALA B 1 259 ? 7.266 10.109 1.252 1 95.44 259 ALA B N 1
ATOM 5828 C CA . ALA B 1 259 ? 6.871 8.805 0.729 1 95.44 259 ALA B CA 1
ATOM 5829 C C . ALA B 1 259 ? 5.844 8.141 1.636 1 95.44 259 ALA B C 1
ATOM 5831 O O . ALA B 1 259 ? 4.922 7.477 1.155 1 95.44 259 ALA B O 1
ATOM 5832 N N . ALA B 1 260 ? 5.996 8.273 2.92 1 93.81 260 ALA B N 1
ATOM 5833 C CA . ALA B 1 260 ? 5.055 7.68 3.865 1 93.81 260 ALA B CA 1
ATOM 5834 C C . ALA B 1 260 ? 3.635 8.18 3.611 1 93.81 260 ALA B C 1
ATOM 5836 O O . ALA B 1 260 ? 2.697 7.383 3.504 1 93.81 260 ALA B O 1
ATOM 5837 N N . ASN B 1 261 ? 3.484 9.445 3.48 1 91.25 261 ASN B N 1
ATOM 5838 C CA . ASN B 1 261 ? 2.168 10.023 3.227 1 91.25 261 ASN B CA 1
ATOM 5839 C C . ASN B 1 261 ? 1.68 9.703 1.816 1 91.25 261 ASN B C 1
ATOM 5841 O O . ASN B 1 261 ? 0.484 9.5 1.601 1 91.25 261 ASN B O 1
ATOM 5845 N N . ALA B 1 262 ? 2.596 9.703 0.915 1 94 262 ALA B N 1
ATOM 5846 C CA . ALA B 1 262 ? 2.219 9.383 -0.459 1 94 262 ALA B CA 1
ATOM 5847 C C . ALA B 1 262 ? 1.693 7.953 -0.564 1 94 262 ALA B C 1
ATOM 5849 O O . ALA B 1 262 ? 0.738 7.688 -1.299 1 94 262 ALA B O 1
ATOM 5850 N N . LEU B 1 263 ? 2.316 7.023 0.117 1 94.5 263 LEU B N 1
ATOM 5851 C CA . LEU B 1 263 ? 1.86 5.641 0.099 1 94.5 263 LEU B CA 1
ATOM 5852 C C . LEU B 1 263 ? 0.488 5.512 0.752 1 94.5 263 LEU B C 1
ATOM 5854 O O . LEU B 1 263 ? -0.333 4.695 0.325 1 94.5 263 LEU B O 1
ATOM 5858 N N . LEU B 1 264 ? 0.234 6.285 1.799 1 91.31 264 LEU B N 1
ATOM 5859 C CA . LEU B 1 264 ? -1.092 6.301 2.408 1 91.31 264 LEU B CA 1
ATOM 5860 C C . LEU B 1 264 ? -2.137 6.816 1.424 1 91.31 264 LEU B C 1
ATOM 5862 O O . LEU B 1 264 ? -3.223 6.242 1.309 1 91.31 264 LEU B O 1
ATOM 5866 N N . ALA B 1 265 ? -1.805 7.922 0.771 1 92.56 265 ALA B N 1
ATOM 5867 C CA . ALA B 1 265 ? -2.688 8.445 -0.267 1 92.56 265 ALA B CA 1
ATOM 5868 C C . ALA B 1 265 ? -2.959 7.398 -1.34 1 92.56 265 ALA B C 1
ATOM 5870 O O . ALA B 1 265 ? -4.098 7.242 -1.792 1 92.56 265 ALA B O 1
ATOM 5871 N N . GLN B 1 266 ? -1.923 6.73 -1.734 1 94.75 266 GLN B N 1
ATOM 5872 C CA . GLN B 1 266 ? -2.031 5.676 -2.74 1 94.75 266 GLN B CA 1
ATOM 5873 C C . GLN B 1 266 ? -2.951 4.559 -2.266 1 94.75 266 GLN B C 1
ATOM 5875 O O . GLN B 1 266 ? -3.754 4.035 -3.043 1 94.75 266 GLN B O 1
ATOM 5880 N N . GLN B 1 267 ? -2.824 4.133 -1.082 1 93 267 GLN B N 1
ATOM 5881 C CA . GLN B 1 267 ? -3.689 3.104 -0.521 1 93 267 GLN B CA 1
ATOM 5882 C C . GLN B 1 267 ? -5.156 3.523 -0.579 1 93 267 GLN B C 1
ATOM 5884 O O . GLN B 1 267 ? -6.023 2.723 -0.935 1 93 267 GLN B O 1
ATOM 5889 N N . ILE B 1 268 ? -5.43 4.727 -0.214 1 92 268 ILE B N 1
ATOM 5890 C CA . ILE B 1 268 ? -6.789 5.254 -0.255 1 92 268 ILE B CA 1
ATOM 5891 C C . ILE B 1 268 ? -7.309 5.227 -1.69 1 92 268 ILE B C 1
ATOM 5893 O O . ILE B 1 268 ? -8.43 4.781 -1.941 1 92 268 ILE B O 1
ATOM 5897 N N . SER B 1 269 ? -6.488 5.676 -2.607 1 94.94 269 SER B N 1
ATOM 5898 C CA . SER B 1 269 ? -6.895 5.695 -4.012 1 94.94 269 SER B CA 1
ATOM 5899 C C . SER B 1 269 ? -7.137 4.285 -4.535 1 94.94 269 SER B C 1
ATOM 5901 O O . SER B 1 269 ? -8.031 4.066 -5.355 1 94.94 269 SER B O 1
ATOM 5903 N N . SER B 1 270 ? -6.293 3.348 -4.105 1 95.31 270 SER B N 1
ATOM 5904 C CA . SER B 1 270 ? -6.516 1.958 -4.484 1 95.31 270 SER B CA 1
ATOM 5905 C C . SER B 1 270 ? -7.855 1.45 -3.961 1 95.31 270 SER B C 1
ATOM 5907 O O . SER B 1 270 ? -8.609 0.797 -4.691 1 95.31 270 SER B O 1
ATOM 5909 N N . LEU B 1 271 ? -8.141 1.744 -2.736 1 93.5 271 LEU B N 1
ATOM 5910 C CA . LEU B 1 271 ? -9.422 1.347 -2.166 1 93.5 271 LEU B CA 1
ATOM 5911 C C . LEU B 1 271 ? -10.578 2.016 -2.906 1 93.5 271 LEU B C 1
ATOM 5913 O O . LEU B 1 271 ? -11.625 1.401 -3.117 1 93.5 271 LEU B O 1
ATOM 5917 N N . ASN B 1 272 ? -10.359 3.307 -3.283 1 93.75 272 ASN B N 1
ATOM 5918 C CA . ASN B 1 272 ? -11.359 4 -4.082 1 93.75 272 ASN B CA 1
ATOM 5919 C C . ASN B 1 272 ? -11.625 3.277 -5.402 1 93.75 272 ASN B C 1
ATOM 5921 O O . ASN B 1 272 ? -12.773 3.104 -5.801 1 93.75 272 ASN B O 1
ATOM 5925 N N . SER B 1 273 ? -10.578 2.863 -6.023 1 96.12 273 SER B N 1
ATOM 5926 C CA . SER B 1 273 ? -10.711 2.135 -7.281 1 96.12 273 SER B CA 1
ATOM 5927 C C . SER B 1 273 ? -11.484 0.834 -7.082 1 96.12 273 SER B C 1
ATOM 5929 O O . SER B 1 273 ? -12.336 0.479 -7.906 1 96.12 273 SER B O 1
ATOM 5931 N N . LEU B 1 274 ? -11.234 0.148 -5.992 1 95.62 274 LEU B N 1
ATOM 5932 C CA . LEU B 1 274 ? -11.922 -1.105 -5.699 1 95.62 274 LEU B CA 1
ATOM 5933 C C . LEU B 1 274 ? -13.383 -0.855 -5.344 1 95.62 274 LEU B C 1
ATOM 5935 O O . LEU B 1 274 ? -14.25 -1.668 -5.668 1 95.62 274 LEU B O 1
ATOM 5939 N N . SER B 1 275 ? -13.594 0.303 -4.672 1 94.19 275 SER B N 1
ATOM 5940 C CA . SER B 1 275 ? -14.969 0.643 -4.328 1 94.19 275 SER B CA 1
ATOM 5941 C C . SER B 1 275 ? -15.82 0.828 -5.578 1 94.19 275 SER B C 1
ATOM 5943 O O . SER B 1 275 ? -16.984 0.427 -5.605 1 94.19 275 SER B O 1
ATOM 5945 N N . VAL B 1 276 ? -15.266 1.42 -6.609 1 94.75 276 VAL B N 1
ATOM 5946 C CA . VAL B 1 276 ? -15.961 1.612 -7.879 1 94.75 276 VAL B CA 1
ATOM 5947 C C . VAL B 1 276 ? -16.312 0.256 -8.492 1 94.75 276 VAL B C 1
ATOM 5949 O O . VAL B 1 276 ? -17.422 0.05 -8.977 1 94.75 276 VAL B O 1
ATOM 5952 N N . LEU B 1 277 ? -15.383 -0.65 -8.406 1 95.44 277 LEU B N 1
ATOM 5953 C CA . LEU B 1 277 ? -15.594 -1.991 -8.945 1 95.44 277 LEU B CA 1
ATOM 5954 C C . LEU B 1 277 ? -16.703 -2.711 -8.172 1 95.44 277 LEU B C 1
ATOM 5956 O O . LEU B 1 277 ? -17.562 -3.361 -8.766 1 95.44 277 LEU B O 1
ATOM 5960 N N . CYS B 1 278 ? -16.672 -2.559 -6.875 1 94.44 278 CYS B N 1
ATOM 5961 C CA . CYS B 1 278 ? -17.688 -3.189 -6.043 1 94.44 278 CYS B CA 1
ATOM 5962 C C . CYS B 1 278 ? -19.078 -2.658 -6.383 1 94.44 278 CYS B C 1
ATOM 5964 O O . CYS B 1 278 ? -20.031 -3.432 -6.496 1 94.44 278 CYS B O 1
ATOM 5966 N N . GLU B 1 279 ? -19.203 -1.385 -6.559 1 93.06 279 GLU B N 1
ATOM 5967 C CA . GLU B 1 279 ? -20.484 -0.764 -6.871 1 93.06 279 GLU B CA 1
ATOM 5968 C C . GLU B 1 279 ? -21.016 -1.247 -8.219 1 93.06 279 GLU B C 1
ATOM 5970 O O . GLU B 1 279 ? -22.219 -1.235 -8.461 1 93.06 279 GLU B O 1
ATOM 5975 N N . SER B 1 280 ? -20.094 -1.6 -9.07 1 93.81 280 SER B N 1
ATOM 5976 C CA . SER B 1 280 ? -20.469 -2.008 -10.422 1 93.81 280 SER B CA 1
ATOM 5977 C C . SER B 1 280 ? -20.625 -3.523 -10.523 1 93.81 280 SER B C 1
ATOM 5979 O O . SER B 1 280 ? -20.891 -4.059 -11.602 1 93.81 280 SER B O 1
ATOM 5981 N N . THR B 1 281 ? -20.391 -4.188 -9.445 1 93.12 281 THR B N 1
ATOM 5982 C CA . THR B 1 281 ? -20.578 -5.629 -9.328 1 93.12 281 THR B CA 1
ATOM 5983 C C . THR B 1 281 ? -21.406 -5.973 -8.094 1 93.12 281 THR B C 1
ATOM 5985 O O . THR B 1 281 ? -22.062 -5.105 -7.527 1 93.12 281 THR B O 1
ATOM 5988 N N . ASN B 1 282 ? -21.438 -7.246 -7.691 1 90.75 282 ASN B N 1
ATOM 5989 C CA . ASN B 1 282 ? -22.172 -7.641 -6.496 1 90.75 282 ASN B CA 1
ATOM 5990 C C . ASN B 1 282 ? -21.25 -7.801 -5.293 1 90.75 282 ASN B C 1
ATOM 5992 O O . ASN B 1 282 ? -21.625 -8.398 -4.285 1 90.75 282 ASN B O 1
ATOM 5996 N N . ALA B 1 283 ? -20.062 -7.223 -5.492 1 94.12 283 ALA B N 1
ATOM 5997 C CA . ALA B 1 283 ? -19.109 -7.277 -4.387 1 94.12 283 ALA B CA 1
ATOM 5998 C C . ALA B 1 283 ? -19.391 -6.176 -3.367 1 94.12 283 ALA B C 1
ATOM 6000 O O . ALA B 1 283 ? -20.188 -5.266 -3.627 1 94.12 283 ALA B O 1
ATOM 6001 N N . ASN B 1 284 ? -18.875 -6.379 -2.225 1 92.75 284 ASN B N 1
ATOM 6002 C CA . ASN B 1 284 ? -18.984 -5.465 -1.092 1 92.75 284 ASN B CA 1
ATOM 6003 C C . ASN B 1 284 ? -17.625 -5.027 -0.585 1 92.75 284 ASN B C 1
ATOM 6005 O O . ASN B 1 284 ? -16.812 -5.852 -0.144 1 92.75 284 ASN B O 1
ATOM 6009 N N . ILE B 1 285 ? -17.375 -3.693 -0.565 1 93.5 285 ILE B N 1
ATOM 6010 C CA . ILE B 1 285 ? -16.062 -3.15 -0.249 1 93.5 285 ILE B CA 1
ATOM 6011 C C . ILE B 1 285 ? -15.688 -3.504 1.19 1 93.5 285 ILE B C 1
ATOM 6013 O O . ILE B 1 285 ? -14.508 -3.645 1.517 1 93.5 285 ILE B O 1
ATOM 6017 N N . ASN B 1 286 ? -16.672 -3.656 2.055 1 91 286 ASN B N 1
ATOM 6018 C CA . ASN B 1 286 ? -16.391 -4 3.443 1 91 286 ASN B CA 1
ATOM 6019 C C . ASN B 1 286 ? -15.734 -5.379 3.559 1 91 286 ASN B C 1
ATOM 6021 O O . ASN B 1 286 ? -14.789 -5.562 4.324 1 91 286 ASN B O 1
ATOM 6025 N N . TYR B 1 287 ? -16.234 -6.301 2.766 1 92.69 287 TYR B N 1
ATOM 6026 C CA . TYR B 1 287 ? -15.656 -7.637 2.76 1 92.69 287 TYR B CA 1
ATOM 6027 C C . TYR B 1 287 ? -14.281 -7.633 2.105 1 92.69 287 TYR B C 1
ATOM 6029 O O . TYR B 1 287 ? -13.359 -8.289 2.588 1 92.69 287 TYR B O 1
ATOM 6037 N N . VAL B 1 288 ? -14.18 -6.887 1.028 1 94 288 VAL B N 1
ATOM 6038 C CA . VAL B 1 288 ? -12.906 -6.797 0.324 1 94 288 VAL B CA 1
ATOM 6039 C C . VAL B 1 288 ? -11.852 -6.184 1.242 1 94 288 VAL B C 1
ATOM 6041 O O . VAL B 1 288 ? -10.742 -6.707 1.362 1 94 288 VAL B O 1
ATOM 6044 N N . SER B 1 289 ? -12.203 -5.074 1.897 1 92.56 289 SER B N 1
ATOM 6045 C CA . SER B 1 289 ? -11.281 -4.406 2.807 1 92.56 289 SER B CA 1
ATOM 6046 C C . SER B 1 289 ? -10.891 -5.312 3.967 1 92.56 289 SER B C 1
ATOM 6048 O O . SER B 1 289 ? -9.75 -5.281 4.43 1 92.56 289 SER B O 1
ATOM 6050 N N . GLU B 1 290 ? -11.828 -6.059 4.422 1 90.19 290 GLU B N 1
ATOM 6051 C CA . GLU B 1 290 ? -11.555 -7.031 5.477 1 90.19 290 GLU B CA 1
ATOM 6052 C C . GLU B 1 290 ? -10.516 -8.055 5.023 1 90.19 290 GLU B C 1
ATOM 6054 O O . GLU B 1 290 ? -9.586 -8.375 5.762 1 90.19 290 GLU B O 1
ATOM 6059 N N . THR B 1 291 ? -10.703 -8.523 3.852 1 91.69 291 THR B N 1
ATOM 6060 C CA . THR B 1 291 ? -9.773 -9.477 3.273 1 91.69 291 THR B CA 1
ATOM 6061 C C . THR B 1 291 ? -8.375 -8.883 3.176 1 91.69 291 THR B C 1
ATOM 6063 O O . THR B 1 291 ? -7.379 -9.562 3.43 1 91.69 291 THR B O 1
ATOM 6066 N N . LEU B 1 292 ? -8.328 -7.605 2.928 1 91.5 292 LEU B N 1
ATOM 6067 C CA . LEU B 1 292 ? -7.062 -6.91 2.709 1 91.5 292 LEU B CA 1
ATOM 6068 C C . LEU B 1 292 ? -6.453 -6.461 4.031 1 91.5 292 LEU B C 1
ATOM 6070 O O . LEU B 1 292 ? -5.281 -6.086 4.086 1 91.5 292 LEU B O 1
ATOM 6074 N N . GLY B 1 293 ? -7.23 -6.484 5.098 1 87.19 293 GLY B N 1
ATOM 6075 C CA . GLY B 1 293 ? -6.766 -5.973 6.375 1 87.19 293 GLY B CA 1
ATOM 6076 C C . GLY B 1 293 ? -6.66 -4.461 6.414 1 87.19 293 GLY B C 1
ATOM 6077 O O . GLY B 1 293 ? -5.77 -3.91 7.062 1 87.19 293 GLY B O 1
ATOM 6078 N N . LEU B 1 294 ? -7.449 -3.822 5.625 1 85.69 294 LEU B N 1
ATOM 6079 C CA . LEU B 1 294 ? -7.426 -2.365 5.543 1 85.69 294 LEU B CA 1
ATOM 6080 C C . LEU B 1 294 ? -8.711 -1.77 6.113 1 85.69 294 LEU B C 1
ATOM 6082 O O . LEU B 1 294 ? -9.773 -2.387 6.035 1 85.69 294 LEU B O 1
ATOM 6086 N N . SER B 1 295 ? -8.555 -0.782 6.895 1 72.12 295 SER B N 1
ATOM 6087 C CA . SER B 1 295 ? -9.734 -0.107 7.422 1 72.12 295 SER B CA 1
ATOM 6088 C C . SER B 1 295 ? -10.344 0.834 6.387 1 72.12 295 SER B C 1
ATOM 6090 O O . SER B 1 295 ? -9.625 1.422 5.574 1 72.12 295 SER B O 1
ATOM 6092 N N . GLN B 1 296 ? -11.688 0.695 6.012 1 61.41 296 GLN B N 1
ATOM 6093 C CA . GLN B 1 296 ? -12.414 1.434 4.98 1 61.41 296 GLN B CA 1
ATOM 6094 C C . GLN B 1 296 ? -12.445 2.928 5.293 1 61.41 296 GLN B C 1
ATOM 6096 O O . GLN B 1 296 ? -13.133 3.359 6.223 1 61.41 296 GLN B O 1
ATOM 6101 N N . ARG B 1 297 ? -11.297 3.738 5.148 1 57.59 297 ARG B N 1
ATOM 6102 C CA . ARG B 1 297 ? -11.438 5.141 5.527 1 57.59 297 ARG B CA 1
ATOM 6103 C C . ARG B 1 297 ? -11.562 6.031 4.293 1 57.59 297 ARG B C 1
ATOM 6105 O O . ARG B 1 297 ? -11.57 7.258 4.406 1 57.59 297 ARG B O 1
ATOM 6112 N N . SER B 1 298 ? -12.188 5.598 3.174 1 63.16 298 SER B N 1
ATOM 6113 C CA . SER B 1 298 ? -11.805 6.695 2.293 1 63.16 298 SER B CA 1
ATOM 6114 C C . SER B 1 298 ? -13.008 7.559 1.926 1 63.16 298 SER B C 1
ATOM 6116 O O . SER B 1 298 ? -12.914 8.422 1.055 1 63.16 298 SER B O 1
ATOM 6118 N N . GLY B 1 299 ? -14.062 7.555 2.646 1 71.81 299 GLY B N 1
ATOM 6119 C CA . GLY B 1 299 ? -15.156 8.492 2.412 1 71.81 299 GLY B CA 1
ATOM 6120 C C . GLY B 1 299 ? -15.094 9.148 1.048 1 71.81 299 GLY B C 1
ATOM 6121 O O . GLY B 1 299 ? -15.156 8.477 0.02 1 71.81 299 GLY B O 1
ATOM 6122 N N . LEU B 1 300 ? -14.93 10.422 0.908 1 78.5 300 LEU B N 1
ATOM 6123 C CA . LEU B 1 300 ? -14.867 11.242 -0.299 1 78.5 300 LEU B CA 1
ATOM 6124 C C . LEU B 1 300 ? -13.43 11.383 -0.792 1 78.5 300 LEU B C 1
ATOM 6126 O O . LEU B 1 300 ? -13.164 12.125 -1.737 1 78.5 300 LEU B O 1
ATOM 6130 N N . GLY B 1 301 ? -12.578 10.469 -0.28 1 79.81 301 GLY B N 1
ATOM 6131 C CA . GLY B 1 301 ? -11.18 10.594 -0.66 1 79.81 301 GLY B CA 1
ATOM 6132 C C . GLY B 1 301 ? -10.367 11.43 0.31 1 79.81 301 GLY B C 1
ATOM 6133 O O . GLY B 1 301 ? -10.859 11.812 1.374 1 79.81 301 GLY B O 1
ATOM 6134 N N . PHE B 1 302 ? -9.102 11.555 -0.015 1 77.75 302 PHE B N 1
ATOM 6135 C CA . PHE B 1 302 ? -8.25 12.359 0.849 1 77.75 302 PHE B CA 1
ATOM 6136 C C . PHE B 1 302 ? -8.164 13.797 0.339 1 77.75 302 PHE B C 1
ATOM 6138 O O . PHE B 1 302 ? -8.273 14.039 -0.864 1 77.75 302 PHE B O 1
ATOM 6145 N N . GLY B 1 303 ? -8.492 14.789 1.175 1 65 303 GLY B N 1
ATOM 6146 C CA . GLY B 1 303 ? -8.484 16.188 0.788 1 65 303 GLY B CA 1
ATOM 6147 C C . GLY B 1 303 ? -7.332 16.969 1.397 1 65 303 GLY B C 1
ATOM 6148 O O . GLY B 1 303 ? -6.758 16.562 2.408 1 65 303 GLY B O 1
ATOM 6149 N N . GLY B 1 304 ? -7.055 18.188 0.542 1 57.78 304 GLY B N 1
ATOM 6150 C CA . GLY B 1 304 ? -6.176 19.297 0.867 1 57.78 304 GLY B CA 1
ATOM 6151 C C . GLY B 1 304 ? -5.262 19.016 2.043 1 57.78 304 GLY B C 1
ATOM 6152 O O . GLY B 1 304 ? -4.566 19.906 2.529 1 57.78 304 GLY B O 1
ATOM 6153 N N . SER B 1 305 ? -5.23 17.656 2.375 1 61.34 305 SER B N 1
ATOM 6154 C CA . SER B 1 305 ? -4.5 17.172 3.545 1 61.34 305 SER B CA 1
ATOM 6155 C C . SER B 1 305 ? -3.012 17.031 3.242 1 61.34 305 SER B C 1
ATOM 6157 O O . SER B 1 305 ? -2.562 17.359 2.141 1 61.34 305 SER B O 1
ATOM 6159 N N . SER B 1 306 ? -2.361 16.922 4.18 1 74.56 306 SER B N 1
ATOM 6160 C CA . SER B 1 306 ? -0.94 16.594 4.105 1 74.56 306 SER B CA 1
ATOM 6161 C C . SER B 1 306 ? -0.68 15.469 3.113 1 74.56 306 SER B C 1
ATOM 6163 O O . SER B 1 306 ? 0.378 15.422 2.482 1 74.56 306 SER B O 1
ATOM 6165 N N . LEU B 1 307 ? -1.775 14.789 2.705 1 84.62 307 LEU B N 1
ATOM 6166 C CA . LEU B 1 307 ? -1.546 13.656 1.818 1 84.62 307 LEU B CA 1
ATOM 6167 C C . LEU B 1 307 ? -1.414 14.117 0.37 1 84.62 307 LEU B C 1
ATOM 6169 O O . LEU B 1 307 ? -0.475 13.727 -0.326 1 84.62 307 LEU B O 1
ATOM 6173 N N . GLN B 1 308 ? -2.371 14.969 -0.011 1 85.62 308 GLN B N 1
ATOM 6174 C CA . GLN B 1 308 ? -2.314 15.477 -1.379 1 85.62 308 GLN B CA 1
ATOM 6175 C C . GLN B 1 308 ? -1.05 16.297 -1.608 1 85.62 308 GLN B C 1
ATOM 6177 O O . GLN B 1 308 ? -0.393 16.172 -2.643 1 85.62 308 GLN B O 1
ATOM 6182 N N . SER B 1 309 ? -0.762 17.094 -0.683 1 83.12 309 SER B N 1
ATOM 6183 C CA . SER B 1 309 ? 0.413 17.953 -0.785 1 83.12 309 SER B CA 1
ATOM 6184 C C . SER B 1 309 ? 1.69 17.125 -0.913 1 83.12 309 SER B C 1
ATOM 6186 O O . SER B 1 309 ? 2.57 17.453 -1.71 1 83.12 309 SER B O 1
ATOM 6188 N N . ASP B 1 310 ? 1.829 16.094 -0.147 1 88.25 310 ASP B N 1
ATOM 6189 C CA . ASP B 1 310 ? 3.041 15.289 -0.17 1 88.25 310 ASP B CA 1
ATOM 6190 C C . ASP B 1 310 ? 3.164 14.516 -1.485 1 88.25 310 ASP B C 1
ATOM 6192 O O . ASP B 1 310 ? 4.27 14.328 -1.998 1 88.25 310 ASP B O 1
ATOM 6196 N N . VAL B 1 311 ? 2.031 14.031 -2.051 1 92.06 311 VAL B N 1
ATOM 6197 C CA . VAL B 1 311 ? 2.074 13.406 -3.369 1 92.06 311 VAL B CA 1
ATOM 6198 C C . VAL B 1 311 ? 2.547 14.422 -4.41 1 92.06 311 VAL B C 1
ATOM 6200 O O . VAL B 1 311 ? 3.367 14.102 -5.27 1 92.06 311 VAL B O 1
ATOM 6203 N N . LEU B 1 312 ? 2.049 15.617 -4.27 1 88.38 312 LEU B N 1
ATOM 6204 C CA . LEU B 1 312 ? 2.436 16.672 -5.203 1 88.38 312 LEU B CA 1
ATOM 6205 C C . LEU B 1 312 ? 3.916 17 -5.062 1 88.38 312 LEU B C 1
ATOM 6207 O O . LEU B 1 312 ? 4.578 17.344 -6.047 1 88.38 312 LEU B O 1
ATOM 6211 N N . CYS B 1 313 ? 4.434 16.906 -3.846 1 88.06 313 CYS B N 1
ATOM 6212 C CA . CYS B 1 313 ? 5.863 17.094 -3.629 1 88.06 313 CYS B CA 1
ATOM 6213 C C . CYS B 1 313 ? 6.68 16.078 -4.398 1 88.06 313 CYS B C 1
ATOM 6215 O O . CYS B 1 313 ? 7.719 16.406 -4.973 1 88.06 313 CYS B O 1
ATOM 6217 N N . LEU B 1 314 ? 6.242 14.828 -4.445 1 92.38 314 LEU B N 1
ATOM 6218 C CA . LEU B 1 314 ? 6.926 13.789 -5.211 1 92.38 314 LEU B CA 1
ATOM 6219 C C . LEU B 1 314 ? 6.867 14.094 -6.707 1 92.38 314 LEU B C 1
ATOM 6221 O O . LEU B 1 314 ? 7.867 13.953 -7.41 1 92.38 314 LEU B O 1
ATOM 6225 N N . VAL B 1 315 ? 5.684 14.523 -7.117 1 92.81 315 VAL B N 1
ATOM 6226 C CA . VAL B 1 315 ? 5.492 14.844 -8.531 1 92.81 315 VAL B CA 1
ATOM 6227 C C . VAL B 1 315 ? 6.414 15.992 -8.93 1 92.81 315 VAL B C 1
ATOM 6229 O O . VAL B 1 315 ? 7.066 15.938 -9.969 1 92.81 315 VAL B O 1
ATOM 6232 N N . TYR B 1 316 ? 6.438 16.953 -8.055 1 87.81 316 TYR B N 1
ATOM 6233 C CA . TYR B 1 316 ? 7.297 18.109 -8.289 1 87.81 316 TYR B CA 1
ATOM 6234 C C . TYR B 1 316 ? 8.758 17.688 -8.422 1 87.81 316 TYR B C 1
ATOM 6236 O O . TYR B 1 316 ? 9.438 18.062 -9.375 1 87.81 316 TYR B O 1
ATOM 6244 N N . LEU B 1 317 ? 9.227 16.922 -7.477 1 90.62 317 LEU B N 1
ATOM 6245 C CA . LEU B 1 317 ? 10.602 16.453 -7.492 1 90.62 317 LEU B CA 1
ATOM 6246 C C . LEU B 1 317 ? 10.891 15.633 -8.75 1 90.62 317 LEU B C 1
ATOM 6248 O O . LEU B 1 317 ? 11.906 15.844 -9.414 1 90.62 317 LEU B O 1
ATOM 6252 N N . ALA B 1 318 ? 10.008 14.742 -9.102 1 95.19 318 ALA B N 1
ATOM 6253 C CA . ALA B 1 318 ? 10.172 13.898 -10.289 1 95.19 318 ALA B CA 1
ATOM 6254 C C . ALA B 1 318 ? 10.25 14.742 -11.555 1 95.19 318 ALA B C 1
ATOM 6256 O O . ALA B 1 318 ? 11.055 14.469 -12.445 1 95.19 318 ALA B O 1
ATOM 6257 N N . ARG B 1 319 ? 9.445 15.758 -11.648 1 92 319 ARG B N 1
ATOM 6258 C CA . ARG B 1 319 ? 9.453 16.641 -12.805 1 92 319 ARG B CA 1
ATOM 6259 C C . ARG B 1 319 ? 10.773 17.406 -12.906 1 92 319 ARG B C 1
ATOM 6261 O O . ARG B 1 319 ? 11.344 17.516 -13.992 1 92 319 ARG B O 1
ATOM 6268 N N . GLU B 1 320 ? 11.219 17.906 -11.789 1 89.19 320 GLU B N 1
ATOM 6269 C CA . GLU B 1 320 ? 12.484 18.625 -11.766 1 89.19 320 GLU B CA 1
ATOM 6270 C C . GLU B 1 320 ? 13.633 17.734 -12.219 1 89.19 320 GLU B C 1
ATOM 6272 O O . GLU B 1 320 ? 14.594 18.219 -12.828 1 89.19 320 GLU B O 1
ATOM 6277 N N . LEU B 1 321 ? 13.523 16.484 -11.977 1 94 321 LEU B N 1
ATOM 6278 C CA . LEU B 1 321 ? 14.594 15.539 -12.297 1 94 321 LEU B CA 1
ATOM 6279 C C . LEU B 1 321 ? 14.391 14.93 -13.68 1 94 321 LEU B C 1
ATOM 6281 O O . LEU B 1 321 ? 15.195 14.109 -14.125 1 94 321 LEU B O 1
ATOM 6285 N N . GLY B 1 322 ? 13.289 15.273 -14.344 1 95.25 322 GLY B N 1
ATOM 6286 C CA . GLY B 1 322 ? 13.008 14.789 -15.688 1 95.25 322 GLY B CA 1
ATOM 6287 C C . GLY B 1 322 ? 12.547 13.344 -15.719 1 95.25 322 GLY B C 1
ATOM 6288 O O . GLY B 1 322 ? 12.789 12.633 -16.688 1 95.25 322 GLY B O 1
ATOM 6289 N N . LEU B 1 323 ? 11.977 12.852 -14.688 1 96.5 323 LEU B N 1
ATOM 6290 C CA . LEU B 1 323 ? 11.516 11.469 -14.578 1 96.5 323 LEU B CA 1
ATOM 6291 C C . LEU B 1 323 ? 10.023 11.367 -14.875 1 96.5 323 LEU B C 1
ATOM 6293 O O . LEU B 1 323 ? 9.211 11.188 -13.961 1 96.5 323 LEU B O 1
ATOM 6297 N N . GLN B 1 324 ? 9.641 11.273 -16.109 1 96.75 324 GLN B N 1
ATOM 6298 C CA . GLN B 1 324 ? 8.258 11.383 -16.547 1 96.75 324 GLN B CA 1
ATOM 6299 C C . GLN B 1 324 ? 7.438 10.18 -16.094 1 96.75 324 GLN B C 1
ATOM 6301 O O . GLN B 1 324 ? 6.27 10.328 -15.719 1 96.75 324 GLN B O 1
ATOM 6306 N N . GLU B 1 325 ? 8.008 8.992 -16.141 1 96.69 325 GLU B N 1
ATOM 6307 C CA . GLU B 1 325 ? 7.277 7.793 -15.727 1 96.69 325 GLU B CA 1
ATOM 6308 C C . GLU B 1 325 ? 6.871 7.875 -14.258 1 96.69 325 GLU B C 1
ATOM 6310 O O . GLU B 1 325 ? 5.781 7.434 -13.891 1 96.69 325 GLU B O 1
ATOM 6315 N N . VAL B 1 326 ? 7.75 8.469 -13.453 1 97.25 326 VAL B N 1
ATOM 6316 C CA . VAL B 1 326 ? 7.469 8.625 -12.031 1 97.25 326 VAL B CA 1
ATOM 6317 C C . VAL B 1 326 ? 6.375 9.672 -11.836 1 97.25 326 VAL B C 1
ATOM 6319 O O . VAL B 1 326 ? 5.477 9.492 -11.016 1 97.25 326 VAL B O 1
ATOM 6322 N N . VAL B 1 327 ? 6.406 10.742 -12.648 1 96.5 327 VAL B N 1
ATOM 6323 C CA . VAL B 1 327 ? 5.379 11.781 -12.609 1 96.5 327 VAL B CA 1
ATOM 6324 C C . VAL B 1 327 ? 4.012 11.164 -12.906 1 96.5 327 VAL B C 1
ATOM 6326 O O . VAL B 1 327 ? 3.066 11.336 -12.133 1 96.5 327 VAL B O 1
ATOM 6329 N N . ASP B 1 328 ? 3.947 10.391 -13.961 1 96.94 328 ASP B N 1
ATOM 6330 C CA . ASP B 1 328 ? 2.689 9.797 -14.406 1 96.94 328 ASP B CA 1
ATOM 6331 C C . ASP B 1 328 ? 2.141 8.836 -13.352 1 96.94 328 ASP B C 1
ATOM 6333 O O . ASP B 1 328 ? 0.931 8.781 -13.117 1 96.94 328 ASP B O 1
ATOM 6337 N N . TYR B 1 329 ? 2.975 8.141 -12.781 1 97.38 329 TYR B N 1
ATOM 6338 C CA . TYR B 1 329 ? 2.58 7.156 -11.781 1 97.38 329 TYR B CA 1
ATOM 6339 C C . TYR B 1 329 ? 1.892 7.824 -10.594 1 97.38 329 TYR B C 1
ATOM 6341 O O . TYR B 1 329 ? 0.782 7.441 -10.219 1 97.38 329 TYR B O 1
ATOM 6349 N N . TRP B 1 330 ? 2.504 8.844 -10.031 1 97.38 330 TRP B N 1
ATOM 6350 C CA . TRP B 1 330 ? 1.971 9.484 -8.836 1 97.38 330 TRP B CA 1
ATOM 6351 C C . TRP B 1 330 ? 0.792 10.391 -9.18 1 97.38 330 TRP B C 1
ATOM 6353 O O . TRP B 1 330 ? -0.123 10.562 -8.375 1 97.38 330 TRP B O 1
ATOM 6363 N N . MET B 1 331 ? 0.759 10.93 -10.391 1 96 331 MET B N 1
ATOM 6364 C CA . MET B 1 331 ? -0.397 11.711 -10.828 1 96 331 MET B CA 1
ATOM 6365 C C . MET B 1 331 ? -1.642 10.836 -10.914 1 96 331 MET B C 1
ATOM 6367 O O . MET B 1 331 ? -2.758 11.305 -10.695 1 96 331 MET B O 1
ATOM 6371 N N . ALA B 1 332 ? -1.461 9.547 -11.289 1 97.06 332 ALA B N 1
ATOM 6372 C CA . ALA B 1 332 ? -2.588 8.617 -11.344 1 97.06 332 ALA B CA 1
ATOM 6373 C C . ALA B 1 332 ? -3.273 8.5 -9.992 1 97.06 332 ALA B C 1
ATOM 6375 O O . ALA B 1 332 ? -4.496 8.352 -9.914 1 97.06 332 ALA B O 1
ATOM 6376 N N . VAL B 1 333 ? -2.514 8.586 -8.875 1 96.12 333 VAL B N 1
ATOM 6377 C CA . VAL B 1 333 ? -3.051 8.523 -7.523 1 96.12 333 VAL B CA 1
ATOM 6378 C C . VAL B 1 333 ? -3.982 9.711 -7.285 1 96.12 333 VAL B C 1
ATOM 6380 O O . VAL B 1 333 ? -5.094 9.547 -6.781 1 96.12 333 VAL B O 1
ATOM 6383 N N . LEU B 1 334 ? -3.545 10.906 -7.715 1 93 334 LEU B N 1
ATOM 6384 C CA . LEU B 1 334 ? -4.324 12.125 -7.531 1 93 334 LEU B CA 1
ATOM 6385 C C . LEU B 1 334 ? -5.574 12.102 -8.398 1 93 334 LEU B C 1
ATOM 6387 O O . LEU B 1 334 ? -6.656 12.492 -7.949 1 93 334 LEU B O 1
ATOM 6391 N N . ARG B 1 335 ? -5.461 11.609 -9.617 1 95.12 335 ARG B N 1
ATOM 6392 C CA . ARG B 1 335 ? -6.598 11.555 -10.531 1 95.12 335 ARG B CA 1
ATOM 6393 C C . ARG B 1 335 ? -7.668 10.602 -10.016 1 95.12 335 ARG B C 1
ATOM 6395 O O . ARG B 1 335 ? -8.867 10.898 -10.109 1 95.12 335 ARG B O 1
ATOM 6402 N N . MET B 1 336 ? -7.238 9.477 -9.477 1 95.5 336 MET B N 1
ATOM 6403 C CA . MET B 1 336 ? -8.195 8.523 -8.922 1 95.5 336 MET B CA 1
ATOM 6404 C C . MET B 1 336 ? -8.945 9.125 -7.742 1 95.5 336 MET B C 1
ATOM 6406 O O . MET B 1 336 ? -10.141 8.883 -7.574 1 95.5 336 MET B O 1
ATOM 6410 N N . ASN B 1 337 ? -8.234 9.875 -6.93 1 92.38 337 ASN B N 1
ATOM 6411 C CA . ASN B 1 337 ? -8.859 10.547 -5.793 1 92.38 337 ASN B CA 1
ATOM 6412 C C . ASN B 1 337 ? -9.883 11.586 -6.246 1 92.38 337 ASN B C 1
ATOM 6414 O O . ASN B 1 337 ? -10.969 11.688 -5.684 1 92.38 337 ASN B O 1
ATOM 6418 N N . GLU B 1 338 ? -9.484 12.344 -7.207 1 90.62 338 GLU B N 1
ATOM 6419 C CA . GLU B 1 338 ? -10.398 13.336 -7.766 1 90.62 338 GLU B CA 1
ATOM 6420 C C . GLU B 1 338 ? -11.633 12.672 -8.367 1 90.62 338 GLU B C 1
ATOM 6422 O O . GLU B 1 338 ? -12.75 13.148 -8.188 1 90.62 338 GLU B O 1
ATOM 6427 N N . TYR B 1 339 ? -11.414 11.633 -9.07 1 93.44 339 TYR B N 1
ATOM 6428 C CA . TYR B 1 339 ? -12.508 10.859 -9.648 1 93.44 339 TYR B CA 1
ATOM 6429 C C . TYR B 1 339 ? -13.484 10.398 -8.57 1 93.44 339 TYR B C 1
ATOM 6431 O O . TYR B 1 339 ? -14.703 10.5 -8.742 1 93.44 339 TYR B O 1
ATOM 6439 N N . GLN B 1 340 ? -12.93 9.875 -7.477 1 92.25 340 GLN B N 1
ATOM 6440 C CA . GLN B 1 340 ? -13.75 9.422 -6.359 1 92.25 340 GLN B CA 1
ATOM 6441 C C . GLN B 1 340 ? -14.625 10.547 -5.824 1 92.25 340 GLN B C 1
ATOM 6443 O O . GLN B 1 340 ? -15.828 10.352 -5.602 1 92.25 340 GLN B O 1
ATOM 6448 N N . ARG B 1 341 ? -14.078 11.672 -5.641 1 88.56 341 ARG B N 1
ATOM 6449 C CA . ARG B 1 341 ? -14.82 12.812 -5.113 1 88.56 341 ARG B CA 1
ATOM 6450 C C . ARG B 1 341 ? -15.984 13.188 -6.023 1 88.56 341 ARG B C 1
ATOM 6452 O O . ARG B 1 341 ? -17.109 13.359 -5.562 1 88.56 341 ARG B O 1
ATOM 6459 N N . HIS B 1 342 ? -15.727 13.188 -7.262 1 89.94 342 HIS B N 1
ATOM 6460 C CA . HIS B 1 342 ? -16.734 13.594 -8.234 1 89.94 342 HIS B CA 1
ATOM 6461 C C . HIS B 1 342 ? -17.812 12.531 -8.383 1 89.94 342 HIS B C 1
ATOM 6463 O O . HIS B 1 342 ? -19 12.844 -8.422 1 89.94 342 HIS B O 1
ATOM 6469 N N . ARG B 1 343 ? -17.375 11.352 -8.422 1 91.06 343 ARG B N 1
ATOM 6470 C CA . ARG B 1 343 ? -18.312 10.266 -8.688 1 91.06 343 ARG B CA 1
ATOM 6471 C C . ARG B 1 343 ? -19.312 10.117 -7.543 1 91.06 343 ARG B C 1
ATOM 6473 O O . ARG B 1 343 ? -20.5 9.883 -7.777 1 91.06 343 ARG B O 1
ATOM 6480 N N . VAL B 1 344 ? -18.859 10.227 -6.359 1 91.62 344 VAL B N 1
ATOM 6481 C CA . VAL B 1 344 ? -19.719 10.039 -5.199 1 91.62 344 VAL B CA 1
ATOM 6482 C C . VAL B 1 344 ? -20.781 11.133 -5.16 1 91.62 344 VAL B C 1
ATOM 6484 O O . VAL B 1 344 ? -21.953 10.859 -4.953 1 91.62 344 VAL B O 1
ATOM 6487 N N . VAL B 1 345 ? -20.391 12.344 -5.41 1 91.31 345 VAL B N 1
ATOM 6488 C CA . VAL B 1 345 ? -21.328 13.469 -5.402 1 91.31 345 VAL B CA 1
ATOM 6489 C C . VAL B 1 345 ? -22.297 13.336 -6.574 1 91.31 345 VAL B C 1
ATOM 6491 O O . VAL B 1 345 ? -23.5 13.617 -6.434 1 91.31 345 VAL B O 1
ATOM 6494 N N . LYS B 1 346 ? -21.781 12.891 -7.664 1 91.38 346 LYS B N 1
ATOM 6495 C CA . LYS B 1 346 ? -22.625 12.68 -8.836 1 91.38 346 LYS B CA 1
ATOM 6496 C C . LYS B 1 346 ? -23.703 11.641 -8.555 1 91.38 346 LYS B C 1
ATOM 6498 O O . LYS B 1 346 ? -24.844 11.781 -9 1 91.38 346 LYS B O 1
ATOM 6503 N N . ARG B 1 347 ? -23.359 10.633 -7.863 1 91.12 347 ARG B N 1
ATOM 6504 C CA . ARG B 1 347 ? -24.328 9.609 -7.48 1 91.12 347 ARG B CA 1
ATOM 6505 C C . ARG B 1 347 ? -25.453 10.211 -6.629 1 91.12 347 ARG B C 1
ATOM 6507 O O . ARG B 1 347 ? -26.609 9.859 -6.793 1 91.12 347 ARG B O 1
ATOM 6514 N N . LEU B 1 348 ? -25.078 11.062 -5.746 1 93.69 348 LEU B N 1
ATOM 6515 C CA . LEU B 1 348 ? -26.062 11.742 -4.898 1 93.69 348 LEU B CA 1
ATOM 6516 C C . LEU B 1 348 ? -26.984 12.617 -5.734 1 93.69 348 LEU B C 1
ATOM 6518 O O . LEU B 1 348 ? -28.203 12.539 -5.598 1 93.69 348 LEU B O 1
ATOM 6522 N N . ILE B 1 349 ? -26.438 13.359 -6.633 1 93.69 349 ILE B N 1
ATOM 6523 C CA . ILE B 1 349 ? -27.188 14.289 -7.465 1 93.69 349 ILE B CA 1
ATOM 6524 C C . ILE B 1 349 ? -28.156 13.5 -8.352 1 93.69 349 ILE B C 1
ATOM 6526 O O . ILE B 1 349 ? -29.312 13.906 -8.539 1 93.69 349 ILE B O 1
ATOM 6530 N N . THR B 1 350 ? -27.641 12.398 -8.875 1 92 350 THR B N 1
ATOM 6531 C CA . THR B 1 350 ? -28.469 11.562 -9.734 1 92 350 THR B CA 1
ATOM 6532 C C . THR B 1 350 ? -29.672 11.031 -8.977 1 92 350 THR B C 1
ATOM 6534 O O . THR B 1 350 ? -30.781 10.969 -9.523 1 92 350 THR B O 1
ATOM 6537 N N . ARG B 1 351 ? -29.531 10.734 -7.746 1 92.19 351 ARG B N 1
ATOM 6538 C CA . ARG B 1 351 ? -30.625 10.203 -6.934 1 92.19 351 ARG B CA 1
ATOM 6539 C C . ARG B 1 351 ? -31.609 11.297 -6.555 1 92.19 351 ARG B C 1
ATOM 6541 O O . ARG B 1 351 ? -32.781 11.023 -6.344 1 92.19 351 ARG B O 1
ATOM 6548 N N . LEU B 1 352 ? -31.109 12.477 -6.465 1 93.31 352 LEU B N 1
ATOM 6549 C CA . LEU B 1 352 ? -31.969 13.609 -6.121 1 93.31 352 LEU B CA 1
ATOM 6550 C C . LEU B 1 352 ? -32.906 13.953 -7.277 1 93.31 352 LEU B C 1
ATOM 6552 O O . LEU B 1 352 ? -34 14.484 -7.059 1 93.31 352 LEU B O 1
ATOM 6556 N N . GLY B 1 353 ? -32.5 13.641 -8.5 1 89.44 353 GLY B N 1
ATOM 6557 C CA . GLY B 1 353 ? -33.312 13.984 -9.664 1 89.44 353 GLY B CA 1
ATOM 6558 C C . GLY B 1 353 ? -33.25 15.453 -10.023 1 89.44 353 GLY B C 1
ATOM 6559 O O . GLY B 1 353 ? -32.156 16 -10.227 1 89.44 353 GLY B O 1
ATOM 6560 N N . ASP B 1 354 ? -34.438 16.078 -10.078 1 87.06 354 ASP B N 1
ATOM 6561 C CA . ASP B 1 354 ? -34.469 17.516 -10.32 1 87.06 354 ASP B CA 1
ATOM 6562 C C . ASP B 1 354 ? -34 18.297 -9.109 1 87.06 354 ASP B C 1
ATOM 6564 O O . ASP B 1 354 ? -34.656 18.312 -8.07 1 87.06 354 ASP B O 1
ATOM 6568 N N . VAL B 1 355 ? -32.906 18.922 -9.297 1 85.62 355 VAL B N 1
ATOM 6569 C CA . VAL B 1 355 ? -32.188 19.484 -8.156 1 85.62 355 VAL B CA 1
ATOM 6570 C C . VAL B 1 355 ? -32.688 20.922 -7.902 1 85.62 355 VAL B C 1
ATOM 6572 O O . VAL B 1 355 ? -32.312 21.531 -6.902 1 85.62 355 VAL B O 1
ATOM 6575 N N . LYS B 1 356 ? -33.531 21.312 -8.742 1 83.81 356 LYS B N 1
ATOM 6576 C CA . LYS B 1 356 ? -34 22.672 -8.547 1 83.81 356 LYS B CA 1
ATOM 6577 C C . LYS B 1 356 ? -34.688 22.844 -7.188 1 83.81 356 LYS B C 1
ATOM 6579 O O . LYS B 1 356 ? -35.594 22.078 -6.848 1 83.81 356 LYS B O 1
ATOM 6584 N N . GLU B 1 357 ? -34.25 23.688 -6.344 1 83 357 GLU B N 1
ATOM 6585 C CA . GLU B 1 357 ? -34.781 24.094 -5.051 1 83 357 GLU B CA 1
ATOM 6586 C C . GLU B 1 357 ? -34.594 23 -3.996 1 83 357 GLU B C 1
ATOM 6588 O O . GLU B 1 357 ? -35.219 23.031 -2.939 1 83 357 GLU B O 1
ATOM 6593 N N . LYS B 1 358 ? -33.875 21.969 -4.277 1 94.25 358 LYS B N 1
ATOM 6594 C CA . LYS B 1 358 ? -33.625 20.938 -3.273 1 94.25 358 LYS B CA 1
ATOM 6595 C C . LYS B 1 358 ? -32.5 21.359 -2.328 1 94.25 358 LYS B C 1
ATOM 6597 O O . LYS B 1 358 ? -31.641 22.172 -2.695 1 94.25 358 LYS B O 1
ATOM 6602 N N . ARG B 1 359 ? -32.656 20.828 -1.123 1 97 359 ARG B N 1
ATOM 6603 C CA . ARG B 1 359 ? -31.672 21.125 -0.082 1 97 359 ARG B CA 1
ATOM 6604 C C . ARG B 1 359 ? -30.969 19.844 0.382 1 97 359 ARG B C 1
ATOM 6606 O O . ARG B 1 359 ? -31.609 18.797 0.503 1 97 359 ARG B O 1
ATOM 6613 N N . VAL B 1 360 ? -29.734 19.984 0.604 1 98.12 360 VAL B N 1
ATOM 6614 C CA . VAL B 1 360 ? -28.938 18.859 1.106 1 98.12 360 VAL B CA 1
ATOM 6615 C C . VAL B 1 360 ? -28.25 19.266 2.41 1 98.12 360 VAL B C 1
ATOM 6617 O O . VAL B 1 360 ? -27.672 20.344 2.506 1 98.12 360 VAL B O 1
ATOM 6620 N N . ALA B 1 361 ? -28.359 18.422 3.41 1 98.44 361 ALA B N 1
ATOM 6621 C CA . ALA B 1 361 ? -27.672 18.641 4.676 1 98.44 361 ALA B CA 1
ATOM 6622 C C . ALA B 1 361 ? -26.297 17.969 4.676 1 98.44 361 ALA B C 1
ATOM 6624 O O . ALA B 1 361 ? -26.172 16.812 4.293 1 98.44 361 ALA B O 1
ATOM 6625 N N . VAL B 1 362 ? -25.281 18.719 5.027 1 97.62 362 VAL B N 1
ATOM 6626 C CA . VAL B 1 362 ? -23.938 18.203 5.191 1 97.62 362 VAL B CA 1
ATOM 6627 C C . VAL B 1 362 ? -23.562 18.172 6.672 1 97.62 362 VAL B C 1
ATOM 6629 O O . VAL B 1 362 ? -23.438 19.219 7.301 1 97.62 362 VAL B O 1
ATOM 6632 N N . LEU B 1 363 ? -23.422 16.984 7.168 1 97.06 363 LEU B N 1
ATOM 6633 C CA . LEU B 1 363 ? -23.047 16.828 8.57 1 97.06 363 LEU B CA 1
ATOM 6634 C C . LEU B 1 363 ? -21.547 16.672 8.734 1 97.06 363 LEU B C 1
ATOM 6636 O O . LEU B 1 363 ? -20.969 15.656 8.352 1 97.06 363 LEU B O 1
ATOM 6640 N N . GLY B 1 364 ? -21.016 17.688 9.305 1 94.44 364 GLY B N 1
ATOM 6641 C CA . GLY B 1 364 ? -19.578 17.75 9.43 1 94.44 364 GLY B CA 1
ATOM 6642 C C . GLY B 1 364 ? -18.922 18.641 8.383 1 94.44 364 GLY B C 1
ATOM 6643 O O . GLY B 1 364 ? -19.281 18.578 7.203 1 94.44 364 GLY B O 1
ATOM 6644 N N . PHE B 1 365 ? -17.969 19.453 8.828 1 92 365 PHE B N 1
ATOM 6645 C CA . PHE B 1 365 ? -17.312 20.391 7.922 1 92 365 PHE B CA 1
ATOM 6646 C C . PHE B 1 365 ? -15.82 20.078 7.805 1 92 365 PHE B C 1
ATOM 6648 O O . PHE B 1 365 ? -15.203 20.359 6.777 1 92 365 PHE B O 1
ATOM 6655 N N . VAL B 1 366 ? -15.305 19.438 8.844 1 86.12 366 VAL B N 1
ATOM 6656 C CA . VAL B 1 366 ? -13.906 19.047 8.805 1 86.12 366 VAL B CA 1
ATOM 6657 C C . VAL B 1 366 ? -13.766 17.672 8.148 1 86.12 366 VAL B C 1
ATOM 6659 O O . VAL B 1 366 ? -14.758 16.953 7.996 1 86.12 366 VAL B O 1
ATOM 6662 N N . SER B 1 367 ? -12.562 17.344 7.785 1 79.19 367 SER B N 1
ATOM 6663 C CA . SER B 1 367 ? -12.359 16.141 6.973 1 79.19 367 SER B CA 1
ATOM 6664 C C . SER B 1 367 ? -12.531 14.875 7.805 1 79.19 367 SER B C 1
ATOM 6666 O O . SER B 1 367 ? -12.969 13.844 7.289 1 79.19 367 SER B O 1
ATOM 6668 N N . LYS B 1 368 ? -12.055 14.891 8.953 1 78.88 368 LYS B N 1
ATOM 6669 C CA . LYS B 1 368 ? -12.125 13.742 9.844 1 78.88 368 LYS B CA 1
ATOM 6670 C C . LYS B 1 368 ? -12.367 14.18 11.289 1 78.88 368 LYS B C 1
ATOM 6672 O O . LYS B 1 368 ? -12 15.289 11.672 1 78.88 368 LYS B O 1
ATOM 6677 N N . GLY B 1 369 ? -12.977 13.25 11.969 1 75.69 369 GLY B N 1
ATOM 6678 C CA . GLY B 1 369 ? -13.172 13.539 13.383 1 75.69 369 GLY B CA 1
ATOM 6679 C C . GLY B 1 369 ? -11.883 13.906 14.094 1 75.69 369 GLY B C 1
ATOM 6680 O O . GLY B 1 369 ? -10.828 13.32 13.828 1 75.69 369 GLY B O 1
ATOM 6681 N N . ASN B 1 370 ? -11.906 14.992 14.812 1 72.38 370 ASN B N 1
ATOM 6682 C CA . ASN B 1 370 ? -10.82 15.438 15.672 1 72.38 370 ASN B CA 1
ATOM 6683 C C . ASN B 1 370 ? -9.734 16.156 14.883 1 72.38 370 ASN B C 1
ATOM 6685 O O . ASN B 1 370 ? -8.633 16.391 15.391 1 72.38 370 ASN B O 1
ATOM 6689 N N . VAL B 1 371 ? -10.016 16.375 13.617 1 71.62 371 VAL B N 1
ATOM 6690 C CA . VAL B 1 371 ? -9.141 17.203 12.805 1 71.62 371 VAL B CA 1
ATOM 6691 C C . VAL B 1 371 ? -9.805 18.562 12.547 1 71.62 371 VAL B C 1
ATOM 6693 O O . VAL B 1 371 ? -10.805 18.641 11.828 1 71.62 371 VAL B O 1
ATOM 6696 N N . MET B 1 372 ? -9.25 19.562 13.039 1 70.25 372 MET B N 1
ATOM 6697 C CA . MET B 1 372 ? -9.961 20.828 13.086 1 70.25 372 MET B CA 1
ATOM 6698 C C . MET B 1 372 ? -9.531 21.734 11.93 1 70.25 372 MET B C 1
ATOM 6700 O O . MET B 1 372 ? -9.984 22.875 11.836 1 70.25 372 MET B O 1
ATOM 6704 N N . ASP B 1 373 ? -8.883 21.188 10.992 1 72.88 373 ASP B N 1
ATOM 6705 C CA . ASP B 1 373 ? -8.469 22 9.852 1 72.88 373 ASP B CA 1
ATOM 6706 C C . ASP B 1 373 ? -9.609 22.156 8.852 1 72.88 373 ASP B C 1
ATOM 6708 O O . ASP B 1 373 ? -10.094 21.172 8.289 1 72.88 373 ASP B O 1
ATOM 6712 N N . THR B 1 374 ? -10.047 23.422 8.648 1 76.31 374 THR B N 1
ATOM 6713 C CA . THR B 1 374 ? -11.172 23.672 7.754 1 76.31 374 THR B CA 1
ATOM 6714 C C . THR B 1 374 ? -10.68 24.141 6.387 1 76.31 374 THR B C 1
ATOM 6716 O O . THR B 1 374 ? -11.453 24.219 5.438 1 76.31 374 THR B O 1
ATOM 6719 N N . ARG B 1 375 ? -9.445 24.359 6.254 1 69.94 375 ARG B N 1
ATOM 6720 C CA . ARG B 1 375 ? -8.914 24.953 5.031 1 69.94 375 ARG B CA 1
ATOM 6721 C C . ARG B 1 375 ? -8.719 23.906 3.949 1 69.94 375 ARG B C 1
ATOM 6723 O O . ARG B 1 375 ? -8.797 24.203 2.756 1 69.94 375 ARG B O 1
ATOM 6730 N N . THR B 1 376 ? -8.516 22.734 4.344 1 73.62 376 THR B N 1
ATOM 6731 C CA . THR B 1 376 ? -8.203 21.688 3.377 1 73.62 376 THR B CA 1
ATOM 6732 C C . THR B 1 376 ? -9.242 20.562 3.443 1 73.62 376 THR B C 1
ATOM 6734 O O . THR B 1 376 ? -8.961 19.422 3.051 1 73.62 376 THR B O 1
ATOM 6737 N N . THR B 1 377 ? -10.375 20.953 3.889 1 80.56 377 THR B N 1
ATOM 6738 C CA . THR B 1 377 ? -11.414 19.938 4.059 1 80.56 377 THR B CA 1
ATOM 6739 C C . THR B 1 377 ? -12.023 19.562 2.713 1 80.56 377 THR B C 1
ATOM 6741 O O . THR B 1 377 ? -12.164 20.406 1.828 1 80.56 377 THR B O 1
ATOM 6744 N N . THR B 1 378 ? -12.422 18.328 2.598 1 84.62 378 THR B N 1
ATOM 6745 C CA . THR B 1 378 ? -13.086 17.828 1.396 1 84.62 378 THR B CA 1
ATOM 6746 C C . THR B 1 378 ? -14.516 18.344 1.319 1 84.62 378 THR B C 1
ATOM 6748 O O . THR B 1 378 ? -15.156 18.266 0.267 1 84.62 378 THR B O 1
ATOM 6751 N N . ALA B 1 379 ? -15.031 18.922 2.406 1 89.81 379 ALA B N 1
ATOM 6752 C CA . ALA B 1 379 ? -16.375 19.5 2.414 1 89.81 379 ALA B CA 1
ATOM 6753 C C . ALA B 1 379 ? -16.5 20.641 1.405 1 89.81 379 ALA B C 1
ATOM 6755 O O . ALA B 1 379 ? -17.562 20.859 0.829 1 89.81 379 ALA B O 1
ATOM 6756 N N . LEU B 1 380 ? -15.422 21.328 1.22 1 88.56 380 LEU B N 1
ATOM 6757 C CA . LEU B 1 380 ? -15.445 22.453 0.303 1 88.56 380 LEU B CA 1
ATOM 6758 C C . LEU B 1 380 ? -15.758 22 -1.118 1 88.56 380 LEU B C 1
ATOM 6760 O O . LEU B 1 380 ? -16.609 22.594 -1.787 1 88.56 380 LEU B O 1
ATOM 6764 N N . GLY B 1 381 ? -15.07 20.938 -1.504 1 87.19 381 GLY B N 1
ATOM 6765 C CA . GLY B 1 381 ? -15.359 20.391 -2.822 1 87.19 381 GLY B CA 1
ATOM 6766 C C . GLY B 1 381 ? -16.766 19.859 -2.959 1 87.19 381 GLY B C 1
ATOM 6767 O O . GLY B 1 381 ? -17.422 20.047 -3.994 1 87.19 381 GLY B O 1
ATOM 6768 N N . LEU B 1 382 ? -17.234 19.25 -1.951 1 92.56 382 LEU B N 1
ATOM 6769 C CA . LEU B 1 382 ? -18.594 18.719 -1.916 1 92.56 382 LEU B CA 1
ATOM 6770 C C . LEU B 1 382 ? -19.625 19.844 -2.055 1 92.56 382 LEU B C 1
ATOM 6772 O O . LEU B 1 382 ? -20.5 19.781 -2.91 1 92.56 382 LEU B O 1
ATOM 6776 N N . VAL B 1 383 ? -19.469 20.875 -1.251 1 94.12 383 VAL B N 1
ATOM 6777 C CA . VAL B 1 383 ? -20.406 22 -1.231 1 94.12 383 VAL B CA 1
ATOM 6778 C C . VAL B 1 383 ? -20.375 22.719 -2.58 1 94.12 383 VAL B C 1
ATOM 6780 O O . VAL B 1 383 ? -21.422 23.047 -3.141 1 94.12 383 VAL B O 1
ATOM 6783 N N . ARG B 1 384 ? -19.203 22.891 -3.07 1 92.5 384 ARG B N 1
ATOM 6784 C CA . ARG B 1 384 ? -19.047 23.578 -4.352 1 92.5 384 ARG B CA 1
ATOM 6785 C C . ARG B 1 384 ? -19.766 22.812 -5.465 1 92.5 384 ARG B C 1
ATOM 6787 O O . ARG B 1 384 ? -20.453 23.422 -6.297 1 92.5 384 ARG B O 1
ATOM 6794 N N . THR B 1 385 ? -19.578 21.516 -5.484 1 90.94 385 THR B N 1
ATOM 6795 C CA . THR B 1 385 ? -20.203 20.703 -6.52 1 90.94 385 THR B CA 1
ATOM 6796 C C . THR B 1 385 ? -21.719 20.734 -6.395 1 90.94 385 THR B C 1
ATOM 6798 O O . THR B 1 385 ? -22.422 20.875 -7.395 1 90.94 385 THR B O 1
ATOM 6801 N N . LEU B 1 386 ? -22.234 20.672 -5.238 1 94.06 386 LEU B N 1
ATOM 6802 C CA . LEU B 1 386 ? -23.672 20.688 -5.008 1 94.06 386 LEU B CA 1
ATOM 6803 C C . LEU B 1 386 ? -24.266 22.047 -5.398 1 94.06 386 LEU B C 1
ATOM 6805 O O . LEU B 1 386 ? -25.25 22.094 -6.145 1 94.06 386 LEU B O 1
ATOM 6809 N N . THR B 1 387 ? -23.625 23.109 -4.949 1 93.88 387 THR B N 1
ATOM 6810 C CA . THR B 1 387 ? -24.172 24.453 -5.191 1 93.88 387 THR B CA 1
ATOM 6811 C C . THR B 1 387 ? -24.062 24.812 -6.668 1 93.88 387 THR B C 1
ATOM 6813 O O . THR B 1 387 ? -24.938 25.5 -7.207 1 93.88 387 THR B O 1
ATOM 6816 N N . SER B 1 388 ? -23.016 24.328 -7.301 1 91.81 388 SER B N 1
ATOM 6817 C CA . SER B 1 388 ? -22.844 24.578 -8.734 1 91.81 388 SER B CA 1
ATOM 6818 C C . SER B 1 388 ? -23.938 23.875 -9.539 1 91.81 388 SER B C 1
ATOM 6820 O O . SER B 1 388 ? -24.219 24.281 -10.672 1 91.81 388 SER B O 1
ATOM 6822 N N . ASN B 1 389 ? -24.516 22.906 -8.984 1 91.94 389 ASN B N 1
ATOM 6823 C CA . ASN B 1 389 ? -25.609 22.203 -9.648 1 91.94 389 ASN B CA 1
ATOM 6824 C C . ASN B 1 389 ? -26.969 22.734 -9.203 1 91.94 389 ASN B C 1
ATOM 6826 O O . ASN B 1 389 ? -28 22.125 -9.516 1 91.94 389 ASN B O 1
ATOM 6830 N N . GLY B 1 390 ? -26.953 23.781 -8.422 1 91.75 390 GLY B N 1
ATOM 6831 C CA . GLY B 1 390 ? -28.188 24.453 -8.047 1 91.75 390 GLY B CA 1
ATOM 6832 C C . GLY B 1 390 ? -28.781 23.938 -6.75 1 91.75 390 GLY B C 1
ATOM 6833 O O . GLY B 1 390 ? -29.906 24.297 -6.395 1 91.75 390 GLY B O 1
ATOM 6834 N N . VAL B 1 391 ? -28.094 23.156 -6.004 1 95.06 391 VAL B N 1
ATOM 6835 C CA . VAL B 1 391 ? -28.578 22.594 -4.742 1 95.06 391 VAL B CA 1
ATOM 6836 C C . VAL B 1 391 ? -28.219 23.531 -3.592 1 95.06 391 VAL B C 1
ATOM 6838 O O . VAL B 1 391 ? -27.109 24.062 -3.545 1 95.06 391 VAL B O 1
ATOM 6841 N N . ARG B 1 392 ? -29.172 23.781 -2.742 1 96.31 392 ARG B N 1
ATOM 6842 C CA . ARG B 1 392 ? -28.875 24.516 -1.517 1 96.31 392 ARG B CA 1
ATOM 6843 C C . ARG B 1 392 ? -28.312 23.578 -0.443 1 96.31 392 ARG B C 1
ATOM 6845 O O . ARG B 1 3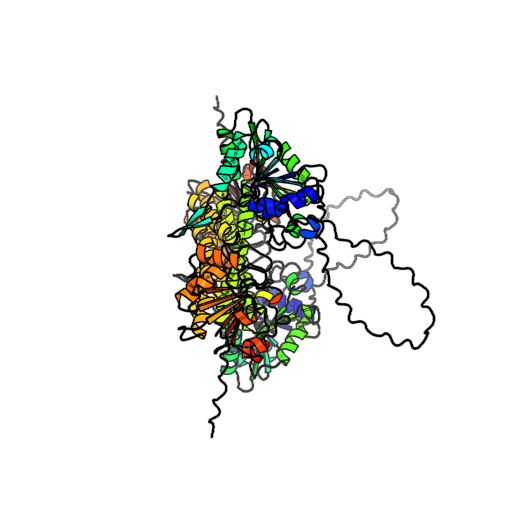92 ? -28.703 22.422 -0.36 1 96.31 392 ARG B O 1
ATOM 6852 N N . VAL B 1 393 ? -27.406 24.172 0.363 1 97.5 393 VAL B N 1
ATOM 6853 C CA . VAL B 1 393 ? -26.703 23.297 1.291 1 97.5 393 VAL B CA 1
ATOM 6854 C C . VAL B 1 393 ? -26.844 23.828 2.715 1 97.5 393 VAL B C 1
ATOM 6856 O O . VAL B 1 393 ? -26.688 25.031 2.951 1 97.5 393 VAL B O 1
ATOM 6859 N N . ASN B 1 394 ? -27.25 22.969 3.652 1 97.94 394 ASN B N 1
ATOM 6860 C CA . ASN B 1 394 ? -27.156 23.219 5.086 1 97.94 394 ASN B CA 1
ATOM 6861 C C . ASN B 1 394 ? -25.984 22.5 5.711 1 97.94 394 ASN B C 1
ATOM 6863 O O . ASN B 1 394 ? -25.781 21.297 5.473 1 97.94 394 ASN B O 1
ATOM 6867 N N . ILE B 1 395 ? -25.188 23.219 6.492 1 97.69 395 ILE B N 1
ATOM 6868 C CA . ILE B 1 395 ? -24.016 22.609 7.113 1 97.69 395 ILE B CA 1
ATOM 6869 C C . ILE B 1 395 ? -24.156 22.656 8.633 1 97.69 395 ILE B C 1
ATOM 6871 O O . ILE B 1 395 ? -24.578 23.656 9.195 1 97.69 395 ILE B O 1
ATOM 6875 N N . TYR B 1 396 ? -23.891 21.516 9.211 1 97.06 396 TYR B N 1
ATOM 6876 C CA . TYR B 1 396 ? -23.781 21.469 10.664 1 97.06 396 TYR B CA 1
ATOM 6877 C C . TYR B 1 396 ? -22.547 20.703 11.102 1 97.06 396 TYR B C 1
ATOM 6879 O O . TYR B 1 396 ? -22.328 19.562 10.664 1 97.06 396 TYR B O 1
ATOM 6887 N N . ASP B 1 397 ? -21.75 21.328 11.852 1 94.5 397 ASP B N 1
ATOM 6888 C CA . ASP B 1 397 ? -20.609 20.703 12.523 1 94.5 397 ASP B CA 1
ATOM 6889 C C . ASP B 1 397 ? -20.594 21.047 14.008 1 94.5 397 ASP B C 1
ATOM 6891 O O . ASP B 1 397 ? -20.516 22.219 14.383 1 94.5 397 ASP B O 1
ATOM 6895 N N . PRO B 1 398 ? -20.594 20.047 14.859 1 91.62 398 PRO B N 1
ATOM 6896 C CA . PRO B 1 398 ? -20.703 20.312 16.297 1 91.62 398 PRO B CA 1
ATOM 6897 C C . PRO B 1 398 ? -19.438 20.938 16.875 1 91.62 398 PRO B C 1
ATOM 6899 O O . PRO B 1 398 ? -19.469 21.516 17.953 1 91.62 398 PRO B O 1
ATOM 6902 N N . HIS B 1 399 ? -18.359 20.812 16.172 1 85.88 399 HIS B N 1
ATOM 6903 C CA . HIS B 1 399 ? -17.094 21.219 16.781 1 85.88 399 HIS B CA 1
ATOM 6904 C C . HIS B 1 399 ? -16.484 22.406 16.031 1 85.88 399 HIS B C 1
ATOM 6906 O O . HIS B 1 399 ? -15.406 22.875 16.391 1 85.88 399 HIS B O 1
ATOM 6912 N N . VAL B 1 400 ? -17.078 22.859 15.008 1 87.75 400 VAL B N 1
ATOM 6913 C CA . VAL B 1 400 ? -16.594 24.016 14.25 1 87.75 400 VAL B CA 1
ATOM 6914 C C . VAL B 1 400 ? -17.547 25.188 14.43 1 87.75 400 VAL B C 1
ATOM 6916 O O . VAL B 1 400 ? -18.75 25.062 14.188 1 87.75 400 VAL B O 1
ATOM 6919 N N . GLN B 1 401 ? -16.984 26.266 14.82 1 85 401 GLN B N 1
ATOM 6920 C CA . GLN B 1 401 ? -17.797 27.453 15.008 1 85 401 GLN B CA 1
ATOM 6921 C C . GLN B 1 401 ? -18.391 27.938 13.68 1 85 401 GLN B C 1
ATOM 6923 O O . GLN B 1 401 ? -17.719 27.875 12.648 1 85 401 GLN B O 1
ATOM 6928 N N . ALA B 1 402 ? -19.562 28.469 13.781 1 89.5 402 ALA B N 1
ATOM 6929 C CA . ALA B 1 402 ? -20.266 28.906 12.586 1 89.5 402 ALA B CA 1
ATOM 6930 C C . ALA B 1 402 ? -19.484 29.969 11.836 1 89.5 402 ALA B C 1
ATOM 6932 O O . ALA B 1 402 ? -19.391 29.938 10.609 1 89.5 402 ALA B O 1
ATOM 6933 N N . ASP B 1 403 ? -18.906 30.828 12.594 1 87.12 403 ASP B N 1
ATOM 6934 C CA . ASP B 1 403 ? -18.172 31.922 11.984 1 87.12 403 ASP B CA 1
ATOM 6935 C C . ASP B 1 403 ? -16.969 31.406 11.18 1 87.12 403 ASP B C 1
ATOM 6937 O O . ASP B 1 403 ? -16.656 31.938 10.117 1 87.12 403 ASP B O 1
ATOM 6941 N N . ARG B 1 404 ? -16.359 30.438 11.703 1 84.38 404 ARG B N 1
ATOM 6942 C CA . ARG B 1 404 ? -15.211 29.859 11.023 1 84.38 404 ARG B CA 1
ATOM 6943 C C . ARG B 1 404 ? -15.625 29.156 9.734 1 84.38 404 ARG B C 1
ATOM 6945 O O . ARG B 1 404 ? -14.961 29.281 8.703 1 84.38 404 ARG B O 1
ATOM 6952 N N . SER B 1 405 ? -16.688 28.438 9.805 1 89.94 405 SER B N 1
ATOM 6953 C CA . SER B 1 405 ? -17.219 27.766 8.625 1 89.94 405 SER B CA 1
ATOM 6954 C C . SER B 1 405 ? -17.609 28.766 7.547 1 89.94 405 SER B C 1
ATOM 6956 O O . SER B 1 405 ? -17.25 28.594 6.375 1 89.94 405 SER B O 1
ATOM 6958 N N . GLU B 1 406 ? -18.25 29.828 7.969 1 91.06 406 GLU B N 1
ATOM 6959 C CA . GLU B 1 406 ? -18.703 30.844 7.027 1 91.06 406 GLU B CA 1
ATOM 6960 C C . GLU B 1 406 ? -17.531 31.578 6.387 1 91.06 406 GLU B C 1
ATOM 6962 O O . GLU B 1 406 ? -17.547 31.828 5.18 1 91.06 406 GLU B O 1
ATOM 6967 N N . SER B 1 407 ? -16.625 31.844 7.215 1 87.75 407 SER B N 1
ATOM 6968 C CA . SER B 1 407 ? -15.438 32.531 6.707 1 87.75 407 SER B CA 1
ATOM 6969 C C . SER B 1 407 ? -14.703 31.672 5.688 1 87.75 407 SER B C 1
ATOM 6971 O O . SER B 1 407 ? -14.25 32.156 4.656 1 87.75 407 SER B O 1
ATOM 6973 N N . THR B 1 408 ? -14.602 30.422 5.996 1 86.25 408 THR B N 1
ATOM 6974 C CA . THR B 1 408 ? -13.914 29.484 5.098 1 86.25 408 THR B CA 1
ATOM 6975 C C . THR B 1 408 ? -14.68 29.359 3.781 1 86.25 408 THR B C 1
ATOM 6977 O O . THR B 1 408 ? -14.078 29.359 2.705 1 86.25 408 THR B O 1
ATOM 6980 N N . LEU B 1 409 ? -15.922 29.297 3.846 1 90.19 409 LEU B N 1
ATOM 6981 C CA . LEU B 1 409 ? -16.766 29.156 2.66 1 90.19 409 LEU B CA 1
ATOM 6982 C C . LEU B 1 409 ? -16.641 30.391 1.766 1 90.19 409 LEU B C 1
ATOM 6984 O O . LEU B 1 409 ? -16.641 30.266 0.538 1 90.19 409 LEU B O 1
ATOM 6988 N N . ARG B 1 410 ? -16.562 31.516 2.383 1 88 410 ARG B N 1
ATOM 6989 C CA . ARG B 1 410 ? -16.391 32.75 1.631 1 88 410 ARG B CA 1
ATOM 6990 C C . ARG B 1 410 ? -15.023 32.812 0.966 1 88 410 ARG B C 1
ATOM 6992 O O . ARG B 1 410 ? -14.906 33.156 -0.207 1 88 410 ARG B O 1
ATOM 6999 N N . LEU B 1 411 ? -14.086 32.406 1.707 1 80.62 411 LEU B N 1
ATOM 7000 C CA . LEU B 1 411 ? -12.703 32.469 1.237 1 80.62 411 LEU B CA 1
ATOM 7001 C C . LEU B 1 411 ? -12.508 31.562 0.021 1 80.62 411 LEU B C 1
ATOM 7003 O O . LEU B 1 411 ? -11.734 31.891 -0.882 1 80.62 411 LEU B O 1
ATOM 7007 N N . TYR B 1 412 ? -13.195 30.484 -0.02 1 80.94 412 TYR B N 1
ATOM 7008 C CA . TYR B 1 412 ? -12.953 29.516 -1.076 1 80.94 412 TYR B CA 1
ATOM 7009 C C . TYR B 1 412 ? -14.07 29.547 -2.117 1 80.94 412 TYR B C 1
ATOM 7011 O O . TYR B 1 412 ? -14.195 28.641 -2.938 1 80.94 412 TYR B O 1
ATOM 7019 N N . ASP B 1 413 ? -14.852 30.484 -2.143 1 81.88 413 ASP B N 1
ATOM 7020 C CA . ASP B 1 413 ? -15.875 30.781 -3.139 1 81.88 413 ASP B CA 1
ATOM 7021 C C . ASP B 1 413 ? -16.797 29.594 -3.357 1 81.88 413 ASP B C 1
ATOM 7023 O O . ASP B 1 413 ? -16.969 29.125 -4.488 1 81.88 413 ASP B O 1
ATOM 7027 N N . CYS B 1 414 ? -17.328 29.125 -2.305 1 86.81 414 CYS B N 1
ATOM 7028 C CA . CYS B 1 414 ? -18.281 28.016 -2.371 1 86.81 414 CYS B CA 1
ATOM 7029 C C . CYS B 1 414 ? -19.719 28.516 -2.408 1 86.81 414 CYS B C 1
ATOM 7031 O O . CYS B 1 414 ? -20.578 28.016 -1.683 1 86.81 414 CYS B O 1
ATOM 7033 N N . HIS B 1 415 ? -20.016 29.594 -3.15 1 89.12 415 HIS B N 1
ATOM 7034 C CA . HIS B 1 415 ? -21.344 30.188 -3.271 1 89.12 415 HIS B CA 1
ATOM 7035 C C . HIS B 1 415 ? -21.984 30.375 -1.903 1 89.12 415 HIS B C 1
ATOM 7037 O O . HIS B 1 415 ? -23.047 29.812 -1.627 1 89.12 415 HIS B O 1
ATOM 7043 N N . PRO B 1 416 ? -21.438 31.156 -1.108 1 89.62 416 PRO B N 1
ATOM 7044 C CA . PRO B 1 416 ? -21.891 31.312 0.275 1 89.62 416 PRO B CA 1
ATOM 7045 C C . PRO B 1 416 ? -23.359 31.672 0.372 1 89.62 416 PRO B C 1
ATOM 7047 O O . PRO B 1 416 ? -24.016 31.391 1.38 1 89.62 416 PRO B O 1
ATOM 7050 N N . GLU B 1 417 ? -23.969 32.188 -0.643 1 91.81 417 GLU B N 1
ATOM 7051 C CA . GLU B 1 417 ? -25.375 32.562 -0.64 1 91.81 417 GLU B CA 1
ATOM 7052 C C . GLU B 1 417 ? -26.281 31.344 -0.664 1 91.81 417 GLU B C 1
ATOM 7054 O O . GLU B 1 417 ? -27.453 31.422 -0.272 1 91.81 417 GLU B O 1
ATOM 7059 N N . MET B 1 418 ? -25.797 30.266 -1.123 1 94.94 418 MET B N 1
ATOM 7060 C CA . MET B 1 418 ? -26.562 29.031 -1.238 1 94.94 418 MET B CA 1
ATOM 7061 C C . MET B 1 418 ? -26.312 28.109 -0.05 1 94.94 418 MET B C 1
ATOM 7063 O O . MET B 1 418 ? -26.828 26.984 0.001 1 94.94 418 MET B O 1
ATOM 7067 N N . VAL B 1 419 ? -25.516 28.578 0.894 1 96.44 419 VAL B N 1
ATOM 7068 C CA . VAL B 1 419 ? -25.094 27.719 2.006 1 96.44 419 VAL B CA 1
ATOM 7069 C C . VAL B 1 419 ? -25.562 28.344 3.326 1 96.44 419 VAL B C 1
ATOM 7071 O O . VAL B 1 419 ? -25.453 29.547 3.521 1 96.44 419 VAL B O 1
ATOM 7074 N N . THR B 1 420 ? -26.141 27.578 4.195 1 96.25 420 THR B N 1
ATOM 7075 C CA . THR B 1 420 ? -26.531 28 5.531 1 96.25 420 THR B CA 1
ATOM 7076 C C . THR B 1 420 ? -25.859 27.141 6.594 1 96.25 420 THR B C 1
ATOM 7078 O O . THR B 1 420 ? -25.953 25.906 6.555 1 96.25 420 THR B O 1
ATOM 7081 N N . VAL B 1 421 ? -25.172 27.766 7.504 1 96.75 421 VAL B N 1
ATOM 7082 C CA . VAL B 1 421 ? -24.594 27.062 8.641 1 96.75 421 VAL B CA 1
ATOM 7083 C C . VAL B 1 421 ? -25.594 27.016 9.789 1 96.75 421 VAL B C 1
ATOM 7085 O O . VAL B 1 421 ? -26.141 28.047 10.195 1 96.75 421 VAL B O 1
ATOM 7088 N N . THR B 1 422 ? -25.859 25.828 10.258 1 96.38 422 THR B N 1
ATOM 7089 C CA . THR B 1 422 ? -26.906 25.641 11.242 1 96.38 422 THR B CA 1
ATOM 7090 C C . THR B 1 422 ? -26.328 25.297 12.609 1 96.38 422 THR B C 1
ATOM 7092 O O . THR B 1 422 ? -25.125 25.047 12.734 1 96.38 422 THR B O 1
ATOM 7095 N N . GLU B 1 423 ? -27.219 25.219 13.641 1 93.62 423 GLU B N 1
ATOM 7096 C CA . GLU B 1 423 ? -26.75 25.062 15.008 1 93.62 423 GLU B CA 1
ATOM 7097 C C . GLU B 1 423 ? -27.078 23.672 15.555 1 93.62 423 GLU B C 1
ATOM 7099 O O . GLU B 1 423 ? -26.641 23.312 16.641 1 93.62 423 GLU B O 1
ATOM 7104 N N . SER B 1 424 ? -27.812 22.938 14.82 1 95.5 424 SER B N 1
ATOM 7105 C CA . SER B 1 424 ? -28.172 21.594 15.266 1 95.5 424 SER B CA 1
ATOM 7106 C C . SER B 1 424 ? -28.375 20.656 14.086 1 95.5 424 SER B C 1
ATOM 7108 O O . SER B 1 424 ? -28.531 21.109 12.945 1 95.5 424 SER B O 1
ATOM 7110 N N . ILE B 1 425 ? -28.391 19.359 14.414 1 96.69 425 ILE B N 1
ATOM 7111 C CA . ILE B 1 425 ? -28.562 18.359 13.375 1 96.69 425 ILE B CA 1
ATOM 7112 C C . ILE B 1 425 ? -29.984 18.438 12.812 1 96.69 425 ILE B C 1
ATOM 7114 O O . ILE B 1 425 ? -30.188 18.266 11.609 1 96.69 425 ILE B O 1
ATOM 7118 N N . GLU B 1 426 ? -30.984 18.734 13.625 1 96.69 426 GLU B N 1
ATOM 7119 C CA . GLU B 1 426 ? -32.375 18.844 13.203 1 96.69 426 GLU B CA 1
ATOM 7120 C C . GLU B 1 426 ? -32.594 20 12.227 1 96.69 426 GLU B C 1
ATOM 7122 O O . GLU B 1 426 ? -33.188 19.812 11.156 1 96.69 426 GLU B O 1
ATOM 7127 N N . THR B 1 427 ? -32.031 21.109 12.633 1 96.75 427 THR B N 1
ATOM 7128 C CA . THR B 1 427 ? -32.188 22.281 11.781 1 96.75 427 THR B CA 1
ATOM 7129 C C . THR B 1 427 ? -31.469 22.078 10.453 1 96.75 427 THR B C 1
ATOM 7131 O O . THR B 1 427 ? -31.875 22.625 9.43 1 96.75 427 THR B O 1
ATOM 7134 N N . ALA B 1 428 ? -30.438 21.312 10.461 1 97.81 428 ALA B N 1
ATOM 7135 C CA . ALA B 1 428 ? -29.672 21.047 9.242 1 97.81 428 ALA B CA 1
ATOM 7136 C C . ALA B 1 428 ? -30.438 20.109 8.305 1 97.81 428 ALA B C 1
ATOM 7138 O O . ALA B 1 428 ? -30.422 20.297 7.09 1 97.81 428 ALA B O 1
ATOM 7139 N N . CYS B 1 429 ? -31.141 19.172 8.852 1 97.94 429 CYS B N 1
ATOM 7140 C CA . CYS B 1 429 ? -31.672 18.062 8.055 1 97.94 429 CYS B CA 1
ATOM 7141 C C . CYS B 1 429 ? -33.125 18.297 7.684 1 97.94 429 CYS B C 1
ATOM 7143 O O . CYS B 1 429 ? -33.594 17.797 6.66 1 97.94 429 CYS B O 1
ATOM 7145 N N . PHE B 1 430 ? -33.844 19.016 8.57 1 96.81 430 PHE B N 1
ATOM 7146 C CA . PHE B 1 430 ? -35.281 19.172 8.344 1 96.81 430 PHE B CA 1
ATOM 7147 C C . PHE B 1 430 ? -35.562 19.875 7.02 1 96.81 430 PHE B C 1
ATOM 7149 O O . PHE B 1 430 ? -35 20.938 6.75 1 96.81 430 PHE B O 1
ATOM 7156 N N . GLY B 1 431 ? -36.375 19.25 6.215 1 96.56 431 GLY B N 1
ATOM 7157 C CA . GLY B 1 431 ? -36.75 19.812 4.934 1 96.56 431 GLY B CA 1
ATOM 7158 C C . GLY B 1 431 ? -35.781 19.5 3.82 1 96.56 431 GLY B C 1
ATOM 7159 O O . GLY B 1 431 ? -36.031 19.812 2.654 1 96.56 431 GLY B O 1
ATOM 7160 N N . CYS B 1 432 ? -34.719 18.828 4.113 1 97.88 432 CYS B N 1
ATOM 7161 C CA . CYS B 1 432 ? -33.719 18.484 3.109 1 97.88 432 CYS B CA 1
ATOM 7162 C C . CYS B 1 432 ? -34.094 17.203 2.381 1 97.88 432 CYS B C 1
ATOM 7164 O O . CYS B 1 432 ? -34.75 16.328 2.945 1 97.88 432 CYS B O 1
ATOM 7166 N N . SER B 1 433 ? -33.719 17.141 1.199 1 97.62 433 SER B N 1
ATOM 7167 C CA . SER B 1 433 ? -34 15.961 0.38 1 97.62 433 SER B CA 1
ATOM 7168 C C . SER B 1 433 ? -32.906 14.906 0.541 1 97.62 433 SER B C 1
ATOM 7170 O O . SER B 1 433 ? -33.125 13.742 0.178 1 97.62 433 SER B O 1
ATOM 7172 N N . ALA B 1 434 ? -31.781 15.328 1.024 1 98 434 ALA B N 1
ATOM 7173 C CA . ALA B 1 434 ? -30.672 14.406 1.246 1 98 434 ALA B CA 1
ATOM 7174 C C . ALA B 1 434 ? -29.797 14.859 2.412 1 98 434 ALA B C 1
ATOM 7176 O O . ALA B 1 434 ? -29.844 16.031 2.816 1 98 434 ALA B O 1
ATOM 7177 N N . LEU B 1 435 ? -29.141 13.906 2.922 1 97.5 435 LEU B N 1
ATOM 7178 C CA . LEU B 1 435 ? -28.188 14.141 3.99 1 97.5 435 LEU B CA 1
ATOM 7179 C C . LEU B 1 435 ? -26.875 13.414 3.707 1 97.5 435 LEU B C 1
ATOM 7181 O O . LEU B 1 435 ? -26.875 12.281 3.223 1 97.5 435 LEU B O 1
ATOM 7185 N N . VAL B 1 436 ? -25.734 14.156 3.92 1 97.06 436 VAL B N 1
ATOM 7186 C CA . VAL B 1 436 ? -24.406 13.586 3.727 1 97.06 436 VAL B CA 1
ATOM 7187 C C . VAL B 1 436 ? -23.656 13.547 5.059 1 97.06 436 VAL B C 1
ATOM 7189 O O . VAL B 1 436 ? -23.469 14.586 5.703 1 97.06 436 VAL B O 1
ATOM 7192 N N . LEU B 1 437 ? -23.297 12.383 5.473 1 95.5 437 LEU B N 1
ATOM 7193 C CA . LEU B 1 437 ? -22.391 12.281 6.605 1 95.5 437 LEU B CA 1
ATOM 7194 C C . LEU B 1 437 ? -20.938 12.5 6.168 1 95.5 437 LEU B C 1
ATOM 7196 O O . LEU B 1 437 ? -20.25 11.547 5.809 1 95.5 437 LEU B O 1
ATOM 7200 N N . HIS B 1 438 ? -20.516 13.695 6.27 1 93.38 438 HIS B N 1
ATOM 7201 C CA . HIS B 1 438 ? -19.203 14.047 5.75 1 93.38 438 HIS B CA 1
ATOM 7202 C C . HIS B 1 438 ? -18.109 13.719 6.758 1 93.38 438 HIS B C 1
ATOM 7204 O O . HIS B 1 438 ? -17.062 13.18 6.395 1 93.38 438 HIS B O 1
ATOM 7210 N N . THR B 1 439 ? -18.312 14.141 7.977 1 90.94 439 THR B N 1
ATOM 7211 C CA . THR B 1 439 ? -17.328 13.891 9.023 1 90.94 439 THR B CA 1
ATOM 7212 C C . THR B 1 439 ? -17.812 12.82 9.984 1 90.94 439 THR B C 1
ATOM 7214 O O . THR B 1 439 ? -18.969 12.867 10.445 1 90.94 439 THR B O 1
ATOM 7217 N N . ASP B 1 440 ? -16.969 11.875 10.336 1 88 440 ASP B N 1
ATOM 7218 C CA . ASP B 1 440 ? -17.359 10.758 11.195 1 88 440 ASP B CA 1
ATOM 7219 C C . ASP B 1 440 ? -17.203 11.125 12.672 1 88 440 ASP B C 1
ATOM 7221 O O . ASP B 1 440 ? -16.594 10.383 13.438 1 88 440 ASP B O 1
ATOM 7225 N N . TRP B 1 441 ? -17.922 12.148 13.07 1 89.19 441 TRP B N 1
ATOM 7226 C CA . TRP B 1 441 ? -17.953 12.516 14.484 1 89.19 441 TRP B CA 1
ATOM 7227 C C . TRP B 1 441 ? -18.703 11.484 15.305 1 89.19 441 TRP B C 1
ATOM 7229 O O . TRP B 1 441 ? -19.703 10.93 14.844 1 89.19 441 TRP B O 1
ATOM 7239 N N . GLU B 1 442 ? -18.281 11.297 16.562 1 87.94 442 GLU B N 1
ATOM 7240 C CA . GLU B 1 442 ? -18.984 10.398 17.469 1 87.94 442 GLU B CA 1
ATOM 7241 C C . GLU B 1 442 ? -20.438 10.852 17.672 1 87.94 442 GLU B C 1
ATOM 7243 O O . GLU B 1 442 ? -21.328 10.031 17.828 1 87.94 442 GLU B O 1
ATOM 7248 N N . GLU B 1 443 ? -20.688 12.109 17.562 1 91.88 443 GLU B N 1
ATOM 7249 C CA . GLU B 1 443 ? -21.984 12.719 17.766 1 91.88 443 GLU B CA 1
ATOM 7250 C C . GLU B 1 443 ? -22.969 12.305 16.672 1 91.88 443 GLU B C 1
ATOM 7252 O O . GLU B 1 443 ? -24.188 12.414 16.844 1 91.88 443 GLU B O 1
ATOM 7257 N N . PHE B 1 444 ? -22.484 11.836 15.539 1 94.38 444 PHE B N 1
ATOM 7258 C CA . PHE B 1 444 ? -23.359 11.5 14.414 1 94.38 444 PHE B CA 1
ATOM 7259 C C . PHE B 1 444 ? -23.578 10 14.336 1 94.38 444 PHE B C 1
ATOM 7261 O O . PHE B 1 444 ? -24.266 9.516 13.43 1 94.38 444 PHE B O 1
ATOM 7268 N N . ARG B 1 445 ? -23.094 9.242 15.273 1 92.12 445 ARG B N 1
ATOM 7269 C CA . ARG B 1 445 ? -23.219 7.785 15.25 1 92.12 445 ARG B CA 1
ATOM 7270 C C . ARG B 1 445 ? -24.672 7.363 15.297 1 92.12 445 ARG B C 1
ATOM 7272 O O . ARG B 1 445 ? -25.531 8.133 15.727 1 92.12 445 ARG B O 1
ATOM 7279 N N . GLN B 1 446 ? -24.922 6.207 14.898 1 89.81 446 GLN B N 1
ATOM 7280 C CA . GLN B 1 446 ? -26.266 5.676 14.719 1 89.81 446 GLN B CA 1
ATOM 7281 C C . GLN B 1 446 ? -27.047 5.676 16.031 1 89.81 446 GLN B C 1
ATOM 7283 O O . GLN B 1 446 ? -28.266 5.887 16.047 1 89.81 446 GLN B O 1
ATOM 7288 N N . ASP B 1 447 ? -26.312 5.527 17.141 1 90.94 447 ASP B N 1
ATOM 7289 C CA . ASP B 1 447 ? -26.969 5.414 18.438 1 90.94 447 ASP B CA 1
ATOM 7290 C C . ASP B 1 447 ? -27.016 6.766 19.156 1 90.94 447 ASP B C 1
ATOM 7292 O O . ASP B 1 447 ? -27.609 6.887 20.234 1 90.94 447 ASP B O 1
ATOM 7296 N N . GLN B 1 448 ? -26.516 7.824 18.547 1 92.31 448 GLN B N 1
ATOM 7297 C CA . GLN B 1 448 ? -26.406 9.117 19.203 1 92.31 448 GLN B CA 1
ATOM 7298 C C . GLN B 1 448 ? -27.469 10.094 18.703 1 92.31 448 GLN B C 1
ATOM 7300 O O . GLN B 1 448 ? -27.703 11.141 19.297 1 92.31 448 GLN B O 1
ATOM 7305 N N . VAL B 1 449 ? -28.078 9.734 17.578 1 94.88 449 VAL B N 1
ATOM 7306 C CA . VAL B 1 449 ? -29.062 10.609 16.953 1 94.88 449 VAL B CA 1
ATOM 7307 C C . VAL B 1 449 ? -30.359 9.844 16.703 1 94.88 449 VAL B C 1
ATOM 7309 O O . VAL B 1 449 ? -30.328 8.648 16.406 1 94.88 449 VAL B O 1
ATOM 7312 N N . ARG B 1 450 ? -31.484 10.492 16.859 1 95.44 450 ARG B N 1
ATOM 7313 C CA . ARG B 1 450 ? -32.781 9.906 16.516 1 95.44 450 ARG B CA 1
ATOM 7314 C C . ARG B 1 450 ? -33.031 9.977 15.023 1 95.44 450 ARG B C 1
ATOM 7316 O O . ARG B 1 450 ? -33.875 10.742 14.562 1 95.44 450 ARG B O 1
ATOM 7323 N N . TRP B 1 451 ? -32.5 9.125 14.312 1 97 451 TRP B N 1
ATOM 7324 C CA . TRP B 1 451 ? -32.438 9.148 12.859 1 97 451 TRP B CA 1
ATOM 7325 C C . TRP B 1 451 ? -33.844 8.93 12.273 1 97 451 TRP B C 1
ATOM 7327 O O . TRP B 1 451 ? -34.156 9.484 11.219 1 97 451 TRP B O 1
ATOM 7337 N N . GLN B 1 452 ? -34.625 8.156 12.898 1 95.81 452 GLN B N 1
ATOM 7338 C CA . GLN B 1 452 ? -36 7.949 12.422 1 95.81 452 GLN B CA 1
ATOM 7339 C C . GLN B 1 452 ? -36.781 9.258 12.398 1 95.81 452 GLN B C 1
ATOM 7341 O O . GLN B 1 452 ? -37.531 9.523 11.461 1 95.81 452 GLN B O 1
ATOM 7346 N N . ARG B 1 453 ? -36.594 10.031 13.438 1 96.25 453 ARG B N 1
ATOM 7347 C CA . ARG B 1 453 ? -37.25 11.344 13.492 1 96.25 453 ARG B CA 1
ATOM 7348 C C . ARG B 1 453 ? -36.719 12.258 12.391 1 96.25 453 ARG B C 1
ATOM 7350 O O . ARG B 1 453 ? -37.5 12.992 11.766 1 96.25 453 ARG B O 1
ATOM 7357 N N . ILE B 1 454 ? -35.469 12.195 12.203 1 97.5 454 ILE B N 1
ATOM 7358 C CA . ILE B 1 454 ? -34.844 13.023 11.18 1 97.5 454 ILE B CA 1
ATOM 7359 C C . ILE B 1 454 ? -35.438 12.68 9.812 1 97.5 454 ILE B C 1
ATOM 7361 O O . ILE B 1 454 ? -35.906 13.57 9.086 1 97.5 454 ILE B O 1
ATOM 7365 N N . SER B 1 455 ? -35.438 11.414 9.492 1 97.12 455 SER B N 1
ATOM 7366 C CA . SER B 1 455 ? -35.938 10.977 8.203 1 97.12 455 SER B CA 1
ATOM 7367 C C . SER B 1 455 ? -37.406 11.391 8.023 1 97.12 455 SER B C 1
ATOM 7369 O O . SER B 1 455 ? -37.812 11.75 6.926 1 97.12 455 SER B O 1
ATOM 7371 N N . GLY B 1 456 ? -38.125 11.375 9.07 1 96.62 456 GLY B N 1
ATOM 7372 C CA . GLY B 1 456 ? -39.562 11.719 9.023 1 96.62 456 GLY B CA 1
ATOM 7373 C C . GLY B 1 456 ? -39.812 13.172 8.68 1 96.62 456 GLY B C 1
ATOM 7374 O O . GLY B 1 456 ? -40.875 13.531 8.227 1 96.62 456 GLY B O 1
ATOM 7375 N N . HIS B 1 457 ? -38.844 14.008 8.938 1 97.81 457 HIS B N 1
ATOM 7376 C CA . HIS B 1 457 ? -39 15.438 8.703 1 97.81 457 HIS B CA 1
ATOM 7377 C C . HIS B 1 457 ? -38.25 15.891 7.461 1 97.81 457 HIS B C 1
ATOM 7379 O O . HIS B 1 457 ? -38.188 17.078 7.16 1 97.81 457 HIS B O 1
ATOM 7385 N N . MET B 1 458 ? -37.656 14.93 6.742 1 97.56 458 MET B N 1
ATOM 7386 C CA . MET B 1 458 ? -36.938 15.242 5.508 1 97.56 458 MET B CA 1
ATOM 7387 C C . MET B 1 458 ? -37.875 15.203 4.312 1 97.56 458 MET B C 1
ATOM 7389 O O . MET B 1 458 ? -38.969 14.641 4.395 1 97.56 458 MET B O 1
ATOM 7393 N N . ALA B 1 459 ? -37.531 15.859 3.326 1 96.06 459 ALA B N 1
ATOM 7394 C CA . ALA B 1 459 ? -38.281 15.797 2.068 1 96.06 459 ALA B CA 1
ATOM 7395 C C . ALA B 1 459 ? -37.844 14.602 1.229 1 96.06 459 ALA B C 1
ATOM 7397 O O . ALA B 1 459 ? -36.719 14.117 1.376 1 96.06 459 ALA B O 1
ATOM 7398 N N . SER B 1 460 ? -38.719 14.109 0.406 1 93.38 460 SER B N 1
ATOM 7399 C CA . SER B 1 460 ? -38.344 13.039 -0.523 1 93.38 460 SER B CA 1
ATOM 7400 C C . SER B 1 460 ? -37.219 13.469 -1.438 1 93.38 460 SER B C 1
ATOM 7402 O O . SER B 1 460 ? -37.125 14.633 -1.841 1 93.38 460 SER B O 1
ATOM 7404 N N . PRO B 1 461 ? -36.281 12.578 -1.702 1 94.81 461 PRO B N 1
ATOM 7405 C CA . PRO B 1 461 ? -36.281 11.125 -1.573 1 94.81 461 PRO B CA 1
ATOM 7406 C C . PRO B 1 461 ? -35.562 10.633 -0.314 1 94.81 461 PRO B C 1
ATOM 7408 O O . PRO B 1 461 ? -35.438 9.422 -0.108 1 94.81 461 PRO B O 1
ATOM 7411 N N . ARG B 1 462 ? -35.094 11.523 0.544 1 96.81 462 ARG B N 1
ATOM 7412 C CA . ARG B 1 462 ? -34.5 11.227 1.838 1 96.81 462 ARG B CA 1
ATOM 7413 C C . ARG B 1 462 ? -33.219 10.383 1.674 1 96.81 462 ARG B C 1
ATOM 7415 O O . ARG B 1 462 ? -33.062 9.352 2.34 1 96.81 462 ARG B O 1
ATOM 7422 N N . VAL B 1 463 ? -32.406 10.812 0.786 1 96.75 463 VAL B N 1
ATOM 7423 C CA . VAL B 1 463 ? -31.172 10.086 0.49 1 96.75 463 VAL B CA 1
ATOM 7424 C C . VAL B 1 463 ? -30.156 10.312 1.602 1 96.75 463 VAL B C 1
ATOM 7426 O O . VAL B 1 463 ? -29.938 11.453 2.027 1 96.75 463 VAL B O 1
ATOM 7429 N N . LEU B 1 464 ? -29.641 9.258 2.131 1 96.88 464 LEU B N 1
ATOM 7430 C CA . LEU B 1 464 ? -28.531 9.312 3.072 1 96.88 464 LEU B CA 1
ATOM 7431 C C . LEU B 1 464 ? -27.25 8.828 2.418 1 96.88 464 LEU B C 1
ATOM 7433 O O . LEU B 1 464 ? -27.109 7.641 2.109 1 96.88 464 LEU B O 1
ATOM 7437 N N . LEU B 1 465 ? -26.375 9.75 2.205 1 95.69 465 LEU B N 1
ATOM 7438 C CA . LEU B 1 465 ? -25.047 9.391 1.702 1 95.69 465 LEU B CA 1
ATOM 7439 C C . LEU B 1 465 ? -24.078 9.164 2.852 1 95.69 465 LEU B C 1
ATOM 7441 O O . LEU B 1 465 ? -23.781 10.094 3.609 1 95.69 465 LEU B O 1
ATOM 7445 N N . ASP B 1 466 ? -23.594 7.953 2.945 1 92.69 466 ASP B N 1
ATOM 7446 C CA . ASP B 1 466 ? -22.641 7.531 3.975 1 92.69 466 ASP B CA 1
ATOM 7447 C C . ASP B 1 466 ? -21.312 7.121 3.357 1 92.69 466 ASP B C 1
ATOM 7449 O O . ASP B 1 466 ? -21.047 5.93 3.166 1 92.69 466 ASP B O 1
ATOM 7453 N N . PRO B 1 467 ? -20.469 8.133 3.146 1 90.38 467 PRO B N 1
ATOM 7454 C CA . PRO B 1 467 ? -19.219 7.816 2.455 1 90.38 467 PRO B CA 1
ATOM 7455 C C . PRO B 1 467 ? -18.281 6.949 3.295 1 90.38 467 PRO B C 1
ATOM 7457 O O . PRO B 1 467 ? -17.406 6.273 2.75 1 90.38 467 PRO B O 1
ATOM 7460 N N . HIS B 1 468 ? -18.453 6.879 4.613 1 87.19 468 HIS B N 1
ATOM 7461 C CA . HIS B 1 468 ? -17.562 6.152 5.504 1 87.19 468 HIS B CA 1
ATOM 7462 C C . HIS B 1 468 ? -18.078 4.75 5.797 1 87.19 468 HIS B C 1
ATOM 7464 O O . HIS B 1 468 ? -17.359 3.906 6.32 1 87.19 468 HIS B O 1
ATOM 7470 N N . GLY B 1 469 ? -19.266 4.527 5.527 1 86.62 469 GLY B N 1
ATOM 7471 C CA . GLY B 1 469 ? -19.875 3.234 5.801 1 86.62 469 GLY B CA 1
ATOM 7472 C C . GLY B 1 469 ? -20.078 2.965 7.281 1 86.62 469 GLY B C 1
ATOM 7473 O O . GLY B 1 469 ? -19.922 1.827 7.734 1 86.62 469 GLY B O 1
ATOM 7474 N N . VAL B 1 470 ? -20.406 3.943 7.98 1 86.88 470 VAL B N 1
ATOM 7475 C CA . VAL B 1 470 ? -20.469 3.795 9.43 1 86.88 470 VAL B CA 1
ATOM 7476 C C . VAL B 1 470 ? -21.859 3.336 9.852 1 86.88 470 VAL B C 1
ATOM 7478 O O . VAL B 1 470 ? -22.031 2.781 10.938 1 86.88 470 VAL B O 1
ATOM 7481 N N . PHE B 1 471 ? -22.844 3.506 8.984 1 91.88 471 PHE B N 1
ATOM 7482 C CA . PHE B 1 471 ? -24.219 3.168 9.344 1 91.88 471 PHE B CA 1
ATOM 7483 C C . PHE B 1 471 ? -24.547 1.737 8.938 1 91.88 471 PHE B C 1
ATOM 7485 O O . PHE B 1 471 ? -23.984 1.221 7.961 1 91.88 471 PHE B O 1
ATOM 7492 N N . ASP B 1 472 ? -25.406 1.182 9.75 1 91.75 472 ASP B N 1
ATOM 7493 C CA . ASP B 1 472 ? -26.078 -0.039 9.305 1 91.75 472 ASP B CA 1
ATOM 7494 C C . ASP B 1 472 ? -27.094 0.259 8.219 1 91.75 472 ASP B C 1
ATOM 7496 O O . ASP B 1 472 ? -28.172 0.784 8.5 1 91.75 472 ASP B O 1
ATOM 7500 N N . GLY B 1 473 ? -26.812 -0.084 7.059 1 89.69 473 GLY B N 1
ATOM 7501 C CA . GLY B 1 473 ? -27.625 0.251 5.902 1 89.69 473 GLY B CA 1
ATOM 7502 C C . GLY B 1 473 ? -29.047 -0.262 6.008 1 89.69 473 GLY B C 1
ATOM 7503 O O . GLY B 1 473 ? -29.984 0.448 5.664 1 89.69 473 GLY B O 1
ATOM 7504 N N . PHE B 1 474 ? -29.203 -1.426 6.473 1 89.38 474 PHE B N 1
ATOM 7505 C CA . PHE B 1 474 ? -30.516 -2.037 6.582 1 89.38 474 PHE B CA 1
ATOM 7506 C C . PHE B 1 474 ? -31.359 -1.308 7.613 1 89.38 474 PHE B C 1
ATOM 7508 O O . PHE B 1 474 ? -32.531 -1.016 7.367 1 89.38 474 PHE B O 1
ATOM 7515 N N . LYS B 1 475 ? -30.828 -0.974 8.664 1 92.88 475 LYS B N 1
ATOM 7516 C CA . LYS B 1 475 ? -31.547 -0.269 9.719 1 92.88 475 LYS B CA 1
ATOM 7517 C C . LYS B 1 475 ? -31.953 1.133 9.266 1 92.88 475 LYS B C 1
ATOM 7519 O O . LYS B 1 475 ? -33.062 1.582 9.539 1 92.88 475 LYS B O 1
ATOM 7524 N N . MET B 1 476 ? -31.047 1.766 8.602 1 94.81 476 MET B N 1
ATOM 7525 C CA . MET B 1 476 ? -31.328 3.117 8.133 1 94.81 476 MET B CA 1
ATOM 7526 C C . MET B 1 476 ? -32.438 3.104 7.094 1 94.81 476 MET B C 1
ATOM 7528 O O . MET B 1 476 ? -33.281 4.016 7.055 1 94.81 476 MET B O 1
ATOM 7532 N N . GLN B 1 477 ? -32.469 2.047 6.332 1 93.75 477 GLN B N 1
ATOM 7533 C CA . GLN B 1 477 ? -33.531 1.896 5.352 1 93.75 477 GLN B CA 1
ATOM 7534 C C . GLN B 1 477 ? -34.875 1.68 6.031 1 93.75 477 GLN B C 1
ATOM 7536 O O . GLN B 1 477 ? -35.906 2.227 5.598 1 93.75 477 GLN B O 1
ATOM 7541 N N . GLN B 1 478 ? -34.812 0.976 7.07 1 94 478 GLN B N 1
ATOM 7542 C CA . GLN B 1 478 ? -36.031 0.74 7.844 1 94 478 GLN B CA 1
ATOM 7543 C C . GLN B 1 478 ? -36.562 2.039 8.445 1 94 478 GLN B C 1
ATOM 7545 O O . GLN B 1 478 ? -37.781 2.199 8.617 1 94 478 GLN B O 1
ATOM 7550 N N . TRP B 1 479 ? -35.688 2.898 8.656 1 94.94 479 TRP B N 1
ATOM 7551 C CA . TRP B 1 479 ? -36.062 4.172 9.258 1 94.94 479 TRP B CA 1
ATOM 7552 C C . TRP B 1 479 ? -36.469 5.176 8.188 1 94.94 479 TRP B C 1
ATOM 7554 O O . TRP B 1 479 ? -36.781 6.332 8.492 1 94.94 479 TRP B O 1
ATOM 7564 N N . GLY B 1 480 ? -36.406 4.762 6.898 1 94.38 480 GLY B N 1
ATOM 7565 C CA . GLY B 1 480 ? -37.031 5.57 5.852 1 94.38 480 GLY B CA 1
ATOM 7566 C C . GLY B 1 480 ? -36 6.219 4.93 1 94.38 480 GLY B C 1
ATOM 7567 O O . GLY B 1 480 ? -36.375 6.945 4.004 1 94.38 480 GLY B O 1
ATOM 7568 N N . PHE B 1 481 ? -34.75 5.918 5.09 1 96.44 481 PHE B N 1
ATOM 7569 C CA . PHE B 1 481 ? -33.719 6.52 4.25 1 96.44 481 PHE B CA 1
ATOM 7570 C C . PHE B 1 481 ? -33.5 5.688 2.992 1 96.44 481 PHE B C 1
ATOM 7572 O O . PHE B 1 481 ? -33.656 4.465 3.012 1 96.44 481 PHE B O 1
ATOM 7579 N N . GLU B 1 482 ? -33.219 6.34 1.948 1 95.31 482 GLU B N 1
ATOM 7580 C CA . GLU B 1 482 ? -32.5 5.707 0.852 1 95.31 482 GLU B CA 1
ATOM 7581 C C . GLU B 1 482 ? -30.984 5.801 1.063 1 95.31 482 GLU B C 1
ATOM 7583 O O . GLU B 1 482 ? -30.406 6.871 0.901 1 95.31 482 GLU B O 1
ATOM 7588 N N . VAL B 1 483 ? -30.422 4.684 1.293 1 94.75 483 VAL B N 1
ATOM 7589 C CA . VAL B 1 483 ? -29.047 4.707 1.76 1 94.75 483 VAL B CA 1
ATOM 7590 C C . VAL B 1 483 ? -28.094 4.523 0.577 1 94.75 483 VAL B C 1
ATOM 7592 O O . VAL B 1 483 ? -28.266 3.594 -0.218 1 94.75 483 VAL B O 1
ATOM 7595 N N . LEU B 1 484 ? -27.203 5.434 0.462 1 93.31 484 LEU B N 1
ATOM 7596 C CA . LEU B 1 484 ? -26.094 5.344 -0.482 1 93.31 484 LEU B CA 1
ATOM 7597 C C . LEU B 1 484 ? -24.766 5.195 0.251 1 93.31 484 LEU B C 1
ATOM 7599 O O . LEU B 1 484 ? -24.359 6.09 0.999 1 93.31 484 LEU B O 1
ATOM 7603 N N . GLN B 1 485 ? -24.188 4.062 0.067 1 91.88 485 GLN B N 1
ATOM 7604 C CA . GLN B 1 485 ? -22.859 3.807 0.647 1 91.88 485 GLN B CA 1
ATOM 7605 C C . GLN B 1 485 ? -21.828 3.564 -0.439 1 91.88 485 GLN B C 1
ATOM 7607 O O . GLN B 1 485 ? -22.125 2.971 -1.477 1 91.88 485 GLN B O 1
ATOM 7612 N N . VAL B 1 486 ? -20.641 4.004 -0.118 1 91.44 486 VAL B N 1
ATOM 7613 C CA . VAL B 1 486 ? -19.547 3.844 -1.073 1 91.44 486 VAL B CA 1
ATOM 7614 C C . VAL B 1 486 ? -19.109 2.383 -1.106 1 91.44 486 VAL B C 1
ATOM 7616 O O . VAL B 1 486 ? -18.922 1.76 -0.058 1 91.44 486 VAL B O 1
ATOM 7619 N N . GLY B 1 487 ? -18.953 1.821 -2.289 1 91.81 487 GLY B N 1
ATOM 7620 C CA . GLY B 1 487 ? -18.422 0.48 -2.461 1 91.81 487 GLY B CA 1
ATOM 7621 C C . GLY B 1 487 ? -19.469 -0.604 -2.32 1 91.81 487 GLY B C 1
ATOM 7622 O O . GLY B 1 487 ? -19.141 -1.788 -2.227 1 91.81 487 GLY B O 1
ATOM 7623 N N . ILE B 1 488 ? -20.703 -0.184 -2.234 1 90.31 488 ILE B N 1
ATOM 7624 C CA . ILE B 1 488 ? -21.812 -1.114 -2.18 1 90.31 488 ILE B CA 1
ATOM 7625 C C . ILE B 1 488 ? -22.844 -0.752 -3.256 1 90.31 488 ILE B C 1
ATOM 7627 O O . ILE B 1 488 ? -23.188 0.419 -3.422 1 90.31 488 ILE B O 1
ATOM 7631 N N . ARG B 1 489 ? -23.266 -1.741 -3.996 1 87.31 489 ARG B N 1
ATOM 7632 C CA . ARG B 1 489 ? -24.266 -1.5 -5.027 1 87.31 489 ARG B CA 1
ATOM 7633 C C . ARG B 1 489 ? -25.594 -1.064 -4.414 1 87.31 489 ARG B C 1
ATOM 7635 O O . ARG B 1 489 ? -26.016 -1.606 -3.391 1 87.31 489 ARG B O 1
ATOM 7642 N N . SER B 1 490 ? -26.188 0.024 -4.973 1 77.62 490 SER B N 1
ATOM 7643 C CA . SER B 1 490 ? -27.438 0.562 -4.441 1 77.62 490 SER B CA 1
ATOM 7644 C C . SER B 1 490 ? -28.625 -0.318 -4.82 1 77.62 490 SER B C 1
ATOM 7646 O O . SER B 1 490 ? -28.703 -0.797 -5.953 1 77.62 490 SER B O 1
ATOM 7648 N N . THR B 1 491 ? -29.297 -0.879 -3.791 1 63.31 491 THR B N 1
ATOM 7649 C CA . THR B 1 491 ? -30.531 -1.607 -4.074 1 63.31 491 THR B CA 1
ATOM 7650 C C . THR B 1 491 ? -31.688 -0.642 -4.32 1 63.31 491 THR B C 1
ATOM 7652 O O . THR B 1 491 ? -31.812 0.364 -3.619 1 63.31 491 THR B O 1
ATOM 7655 N N . LYS B 1 492 ? -32.188 -0.408 -5.57 1 54.09 492 LYS B N 1
ATOM 7656 C CA . LYS B 1 492 ? -33.406 0.419 -5.742 1 54.09 492 LYS B CA 1
ATOM 7657 C C . LYS B 1 492 ? -34.5 0.004 -4.773 1 54.09 492 LYS B C 1
ATOM 7659 O O . LYS B 1 492 ? -34.812 -1.183 -4.648 1 54.09 492 LYS B O 1
ATOM 7664 N N . VAL B 1 493 ? -34.719 0.77 -3.789 1 46.16 493 VAL B N 1
ATOM 7665 C CA . VAL B 1 493 ? -35.938 0.54 -3.006 1 46.16 493 VAL B CA 1
ATOM 7666 C C . VAL B 1 493 ? -37.156 0.531 -3.926 1 46.16 493 VAL B C 1
ATOM 7668 O O . VAL B 1 493 ? -37.375 1.466 -4.703 1 46.16 493 VAL B O 1
ATOM 7671 N N . LEU B 1 494 ? -37.688 -0.56 -4.328 1 37.84 494 LEU B N 1
ATOM 7672 C CA . LEU B 1 494 ? -39 -0.626 -4.953 1 37.84 494 LEU B CA 1
ATOM 7673 C C . LEU B 1 494 ? -40 0.266 -4.223 1 37.84 494 LEU B C 1
ATOM 7675 O O . LEU B 1 494 ? -40.094 0.228 -2.992 1 37.84 494 LEU B O 1
ATOM 7679 N N . SER B 1 495 ? -40.344 1.408 -4.734 1 40.81 495 SER B N 1
ATOM 7680 C CA . SER B 1 495 ? -41.469 2.213 -4.266 1 40.81 495 SER B CA 1
ATOM 7681 C C . SER B 1 495 ? -42.625 1.335 -3.795 1 40.81 495 SER B C 1
ATOM 7683 O O . SER B 1 495 ? -42.906 0.321 -4.426 1 40.81 495 SER B O 1
ATOM 7685 N N . ALA B 1 496 ? -43.156 1.445 -2.596 1 37 496 ALA B N 1
ATOM 7686 C CA . ALA B 1 496 ? -44.438 0.857 -2.199 1 37 496 ALA B CA 1
ATOM 7687 C C . ALA B 1 496 ? -45.5 1.098 -3.264 1 37 496 ALA B C 1
ATOM 7689 O O . ALA B 1 496 ? -45.594 2.186 -3.84 1 37 496 ALA B O 1
ATOM 7690 N N . PRO B 1 497 ? -46.219 0.118 -3.719 1 35.28 497 PRO B N 1
ATOM 7691 C CA . PRO B 1 497 ? -47.375 0.389 -4.605 1 35.28 497 PRO B CA 1
ATOM 7692 C C . PRO B 1 497 ? -48.25 1.52 -4.098 1 35.28 497 PRO B C 1
ATOM 7694 O O . PRO B 1 497 ? -48.406 1.686 -2.887 1 35.28 497 PRO B O 1
ATOM 7697 N N . LYS B 1 498 ? -48.438 2.598 -4.812 1 35.5 498 LYS B N 1
ATOM 7698 C CA . LYS B 1 498 ? -49.531 3.537 -4.594 1 35.5 498 LYS B CA 1
ATOM 7699 C C . LYS B 1 498 ? -50.875 2.803 -4.344 1 35.5 498 LYS B C 1
ATOM 7701 O O . LYS B 1 498 ? -51.312 2.049 -5.199 1 35.5 498 LYS B O 1
ATOM 7706 N N . GLY B 1 499 ? -51.219 2.402 -3.105 1 30.31 499 GLY B N 1
ATOM 7707 C CA . GLY B 1 499 ? -52.594 2.035 -2.855 1 30.31 499 GLY B CA 1
ATOM 7708 C C . GLY B 1 499 ? -53.594 2.98 -3.504 1 30.31 499 GLY B C 1
ATOM 7709 O O . GLY B 1 499 ? -53.406 4.199 -3.479 1 30.31 499 GLY B O 1
ATOM 7710 N N . HIS B 1 500 ? -54.219 2.607 -4.672 1 32.59 500 HIS B N 1
ATOM 7711 C CA . HIS B 1 500 ? -55.438 3.191 -5.234 1 32.59 500 HIS B CA 1
ATOM 7712 C C . HIS B 1 500 ? -56.438 3.545 -4.141 1 32.59 500 HIS B C 1
ATOM 7714 O O . HIS B 1 500 ? -56.844 2.684 -3.352 1 32.59 500 HIS B O 1
ATOM 7720 N N . GLY B 1 501 ? -56.406 4.652 -3.469 1 24.61 501 GLY B N 1
ATOM 7721 C CA . GLY B 1 501 ? -57.625 5.148 -2.812 1 24.61 501 GLY B CA 1
ATOM 7722 C C . GLY B 1 501 ? -58.875 5.004 -3.662 1 24.61 501 GLY B C 1
ATOM 7723 O O . GLY B 1 501 ? -58.906 5.473 -4.805 1 24.61 501 GLY B O 1
ATOM 7724 N N . GLN B 1 502 ? -59.75 3.908 -3.414 1 21.17 502 GLN B N 1
ATOM 7725 C CA . GLN B 1 502 ? -61.188 4.141 -3.416 1 21.17 502 GLN B CA 1
ATOM 7726 C C . GLN B 1 502 ? -61.594 5.188 -2.379 1 21.17 502 GLN B C 1
ATOM 7728 O O . GLN B 1 502 ? -61.094 5.176 -1.255 1 21.17 502 GLN B O 1
#

Radius of gyration: 35.2 Å; Cα contacts (8 Å, |Δi|>4): 1833; chains: 2; bounding box: 120×96×96 Å

Sequence (1004 aa):
MVANLFAQGGLTALVLASQNPHIQFSVVDSDARLIAAWNSDRPPVFEPGLENLLFEPNDPPALPTPSPSPKPEASQDEDCLENSSNSTNHGELIALLPRRRKLANVNFSTNMHEAVAAADMVFLCVDAPSSIMNGDKSDIDLSRLEIAIQAIAQVSTGHKIIVQKSTAPCGIVPRLKKLLKETASPSASFDVLSNPDFLVPGAAIRDLLYPPRVIIGHVFSEDMSPEALTALKRLYSPWVPDDRIVTMDAWSSELGKIAANALLAQQISSLNSLSVLCESTNANINYVSETLGLSQRSGLGFGGSSLQSDVLCLVYLARELGLQEVVDYWMAVLRMNEYQRHRVVKRLITRLGDVKEKRVAVLGFVSKGNVMDTRTTTALGLVRTLTSNGVRVNIYDPHVQADRSESTLRLYDCHPEMVTVTESIETACFGCSALVLHTDWEEFRQDQVRWQRISGHMASPRVLLDPHGVFDGFKMQQWGFEVLQVGIRSTKVLSAPKGHGQMVANLFAQGGLTALVLASQNPHIQFSVVDSDARLIAAWNSDRPPVFEPGLENLLFEPNDPPALPTPSPSPKPEASQDEDCLENSSNSTNHGELIALLPRRRKLANVNFSTNMHEAVAAADMVFLCVDAPSSIMNGDKSDIDLSRLEIAIQAIAQVSTGHKIIVQKSTAPCGIVPRLKKLLKETASPSASFDVLSNPDFLVPGAAIRDLLYPPRVIIGHVFSEDMSPEALTALKRLYSPWVPDDRIVTMDAWSSELGKIAANALLAQQISSLNSLSVLCESTNANINYVSETLGLSQRSGLGFGGSSLQSDVLCLVYLARELGLQEVVDYWMAVLRMNEYQRHRVVKRLITRLGDVKEKRVAVLGFVSKGNVMDTRTTTALGLVRTLTSNGVRVNIYDPHVQADRSESTLRLYDCHPEMVTVTESIETACFGCSALVLHTDWEEFRQDQVRWQRISGHMASPRVLLDPHGVFDGFKMQQWGFEVLQVGIRSTKVLSAPKGHGQ

Solvent-accessible surface area (backbone atoms only — not comparable to full-atom values): 54496 Å² total; per-residue (Å²): 45,36,39,40,55,38,81,62,33,52,54,51,48,50,54,49,35,72,66,32,74,91,45,75,37,40,38,24,29,84,51,60,67,58,40,50,22,60,74,42,91,54,59,80,66,75,44,67,64,47,63,68,61,45,32,54,81,81,66,68,74,77,65,73,74,71,71,81,67,74,79,72,74,83,71,85,81,76,84,70,73,76,70,78,71,78,71,73,74,67,71,68,72,65,68,74,66,79,72,52,68,59,60,84,42,56,45,73,38,58,56,54,63,64,46,52,54,70,34,61,40,39,34,39,23,43,73,41,59,52,44,80,43,86,90,85,40,59,45,72,46,54,63,65,50,50,51,52,49,51,54,46,23,70,48,43,75,37,71,35,35,36,32,42,30,39,67,61,58,71,58,46,59,66,48,49,46,52,52,41,66,71,65,22,49,88,70,32,45,75,46,51,33,35,37,61,71,88,64,43,76,47,40,38,56,53,37,69,70,59,50,84,60,44,49,41,8,34,62,93,45,93,80,51,56,70,60,57,56,50,54,57,47,58,68,47,50,77,74,44,60,71,91,33,52,45,76,47,46,31,42,19,45,43,43,21,53,35,45,47,35,27,51,53,44,38,50,42,24,50,51,47,44,48,19,54,52,12,38,74,42,86,16,39,36,69,57,21,26,55,69,60,73,45,80,75,70,40,45,63,43,86,34,73,30,74,33,55,36,27,39,41,38,51,34,43,52,26,55,77,70,67,36,61,66,49,26,53,42,56,47,35,38,54,50,43,28,52,48,43,38,49,50,55,52,47,54,51,48,62,70,60,54,76,35,75,84,34,30,35,13,32,35,30,51,29,55,39,54,57,33,84,53,63,86,33,19,47,42,55,59,51,47,33,55,42,44,75,62,49,27,31,37,24,34,24,38,98,85,54,55,62,68,58,54,51,51,48,32,54,74,66,66,38,55,52,88,45,47,44,77,44,92,37,70,60,71,20,35,50,61,10,24,26,38,32,50,57,22,75,39,75,72,70,34,78,89,63,43,69,55,49,61,48,46,69,46,29,29,82,69,27,33,33,37,29,40,54,57,82,65,60,60,69,61,45,38,73,40,57,32,40,62,40,43,67,14,39,49,73,75,80,74,75,74,75,78,78,76,78,80,127,45,37,40,40,56,39,79,60,32,54,54,50,48,51,55,47,34,72,67,31,74,91,45,75,37,39,39,22,29,84,49,61,65,59,40,49,23,60,74,43,93,54,58,80,67,76,43,68,63,47,62,69,60,44,33,54,82,81,65,68,73,75,65,71,73,71,69,81,68,78,81,75,80,82,81,82,72,81,79,74,75,76,70,78,72,78,71,73,73,69,72,69,73,67,68,74,67,80,73,53,68,59,59,83,40,58,44,73,37,60,57,54,62,66,47,52,53,72,34,60,39,39,33,37,23,44,72,41,59,52,43,81,43,87,90,86,40,59,46,72,45,54,61,62,50,50,52,53,49,51,54,45,23,71,48,42,76,37,70,35,36,36,32,40,31,40,68,59,55,71,58,47,59,66,49,49,46,51,51,41,64,70,66,21,47,88,70,34,45,75,45,51,33,35,37,61,72,88,65,44,77,46,41,37,57,55,36,69,70,59,51,84,60,45,48,40,8,33,61,94,46,92,81,51,57,70,61,56,56,50,54,56,48,57,68,47,49,76,74,42,60,69,90,33,52,45,78,48,46,30,43,19,45,42,43,21,53,36,46,47,36,27,51,52,44,37,50,42,24,50,50,48,46,48,19,55,51,12,37,75,41,87,16,37,36,70,56,22,27,54,68,60,72,45,81,75,71,40,44,63,44,86,34,72,31,75,32,54,35,28,39,42,40,52,34,43,52,26,54,75,71,67,36,60,68,50,26,54,41,56,48,37,38,54,50,42,28,51,48,43,36,51,50,56,53,46,54,51,48,62,70,59,54,76,36,74,85,35,30,33,13,33,36,30,52,30,55,39,54,57,32,85,53,62,86,30,20,48,44,55,59,52,46,34,55,40,43,74,61,49,26,31,36,23,34,24,38,97,83,54,56,62,67,58,52,52,51,48,33,53,74,66,66,39,54,54,89,46,46,45,78,43,92,38,70,62,71,20,35,51,60,11,25,26,36,32,52,57,23,74,38,76,72,70,34,78,88,63,43,70,56,47,62,48,45,69,46,28,29,82,69,26,32,34,37,30,40,55,59,81,64,60,58,68,61,45,38,74,39,56,32,40,63,44,43,67,14,38,49,72,74,80,75,75,74,74,77,79,75,77,79,128

InterPro domains:
  IPR001732 UDP-glucose/GDP-mannose dehydrogenase, N-terminal [PF03721] (87-218)
  IPR008927 6-phosphogluconate dehydrogenase-like, C-terminal domain superfamily [SSF48179] (251-344)
  IPR014026 UDP-glucose/GDP-mannose dehydrogenase, dimerisation [PF00984] (251-338)
  IPR014027 UDP-glucose/GDP-mannose dehydrogenase, C-terminal [PF03720] (361-472)
  IPR014027 UDP-glucose/GDP-mannose dehydrogenase, C-terminal [SM00984] (361-473)
  IPR017476 UDP-glucose/GDP-mannose dehydrogenase [PIRSF000124] (9-486)
  IPR017476 UDP-glucose/GDP-mannose dehydrogenase [TIGR03026] (91-463)
  IPR028356 UDP-glucose 6-dehydrogenase, eukaryotic type [PTHR11374] (9-490)
  IPR028357 UDP-glucose 6-dehydrogenase, bacterial type [PIRSF500134] (9-488)
  IPR036220 UDP-glucose/GDP-mannose dehydrogenase, C-terminal domain superfamily [SSF52413] (347-482)
  IPR036291 NAD(P)-binding domain superfamily [SSF51735] (9-244)

Foldseek 3Di:
DEEADDVLSVLLQLLLCVLPVPAAAEYAHQDPVQLVQCVALHHPAFAPCVNVSWFDPPPDPPPPPPDPDPPPPPDDDDPPPPPPPPPPCCVPCPVPPGTHTDRPRYHYYHDLLVNLLPDQEYEYADDFQWDQDPPRDIDTRCPVVVVSLLSNQARDAAEHEYEYEYADFFPVQVVSQVVSCVRHDVRYHYFYKYWYAPADQRCRSVCSQDPQATEIAGAPDPPDDVVSVVVVCVSNVSRDPPVRYYYYHRRCRNLVNLVVLLVVLLVLLVLLVLLVVLQVDQHFSVVVCVVVVHALPAQLHDWSDPNVRSLSSQLNVCVVVVNVVSNVVSVVSVVSSVVSNVVLLVVVVVQLPPQAPAEEEEEAQAQEPNHQDNQTHSVLVSLLVSVVSRYAYEYEYQPHDPVRNLVNCVVSVSVSVRYHYDHDPLVRQAAHQEYEHRYPYPCPAPVNDPLLVSQVRYDPPQEYEYSNPRDDCVVSVVSRYQYHYGSHHRDPPPDDPPPPDD/DEEADDVQSVLLQLLLCVLPVPAAAEYAHQDPVQLVQCVALHHPAFAPCVNVSWFDPPPPPPPPPPDPPDPDDDDDDDPPPPPPPPPPCCVPCPVPPGTHTDGPRYHYYHDLLVNLLVAQEYEYADDFQWDQDPPRDIDTRCPVVVVSLLSNQARDAAEHEYEYEYADFFPVQVVSQVVSCVRHDVRYHYFYKYWYAPADQRCRSVCSQDPQATEIAGAPDPPDDVVSVVVVLVSNVSRDPPVRYYYYHSRCRNLVNLVVLLVVLLVLLVLLVLLVVLQVDQHFSVVVCVVVVHQQPAQLGDWSDVNVRSLSSQLNVCVVVVNVVSNVVSVVSVVSSVVSNVVLLVVVVVQLPPQAPAEEFEEAQAQEPNHQDNQTHSVLVSLLVSVVSRYAYEYEYQVDDPVRNLVNCVVSVSVSVRYHYDHDPQVRQAAHQEYEHRYPYPCPAPVNDPLLVSQVRYDPPQEYEYSNPRDDCVVSVVSRYQYHYGSHHRDPPDPDPPPPDD

pLDDT: mean 82.88, std 19.33, range [21.17, 98.44]

Organism: Aspergillus oryzae (strain ATCC 42149 / RIB 40) (NCBI:txid510516)

Secondary structure (DSSP, 8-state):
-EES--HHHHHHHHHHHHH-TTS-EEEE-S-HHHHHHHTSSS-SS--TTHHHHHB-------------------------------------------PPBS-TTEEEES-HHHHHHH-SEEEE-----EEEETTTEEEE--HHHHHHHHHHHHH--SEEEEEE-S---TTHHHHHHHHHHHHS-TT-EEEEEE----PPTTSHHHHHHS-S-EEEEE---TT--HHHHHHHHHHHTTTS-GGGEEEEEHHHHHHHHHHHHHHHHHHHHHHHHHHHHHHTSS-BHHHHHHHHT-----TT---SSHHHHHHHHHHHHHHHTT-HHHHHHHHHHHHHHHHHHHHHHHHHHHHH-S-TT-EEEEE-SSSSTT----TT-THHHHHHHHHHTT-EEEEE-TTS-HHHHHHHHHHTT--GGGEEE-SSHHHHHTT-SEEEE-S--GGGSTTTS-HHHHHHTSPTT-EEEETT--S-HHHHHHTT-EEEETTB--------------/-EES--HHHHHHHHHHHHH-TTS-EEEE-S-HHHHHHHTSSS-SS--TTHHHHHB-------------------------------------------PPBS-TTEEEES-HHHHHHH-SEEEE-----EEE-TTS-EEE--HHHHHHHHHHHHH--SEEEEEE-S---TTHHHHHHHHHHHHS-TT-EEEEEE------TTSHHHHHHS-S-EEEEE---TT--HHHHHHHHHHHTTTS-GGGEEEEEHHHHHHHHHHHHHHHHHHHHHHHHHHHHHHTSS-BHHHHHHHHT-----TT---SSHHHHHHHHHHHHHHHTT-HHHHHHHHHHHHHHHHHHHHHHHHHHHHH-S-TT-EEEEE-SSSSTT----TT-THHHHHHHHHHTT-EEEEE-TTS-HHHHHHHHHHTT--GGGEEE-SSHHHHHTT-SEEEE-S--GGGSTTTS-HHHHHHTSPTT-EEEETT--S-HHHHHHTT-EEEETTB--------------

Nearest PDB structures (foldseek):
  5tjh-assembly1_C  TM=8.822E-01  e=1.162E-40  Homo sapiens
  2qg4-assembly1_B  TM=9.229E-01  e=2.213E-39  Homo sapiens
  6c58-assembly1_A  TM=9.115E-01  e=2.753E-39  Homo sapiens
  6c5z-assembly1_D  TM=9.123E-01  e=3.207E-38  Homo sapiens
  3tf5-assembly1_A-2  TM=8.591E-01  e=7.763E-39  Homo sapiens